Protein AF-0000000071866802 (afdb_homodimer)

InterPro domains:
  IPR001594 Palmitoyltransferase, DHHC domain [PF01529] (360-486)
  IPR002110 Ankyrin repeat [PF12796] (48-131)
  IPR002110 Ankyrin repeat [PF12796] (144-204)
  IPR002110 Ankyrin repeat [PS50088] (43-75)
  IPR002110 Ankyrin repeat [PS50088] (76-108)
  IPR002110 Ankyrin repeat [PS50088] (143-165)
  IPR002110 Ankyrin repeat [SM00248] (9-38)
  IPR002110 Ankyrin repeat [SM00248] (43-72)
  IPR002110 Ankyrin repeat [SM00248] (76-105)
  IPR002110 Ankyrin repeat [SM00248] (109-139)
  IPR002110 Ankyrin repeat [SM00248] (143-173)
  IPR002110 Ankyrin repeat [SM00248] (177-208)
  IPR036770 Ankyrin repeat-containing domain superfamily [G3DSA:1.25.40.20] (8-137)
  IPR036770 Ankyrin repeat-containing domain superfamily [G3DSA:1.25.40.20] (138-238)
  IPR036770 Ankyrin repeat-containing domain superfamily [SSF48403] (15-224)

Sequence (1062 aa):
MHPMPVVSDNRGDIFDCIQKGDIEMCVQFVQSDRSILKQKGWGGFTPLHYAALHGTRSLVNFFLSNGADPNLTCDAGQTAFHFACRQGNIFIIHQMMQYGADLRLIDLQQKTSLHHAVTGGSIVAVHYLWETGMFRFSDTDMYHVTPLHLAASTGNTEVVRYLLRDQRCAVDAVDQQGATALHIAAERGGVEVCWTLMQRTGCRMLHQKNHSGLTPLDLSKQGKTFRHQQLTKLLNRYINEPLHHNPRESNVLYYWTLLFPTLTGAAILLIAAMLGGYGGLTCGLLFPWLARSIFTQYHRMTTYQRLPNPIYLGTLIAGLFHSLLCFYGKVMTQDPGALCRAEADPRFSCIADLVENNESPHRFCPYCEMFPPDYTKHCKLCEMCIKDYDHHCLFLNRCVGRGNHRLFLFFIFSMGIAHLLFVATATSYLYGKMPVGNRSFSLWLTLFGEEFWVVVMVVMNALTLLWEVWLLIEQFDAVATGTTTYFRQCESSARQRSLGQRWVIVLSYLLEGRRRVGRGQLRADKAAIDIMHPMPVVSDNRGDIFDCIQKGDIEMCVQFVQSDRSILKQKGWGGFTPLHYAALHGTRSLVNFFLSNGADPNLTCDAGQTAFHFACRQGNIFIIHQMMQYGADLRLIDLQQKTSLHHAVTGGSIVAVHYLWETGMFRFSDTDMYHVTPLHLAASTGNTEVVRYLLRDQRCAVDAVDQQGATALHIAAERGGVEVCWTLMQRTGCRMLHQKNHSGLTPLDLSKQGKTFRHQQLTKLLNRYINEPLHHNPRESNVLYYWTLLFPTLTGAAILLIAAMLGGYGGLTCGLLFPWLARSIFTQYHRMTTYQRLPNPIYLGTLIAGLFHSLLCFYGKVMTQDPGALCRAEADPRFSCIADLVENNESPHRFCPYCEMFPPDYTKHCKLCEMCIKDYDHHCLFLNRCVGRGNHRLFLFFIFSMGIAHLLFVATATSYLYGKMPVGNRSFSLWLTLFGEEFWVVVMVVMNALTLLWEVWLLIEQFDAVATGTTTYFRQCESSARQRSLGQRWVIVLSYLLEGRRRVGRGQLRADKAAIDI

pLDDT: mean 89.52, std 14.1, range [22.98, 98.62]

Nearest PDB structures (foldseek):
  5et0-assembly1_A  TM=6.813E-01  e=3.562E-10  Mus musculus
  4g8l-assembly4_D  TM=7.379E-01  e=1.337E-09  Homo sapiens
  7z71-assembly2_D  TM=8.971E-01  e=5.663E-08  synthetic construct
  4g8l-assembly2_B  TM=7.357E-01  e=8.601E-10  Homo sapiens
  6fes-assembly1_A  TM=4.448E-01  e=6.464E-08  synthetic construct

Secondary structure (DSSP, 8-state):
-------------HHHHHHHT-HHHHHHHHHH-GGGGG---GGG--HHHHHHHHT-HHHHHHHHHTT--TT-B-TTS-BHHHHHHHHT-HHHHHHHHHTT--TT---TT---HHHHHHHHT-HHHHHHHHHTTS--TT---TT---HHHHHHHHT-HHHHHHHHGGG-S-TT---TTS--HHHHHHHHT-HHHHHHHHHHH-SGGGG---TTS--HHHHHHH--SHHHHHHHHHHHHHHTS-TTPPP---SHHHHHHHHHHHHHHHHHHHHHHHTGGGHHHHHHHHHHHHHHHHHTS-SB-SSTT-PBPTHHHHHHHHHHHHHHHHIIIIIITS---BPPGGGS-TT-SSHHHHHHTT--GGGSBTTTTB---TTEEEETTTTEEEET--EEETTTTEEE-TTTHHHHHHHHHHHHHHHHHHHHHHHHHHHHHSPSS---HHHHHHHHHHTHHHHHHHHHHHHHHHHHHHHHHHHHHHHHTT--HHHHTT--------HHHHHHHHHHHHHH-----STTTTTT-------/-------------HHHHHHHT-HHHHHHHHHH-GGGGG---GGG--HHHHHHHHT-HHHHHHHHHTT--TT-B-TTS-BHHHHHHHHT-HHHHHHHHHTT--TT---TT---HHHHHHHHT-HHHHHHHHHTTS--TT---TT---HHHHHHHHT-HHHHHHHHGGG-S-TT---TTS--HHHHHHHHT-HHHHHHHHHHH-SGGGG---TTS--HHHHHHH--SHHHHHHHHHHHHHHTS-TT------SHHHHHHHHHHHHHHHHHHHHHHHTGGGHHHHHHHHHHHHHHHHHTS-SB-SSTT-PBPTHHHHHHHHHHHHHHHHIIIIIITS---BPPGGGS-TT-SSHHHHHHTT--GGGSBTTTTB---TTEEEETTTTEEEET--EEETTTTEEE-TTTHHHHHHHHHHHHHHHHHHHHHHHHHHHHHSPSS---HHHHHHHHHHTHHHHHHHHHHHHHHHHHHHHHHHHHHHHHTT--HHHHTT--------HHHHHHHHHHHHHH-----S-SS-SS-------

Structure (mmCIF, N/CA/C/O backbone):
data_AF-0000000071866802-model_v1
#
loop_
_entity.id
_entity.type
_entity.pdbx_description
1 polymer Palmitoyltransferase
#
loop_
_atom_site.group_PDB
_atom_site.id
_atom_site.type_symbol
_atom_site.label_atom_id
_atom_site.label_alt_id
_atom_site.label_comp_id
_atom_site.label_asym_id
_atom_site.label_entity_id
_atom_site.label_seq_id
_atom_site.pdbx_PDB_ins_code
_atom_site.Cartn_x
_atom_site.Cartn_y
_atom_site.Cartn_z
_atom_site.occupancy
_atom_site.B_iso_or_equiv
_atom_site.auth_seq_id
_atom_site.auth_comp_id
_atom_site.auth_asym_id
_atom_site.auth_atom_id
_atom_site.pdbx_PDB_model_num
ATOM 1 N N . MET A 1 1 ? 33.594 82.375 53.5 1 25.06 1 MET A N 1
ATOM 2 C CA . MET A 1 1 ? 32.281 81.812 53.219 1 25.06 1 MET A CA 1
ATOM 3 C C . MET A 1 1 ? 32.312 81 51.938 1 25.06 1 MET A C 1
ATOM 5 O O . MET A 1 1 ? 32.5 81.562 50.844 1 25.06 1 MET A O 1
ATOM 9 N N . HIS A 1 2 ? 32.938 79.938 51.875 1 31.66 2 HIS A N 1
ATOM 10 C CA . HIS A 1 2 ? 33.25 79.062 50.75 1 31.66 2 HIS A CA 1
ATOM 11 C C . HIS A 1 2 ? 31.984 78.625 50.031 1 31.66 2 HIS A C 1
ATOM 13 O O . HIS A 1 2 ? 31 78.25 50.688 1 31.66 2 HIS A O 1
ATOM 19 N N . PRO A 1 3 ? 31.703 79.25 48.844 1 32.53 3 PRO A N 1
ATOM 20 C CA . PRO A 1 3 ? 30.469 78.875 48.156 1 32.53 3 PRO A CA 1
ATOM 21 C C . PRO A 1 3 ? 30.25 77.375 48.094 1 32.53 3 PRO A C 1
ATOM 23 O O . PRO A 1 3 ? 31.219 76.625 48.031 1 32.53 3 PRO A O 1
ATOM 26 N N . MET A 1 4 ? 29.344 76.812 48.844 1 32.34 4 MET A N 1
ATOM 27 C CA . MET A 1 4 ? 29 75.375 48.812 1 32.34 4 MET A CA 1
ATOM 28 C C . MET A 1 4 ? 28.875 74.875 47.375 1 32.34 4 MET A C 1
ATOM 30 O O . MET A 1 4 ? 28.297 75.625 46.531 1 32.34 4 MET A O 1
ATOM 34 N N . PRO A 1 5 ? 29.875 74.125 46.875 1 34.09 5 PRO A N 1
ATOM 35 C CA . PRO A 1 5 ? 29.766 73.625 45.531 1 34.09 5 PRO A CA 1
ATOM 36 C C . PRO A 1 5 ? 28.328 73.25 45.156 1 34.09 5 PRO A C 1
ATOM 38 O O . PRO A 1 5 ? 27.594 72.75 46 1 34.09 5 PRO A O 1
ATOM 41 N N . VAL A 1 6 ? 27.641 74.062 44.469 1 36.72 6 VAL A N 1
ATOM 42 C CA . VAL A 1 6 ? 26.406 73.625 43.812 1 36.72 6 VAL A CA 1
ATOM 43 C C . VAL A 1 6 ? 26.578 72.188 43.312 1 36.72 6 VAL A C 1
ATOM 45 O O . VAL A 1 6 ? 27.5 71.875 42.562 1 36.72 6 VAL A O 1
ATOM 48 N N . VAL A 1 7 ? 26.438 71.125 44.219 1 35.06 7 VAL A N 1
ATOM 49 C CA . VAL A 1 7 ? 26.234 69.812 43.688 1 35.06 7 VAL A CA 1
ATOM 50 C C . VAL A 1 7 ? 25.516 69.875 42.344 1 35.06 7 VAL A C 1
ATOM 52 O O . VAL A 1 7 ? 24.391 70.375 42.25 1 35.06 7 VAL A O 1
ATOM 55 N N . SER A 1 8 ? 26.234 70.25 41.344 1 36.22 8 SER A N 1
ATOM 56 C CA . SER A 1 8 ? 25.688 69.938 40.031 1 36.22 8 SER A CA 1
ATOM 57 C C . SER A 1 8 ? 24.906 68.625 40.062 1 36.22 8 SER A C 1
ATOM 59 O O . SER A 1 8 ? 25.484 67.562 40.281 1 36.22 8 SER A O 1
ATOM 61 N N . ASP A 1 9 ? 23.938 68.375 41 1 38.53 9 ASP A N 1
ATOM 62 C CA . ASP A 1 9 ? 23.047 67.25 41.094 1 38.53 9 ASP A CA 1
ATOM 63 C C . ASP A 1 9 ? 22.859 66.562 39.719 1 38.53 9 ASP A C 1
ATOM 65 O O . ASP A 1 9 ? 22.219 67.125 38.812 1 38.53 9 ASP A O 1
ATOM 69 N N . ASN A 1 10 ? 23.797 66.062 39.094 1 41.84 10 ASN A N 1
ATOM 70 C CA . ASN A 1 10 ? 23.75 65.188 37.938 1 41.84 10 ASN A CA 1
ATOM 71 C C . ASN A 1 10 ? 22.5 64.312 37.969 1 41.84 10 ASN A C 1
ATOM 73 O O . ASN A 1 10 ? 22.594 63.094 38.188 1 41.84 10 ASN A O 1
ATOM 77 N N . ARG A 1 11 ? 21.5 64.5 38.75 1 49.38 11 ARG A N 1
ATOM 78 C CA . ARG A 1 11 ? 20.203 63.844 38.688 1 49.38 11 ARG A CA 1
ATOM 79 C C . ARG A 1 11 ? 19.734 63.688 37.25 1 49.38 11 ARG A C 1
ATOM 81 O O . ARG A 1 11 ? 19.625 64.688 36.531 1 49.38 11 ARG A O 1
ATOM 88 N N . GLY A 1 12 ? 20.203 62.688 36.594 1 60.44 12 GLY A N 1
ATOM 89 C CA . GLY A 1 12 ? 19.75 62.344 35.281 1 60.44 12 GLY A CA 1
ATOM 90 C C . GLY A 1 12 ? 18.312 62.719 35 1 60.44 12 GLY A C 1
ATOM 91 O O . GLY A 1 12 ? 17.578 63.094 35.938 1 60.44 12 GLY A O 1
ATOM 92 N N . ASP A 1 13 ? 17.938 63.094 33.719 1 82.62 13 ASP A N 1
ATOM 93 C CA . ASP A 1 13 ? 16.625 63.5 33.25 1 82.62 13 ASP A CA 1
ATOM 94 C C . ASP A 1 13 ? 15.609 62.375 33.375 1 82.62 13 ASP A C 1
ATOM 96 O O . ASP A 1 13 ? 15.984 61.188 33.344 1 82.62 13 ASP A O 1
ATOM 100 N N . ILE A 1 14 ? 14.43 62.625 34.062 1 90.31 14 ILE A N 1
ATOM 101 C CA . ILE A 1 14 ? 13.359 61.656 34.312 1 90.31 14 ILE A CA 1
ATOM 102 C C . ILE A 1 14 ? 13.195 60.781 33.094 1 90.31 14 ILE A C 1
ATOM 104 O O . ILE A 1 14 ? 12.914 59.594 33.219 1 90.31 14 ILE A O 1
ATOM 108 N N . PHE A 1 15 ? 13.492 61.281 32 1 91.06 15 PHE A N 1
ATOM 109 C CA . PHE A 1 15 ? 13.328 60.531 30.781 1 91.06 15 PHE A CA 1
ATOM 110 C C . PHE A 1 15 ? 14.398 59.438 30.641 1 91.06 15 PHE A C 1
ATOM 112 O O . PHE A 1 15 ? 14.117 58.344 30.188 1 91.06 15 PHE A O 1
ATOM 119 N N . ASP A 1 16 ? 15.602 59.75 31.062 1 89.81 16 ASP A N 1
ATOM 120 C CA . ASP A 1 16 ? 16.672 58.75 31.078 1 89.81 16 ASP A CA 1
ATOM 121 C C . ASP A 1 16 ? 16.375 57.625 32.094 1 89.81 16 ASP A C 1
ATOM 123 O O . ASP A 1 16 ? 16.672 56.469 31.828 1 89.81 16 ASP A O 1
ATOM 127 N N . CYS A 1 17 ? 15.828 58.031 33.125 1 91.12 17 CYS A N 1
ATOM 128 C CA . CYS A 1 17 ? 15.492 57.062 34.188 1 91.12 17 CYS A CA 1
ATOM 129 C C . CYS A 1 17 ? 14.406 56.094 33.719 1 91.12 17 CYS A C 1
ATOM 131 O O . CYS A 1 17 ? 14.453 54.906 34 1 91.12 17 CYS A O 1
ATOM 133 N N . ILE A 1 18 ? 13.445 56.594 32.938 1 91.19 18 ILE A N 1
ATOM 134 C CA . ILE A 1 18 ? 12.359 55.781 32.406 1 91.19 18 ILE A CA 1
ATOM 135 C C . ILE A 1 18 ? 12.914 54.75 31.406 1 91.19 18 ILE A C 1
ATOM 137 O O . ILE A 1 18 ? 12.539 53.594 31.422 1 91.19 18 ILE A O 1
ATOM 141 N N . GLN A 1 19 ? 13.828 55.219 30.594 1 87.5 19 GLN A N 1
ATOM 142 C CA . GLN A 1 19 ? 14.422 54.344 29.578 1 87.5 19 GLN A CA 1
ATOM 143 C C . GLN A 1 19 ? 15.219 53.219 30.219 1 87.5 19 GLN A C 1
ATOM 145 O O . GLN A 1 19 ? 15.219 52.094 29.703 1 87.5 19 GLN A O 1
ATOM 150 N N . LYS A 1 20 ? 15.766 53.562 31.391 1 87.94 20 LYS A N 1
ATOM 151 C CA . LYS A 1 20 ? 16.578 52.562 32.094 1 87.94 20 LYS A CA 1
ATOM 152 C C . LYS A 1 20 ? 15.711 51.688 33 1 87.94 20 LYS A C 1
ATOM 154 O O . LYS A 1 20 ? 16.172 50.688 33.531 1 87.94 20 LYS A O 1
ATOM 159 N N . GLY A 1 21 ? 14.492 52.062 33.094 1 85.12 21 GLY A N 1
ATOM 160 C CA . GLY A 1 21 ? 13.578 51.312 33.938 1 85.12 21 GLY A CA 1
ATOM 161 C C . GLY A 1 21 ? 13.836 51.5 35.438 1 85.12 21 GLY A C 1
ATOM 162 O O . GLY A 1 21 ? 13.555 50.625 36.25 1 85.12 21 GLY A O 1
ATOM 163 N N . ASP A 1 22 ? 14.445 52.594 35.75 1 89.38 22 ASP A N 1
ATOM 164 C CA . ASP A 1 22 ? 14.758 52.906 37.156 1 89.38 22 ASP A CA 1
ATOM 165 C C . ASP A 1 22 ? 13.547 53.5 37.875 1 89.38 22 ASP A C 1
ATOM 167 O O . ASP A 1 22 ? 13.398 54.75 37.906 1 89.38 22 ASP A O 1
ATOM 171 N N . ILE A 1 23 ? 12.789 52.688 38.469 1 90.69 23 ILE A N 1
ATOM 172 C CA . ILE A 1 23 ? 11.523 53.094 39.094 1 90.69 23 ILE A CA 1
ATOM 173 C C . ILE A 1 23 ? 11.805 53.938 40.312 1 90.69 23 ILE A C 1
ATOM 175 O O . ILE A 1 23 ? 11.125 54.969 40.531 1 90.69 23 ILE A O 1
ATOM 179 N N . GLU A 1 24 ? 12.82 53.688 41.094 1 92.31 24 GLU A N 1
ATOM 180 C CA . GLU A 1 24 ? 13.141 54.375 42.312 1 92.31 24 GLU A CA 1
ATOM 181 C C . GLU A 1 24 ? 13.484 55.844 42.031 1 92.31 24 GLU A C 1
ATOM 183 O O . GLU A 1 24 ? 13 56.75 42.719 1 92.31 24 GLU A O 1
ATOM 188 N N . MET A 1 25 ? 14.266 55.969 41.062 1 92.81 25 MET A N 1
ATOM 189 C CA . MET A 1 25 ? 14.656 57.344 40.719 1 92.81 25 MET A CA 1
ATOM 190 C C . MET A 1 25 ? 13.453 58.125 40.188 1 92.81 25 MET A C 1
ATOM 192 O O . MET A 1 25 ? 13.336 59.312 40.469 1 92.81 25 MET A O 1
ATOM 196 N N . CYS A 1 26 ? 12.594 57.5 39.438 1 93.75 26 CYS A N 1
ATOM 197 C CA . CYS A 1 26 ? 11.391 58.156 38.938 1 93.75 26 CYS A CA 1
ATOM 198 C C . CYS A 1 26 ? 10.492 58.594 40.094 1 93.75 26 CYS A C 1
ATOM 200 O O . CYS A 1 26 ? 9.922 59.688 40.062 1 93.75 26 CYS A O 1
ATOM 202 N N . VAL A 1 27 ? 10.414 57.75 41.125 1 93.62 27 VAL A N 1
ATOM 203 C CA . VAL A 1 27 ? 9.609 58.062 42.312 1 93.62 27 VAL A CA 1
ATOM 204 C C . VAL A 1 27 ? 10.172 59.281 43.031 1 93.62 27 VAL A C 1
ATOM 206 O O . VAL A 1 27 ? 9.422 60.156 43.438 1 93.62 27 VAL A O 1
ATOM 209 N N . GLN A 1 28 ? 11.492 59.375 43.062 1 93.25 28 GLN A N 1
ATOM 210 C CA . GLN A 1 28 ? 12.148 60.5 43.688 1 93.25 28 GLN A CA 1
ATOM 211 C C . GLN A 1 28 ? 11.875 61.781 42.938 1 93.25 28 GLN A C 1
ATOM 213 O O . GLN A 1 28 ? 11.633 62.844 43.562 1 93.25 28 GLN A O 1
ATOM 218 N N . PHE A 1 29 ? 11.93 61.656 41.719 1 93.44 29 PHE A N 1
ATOM 219 C CA . PHE A 1 29 ? 11.664 62.844 40.906 1 93.44 29 PHE A CA 1
ATOM 220 C C . PHE A 1 29 ? 10.258 63.375 41.125 1 93.44 29 PHE A C 1
ATOM 222 O O . PHE A 1 29 ? 10.055 64.562 41.312 1 93.44 29 PHE A O 1
ATOM 229 N N . VAL A 1 30 ? 9.25 62.531 41.188 1 94.44 30 VAL A N 1
ATOM 230 C CA . VAL A 1 30 ? 7.844 62.906 41.312 1 94.44 30 VAL A CA 1
ATOM 231 C C . VAL A 1 30 ? 7.555 63.406 42.719 1 94.44 30 VAL A C 1
ATOM 233 O O . VAL A 1 30 ? 6.801 64.375 42.906 1 94.44 30 VAL A O 1
ATOM 236 N N . GLN A 1 31 ? 8.203 62.781 43.688 1 92.62 31 GLN A N 1
ATOM 237 C CA . GLN A 1 31 ? 8 63.188 45.094 1 92.62 31 GLN A CA 1
ATOM 238 C C . GLN A 1 31 ? 8.609 64.562 45.344 1 92.62 31 GLN A C 1
ATOM 240 O O . GLN A 1 31 ? 8.094 65.312 46.156 1 92.62 31 GLN A O 1
ATOM 245 N N . SER A 1 32 ? 9.727 64.75 44.625 1 93 32 SER A N 1
ATOM 246 C CA . SER A 1 32 ? 10.391 66.062 44.781 1 93 32 SER A CA 1
ATOM 247 C C . SER A 1 32 ? 9.586 67.188 44.156 1 93 32 SER A C 1
ATOM 249 O O . SER A 1 32 ? 9.484 68.25 44.688 1 93 32 SER A O 1
ATOM 251 N N . ASP A 1 33 ? 9.109 67 42.906 1 92.94 33 ASP A N 1
ATOM 252 C CA . ASP A 1 33 ? 8.32 68 42.188 1 92.94 33 ASP A CA 1
ATOM 253 C C . ASP A 1 33 ? 7.297 67.312 41.281 1 92.94 33 ASP A C 1
ATOM 255 O O . ASP A 1 33 ? 7.641 66.75 40.219 1 92.94 33 ASP A O 1
ATOM 259 N N . ARG A 1 34 ? 6.035 67.375 41.594 1 91.81 34 ARG A N 1
ATOM 260 C CA . ARG A 1 34 ? 4.957 66.688 40.875 1 91.81 34 ARG A CA 1
ATOM 261 C C . ARG A 1 34 ? 4.727 67.312 39.5 1 91.81 34 ARG A C 1
ATOM 263 O O . ARG A 1 34 ? 4.137 66.688 38.625 1 91.81 34 ARG A O 1
ATOM 270 N N . SER A 1 35 ? 5.164 68.562 39.312 1 92.25 35 SER A N 1
ATOM 271 C CA . SER A 1 35 ? 4.98 69.25 38.031 1 92.25 35 SER A CA 1
ATOM 272 C C . SER A 1 35 ? 5.781 68.562 36.938 1 92.25 35 SER A C 1
ATOM 274 O O . SER A 1 35 ? 5.527 68.75 35.75 1 92.25 35 SER A O 1
ATOM 276 N N . ILE A 1 36 ? 6.637 67.625 37.375 1 93.5 36 ILE A N 1
ATOM 277 C CA . ILE A 1 36 ? 7.496 66.938 36.438 1 93.5 36 ILE A CA 1
ATOM 278 C C . ILE A 1 36 ? 6.652 66 35.562 1 93.5 36 ILE A C 1
ATOM 280 O O . ILE A 1 36 ? 7.047 65.688 34.438 1 93.5 36 ILE A O 1
ATOM 284 N N . LEU A 1 37 ? 5.48 65.625 36 1 94.88 37 LEU A N 1
ATOM 285 C CA . LEU A 1 37 ? 4.586 64.75 35.25 1 94.88 37 LEU A CA 1
ATOM 286 C C . LEU A 1 37 ? 4.039 65.438 34 1 94.88 37 LEU A C 1
ATOM 288 O O . LEU A 1 37 ? 3.604 64.75 33.062 1 94.88 37 LEU A O 1
ATOM 292 N N . LYS A 1 38 ? 4.109 66.75 33.969 1 93.25 38 LYS A N 1
ATOM 293 C CA . LYS A 1 38 ? 3.619 67.5 32.812 1 93.25 38 LYS A CA 1
ATOM 294 C C . LYS A 1 38 ? 4.773 68 31.953 1 93.25 38 LYS A C 1
ATOM 296 O O . LYS A 1 38 ? 4.555 68.562 30.891 1 93.25 38 LYS A O 1
ATOM 301 N N . GLN A 1 39 ? 5.992 67.688 32.5 1 92.38 39 GLN A N 1
ATOM 302 C CA . GLN A 1 39 ? 7.172 68.125 31.766 1 92.38 39 GLN A CA 1
ATOM 303 C C . GLN A 1 39 ? 7.273 67.375 30.422 1 92.38 39 GLN A C 1
ATOM 305 O O . GLN A 1 39 ? 7.039 66.188 30.344 1 92.38 39 GLN A O 1
ATOM 310 N N . LYS A 1 40 ? 7.574 68.125 29.344 1 93 40 LYS A N 1
ATOM 311 C CA . LYS A 1 40 ? 7.695 67.562 28.016 1 93 40 LYS A CA 1
ATOM 312 C C . LYS A 1 40 ? 9.156 67.438 27.594 1 93 40 LYS A C 1
ATOM 314 O O . LYS A 1 40 ? 9.93 68.375 27.781 1 93 40 LYS A O 1
ATOM 319 N N . GLY A 1 41 ? 9.5 66.375 27.188 1 89.88 41 GLY A N 1
ATOM 320 C CA . GLY A 1 41 ? 10.828 66.125 26.641 1 89.88 41 GLY A CA 1
ATOM 321 C C . GLY A 1 41 ? 10.867 66.188 25.125 1 89.88 41 GLY A C 1
ATOM 322 O O . GLY A 1 41 ? 10.172 67 24.5 1 89.88 41 GLY A O 1
ATOM 323 N N . TRP A 1 42 ? 11.75 65.375 24.594 1 87.75 42 TRP A N 1
ATOM 324 C CA . TRP A 1 42 ? 11.891 65.312 23.141 1 87.75 42 TRP A CA 1
ATOM 325 C C . TRP A 1 42 ? 10.578 64.875 22.484 1 87.75 42 TRP A C 1
ATOM 327 O O . TRP A 1 42 ? 9.914 63.969 22.969 1 87.75 42 TRP A O 1
ATOM 337 N N . GLY A 1 43 ? 10.102 65.812 21.422 1 91.5 43 GLY A N 1
ATOM 338 C CA . GLY A 1 43 ? 8.898 65.438 20.688 1 91.5 43 GLY A CA 1
ATOM 339 C C . GLY A 1 43 ? 7.621 65.812 21.438 1 91.5 43 GLY A C 1
ATOM 340 O O . GLY A 1 43 ? 6.523 65.438 20.984 1 91.5 43 GLY A O 1
ATOM 341 N N . GLY A 1 44 ? 7.797 66.375 22.672 1 94.38 44 GLY A N 1
ATOM 342 C CA . GLY A 1 44 ? 6.637 66.688 23.484 1 94.38 44 GLY A CA 1
ATOM 343 C C . GLY A 1 44 ? 6.152 65.562 24.344 1 94.38 44 GLY A C 1
ATOM 344 O O . GLY A 1 44 ? 4.996 65.562 24.781 1 94.38 44 GLY A O 1
ATOM 345 N N . PHE A 1 45 ? 7.062 64.625 24.578 1 95.69 45 PHE A N 1
ATOM 346 C CA . PHE A 1 45 ? 6.676 63.438 25.359 1 95.69 45 PHE A CA 1
ATOM 347 C C . PHE A 1 45 ? 6.703 63.75 26.844 1 95.69 45 PHE A C 1
ATOM 349 O O . PHE A 1 45 ? 7.664 64.312 27.359 1 95.69 45 PHE A O 1
ATOM 356 N N . THR A 1 46 ? 5.66 63.375 27.484 1 96.44 46 THR A N 1
ATOM 357 C CA . THR A 1 46 ? 5.645 63.375 28.953 1 96.44 46 THR A CA 1
ATOM 358 C C . THR A 1 46 ? 6.234 62.094 29.516 1 96.44 46 THR A C 1
ATOM 360 O O . THR A 1 46 ? 6.469 61.125 28.781 1 96.44 46 THR A O 1
ATOM 363 N N . PRO A 1 47 ? 6.547 62.094 30.781 1 95.38 47 PRO A N 1
ATOM 364 C CA . PRO A 1 47 ? 7.016 60.844 31.406 1 95.38 47 PRO A CA 1
ATOM 365 C C . PRO A 1 47 ? 6.066 59.688 31.156 1 95.38 47 PRO A C 1
ATOM 367 O O . PRO A 1 47 ? 6.512 58.562 30.906 1 95.38 47 PRO A O 1
ATOM 370 N N . LEU A 1 48 ? 4.773 59.875 31.094 1 97.19 48 LEU A N 1
ATOM 371 C CA . LEU A 1 48 ? 3.783 58.844 30.844 1 97.19 48 LEU A CA 1
ATOM 372 C C . LEU A 1 48 ? 3.885 58.312 29.422 1 97.19 48 LEU A C 1
ATOM 374 O O . LEU A 1 48 ? 3.766 57.125 29.172 1 97.19 48 LEU A O 1
ATOM 378 N N . HIS A 1 49 ? 4.109 59.25 28.469 1 97.06 49 HIS A N 1
ATOM 379 C CA . HIS A 1 49 ? 4.344 58.844 27.094 1 97.06 49 HIS A CA 1
ATOM 380 C C . HIS A 1 49 ? 5.492 57.844 27.016 1 97.06 49 HIS A C 1
ATOM 382 O O . HIS A 1 49 ? 5.367 56.781 26.375 1 97.06 49 HIS A O 1
ATOM 388 N N . TYR A 1 50 ? 6.57 58.156 27.688 1 95.19 50 TYR A N 1
ATOM 389 C CA . TYR A 1 50 ? 7.77 57.312 27.656 1 95.19 50 TYR A CA 1
ATOM 390 C C . TYR A 1 50 ? 7.52 55.969 28.312 1 95.19 50 TYR A C 1
ATOM 392 O O . TYR A 1 50 ? 7.957 54.938 27.812 1 95.19 50 TYR A O 1
ATOM 400 N N . ALA A 1 51 ? 6.898 56 29.391 1 95.5 51 ALA A N 1
ATOM 401 C CA . ALA A 1 51 ? 6.598 54.75 30.094 1 95.5 51 ALA A CA 1
ATOM 402 C C . ALA A 1 51 ? 5.707 53.844 29.25 1 95.5 51 ALA A C 1
ATOM 404 O O . ALA A 1 51 ? 5.914 52.625 29.203 1 95.5 51 ALA A O 1
ATOM 405 N N . ALA A 1 52 ? 4.715 54.406 28.547 1 96.62 52 ALA A N 1
ATOM 406 C CA . ALA A 1 52 ? 3.801 53.656 27.688 1 96.62 52 ALA A CA 1
ATOM 407 C C . ALA A 1 52 ? 4.535 53.094 26.484 1 96.62 52 ALA A C 1
ATOM 409 O O . ALA A 1 52 ? 4.293 51.938 26.109 1 96.62 52 ALA A O 1
ATOM 410 N N . LEU A 1 53 ? 5.391 53.875 25.938 1 94.25 53 LEU A N 1
ATOM 411 C CA . LEU A 1 53 ? 6.176 53.438 24.781 1 94.25 53 LEU A CA 1
ATOM 412 C C . LEU A 1 53 ? 7.031 52.219 25.125 1 94.25 53 LEU A C 1
ATOM 414 O O . LEU A 1 53 ? 7.172 51.312 24.297 1 94.25 53 LEU A O 1
ATOM 418 N N . HIS A 1 54 ? 7.551 52.188 26.312 1 93.06 54 HIS A N 1
ATOM 419 C CA . HIS A 1 54 ? 8.438 51.094 26.719 1 93.06 54 HIS A CA 1
ATOM 420 C C . HIS A 1 54 ? 7.656 49.938 27.328 1 93.06 54 HIS A C 1
ATOM 422 O O . HIS A 1 54 ? 8.203 48.844 27.547 1 93.06 54 HIS A O 1
ATOM 428 N N . GLY A 1 55 ? 6.469 50.156 27.609 1 92.88 55 GLY A N 1
ATOM 429 C CA . GLY A 1 55 ? 5.594 49.094 28.078 1 92.88 55 GLY A CA 1
ATOM 430 C C . GLY A 1 55 ? 5.84 48.719 29.516 1 92.88 55 GLY A C 1
ATOM 431 O O . GLY A 1 55 ? 5.574 47.594 29.922 1 92.88 55 GLY A O 1
ATOM 432 N N . THR A 1 56 ? 6.434 49.594 30.344 1 93.5 56 THR A N 1
ATOM 433 C CA . THR A 1 56 ? 6.688 49.312 31.75 1 93.5 56 THR A CA 1
ATOM 434 C C . THR A 1 56 ? 5.43 49.562 32.594 1 93.5 56 THR A C 1
ATOM 436 O O . THR A 1 56 ? 5.141 50.688 32.969 1 93.5 56 THR A O 1
ATOM 439 N N . ARG A 1 57 ? 4.816 48.531 32.938 1 94.25 57 ARG A N 1
ATOM 440 C CA . ARG A 1 57 ? 3.521 48.594 33.625 1 94.25 57 ARG A CA 1
ATOM 441 C C . ARG A 1 57 ? 3.639 49.312 34.969 1 94.25 57 ARG A C 1
ATOM 443 O O . ARG A 1 57 ? 2.797 50.125 35.312 1 94.25 57 ARG A O 1
ATOM 450 N N . SER A 1 58 ? 4.703 49 35.719 1 94.81 58 SER A N 1
ATOM 451 C CA . SER A 1 58 ? 4.891 49.562 37.062 1 94.81 58 SER A CA 1
ATOM 452 C C . SER A 1 58 ? 5.051 51.094 37 1 94.81 58 SER A C 1
ATOM 454 O O . SER A 1 58 ? 4.484 51.812 37.812 1 94.81 58 SER A O 1
ATOM 456 N N . LEU A 1 59 ? 5.746 51.531 36.031 1 95.5 59 LE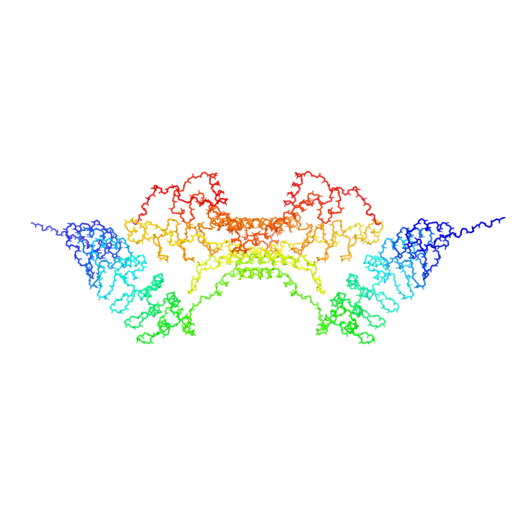U A N 1
ATOM 457 C CA . LEU A 1 59 ? 5.965 52.969 35.875 1 95.5 59 LEU A CA 1
ATOM 458 C C . LEU A 1 59 ? 4.684 53.656 35.438 1 95.5 59 LEU A C 1
ATOM 460 O O . LEU A 1 59 ? 4.371 54.75 35.938 1 95.5 59 LEU A O 1
ATOM 464 N N . VAL A 1 60 ? 4.008 53.031 34.5 1 96.62 60 VAL A N 1
ATOM 465 C CA . VAL A 1 60 ? 2.748 53.625 34.031 1 96.62 60 VAL A CA 1
ATOM 466 C C . VAL A 1 60 ? 1.779 53.75 35.219 1 96.62 60 VAL A C 1
ATOM 468 O O . VAL A 1 60 ? 1.174 54.812 35.406 1 96.62 60 VAL A O 1
ATOM 471 N N . ASN A 1 61 ? 1.671 52.688 36 1 95.31 61 ASN A N 1
ATOM 472 C CA . ASN A 1 61 ? 0.801 52.719 37.188 1 95.31 61 ASN A CA 1
ATOM 473 C C . ASN A 1 61 ? 1.214 53.812 38.156 1 95.31 61 ASN A C 1
ATOM 475 O O . ASN A 1 61 ? 0.363 54.5 38.719 1 95.31 61 ASN A O 1
ATOM 479 N N . PHE A 1 62 ? 2.486 54 38.375 1 95.25 62 PHE A N 1
ATOM 480 C CA . PHE A 1 62 ? 3.014 54.969 39.312 1 95.25 62 PHE A CA 1
ATOM 481 C C . PHE A 1 62 ? 2.67 56.406 38.844 1 95.25 62 PHE A C 1
ATOM 483 O O . PHE A 1 62 ? 2.168 57.188 39.625 1 95.25 62 PHE A O 1
ATOM 490 N N . PHE A 1 63 ? 2.852 56.656 37.594 1 97.19 63 PHE A N 1
ATOM 491 C CA . PHE A 1 63 ? 2.6 58 37.062 1 97.19 63 PHE A CA 1
ATOM 492 C C . PHE A 1 63 ? 1.111 58.312 37.094 1 97.19 63 PHE A C 1
ATOM 494 O O . PHE A 1 63 ? 0.715 59.406 37.5 1 97.19 63 PHE A O 1
ATOM 501 N N . LEU A 1 64 ? 0.312 57.406 36.719 1 97.31 64 LEU A N 1
ATOM 502 C CA . LEU A 1 64 ? -1.131 57.594 36.719 1 97.31 64 LEU A CA 1
ATOM 503 C C . LEU A 1 64 ? -1.656 57.812 38.125 1 97.31 64 LEU A C 1
ATOM 505 O O . LEU A 1 64 ? -2.463 58.719 38.375 1 97.31 64 LEU A O 1
ATOM 509 N N . SER A 1 65 ? -1.149 57.062 39.094 1 95.69 65 SER A N 1
ATOM 510 C CA . SER A 1 65 ? -1.6 57.156 40.469 1 95.69 65 SER A CA 1
ATOM 511 C C . SER A 1 65 ? -1.179 58.469 41.125 1 95.69 65 SER A C 1
ATOM 513 O O . SER A 1 65 ? -1.766 58.906 42.094 1 95.69 65 SER A O 1
ATOM 515 N N . ASN A 1 66 ? -0.188 59.094 40.5 1 95.75 66 ASN A N 1
ATOM 516 C CA . ASN A 1 66 ? 0.307 60.344 41.031 1 95.75 66 ASN A CA 1
ATOM 517 C C . ASN A 1 66 ? -0.196 61.531 40.25 1 95.75 66 ASN A C 1
ATOM 519 O O . ASN A 1 66 ? 0.322 62.656 40.375 1 95.75 66 ASN A O 1
ATOM 523 N N . GLY A 1 67 ? -1.109 61.281 39.312 1 94.75 67 GLY A N 1
ATOM 524 C CA . GLY A 1 67 ? -1.848 62.375 38.719 1 94.75 67 GLY A CA 1
ATOM 525 C C . GLY A 1 67 ? -1.451 62.656 37.281 1 94.75 67 GLY A C 1
ATOM 526 O O . GLY A 1 67 ? -1.86 63.656 36.719 1 94.75 67 GLY A O 1
ATOM 527 N N . ALA A 1 68 ? -0.633 61.812 36.75 1 96.69 68 ALA A N 1
ATOM 528 C CA . ALA A 1 68 ? -0.318 62 35.344 1 96.69 68 ALA A CA 1
ATOM 529 C C . ALA A 1 68 ? -1.577 61.938 34.469 1 96.69 68 ALA A C 1
ATOM 531 O O . ALA A 1 68 ? -2.451 61.094 34.719 1 96.69 68 ALA A O 1
ATOM 532 N N . ASP A 1 69 ? -1.679 62.844 33.469 1 96.5 69 ASP A N 1
ATOM 533 C CA . ASP A 1 69 ? -2.836 62.906 32.562 1 96.5 69 ASP A CA 1
ATOM 534 C C . ASP A 1 69 ? -2.605 62.062 31.312 1 96.5 69 ASP A C 1
ATOM 536 O O . ASP A 1 69 ? -1.764 62.406 30.484 1 96.5 69 ASP A O 1
ATOM 540 N N . PRO A 1 70 ? -3.385 60.969 31.156 1 97.69 70 PRO A N 1
ATOM 541 C CA . PRO A 1 70 ? -3.199 60.125 29.969 1 97.69 70 PRO A CA 1
ATOM 542 C C . PRO A 1 70 ? -3.676 60.812 28.688 1 97.69 70 PRO A C 1
ATOM 544 O O . PRO A 1 70 ? -3.467 60.281 27.594 1 97.69 70 PRO A O 1
ATOM 547 N N . ASN A 1 71 ? -4.262 62 28.766 1 97.81 71 ASN A N 1
ATOM 548 C CA . ASN A 1 71 ? -4.852 62.656 27.609 1 97.81 71 ASN A CA 1
ATOM 549 C C . ASN A 1 71 ? -3.963 63.781 27.109 1 97.81 71 ASN A C 1
ATOM 551 O O . ASN A 1 71 ? -4.297 64.438 26.125 1 97.81 71 ASN A O 1
ATOM 555 N N . LEU A 1 72 ? -2.775 64 27.781 1 97.31 72 LEU A N 1
ATOM 556 C CA . LEU A 1 72 ? -1.837 65 27.281 1 97.31 72 LEU A CA 1
ATOM 557 C C . LEU A 1 72 ? -1.242 64.562 25.938 1 97.31 72 LEU A C 1
ATOM 559 O O . LEU A 1 72 ? -0.918 63.406 25.766 1 97.31 72 LEU A O 1
ATOM 563 N N . THR A 1 73 ? -1.128 65.5 25 1 97.38 73 THR A N 1
ATOM 564 C CA . THR A 1 73 ? -0.648 65.188 23.672 1 97.38 73 THR A CA 1
ATOM 565 C C . THR A 1 73 ? 0.813 65.562 23.5 1 97.38 73 THR A C 1
ATOM 567 O O . THR A 1 73 ? 1.269 66.562 24.109 1 97.38 73 THR A O 1
ATOM 570 N N . CYS A 1 74 ? 1.5 64.875 22.766 1 97 74 CYS A N 1
ATOM 571 C CA . CYS A 1 74 ? 2.84 65.25 22.359 1 97 74 CYS A CA 1
ATOM 572 C C . CYS A 1 74 ? 2.783 66.188 21.141 1 97 74 CYS A C 1
ATOM 574 O O . CYS A 1 74 ? 1.713 66.625 20.781 1 97 74 CYS A O 1
ATOM 576 N N . ASP A 1 75 ? 3.928 66.375 20.562 1 96.62 75 ASP A N 1
ATOM 577 C CA . ASP A 1 75 ? 4.016 67.312 19.453 1 96.62 75 ASP A CA 1
ATOM 578 C C . ASP A 1 75 ? 3.246 66.812 18.234 1 96.62 75 ASP A C 1
ATOM 580 O O . ASP A 1 75 ? 2.729 67.625 17.438 1 96.62 75 ASP A O 1
ATOM 584 N N . ALA A 1 76 ? 3.057 65.562 18.141 1 96.56 76 ALA A N 1
ATOM 585 C CA . ALA A 1 76 ? 2.371 64.938 17 1 96.56 76 ALA A CA 1
ATOM 586 C C . ALA A 1 76 ? 0.892 64.688 17.312 1 96.56 76 ALA A C 1
ATOM 588 O O . ALA A 1 76 ? 0.175 64.062 16.516 1 96.56 76 ALA A O 1
ATOM 589 N N . GLY A 1 77 ? 0.446 65.188 18.438 1 97.38 77 GLY A N 1
ATOM 590 C CA . GLY A 1 77 ? -0.949 65.062 18.828 1 97.38 77 GLY A CA 1
ATOM 591 C C . GLY A 1 77 ? -1.286 63.688 19.422 1 97.38 77 GLY A C 1
ATOM 592 O O . GLY A 1 77 ? -2.461 63.344 19.562 1 97.38 77 GLY A O 1
ATOM 593 N N . GLN A 1 78 ? -0.255 62.906 19.734 1 98.06 78 GLN A N 1
ATOM 594 C CA . GLN A 1 78 ? -0.479 61.594 20.281 1 98.06 78 GLN A CA 1
ATOM 595 C C . GLN A 1 78 ? -0.511 61.625 21.812 1 98.06 78 GLN A C 1
ATOM 597 O O . GLN A 1 78 ? 0.262 62.344 22.438 1 98.06 78 GLN A O 1
ATOM 602 N N . THR A 1 79 ? -1.376 60.875 22.344 1 98.25 79 THR A N 1
ATOM 603 C CA . THR A 1 79 ? -1.438 60.719 23.797 1 98.25 79 THR A CA 1
ATOM 604 C C . THR A 1 79 ? -0.644 59.5 24.25 1 98.25 79 THR A C 1
ATOM 606 O O . THR A 1 79 ? -0.215 58.688 23.422 1 98.25 79 THR A O 1
ATOM 609 N N . ALA A 1 80 ? -0.398 59.375 25.547 1 98.12 80 ALA A N 1
ATOM 610 C CA . ALA A 1 80 ? 0.245 58.156 26.094 1 98.12 80 ALA A CA 1
ATOM 611 C C . ALA A 1 80 ? -0.572 56.906 25.781 1 98.12 80 ALA A C 1
ATOM 613 O O . ALA A 1 80 ? -0.013 55.844 25.578 1 98.12 80 ALA A O 1
ATOM 614 N N . PHE A 1 81 ? -1.873 57.031 25.656 1 98.44 81 PHE A N 1
ATOM 615 C CA . PHE A 1 81 ? -2.76 55.938 25.328 1 98.44 81 PHE A CA 1
ATOM 616 C C . PHE A 1 81 ? -2.479 55.406 23.922 1 98.44 81 PHE A C 1
ATOM 618 O O . PHE A 1 81 ? -2.457 54.188 23.703 1 98.44 81 PHE A O 1
ATOM 625 N N . HIS A 1 82 ? -2.256 56.281 23 1 98.5 82 HIS A N 1
ATOM 626 C CA . HIS A 1 82 ? -1.885 55.875 21.641 1 98.5 82 HIS A CA 1
ATOM 627 C C . HIS A 1 82 ? -0.634 55 21.656 1 98.5 82 HIS A C 1
ATOM 629 O O . HIS A 1 82 ? -0.57 54 20.953 1 98.5 82 HIS A O 1
ATOM 635 N N . PHE A 1 83 ? 0.344 55.375 22.469 1 98.06 83 PHE A N 1
ATOM 636 C CA . PHE A 1 83 ? 1.593 54.656 22.578 1 98.06 83 PHE A CA 1
ATOM 637 C C . PHE A 1 83 ? 1.359 53.281 23.219 1 98.06 83 PHE A C 1
ATOM 639 O O . PHE A 1 83 ? 1.965 52.281 22.812 1 98.06 83 PHE A O 1
ATOM 646 N N . ALA A 1 84 ? 0.546 53.281 24.234 1 98.12 84 ALA A N 1
ATOM 647 C CA . ALA A 1 84 ? 0.2 52 24.859 1 98.12 84 ALA A CA 1
ATOM 648 C C . ALA A 1 84 ? -0.447 51.031 23.859 1 98.12 84 ALA A C 1
ATOM 650 O O . ALA A 1 84 ? -0.159 49.844 23.844 1 98.12 84 ALA A O 1
ATOM 651 N N . CYS A 1 85 ? -1.313 51.562 23 1 98.31 85 CYS A N 1
ATOM 652 C CA . CYS A 1 85 ? -1.99 50.781 21.984 1 98.31 85 CYS A CA 1
ATOM 653 C C . CYS A 1 85 ? -0.999 50.25 20.953 1 98.31 85 CYS A C 1
ATOM 655 O O . CYS A 1 85 ? -1.093 49.094 20.516 1 98.31 85 CYS A O 1
ATOM 657 N N . ARG A 1 86 ? -0.075 51.094 20.547 1 98.19 86 ARG A N 1
ATOM 658 C CA . ARG A 1 86 ? 0.949 50.656 19.594 1 98.19 86 ARG A CA 1
ATOM 659 C C . ARG A 1 86 ? 1.849 49.594 20.203 1 98.19 86 ARG A C 1
ATOM 661 O O . ARG A 1 86 ? 2.221 48.625 19.531 1 98.19 86 ARG A O 1
ATOM 668 N N . GLN A 1 87 ? 2.188 49.812 21.5 1 96.94 87 GLN A N 1
ATOM 669 C CA . GLN A 1 87 ? 2.99 48.844 22.203 1 96.94 87 GLN A CA 1
ATOM 670 C C . GLN A 1 87 ? 2.246 47.5 22.328 1 96.94 87 GLN A C 1
ATOM 672 O O . GLN A 1 87 ? 2.859 46.438 22.281 1 96.94 87 GLN A O 1
ATOM 677 N N . GLY A 1 88 ? 0.987 47.531 22.578 1 96.69 88 GLY A N 1
ATOM 678 C CA . GLY A 1 88 ? 0.155 46.344 22.531 1 96.69 88 GLY A CA 1
ATOM 679 C C . GLY A 1 88 ? -0.037 45.688 23.891 1 96.69 88 GLY A C 1
ATOM 680 O O . GLY A 1 88 ? -0.583 44.594 24 1 96.69 88 GLY A O 1
ATOM 681 N N . ASN A 1 89 ? 0.435 46.312 24.984 1 95.69 89 ASN A N 1
ATOM 682 C CA . ASN A 1 89 ? 0.235 45.781 26.328 1 95.69 89 ASN A CA 1
ATOM 683 C C . ASN A 1 89 ? -1.172 46.094 26.844 1 95.69 89 ASN A C 1
ATOM 685 O O . ASN A 1 89 ? -1.485 47.219 27.188 1 95.69 89 ASN A O 1
ATOM 689 N N . ILE A 1 90 ? -2 45.062 26.969 1 96.75 90 ILE A N 1
ATOM 690 C CA . ILE A 1 90 ? -3.42 45.25 27.25 1 96.75 90 ILE A CA 1
ATOM 691 C C . ILE A 1 90 ? -3.605 45.656 28.703 1 96.75 90 ILE A C 1
ATOM 693 O O . ILE A 1 90 ? -4.609 46.281 29.047 1 96.75 90 ILE A O 1
ATOM 697 N N . PHE A 1 91 ? -2.691 45.375 29.625 1 97.06 91 PHE A N 1
ATOM 698 C CA . PHE A 1 91 ? -2.783 45.812 31 1 97.06 91 PHE A CA 1
ATOM 699 C C . PHE A 1 91 ? -2.631 47.312 31.109 1 97.06 91 PHE A C 1
ATOM 701 O O . PHE A 1 91 ? -3.379 47.969 31.844 1 97.06 91 PHE A O 1
ATOM 708 N N . ILE A 1 92 ? -1.704 47.812 30.344 1 97.75 92 ILE A N 1
ATOM 709 C CA . ILE A 1 92 ? -1.472 49.25 30.328 1 97.75 92 ILE A CA 1
ATOM 710 C C . ILE A 1 92 ? -2.664 49.969 29.688 1 97.75 92 ILE A C 1
ATOM 712 O O . ILE A 1 92 ? -3.125 51 30.188 1 97.75 92 ILE A O 1
ATOM 716 N N . ILE A 1 93 ? -3.162 49.406 28.609 1 98.19 93 ILE A N 1
ATOM 717 C CA . ILE A 1 93 ? -4.324 49.969 27.922 1 98.19 93 ILE A CA 1
ATOM 718 C C . ILE A 1 93 ? -5.504 50.031 28.891 1 98.19 93 ILE A C 1
ATOM 720 O O . ILE A 1 93 ? -6.129 51.094 29.031 1 98.19 93 ILE A O 1
ATOM 724 N N . HIS A 1 94 ? -5.762 48.938 29.531 1 97.38 94 HIS A N 1
ATOM 725 C CA . HIS A 1 94 ? -6.879 48.844 30.469 1 97.38 94 HIS A CA 1
ATOM 726 C C . HIS A 1 94 ? -6.707 49.844 31.625 1 97.38 94 HIS A C 1
ATOM 728 O O . HIS A 1 94 ? -7.656 50.531 32 1 97.38 94 HIS A O 1
ATOM 734 N N . GLN A 1 95 ? -5.539 49.938 32.219 1 97.12 95 GLN A N 1
ATOM 735 C CA . GLN A 1 95 ? -5.25 50.844 33.312 1 97.12 95 GLN A CA 1
ATOM 736 C C . GLN A 1 95 ? -5.477 52.281 32.938 1 97.12 95 GLN A C 1
ATOM 738 O O . GLN A 1 95 ? -6.078 53.062 33.688 1 97.12 95 GLN A O 1
ATOM 743 N N . MET A 1 96 ? -5.023 52.688 31.781 1 98.31 96 MET A N 1
ATOM 744 C CA . MET A 1 96 ? -5.199 54.062 31.328 1 98.31 96 MET A CA 1
ATOM 745 C C . MET A 1 96 ? -6.676 54.375 31.156 1 98.31 96 MET A C 1
ATOM 747 O O . MET A 1 96 ? -7.109 55.5 31.438 1 98.31 96 MET A O 1
ATOM 751 N N . MET A 1 97 ? -7.383 53.438 30.672 1 97.44 97 MET A N 1
ATOM 752 C CA . MET A 1 97 ? -8.82 53.656 30.531 1 97.44 97 MET A CA 1
ATOM 753 C C . MET A 1 97 ? -9.477 53.875 31.891 1 97.44 97 MET A C 1
ATOM 755 O O . MET A 1 97 ? -10.344 54.75 32.031 1 97.44 97 MET A O 1
ATOM 759 N N . GLN A 1 98 ? -9.039 53.188 32.906 1 96 98 GLN A N 1
ATOM 760 C CA . GLN A 1 98 ? -9.57 53.344 34.281 1 96 98 GLN A CA 1
ATOM 761 C C . GLN A 1 98 ? -9.242 54.719 34.812 1 96 98 GLN A C 1
ATOM 763 O O . GLN A 1 98 ? -9.992 55.281 35.625 1 96 98 GLN A O 1
ATOM 768 N N . TYR A 1 99 ? -8.148 55.312 34.312 1 97.44 99 TYR A N 1
ATOM 769 C CA . TYR A 1 99 ? -7.715 56.625 34.812 1 97.44 99 TYR A CA 1
ATOM 770 C C . TYR A 1 99 ? -8.211 57.719 33.906 1 97.44 99 TYR A C 1
ATOM 772 O O . TYR A 1 99 ? -7.68 58.844 33.938 1 97.44 99 TYR A O 1
ATOM 780 N N . GLY A 1 100 ? -9.117 57.375 32.969 1 96.5 100 GLY A N 1
ATOM 781 C CA . GLY A 1 100 ? -9.852 58.406 32.25 1 96.5 100 GLY A CA 1
ATOM 782 C C . GLY A 1 100 ? -9.266 58.719 30.875 1 96.5 100 GLY A C 1
ATOM 783 O O . GLY A 1 100 ? -9.461 59.812 30.344 1 96.5 100 GLY A O 1
ATOM 784 N N . ALA A 1 101 ? -8.547 57.781 30.344 1 98.06 101 ALA A N 1
ATOM 785 C CA . ALA A 1 101 ? -8.094 57.969 28.969 1 98.06 101 ALA A CA 1
ATOM 786 C C . ALA A 1 101 ? -9.281 58.188 28.031 1 98.06 101 ALA A C 1
ATOM 788 O O . ALA A 1 101 ? -10.258 57.438 28.078 1 98.06 101 ALA A O 1
ATOM 789 N N . ASP A 1 102 ? -9.203 59.25 27.219 1 97.81 102 ASP A N 1
ATOM 790 C CA . ASP A 1 102 ? -10.242 59.531 26.234 1 97.81 102 ASP A CA 1
ATOM 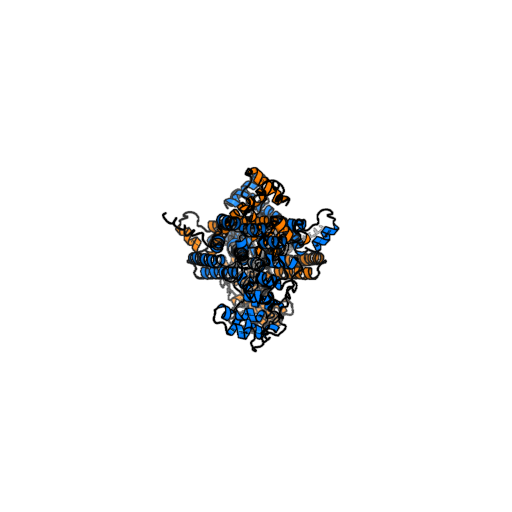791 C C . ASP A 1 102 ? -9.961 58.812 24.906 1 97.81 102 ASP A C 1
ATOM 793 O O . ASP A 1 102 ? -9.078 59.219 24.156 1 97.81 102 ASP A O 1
ATOM 797 N N . LEU A 1 103 ? -10.688 57.812 24.609 1 97.94 103 LEU A N 1
ATOM 798 C CA . LEU A 1 103 ? -10.469 56.938 23.469 1 97.94 103 LEU A CA 1
ATOM 799 C C . LEU A 1 103 ? -10.789 57.656 22.156 1 97.94 103 LEU A C 1
ATOM 801 O O . LEU A 1 103 ? -10.43 57.188 21.078 1 97.94 103 LEU A O 1
ATOM 805 N N . ARG A 1 104 ? -11.477 58.781 22.172 1 96.31 104 ARG A N 1
ATOM 806 C CA . ARG A 1 104 ? -11.914 59.531 21 1 96.31 104 ARG A CA 1
ATOM 807 C C . ARG A 1 104 ? -10.797 60.406 20.453 1 96.31 104 ARG A C 1
ATOM 809 O O . ARG A 1 104 ? -10.883 60.938 19.344 1 96.31 104 ARG A O 1
ATOM 816 N N . LEU A 1 105 ? -9.773 60.594 21.297 1 97.5 105 LEU A N 1
ATOM 817 C CA . LEU A 1 105 ? -8.688 61.469 20.859 1 97.5 105 LEU A CA 1
ATOM 818 C C . LEU A 1 105 ? -7.941 60.875 19.672 1 97.5 105 LEU A C 1
ATOM 820 O O . LEU A 1 105 ? -7.699 59.656 19.625 1 97.5 105 LEU A O 1
ATOM 824 N N . ILE A 1 106 ? -7.656 61.719 18.688 1 97.75 106 ILE A N 1
ATOM 825 C CA . ILE A 1 106 ? -6.914 61.312 17.5 1 97.75 106 ILE A CA 1
ATOM 826 C C . ILE A 1 106 ? -5.645 62.156 17.375 1 97.75 106 ILE A C 1
ATOM 828 O O . ILE A 1 106 ? -5.559 63.25 17.969 1 97.75 106 ILE A O 1
ATOM 832 N N . ASP A 1 107 ? -4.707 61.719 16.75 1 97.69 107 ASP A N 1
ATOM 833 C CA . ASP A 1 107 ? -3.475 62.5 16.609 1 97.69 107 ASP A CA 1
ATOM 834 C C . ASP A 1 107 ? -3.58 63.469 15.461 1 97.69 107 ASP A C 1
ATOM 836 O O . ASP A 1 107 ? -4.664 63.688 14.914 1 97.69 107 ASP A O 1
ATOM 840 N N . LEU A 1 108 ? -2.496 64.125 15.148 1 97.44 108 LEU A N 1
ATOM 841 C CA . LEU A 1 108 ? -2.518 65.188 14.172 1 97.44 108 LEU A CA 1
ATOM 842 C C . LEU A 1 108 ? -2.812 64.688 12.773 1 97.44 108 LEU A C 1
ATOM 844 O O . LEU A 1 108 ? -3.312 65.375 11.922 1 97.44 108 LEU A O 1
ATOM 848 N N . GLN A 1 109 ? -2.535 63.406 12.547 1 97.5 109 GLN A N 1
ATOM 849 C CA . GLN A 1 109 ? -2.85 62.781 11.266 1 97.5 109 GLN A CA 1
ATOM 850 C C . GLN A 1 109 ? -4.242 62.156 11.281 1 97.5 109 GLN A C 1
ATOM 852 O O . GLN A 1 109 ? -4.613 61.438 10.359 1 97.5 109 GLN A O 1
ATOM 857 N N . GLN A 1 110 ? -4.938 62.281 12.398 1 98.19 110 GLN A N 1
ATOM 858 C CA . GLN A 1 110 ? -6.297 61.812 12.625 1 98.19 110 GLN A CA 1
ATOM 859 C C . GLN A 1 110 ? -6.32 60.281 12.758 1 98.19 110 GLN A C 1
ATOM 861 O O . GLN A 1 110 ? -7.285 59.625 12.344 1 98.19 110 GLN A O 1
ATOM 866 N N . LYS A 1 111 ? -5.203 59.75 13.195 1 98.25 111 LYS A N 1
ATOM 867 C CA . LYS A 1 111 ? -5.168 58.312 13.508 1 98.25 111 LYS A CA 1
ATOM 868 C C . LYS A 1 111 ? -5.809 58.031 14.867 1 98.25 111 LYS A C 1
ATOM 870 O O . LYS A 1 111 ? -5.586 58.781 15.828 1 98.25 111 LYS A O 1
ATOM 875 N N . THR A 1 112 ? -6.625 57.031 14.852 1 98.12 112 THR A N 1
ATOM 876 C CA . THR A 1 112 ? -7.246 56.594 16.094 1 98.12 112 THR A CA 1
ATOM 877 C C . THR A 1 112 ? -6.328 55.625 16.844 1 98.12 112 THR A C 1
ATOM 879 O O . THR A 1 112 ? -5.289 55.219 16.328 1 98.12 112 THR A O 1
ATOM 882 N N . SER A 1 113 ? -6.711 55.281 18.094 1 98.5 113 SER A N 1
ATOM 883 C CA . SER A 1 113 ? -5.965 54.312 18.891 1 98.5 113 SER A CA 1
ATOM 884 C C . SER A 1 113 ? -5.961 52.938 18.203 1 98.5 113 SER A C 1
ATOM 886 O O . SER A 1 113 ? -4.992 52.188 18.328 1 98.5 113 SER A O 1
ATOM 888 N N . LEU A 1 114 ? -6.977 52.656 17.453 1 98.5 114 LEU A N 1
ATOM 889 C CA . LEU A 1 114 ? -7.043 51.375 16.719 1 98.5 114 LEU A CA 1
ATOM 890 C C . LEU A 1 114 ? -5.98 51.344 15.633 1 98.5 114 LEU A C 1
ATOM 892 O O . LEU A 1 114 ? -5.328 50.312 15.445 1 98.5 114 LEU A O 1
ATOM 896 N N . HIS A 1 115 ? -5.781 52.438 14.938 1 98.62 115 HIS A N 1
ATOM 897 C CA . HIS A 1 115 ? -4.715 52.5 13.945 1 98.62 115 HIS A CA 1
ATOM 898 C C . HIS A 1 115 ? -3.355 52.188 14.57 1 98.62 115 HIS A C 1
ATOM 900 O O . HIS A 1 115 ? -2.557 51.469 14 1 98.62 115 HIS A O 1
ATOM 906 N N . HIS A 1 116 ? -3.119 52.781 15.719 1 98.5 116 HIS A N 1
ATOM 907 C CA . HIS A 1 116 ? -1.852 52.594 16.406 1 98.5 116 HIS A CA 1
ATOM 908 C C . HIS A 1 116 ? -1.69 51.125 16.859 1 98.5 116 HIS A C 1
ATOM 910 O O . HIS A 1 116 ? -0.593 50.562 16.781 1 98.5 116 HIS A O 1
ATOM 916 N N . ALA A 1 117 ? -2.74 50.562 17.328 1 98.44 117 ALA A N 1
ATOM 917 C CA . ALA A 1 117 ? -2.686 49.156 17.719 1 98.44 117 ALA A CA 1
ATOM 918 C C . ALA A 1 117 ? -2.361 48.25 16.531 1 98.44 117 ALA A C 1
ATOM 920 O O . ALA A 1 117 ? -1.566 47.312 16.656 1 98.44 117 ALA A O 1
ATOM 921 N N . VAL A 1 118 ? -2.934 48.469 15.406 1 98.5 118 VAL A N 1
ATOM 922 C CA . VAL A 1 118 ? -2.695 47.719 14.195 1 98.5 118 VAL A CA 1
ATOM 923 C C . VAL A 1 118 ? -1.235 47.844 13.766 1 98.5 118 VAL A C 1
ATOM 925 O O . VAL A 1 118 ? -0.593 46.844 13.398 1 98.5 118 VAL A O 1
ATOM 928 N N . THR A 1 119 ? -0.749 49.062 13.852 1 97.56 119 THR A N 1
ATOM 929 C CA . THR A 1 119 ? 0.65 49.281 13.516 1 97.56 119 THR A CA 1
ATOM 930 C C . THR A 1 119 ? 1.574 48.531 14.461 1 97.56 119 THR A C 1
ATOM 932 O O . THR A 1 119 ? 2.643 48.062 14.055 1 97.56 119 THR A O 1
ATOM 935 N N . GLY A 1 120 ? 1.174 48.438 15.711 1 97.12 120 GLY A N 1
ATOM 936 C CA . GLY A 1 120 ? 1.94 47.688 16.703 1 97.12 120 GLY A CA 1
ATOM 937 C C . GLY A 1 120 ? 1.919 46.188 16.453 1 97.12 120 GLY A C 1
ATOM 938 O O . GLY A 1 120 ? 2.803 45.469 16.922 1 97.12 120 GLY A O 1
ATOM 939 N N . GLY A 1 121 ? 0.848 45.688 15.891 1 97 121 GLY A N 1
ATOM 940 C CA . GLY A 1 121 ? 0.827 44.281 15.438 1 97 121 GLY A CA 1
ATOM 941 C C . GLY A 1 121 ? 0.166 43.344 16.422 1 97 121 GLY A C 1
ATOM 942 O O . GLY A 1 121 ? 0.011 42.156 16.156 1 97 121 GLY A O 1
ATOM 943 N N . SER A 1 122 ? -0.219 43.812 17.625 1 96.5 122 SER A N 1
ATOM 944 C CA . SER A 1 122 ? -0.841 42.938 18.625 1 96.5 122 SER A CA 1
ATOM 945 C C . SER A 1 122 ? -2.33 42.75 18.344 1 96.5 122 SER A C 1
ATOM 947 O O . SER A 1 122 ? -3.119 43.688 18.547 1 96.5 122 SER A O 1
ATOM 949 N N . ILE A 1 123 ? -2.676 41.562 17.953 1 97.31 123 ILE A N 1
ATOM 950 C CA . ILE A 1 123 ? -4.07 41.281 17.625 1 97.31 123 ILE A CA 1
ATOM 951 C C . ILE A 1 123 ? -4.926 41.375 18.891 1 97.31 123 ILE A C 1
ATOM 953 O O . ILE A 1 123 ? -6.059 41.844 18.844 1 97.31 123 ILE A O 1
ATOM 957 N N . VAL A 1 124 ? -4.375 41 20.047 1 97.25 124 VAL A N 1
ATOM 958 C CA . VAL A 1 124 ? -5.117 41.031 21.297 1 97.25 124 VAL A CA 1
ATOM 959 C C . VAL A 1 124 ? -5.469 42.5 21.641 1 97.25 124 VAL A C 1
ATOM 961 O O . VAL A 1 124 ? -6.59 42.781 22.062 1 97.25 124 VAL A O 1
ATOM 964 N N . ALA A 1 125 ? -4.586 43.375 21.406 1 97.88 125 ALA A N 1
ATOM 965 C CA . ALA A 1 125 ? -4.832 44.781 21.656 1 97.88 125 ALA A CA 1
ATOM 966 C C . ALA A 1 125 ? -5.887 45.344 20.688 1 97.88 125 ALA A C 1
ATOM 968 O O . ALA A 1 125 ? -6.773 46.094 21.109 1 97.88 125 ALA A O 1
ATOM 969 N N . VAL A 1 126 ? -5.77 44.969 19.438 1 98.25 126 VAL A N 1
ATOM 970 C CA . VAL A 1 126 ? -6.734 45.406 18.438 1 98.25 126 VAL A CA 1
ATOM 971 C C . VAL A 1 126 ? -8.133 44.906 18.812 1 98.25 126 VAL A C 1
ATOM 973 O O . VAL A 1 126 ? -9.094 45.688 18.797 1 98.25 126 VAL A O 1
ATOM 976 N N . HIS A 1 127 ? -8.148 43.656 19.156 1 97.81 127 HIS A N 1
ATOM 977 C CA . HIS A 1 127 ? -9.422 43.031 19.531 1 97.81 127 HIS A CA 1
ATOM 978 C C . HIS A 1 127 ? -10 43.688 20.781 1 97.81 127 HIS A C 1
ATOM 980 O O . HIS A 1 127 ? -11.211 43.906 20.859 1 97.81 127 HIS A O 1
ATOM 986 N N . TYR A 1 128 ? -9.203 44 21.766 1 97.56 128 TYR A N 1
ATOM 987 C CA . TYR A 1 128 ? -9.617 44.656 23 1 97.56 128 TYR A CA 1
ATOM 988 C C . TYR A 1 128 ? -10.266 46.031 22.688 1 97.56 128 TYR A C 1
ATOM 990 O O . TYR A 1 128 ? -11.344 46.312 23.188 1 97.56 128 TYR A O 1
ATOM 998 N N . LEU A 1 129 ? -9.602 46.812 21.859 1 98 129 LEU A N 1
ATOM 999 C CA . LEU A 1 129 ? -10.109 48.125 21.484 1 98 129 LEU A CA 1
ATOM 1000 C C . LEU A 1 129 ? -11.438 48 20.75 1 98 129 LEU A C 1
ATOM 1002 O O . LEU A 1 129 ? -12.352 48.812 20.969 1 98 129 LEU A O 1
ATOM 1006 N N . TRP A 1 130 ? -11.5 47.062 19.844 1 97.31 130 TRP A N 1
ATOM 1007 C CA . TRP A 1 130 ? -12.742 46.812 19.125 1 97.31 130 TRP A CA 1
ATOM 1008 C C . TRP A 1 130 ? -13.875 46.5 20.094 1 97.31 130 TRP A C 1
ATOM 1010 O O . TRP A 1 130 ? -15 46.969 19.922 1 97.31 130 TRP A O 1
ATOM 1020 N N . GLU A 1 131 ? -13.609 45.75 21.172 1 96.38 131 GLU A N 1
ATOM 1021 C CA . GLU A 1 131 ? -14.625 45.312 22.125 1 96.38 131 GLU A CA 1
ATOM 1022 C C . GLU A 1 131 ? -15.18 46.5 22.922 1 96.38 131 GLU A C 1
ATOM 1024 O O . GLU A 1 131 ? -16.266 46.406 23.5 1 96.38 131 GLU A O 1
ATOM 1029 N N . THR A 1 132 ? -14.469 47.625 23 1 96.19 132 THR A N 1
ATOM 1030 C CA . THR A 1 132 ? -14.945 48.781 23.719 1 96.19 132 THR A CA 1
ATOM 1031 C C . THR A 1 132 ? -16.141 49.406 23 1 96.19 132 THR A C 1
ATOM 1033 O O . THR A 1 132 ? -16.891 50.188 23.578 1 96.19 132 THR A O 1
ATOM 1036 N N . GLY A 1 133 ? -16.25 49.188 21.703 1 95.94 133 GLY A N 1
ATOM 1037 C CA . GLY A 1 133 ? -17.344 49.719 20.906 1 95.94 133 GLY A CA 1
ATOM 1038 C C . GLY A 1 133 ? -17.062 51.125 20.406 1 95.94 133 GLY A C 1
ATOM 1039 O O . GLY A 1 133 ? -17.906 51.719 19.734 1 95.94 133 GLY A O 1
ATOM 1040 N N . MET A 1 134 ? -15.859 51.625 20.625 1 96.56 134 MET A N 1
ATOM 1041 C CA . MET A 1 134 ? -15.547 53 20.328 1 96.56 134 MET A CA 1
ATOM 1042 C C . MET A 1 134 ? -14.898 53.125 18.953 1 96.56 134 MET A C 1
ATOM 1044 O O . MET A 1 134 ? -14.789 54.25 18.406 1 96.56 134 MET A O 1
ATOM 1048 N N . PHE A 1 135 ? -14.531 52.031 18.422 1 97.69 135 PHE A N 1
ATOM 1049 C CA . PHE A 1 135 ? -13.766 52.062 17.188 1 97.69 135 PHE A CA 1
ATOM 1050 C C . PHE A 1 135 ? -14.438 51.219 16.109 1 97.69 135 PHE A C 1
ATOM 1052 O O . PHE A 1 135 ? -15.109 50.219 16.422 1 97.69 135 PHE A O 1
ATOM 1059 N N . ARG A 1 136 ? -14.234 51.594 14.859 1 96.94 136 ARG A N 1
ATOM 1060 C CA . ARG A 1 136 ? -14.664 50.812 13.688 1 96.94 136 ARG A CA 1
ATOM 1061 C C . ARG A 1 136 ? -13.477 50.469 12.805 1 96.94 136 ARG A C 1
ATOM 1063 O O . ARG A 1 136 ? -12.555 51.281 12.625 1 96.94 136 ARG A O 1
ATOM 1070 N N . PHE A 1 137 ? -13.555 49.281 12.227 1 97.56 137 PHE A N 1
ATOM 1071 C CA . PHE A 1 137 ? -12.477 48.812 11.359 1 97.56 137 PHE A CA 1
ATOM 1072 C C . PHE A 1 137 ? -12.445 49.625 10.055 1 97.56 137 PHE A C 1
ATOM 1074 O O . PHE A 1 137 ? -11.453 49.594 9.328 1 97.56 137 PHE A O 1
ATOM 1081 N N . SER A 1 138 ? -13.461 50.375 9.781 1 96.25 138 SER A N 1
ATOM 1082 C CA . SER A 1 138 ? -13.547 51.188 8.57 1 96.25 138 SER A CA 1
ATOM 1083 C C . SER A 1 138 ? -13.016 52.594 8.812 1 96.25 138 SER A C 1
ATOM 1085 O O . SER A 1 138 ? -12.906 53.406 7.883 1 96.25 138 SER A O 1
ATOM 1087 N N . ASP A 1 139 ? -12.648 52.875 10.094 1 97 139 ASP A N 1
ATOM 1088 C CA . ASP A 1 139 ? -12.117 54.219 10.398 1 97 139 ASP A CA 1
ATOM 1089 C C . ASP A 1 139 ? -10.859 54.5 9.578 1 97 139 ASP A C 1
ATOM 1091 O O . ASP A 1 139 ? -10.055 53.594 9.328 1 97 139 ASP A O 1
ATOM 1095 N N . THR A 1 140 ? -10.766 55.781 9.141 1 97.62 140 THR A N 1
ATOM 1096 C CA . THR A 1 140 ? -9.594 56.188 8.367 1 97.62 140 THR A CA 1
ATOM 1097 C C . THR A 1 140 ? -8.906 57.375 9.016 1 97.62 140 THR A C 1
ATOM 1099 O O . THR A 1 140 ? -9.5 58.062 9.844 1 97.62 140 THR A O 1
ATOM 1102 N N . ASP A 1 141 ? -7.715 57.562 8.719 1 97.62 141 ASP A N 1
ATOM 1103 C CA . ASP A 1 141 ? -7.031 58.812 9.102 1 97.62 141 ASP A CA 1
ATOM 1104 C C . ASP A 1 141 ? -7.254 59.906 8.062 1 97.62 141 ASP A C 1
ATOM 1106 O O . ASP A 1 141 ? -8.164 59.812 7.234 1 97.62 141 ASP A O 1
ATOM 1110 N N . MET A 1 142 ? -6.473 60.938 8.148 1 97.56 142 MET A N 1
ATOM 1111 C CA . MET A 1 142 ? -6.684 62.094 7.289 1 97.56 142 MET A CA 1
ATOM 1112 C C . MET A 1 142 ? -6.352 61.781 5.836 1 97.56 142 MET A C 1
ATOM 1114 O O . MET A 1 142 ? -6.785 62.469 4.922 1 97.56 142 MET A O 1
ATOM 1118 N N . TYR A 1 143 ? -5.633 60.719 5.602 1 97.69 143 TYR A N 1
ATOM 1119 C CA . TYR A 1 143 ? -5.254 60.344 4.25 1 97.69 143 TYR A CA 1
ATOM 1120 C C . TYR A 1 143 ? -6.102 59.156 3.77 1 97.69 143 TYR A C 1
ATOM 1122 O O . TYR A 1 143 ? -5.73 58.469 2.82 1 97.69 143 TYR A O 1
ATOM 1130 N N . HIS A 1 144 ? -7.137 58.75 4.531 1 98 144 HIS A N 1
ATOM 1131 C CA . HIS A 1 144 ? -8.086 57.688 4.215 1 98 144 HIS A CA 1
ATOM 1132 C C . HIS A 1 144 ? -7.445 56.312 4.34 1 98 144 HIS A C 1
ATOM 1134 O O . HIS A 1 144 ? -7.809 55.406 3.619 1 98 144 HIS A O 1
ATOM 1140 N N . VAL A 1 145 ? -6.434 56.25 5.172 1 98.19 145 VAL A N 1
ATOM 1141 C CA . VAL A 1 145 ? -5.746 55 5.441 1 98.19 145 VAL A CA 1
ATOM 1142 C C . VAL A 1 145 ? -6.547 54.188 6.445 1 98.19 145 VAL A C 1
ATOM 1144 O O . VAL A 1 145 ? -6.84 54.656 7.547 1 98.19 145 VAL A O 1
ATOM 1147 N N . THR A 1 146 ? -6.941 53 6.027 1 98.25 146 THR A N 1
ATOM 1148 C CA . THR A 1 146 ? -7.676 52.094 6.906 1 98.25 146 THR A CA 1
ATOM 1149 C C . THR A 1 146 ? -6.719 51.219 7.695 1 98.25 146 THR A C 1
ATOM 1151 O O . THR A 1 146 ? -5.523 51.156 7.395 1 98.25 146 THR A O 1
ATOM 1154 N N . PRO A 1 147 ? -7.246 50.469 8.742 1 98.56 147 PRO A N 1
ATOM 1155 C CA . PRO A 1 147 ? -6.414 49.5 9.461 1 98.56 147 PRO A CA 1
ATOM 1156 C C . PRO A 1 147 ? -5.816 48.438 8.531 1 98.56 147 PRO A C 1
ATOM 1158 O O . PRO A 1 147 ? -4.66 48.062 8.711 1 98.56 147 PRO A O 1
ATOM 1161 N N . LEU A 1 148 ? -6.477 48.062 7.527 1 98.38 148 LEU A N 1
ATOM 1162 C CA . LEU A 1 148 ? -5.98 47.062 6.598 1 98.38 148 LEU A CA 1
ATOM 1163 C C . LEU A 1 148 ? -4.801 47.594 5.793 1 98.38 148 LEU A C 1
ATOM 1165 O O . LEU A 1 148 ? -3.832 46.875 5.543 1 98.38 148 LEU A O 1
ATOM 1169 N N . HIS A 1 149 ? -4.922 48.875 5.371 1 98.44 149 HIS A N 1
ATOM 1170 C CA . HIS A 1 149 ? -3.785 49.531 4.715 1 98.44 149 HIS A CA 1
ATOM 1171 C C . HIS A 1 149 ? -2.535 49.469 5.582 1 98.44 149 HIS A C 1
ATOM 1173 O O . HIS A 1 149 ? -1.451 49.125 5.094 1 98.44 149 HIS A O 1
ATOM 1179 N N . LEU A 1 150 ? -2.717 49.75 6.852 1 98.38 150 LEU A N 1
ATOM 1180 C CA . LEU A 1 150 ? -1.6 49.781 7.789 1 98.38 150 LEU A CA 1
ATOM 1181 C C . LEU A 1 150 ? -1.019 48.375 7.977 1 98.38 150 LEU A C 1
ATOM 1183 O O . LEU A 1 150 ? 0.202 48.219 7.984 1 98.38 150 LEU A O 1
ATOM 1187 N N . ALA A 1 151 ? -1.853 47.406 8.164 1 98.31 151 ALA A N 1
ATOM 1188 C CA . ALA A 1 151 ? -1.402 46.031 8.328 1 98.31 151 ALA A CA 1
ATOM 1189 C C . ALA A 1 151 ? -0.632 45.562 7.098 1 98.31 151 ALA A C 1
ATOM 1191 O O . ALA A 1 151 ? 0.39 44.875 7.223 1 98.31 151 ALA A O 1
ATOM 1192 N N . ALA A 1 152 ? -1.09 45.875 5.938 1 98.06 152 ALA A N 1
ATOM 1193 C CA . ALA A 1 152 ? -0.41 45.531 4.691 1 98.06 152 ALA A CA 1
ATOM 1194 C C . ALA A 1 152 ? 0.965 46.188 4.613 1 98.06 152 ALA A C 1
ATOM 1196 O O . ALA A 1 152 ? 1.926 45.562 4.145 1 98.06 152 ALA A O 1
ATOM 1197 N N . SER A 1 153 ? 1.005 47.375 5.07 1 97.12 153 SER A N 1
ATOM 1198 C CA . SER A 1 153 ? 2.252 48.125 5.027 1 97.12 153 SER A CA 1
ATOM 1199 C C . SER A 1 153 ? 3.293 47.531 5.969 1 97.12 153 SER A C 1
ATOM 1201 O O . SER A 1 153 ? 4.484 47.5 5.652 1 97.12 153 SER A O 1
ATOM 1203 N N . THR A 1 154 ? 2.865 47 7.129 1 96 154 THR A N 1
ATOM 1204 C CA . THR A 1 154 ? 3.783 46.406 8.102 1 96 154 THR A CA 1
ATOM 1205 C C . THR A 1 154 ? 4.141 44.969 7.711 1 96 154 THR A C 1
ATOM 1207 O O . THR A 1 154 ? 5.105 44.406 8.227 1 96 154 THR A O 1
ATOM 1210 N N . GLY A 1 155 ? 3.373 44.438 6.867 1 95.19 155 GLY A N 1
ATOM 1211 C CA . GLY A 1 155 ? 3.645 43.094 6.398 1 95.19 155 GLY A CA 1
ATOM 1212 C C . GLY A 1 155 ? 3.232 42 7.387 1 95.19 155 GLY A C 1
ATOM 1213 O O . GLY A 1 155 ? 3.705 40.875 7.312 1 95.19 155 GLY A O 1
ATOM 1214 N N . ASN A 1 156 ? 2.48 42.312 8.391 1 95.12 156 ASN A N 1
ATOM 1215 C CA . ASN A 1 156 ? 2.02 41.375 9.391 1 95.12 156 ASN A CA 1
ATOM 1216 C C . ASN A 1 156 ? 0.845 40.531 8.875 1 95.12 156 ASN A C 1
ATOM 1218 O O . ASN A 1 156 ? -0.307 40.969 8.961 1 95.12 156 ASN A O 1
ATOM 1222 N N . THR A 1 157 ? 1.161 39.375 8.422 1 93.19 157 THR A N 1
ATOM 1223 C CA . THR A 1 157 ? 0.166 38.531 7.77 1 93.19 157 THR A CA 1
ATOM 1224 C C . THR A 1 157 ? -0.93 38.125 8.75 1 93.19 157 THR A C 1
ATOM 1226 O O . THR A 1 157 ? -2.1 38 8.375 1 93.19 157 THR A O 1
ATOM 1229 N N . GLU A 1 158 ? -0.571 37.969 10 1 94.31 158 GLU A N 1
ATOM 1230 C CA . GLU A 1 158 ? -1.555 37.531 10.992 1 94.31 158 GLU A CA 1
ATOM 1231 C C . GLU A 1 158 ? -2.582 38.625 11.25 1 94.31 158 GLU A C 1
ATOM 1233 O O . GLU A 1 158 ? -3.775 38.344 11.375 1 94.31 158 GLU A O 1
ATOM 1238 N N . VAL A 1 159 ? -2.141 39.812 11.281 1 97.62 159 VAL A N 1
ATOM 1239 C CA . VAL A 1 159 ? -3.047 40.938 11.492 1 97.62 159 VAL A CA 1
ATOM 1240 C C . VAL A 1 159 ? -3.926 41.125 10.258 1 97.62 159 VAL A C 1
ATOM 1242 O O . VAL A 1 159 ? -5.121 41.406 10.383 1 97.62 159 VAL A O 1
ATOM 1245 N N . VAL A 1 160 ? -3.328 40.969 9.086 1 97.5 160 VAL A N 1
ATOM 1246 C CA . VAL A 1 160 ? -4.09 41.062 7.844 1 97.5 160 VAL A CA 1
ATOM 1247 C C . VAL A 1 160 ? -5.215 40.031 7.84 1 97.5 160 VAL A C 1
ATOM 1249 O O . VAL A 1 160 ? -6.367 40.375 7.555 1 97.5 160 VAL A O 1
ATOM 1252 N N . ARG A 1 161 ? -4.895 38.844 8.234 1 95.31 161 ARG A N 1
ATOM 1253 C CA . ARG A 1 161 ? -5.902 37.781 8.281 1 95.31 161 ARG A CA 1
ATOM 1254 C C . ARG A 1 161 ? -6.996 38.094 9.289 1 95.31 161 ARG A C 1
ATOM 1256 O O . ARG A 1 161 ? -8.18 37.906 9.016 1 95.31 161 ARG A O 1
ATOM 1263 N N . TYR A 1 162 ? -6.586 38.594 10.438 1 96.94 162 TYR A N 1
ATOM 1264 C CA . TYR A 1 162 ? -7.543 39 11.469 1 96.94 162 TYR A CA 1
ATOM 1265 C C . TYR A 1 162 ? -8.5 40.062 10.938 1 96.94 162 TYR A C 1
ATOM 1267 O O . TYR A 1 162 ? -9.711 39.969 11.172 1 96.94 162 TYR A O 1
ATOM 1275 N N . LEU A 1 163 ? -8 41 10.156 1 97.88 163 LEU A N 1
ATOM 1276 C CA . LEU A 1 163 ? -8.789 42.125 9.672 1 97.88 163 LEU A CA 1
ATOM 1277 C C . LEU A 1 163 ? -9.688 41.719 8.516 1 97.88 163 LEU A C 1
ATOM 1279 O O . LEU A 1 163 ? -10.711 42.344 8.242 1 97.88 163 LEU A O 1
ATOM 1283 N N . LEU A 1 164 ? -9.297 40.656 7.844 1 96.19 164 LEU A N 1
ATOM 1284 C CA . LEU A 1 164 ? -10.086 40.156 6.719 1 96.19 164 LEU A CA 1
ATOM 1285 C C . LEU A 1 164 ? -11.195 39.25 7.195 1 96.19 164 LEU A C 1
ATOM 1287 O O . LEU A 1 164 ? -12.18 39.031 6.48 1 96.19 164 LEU A O 1
ATOM 1291 N N . ARG A 1 165 ? -11.008 38.688 8.375 1 94.94 165 ARG A N 1
ATOM 1292 C CA . ARG A 1 165 ? -12.023 37.781 8.914 1 94.94 165 ARG A CA 1
ATOM 1293 C C . ARG A 1 165 ? -13.344 38.5 9.141 1 94.94 165 ARG A C 1
ATOM 1295 O O . ARG A 1 165 ? -13.359 39.625 9.594 1 94.94 165 ARG A O 1
ATOM 1302 N N . ASP A 1 166 ? -14.453 37.875 8.789 1 93.31 166 ASP A N 1
ATOM 1303 C CA . ASP A 1 166 ? -15.812 38.375 8.969 1 93.31 166 ASP A CA 1
ATOM 1304 C C . ASP A 1 166 ? -16 39.719 8.258 1 93.31 166 ASP A C 1
ATOM 1306 O O . ASP A 1 166 ? -16.766 40.562 8.719 1 93.31 166 ASP A O 1
ATOM 1310 N N . GLN A 1 167 ? -15.141 40 7.285 1 92.88 167 GLN A N 1
ATOM 1311 C CA . GLN A 1 167 ? -15.234 41.188 6.473 1 92.88 167 GLN A CA 1
ATOM 1312 C C . GLN A 1 167 ? -15.148 42.438 7.34 1 92.88 167 GLN A C 1
ATOM 1314 O O . GLN A 1 167 ? -15.922 43.406 7.148 1 92.88 167 GLN A O 1
ATOM 1319 N N . ARG A 1 168 ? -14.18 42.375 8.305 1 96.25 168 ARG A N 1
ATOM 1320 C CA . ARG A 1 168 ? -13.984 43.531 9.188 1 96.25 168 ARG A CA 1
ATOM 1321 C C . ARG A 1 168 ? -13.523 44.75 8.398 1 96.25 168 ARG A C 1
ATOM 1323 O O . ARG A 1 168 ? -14.016 45.875 8.633 1 96.25 168 ARG A O 1
ATOM 1330 N N . CYS A 1 169 ? -12.617 44.5 7.484 1 96.62 169 CYS A N 1
ATOM 1331 C CA . CYS A 1 169 ? -12.141 45.594 6.617 1 96.62 169 CYS A CA 1
ATOM 1332 C C . CYS A 1 169 ? -12.484 45.312 5.16 1 96.62 169 CYS A C 1
ATOM 1334 O O . CYS A 1 169 ? -12.406 44.156 4.711 1 96.62 169 CYS A O 1
ATOM 1336 N N . ALA A 1 170 ? -12.836 46.344 4.465 1 95.62 170 ALA A N 1
ATOM 1337 C CA . ALA A 1 170 ? -13.078 46.219 3.027 1 95.62 170 ALA A CA 1
ATOM 1338 C C . ALA A 1 170 ? -11.766 46.125 2.256 1 95.62 170 ALA A C 1
ATOM 1340 O O . ALA A 1 170 ? -10.891 47 2.406 1 95.62 170 ALA A O 1
ATOM 1341 N N . VAL A 1 171 ? -11.664 45.156 1.436 1 94.56 171 VAL A N 1
ATOM 1342 C CA . VAL A 1 171 ? -10.422 44.875 0.711 1 94.56 171 VAL A CA 1
ATOM 1343 C C . VAL A 1 171 ? -10.273 45.875 -0.433 1 94.56 171 VAL A C 1
ATOM 1345 O O . VAL A 1 171 ? -9.156 46.125 -0.906 1 94.56 171 VAL A O 1
ATOM 1348 N N . ASP A 1 172 ? -11.367 46.5 -0.857 1 94.25 172 ASP A N 1
ATOM 1349 C CA . ASP A 1 172 ? -11.328 47.406 -1.995 1 94.25 172 ASP A CA 1
ATOM 1350 C C . ASP A 1 172 ? -11.273 48.875 -1.531 1 94.25 172 ASP A C 1
ATOM 1352 O O . ASP A 1 172 ? -11.352 49.781 -2.348 1 94.25 172 ASP A O 1
ATOM 1356 N N . ALA A 1 173 ? -11.164 49.125 -0.173 1 96.69 173 ALA A N 1
ATOM 1357 C CA . ALA A 1 173 ? -11.016 50.5 0.326 1 96.69 173 ALA A CA 1
ATOM 1358 C C . ALA A 1 173 ? -9.742 51.156 -0.219 1 96.69 173 ALA A C 1
ATOM 1360 O O . ALA A 1 173 ? -8.695 50.5 -0.31 1 96.69 173 ALA A O 1
ATOM 1361 N N . VAL A 1 174 ? -9.859 52.438 -0.63 1 97.56 174 VAL A N 1
ATOM 1362 C CA . VAL A 1 174 ? -8.719 53.125 -1.216 1 97.56 174 VAL A CA 1
ATOM 1363 C C . VAL A 1 174 ? -8.312 54.312 -0.324 1 97.56 174 VAL A C 1
ATOM 1365 O O . VAL A 1 174 ? -9.156 54.906 0.349 1 97.56 174 VAL A O 1
ATOM 1368 N N . ASP A 1 175 ? -7.086 54.562 -0.257 1 97.81 175 ASP A N 1
ATOM 1369 C CA . ASP A 1 175 ? -6.609 55.75 0.477 1 97.81 175 ASP A CA 1
ATOM 1370 C C . ASP A 1 175 ? -6.609 56.969 -0.41 1 97.81 175 ASP A C 1
ATOM 1372 O O . ASP A 1 175 ? -7.238 57 -1.471 1 97.81 175 ASP A O 1
ATOM 1376 N N . GLN A 1 176 ? -5.984 58 0.043 1 97.69 176 GLN A N 1
ATOM 1377 C CA . GLN A 1 176 ? -5.992 59.281 -0.642 1 97.69 176 GLN A CA 1
ATOM 1378 C C . GLN A 1 176 ? -5.316 59.188 -2.006 1 97.69 176 GLN A C 1
ATOM 1380 O O . GLN A 1 176 ? -5.668 59.906 -2.934 1 97.69 176 GLN A O 1
ATOM 1385 N N . GLN A 1 177 ? -4.496 58.25 -2.166 1 97.38 177 GLN A N 1
ATOM 1386 C CA . GLN A 1 177 ? -3.77 58.062 -3.42 1 97.38 177 GLN A CA 1
ATOM 1387 C C . GLN A 1 177 ? -4.453 57.031 -4.316 1 97.38 177 GLN A C 1
ATOM 1389 O O . GLN A 1 177 ? -3.92 56.688 -5.367 1 97.38 177 GLN A O 1
ATOM 1394 N N . GLY A 1 178 ? -5.535 56.562 -3.857 1 97.62 178 GLY A N 1
ATOM 1395 C CA . GLY A 1 178 ? -6.254 55.562 -4.629 1 97.62 178 GLY A CA 1
ATOM 1396 C C . GLY A 1 178 ? -5.672 54.156 -4.48 1 97.62 178 GLY A C 1
ATOM 1397 O O . GLY A 1 178 ? -5.949 53.281 -5.297 1 97.62 178 GLY A O 1
ATOM 1398 N N . ALA A 1 179 ? -4.871 53.969 -3.492 1 98.12 179 ALA A N 1
ATOM 1399 C CA . ALA A 1 179 ? -4.188 52.688 -3.301 1 98.12 179 ALA A CA 1
ATOM 1400 C C . ALA A 1 179 ? -4.984 51.781 -2.375 1 98.12 179 ALA A C 1
ATOM 1402 O O . ALA A 1 179 ? -5.465 52.219 -1.326 1 98.12 179 ALA A O 1
ATOM 1403 N N . THR A 1 180 ? -5.172 50.562 -2.824 1 97.88 180 THR A N 1
ATOM 1404 C CA . THR A 1 180 ? -5.758 49.562 -1.958 1 97.88 180 THR A CA 1
ATOM 1405 C C . THR A 1 180 ? -4.68 48.875 -1.112 1 97.88 180 THR A C 1
ATOM 1407 O O . THR A 1 180 ? -3.488 49.125 -1.299 1 97.88 180 THR A O 1
ATOM 1410 N N . ALA A 1 181 ? -5.121 48.031 -0.161 1 98 181 ALA A N 1
ATOM 1411 C CA . ALA A 1 181 ? -4.168 47.281 0.646 1 98 181 ALA A CA 1
ATOM 1412 C C . ALA A 1 181 ? -3.266 46.438 -0.233 1 98 181 ALA A C 1
ATOM 1414 O O . ALA A 1 181 ? -2.084 46.25 0.072 1 98 181 ALA A O 1
ATOM 1415 N N . LEU A 1 182 ? -3.766 45.969 -1.356 1 97.69 182 LEU A N 1
ATOM 1416 C CA . LEU A 1 182 ? -2.984 45.156 -2.275 1 97.69 182 LEU A CA 1
ATOM 1417 C C . LEU A 1 182 ? -1.88 45.969 -2.932 1 97.69 182 LEU A C 1
ATOM 1419 O O . LEU A 1 182 ? -0.75 45.5 -3.076 1 97.69 182 LEU A O 1
ATOM 1423 N N . HIS A 1 183 ? -2.211 47.188 -3.291 1 98.19 183 HIS A N 1
ATOM 1424 C CA . HIS A 1 183 ? -1.201 48.094 -3.83 1 98.19 183 HIS A CA 1
ATOM 1425 C C . HIS A 1 183 ? -0.047 48.25 -2.852 1 98.19 183 HIS A C 1
ATOM 1427 O O . HIS A 1 183 ? 1.121 48.156 -3.236 1 98.19 183 HIS A O 1
ATOM 1433 N N . ILE A 1 184 ? -0.419 48.5 -1.609 1 98.06 184 ILE A N 1
ATOM 1434 C CA . ILE A 1 184 ? 0.567 48.781 -0.572 1 98.06 184 ILE A CA 1
ATOM 1435 C C . ILE A 1 184 ? 1.433 47.562 -0.333 1 98.06 184 ILE A C 1
ATOM 1437 O O . ILE A 1 184 ? 2.66 47.656 -0.275 1 98.06 184 ILE A O 1
ATOM 1441 N N . ALA A 1 185 ? 0.825 46.438 -0.199 1 97.88 185 ALA A N 1
ATOM 1442 C CA . ALA A 1 185 ? 1.552 45.188 0.004 1 97.88 185 ALA A CA 1
ATOM 1443 C C . ALA A 1 185 ? 2.5 44.906 -1.158 1 97.88 185 ALA A C 1
ATOM 1445 O O . ALA A 1 185 ? 3.629 44.438 -0.952 1 97.88 185 ALA A O 1
ATOM 1446 N N . ALA A 1 186 ? 2.023 45.125 -2.33 1 97.81 186 ALA A N 1
ATOM 1447 C CA . ALA A 1 186 ? 2.838 44.906 -3.523 1 97.81 186 ALA A CA 1
ATOM 1448 C C . ALA A 1 186 ? 4.059 45.812 -3.529 1 97.81 186 ALA A C 1
ATOM 1450 O O . ALA A 1 186 ? 5.164 45.375 -3.869 1 97.81 186 ALA A O 1
ATOM 1451 N N . GLU A 1 187 ? 3.799 47 -3.164 1 97.56 187 GLU A N 1
ATOM 1452 C CA . GLU A 1 187 ? 4.891 47.969 -3.113 1 97.56 187 GLU A CA 1
ATOM 1453 C C . GLU A 1 187 ? 5.949 47.531 -2.094 1 97.56 187 GLU A C 1
ATOM 1455 O O . GLU A 1 187 ? 7.145 47.75 -2.312 1 97.56 187 GLU A O 1
ATOM 1460 N N . ARG A 1 188 ? 5.547 46.938 -0.994 1 96.88 188 ARG A N 1
ATOM 1461 C CA . ARG A 1 188 ? 6.449 46.531 0.081 1 96.88 188 ARG A CA 1
ATOM 1462 C C . ARG A 1 188 ? 7.031 45.156 -0.184 1 96.88 188 ARG A C 1
ATOM 1464 O O . ARG A 1 188 ? 7.875 44.656 0.574 1 96.88 188 ARG A O 1
ATOM 1471 N N . GLY A 1 189 ? 6.547 44.5 -1.187 1 96 189 GLY A N 1
ATOM 1472 C CA . GLY A 1 189 ? 7.039 43.156 -1.532 1 96 189 GLY A CA 1
ATOM 1473 C C . GLY A 1 189 ? 6.496 42.062 -0.631 1 96 189 GLY A C 1
ATOM 1474 O O . GLY A 1 189 ? 7.168 41.062 -0.392 1 96 189 GLY A O 1
ATOM 1475 N N . GLY A 1 190 ? 5.414 42.312 -0.024 1 95.06 190 GLY A N 1
ATOM 1476 C CA . GLY A 1 190 ? 4.84 41.312 0.874 1 95.06 190 GLY A CA 1
ATOM 1477 C C . GLY A 1 190 ? 4.133 40.188 0.146 1 95.06 190 GLY A C 1
ATOM 1478 O O . GLY A 1 190 ? 2.916 40.25 -0.054 1 95.06 190 GLY A O 1
ATOM 1479 N N . VAL A 1 191 ? 4.82 39.094 -0.16 1 93.44 191 VAL A N 1
ATOM 1480 C CA . VAL A 1 191 ? 4.301 38.031 -0.977 1 93.44 191 VAL A CA 1
ATOM 1481 C C . VAL A 1 191 ? 3.129 37.344 -0.26 1 93.44 191 VAL A C 1
ATOM 1483 O O . VAL A 1 191 ? 2.055 37.188 -0.84 1 93.44 191 VAL A O 1
ATOM 1486 N N . GLU A 1 192 ? 3.301 37.031 1.031 1 92 192 GLU A N 1
ATOM 1487 C CA . GLU A 1 192 ? 2.262 36.344 1.783 1 92 192 GLU A CA 1
ATOM 1488 C C . GLU A 1 192 ? 1.025 37.219 1.96 1 92 192 GLU A C 1
ATOM 1490 O O . GLU A 1 192 ? -0.105 36.719 1.853 1 92 192 GLU A O 1
ATOM 1495 N N . VAL A 1 193 ? 1.261 38.469 2.188 1 95.69 193 VAL A N 1
ATOM 1496 C CA . VAL A 1 193 ? 0.156 39.406 2.363 1 95.69 193 VAL A CA 1
ATOM 1497 C C . VAL A 1 193 ? -0.619 39.531 1.056 1 95.69 193 VAL A C 1
ATOM 1499 O O . VAL A 1 193 ? -1.852 39.469 1.048 1 95.69 193 VAL A O 1
ATOM 1502 N N . CYS A 1 194 ? 0.087 39.656 -0.074 1 95.44 194 CYS A N 1
ATOM 1503 C CA . CYS A 1 194 ? -0.566 39.75 -1.373 1 95.44 194 CYS A CA 1
ATOM 1504 C C . CYS A 1 194 ? -1.385 38.5 -1.678 1 95.44 194 CYS A C 1
ATOM 1506 O O . CYS A 1 194 ? -2.52 38.594 -2.148 1 95.44 194 CYS A O 1
ATOM 1508 N N . TRP A 1 195 ? -0.757 37.438 -1.354 1 91.88 195 TRP A N 1
ATOM 1509 C CA . TRP A 1 195 ? -1.449 36.156 -1.582 1 91.88 195 TRP A CA 1
ATOM 1510 C C . TRP A 1 195 ? -2.734 36.094 -0.765 1 91.88 195 TRP A C 1
ATOM 1512 O O . TRP A 1 195 ? -3.795 35.75 -1.293 1 91.88 195 TRP A O 1
ATOM 1522 N N . THR A 1 196 ? -2.643 36.438 0.521 1 92.62 196 THR A N 1
ATOM 1523 C CA . THR A 1 196 ? -3.793 36.375 1.416 1 92.62 196 THR A CA 1
ATOM 1524 C C . THR A 1 196 ? -4.891 37.344 0.928 1 92.62 196 THR A C 1
ATOM 1526 O O . THR A 1 196 ? -6.07 36.969 0.935 1 92.62 196 THR A O 1
ATOM 1529 N N . LEU A 1 197 ? -4.512 38.438 0.416 1 94.81 197 LEU A N 1
ATOM 1530 C CA . LEU A 1 197 ? -5.473 39.438 -0.093 1 94.81 197 LEU A CA 1
ATOM 1531 C C . LEU A 1 197 ? -6.121 38.938 -1.383 1 94.81 197 LEU A C 1
ATOM 1533 O O . LEU A 1 197 ? -7.336 39.031 -1.555 1 94.81 197 LEU A O 1
ATOM 1537 N N . MET A 1 198 ? -5.352 38.344 -2.199 1 92.31 198 MET A N 1
ATOM 1538 C CA . MET A 1 198 ? -5.844 37.844 -3.484 1 92.31 198 MET A CA 1
ATOM 1539 C C . MET A 1 198 ? -6.812 36.688 -3.291 1 92.31 198 MET A C 1
ATOM 1541 O O . MET A 1 198 ? -7.73 36.5 -4.09 1 92.31 198 MET A O 1
ATOM 1545 N N . GLN A 1 199 ? -6.582 35.938 -2.232 1 88.94 199 GLN A N 1
ATOM 1546 C CA . GLN A 1 199 ? -7.488 34.812 -1.946 1 88.94 199 GLN A CA 1
ATOM 1547 C C . GLN A 1 199 ? -8.891 35.344 -1.634 1 88.94 199 GLN A C 1
ATOM 1549 O O . GLN A 1 199 ? -9.883 34.656 -1.903 1 88.94 199 GLN A O 1
ATOM 1554 N N . ARG A 1 200 ? -8.938 36.531 -1.143 1 88.44 200 ARG A N 1
ATOM 1555 C CA . ARG A 1 200 ? -10.227 37.094 -0.779 1 88.44 200 ARG A CA 1
ATOM 1556 C C . ARG A 1 200 ? -10.805 37.938 -1.928 1 88.44 200 ARG A C 1
ATOM 1558 O O . ARG A 1 200 ? -12.023 37.906 -2.152 1 88.44 200 ARG A O 1
ATOM 1565 N N . THR A 1 201 ? -10.008 38.562 -2.73 1 87 201 THR A N 1
ATOM 1566 C CA . THR A 1 201 ? -10.477 39.531 -3.732 1 87 201 THR A CA 1
ATOM 1567 C C . THR A 1 201 ? -10.539 38.875 -5.109 1 87 201 THR A C 1
ATOM 1569 O O . THR A 1 201 ? -11.234 39.375 -6.004 1 87 201 THR A O 1
ATOM 1572 N N . GLY A 1 202 ? -9.805 37.906 -5.254 1 87.12 202 GLY A N 1
ATOM 1573 C CA . GLY A 1 202 ? -9.625 37.375 -6.598 1 87.12 202 GLY A CA 1
ATOM 1574 C C . GLY A 1 202 ? -8.633 38.188 -7.422 1 87.12 202 GLY A C 1
ATOM 1575 O O . GLY A 1 202 ? -7.871 39 -6.879 1 87.12 202 GLY A O 1
ATOM 1576 N N . CYS A 1 203 ? -8.641 37.938 -8.758 1 90.88 203 CYS A N 1
ATOM 1577 C CA . CYS A 1 203 ? -7.648 38.531 -9.641 1 90.88 203 CYS A CA 1
ATOM 1578 C C . CYS A 1 203 ? -8.117 39.906 -10.141 1 90.88 203 CYS A C 1
ATOM 1580 O O . CYS A 1 203 ? -7.355 40.625 -10.781 1 90.88 203 CYS A O 1
ATOM 1582 N N . ARG A 1 204 ? -9.258 40.281 -9.773 1 90.31 204 ARG A N 1
ATOM 1583 C CA . ARG A 1 204 ? -9.812 41.531 -10.234 1 90.31 204 ARG A CA 1
ATOM 1584 C C . ARG A 1 204 ? -8.992 42.719 -9.719 1 90.31 204 ARG A C 1
ATOM 1586 O O . ARG A 1 204 ? -8.758 43.688 -10.453 1 90.31 204 ARG A O 1
ATOM 1593 N N . MET A 1 205 ? -8.547 42.688 -8.469 1 92.56 205 MET A N 1
ATOM 1594 C CA . MET A 1 205 ? -7.867 43.812 -7.82 1 92.56 205 MET A CA 1
ATOM 1595 C C . MET A 1 205 ? -6.465 44 -8.391 1 92.56 205 MET A C 1
ATOM 1597 O O . MET A 1 205 ? -5.848 45.031 -8.211 1 92.56 205 MET A O 1
ATOM 1601 N N . LEU A 1 206 ? -6.031 43 -9.133 1 94.12 206 LEU A N 1
ATOM 1602 C CA . LEU A 1 206 ? -4.719 43.094 -9.766 1 94.12 206 LEU A CA 1
ATOM 1603 C C . LEU A 1 206 ? -4.73 44.125 -10.883 1 94.12 206 LEU A C 1
ATOM 1605 O O . LEU A 1 206 ? -3.682 44.688 -11.25 1 94.12 206 LEU A O 1
ATOM 1609 N N . HIS A 1 207 ? -5.895 44.375 -11.398 1 94.5 207 HIS A N 1
ATOM 1610 C CA . HIS A 1 207 ? -6.031 45.281 -12.547 1 94.5 207 HIS A CA 1
ATOM 1611 C C . HIS A 1 207 ? -6.387 46.688 -12.109 1 94.5 207 HIS A C 1
ATOM 1613 O O . HIS A 1 207 ? -6.422 47.594 -12.93 1 94.5 207 HIS A O 1
ATOM 1619 N N . GLN A 1 208 ? -6.605 46.844 -10.852 1 95 208 GLN A N 1
ATOM 1620 C CA . GLN A 1 208 ? -6.98 48.188 -10.352 1 95 208 GLN A CA 1
ATOM 1621 C C . GLN A 1 208 ? -5.781 49.125 -10.312 1 95 208 GLN A C 1
ATOM 1623 O O . GLN A 1 208 ? -4.715 48.75 -9.812 1 95 208 GLN A O 1
ATOM 1628 N N . LYS A 1 209 ? -5.973 50.344 -10.805 1 97 209 LYS A N 1
ATOM 1629 C CA . LYS A 1 209 ? -4.906 51.344 -10.805 1 97 209 LYS A CA 1
ATOM 1630 C C . LYS A 1 209 ? -5.121 52.375 -9.711 1 97 209 LYS A C 1
ATOM 1632 O O . LYS A 1 209 ? -6.258 52.75 -9.406 1 97 209 LYS A O 1
ATOM 1637 N N . ASN A 1 210 ? -4.09 52.75 -9.062 1 97 210 ASN A N 1
ATOM 1638 C CA . ASN A 1 210 ? -4.188 53.906 -8.148 1 97 210 ASN A CA 1
ATOM 1639 C C . ASN A 1 210 ? -4.23 55.219 -8.898 1 97 210 ASN A C 1
ATOM 1641 O O . ASN A 1 210 ? -4.379 55.25 -10.125 1 97 210 ASN A O 1
ATOM 1645 N N . HIS A 1 211 ? -4.172 56.312 -8.219 1 97.56 211 HIS A N 1
ATOM 1646 C CA . HIS A 1 211 ? -4.316 57.625 -8.852 1 97.56 211 HIS A CA 1
ATOM 1647 C C . HIS A 1 211 ? -3.111 57.938 -9.727 1 97.56 211 HIS A C 1
ATOM 1649 O O . HIS A 1 211 ? -3.193 58.812 -10.602 1 97.56 211 HIS A O 1
ATOM 1655 N N . SER A 1 212 ? -2.014 57.25 -9.516 1 97.12 212 SER A N 1
ATOM 1656 C CA . SER A 1 212 ? -0.833 57.438 -10.352 1 97.12 212 SER A CA 1
ATOM 1657 C C . SER A 1 212 ? -0.882 56.531 -11.57 1 97.12 212 SER A C 1
ATOM 1659 O O . SER A 1 212 ? 0.07 56.469 -12.352 1 97.12 212 SER A O 1
ATOM 1661 N N . GLY A 1 213 ? -1.867 55.656 -11.68 1 97.12 213 GLY A N 1
ATOM 1662 C CA . GLY A 1 213 ? -2.041 54.781 -12.828 1 97.12 213 GLY A CA 1
ATOM 1663 C C . GLY A 1 213 ? -1.296 53.469 -12.695 1 97.12 213 GLY A C 1
ATOM 1664 O O . GLY A 1 213 ? -1.074 52.75 -13.688 1 97.12 213 GLY A O 1
ATOM 1665 N N . LEU A 1 214 ? -0.866 53.156 -11.5 1 97.81 214 LEU A N 1
ATOM 1666 C CA . LEU A 1 214 ? -0.048 51.969 -11.297 1 97.81 214 LEU A CA 1
ATOM 1667 C C . LEU A 1 214 ? -0.875 50.812 -10.695 1 97.81 214 LEU A C 1
ATOM 1669 O O . LEU A 1 214 ? -1.652 51.031 -9.758 1 97.81 214 LEU A O 1
ATOM 1673 N N . THR A 1 215 ? -0.704 49.625 -11.273 1 97.25 215 THR A N 1
ATOM 1674 C CA . THR A 1 215 ? -1.331 48.438 -10.719 1 97.25 215 THR A CA 1
ATOM 1675 C C . THR A 1 215 ? -0.445 47.812 -9.648 1 97.25 215 THR A C 1
ATOM 1677 O O . THR A 1 215 ? 0.724 48.156 -9.508 1 97.25 215 THR A O 1
ATOM 1680 N N . PRO A 1 216 ? -0.979 46.875 -8.844 1 97.62 216 PRO A N 1
ATOM 1681 C CA . PRO A 1 216 ? -0.124 46.188 -7.891 1 97.62 216 PRO A CA 1
ATOM 1682 C C . PRO A 1 216 ? 1.08 45.5 -8.555 1 97.62 216 PRO A C 1
ATOM 1684 O O . PRO A 1 216 ? 2.182 45.531 -8 1 97.62 216 PRO A O 1
ATOM 1687 N N . LEU A 1 217 ? 0.872 45.031 -9.75 1 97.12 217 LEU A N 1
ATOM 1688 C CA . LEU A 1 217 ? 1.969 44.406 -10.5 1 97.12 217 LEU A CA 1
ATOM 1689 C C . LEU A 1 217 ? 3.037 45.438 -10.836 1 97.12 217 LEU A C 1
ATOM 1691 O O . LEU A 1 217 ? 4.234 45.188 -10.68 1 97.12 217 LEU A O 1
ATOM 1695 N N . ASP A 1 218 ? 2.58 46.562 -11.25 1 97.31 218 ASP A N 1
ATOM 1696 C CA . ASP A 1 218 ? 3.516 47.656 -11.578 1 97.31 218 ASP A CA 1
ATOM 1697 C C . ASP A 1 218 ? 4.336 48.062 -10.352 1 97.31 218 ASP A C 1
ATOM 1699 O O . ASP A 1 218 ? 5.539 48.281 -10.453 1 97.31 218 ASP A O 1
ATOM 1703 N N . LEU A 1 219 ? 3.68 48.125 -9.227 1 97.75 219 LEU A N 1
ATOM 1704 C CA . LEU A 1 219 ? 4.336 48.531 -7.992 1 97.75 219 LEU A CA 1
ATOM 1705 C C . LEU A 1 219 ? 5.348 47.5 -7.543 1 97.75 219 LEU A C 1
ATOM 1707 O O . LEU A 1 219 ? 6.426 47.812 -7.051 1 97.75 219 LEU A O 1
ATOM 1711 N N . SER A 1 220 ? 5 46.25 -7.664 1 97.38 220 SER A N 1
ATOM 1712 C CA . SER A 1 220 ? 5.926 45.188 -7.316 1 97.38 220 SER A CA 1
ATOM 1713 C C . SER A 1 220 ? 7.176 45.219 -8.188 1 97.38 220 SER A C 1
ATOM 1715 O O . SER A 1 220 ? 8.281 44.938 -7.715 1 97.38 220 SER A O 1
ATOM 1717 N N . LYS A 1 221 ? 7.059 45.594 -9.461 1 96.81 221 LYS A N 1
ATOM 1718 C CA . LYS A 1 221 ? 8.164 45.656 -10.406 1 96.81 221 LYS A CA 1
ATOM 1719 C C . LYS A 1 221 ? 9.133 46.781 -10.047 1 96.81 221 LYS A C 1
ATOM 1721 O O . LYS A 1 221 ? 10.312 46.719 -10.383 1 96.81 221 LYS A O 1
ATOM 1726 N N . GLN A 1 222 ? 8.609 47.719 -9.328 1 95.94 222 GLN A N 1
ATOM 1727 C CA . GLN A 1 222 ? 9.445 48.844 -8.945 1 95.94 222 GLN A CA 1
ATOM 1728 C C . GLN A 1 222 ? 10.422 48.469 -7.836 1 95.94 222 GLN A C 1
ATOM 1730 O O . GLN A 1 222 ? 11.5 49.062 -7.723 1 95.94 222 GLN A O 1
ATOM 1735 N N . GLY A 1 223 ? 10.016 47.469 -7.023 1 94.44 223 GLY A N 1
ATOM 1736 C CA . GLY A 1 223 ? 10.922 46.969 -5.988 1 94.44 223 GLY A CA 1
ATOM 1737 C C . GLY A 1 223 ? 12.055 46.125 -6.535 1 94.44 223 GLY A C 1
ATOM 1738 O O . GLY A 1 223 ? 11.875 45.406 -7.5 1 94.44 223 GLY A O 1
ATOM 1739 N N . LYS A 1 224 ? 13.266 46.156 -5.961 1 91.31 224 LYS A N 1
ATOM 1740 C CA . LYS A 1 224 ? 14.43 45.469 -6.504 1 91.31 224 LYS A CA 1
ATOM 1741 C C . LYS A 1 224 ? 14.852 44.312 -5.613 1 91.31 224 LYS A C 1
ATOM 1743 O O . LYS A 1 224 ? 15.773 43.562 -5.949 1 91.31 224 LYS A O 1
ATOM 1748 N N . THR A 1 225 ? 14.211 44.125 -4.586 1 93.5 225 THR A N 1
ATOM 1749 C CA . THR A 1 225 ? 14.602 43.062 -3.658 1 93.5 225 THR A CA 1
ATOM 1750 C C . THR A 1 225 ? 14.141 41.688 -4.16 1 93.5 225 THR A C 1
ATOM 1752 O O . THR A 1 225 ? 13.352 41.625 -5.105 1 93.5 225 THR A O 1
ATOM 1755 N N . PHE A 1 226 ? 14.688 40.719 -3.59 1 92.94 226 PHE A N 1
ATOM 1756 C CA . PHE A 1 226 ? 14.344 39.344 -3.957 1 92.94 226 PHE A CA 1
ATOM 1757 C C . PHE A 1 226 ? 12.859 39.062 -3.744 1 92.94 226 PHE A C 1
ATOM 1759 O O . PHE A 1 226 ? 12.219 38.406 -4.555 1 92.94 226 PHE A O 1
ATOM 1766 N N . ARG A 1 227 ? 12.305 39.594 -2.643 1 92.19 227 ARG A N 1
ATOM 1767 C CA . ARG A 1 227 ? 10.883 39.406 -2.359 1 92.19 227 ARG A CA 1
ATOM 1768 C C . ARG A 1 227 ? 10.023 40.062 -3.445 1 92.19 227 ARG A C 1
ATOM 1770 O O . ARG A 1 227 ? 8.977 39.531 -3.812 1 92.19 227 ARG A O 1
ATOM 1777 N N . HIS A 1 228 ? 10.453 41.094 -3.979 1 95.62 228 HIS A N 1
ATOM 1778 C CA . HIS A 1 228 ? 9.719 41.781 -5.051 1 95.62 228 HIS A CA 1
ATOM 1779 C C . HIS A 1 228 ? 9.75 40.938 -6.332 1 95.62 228 HIS A C 1
ATOM 1781 O O . HIS A 1 228 ? 8.75 40.875 -7.051 1 95.62 228 HIS A O 1
ATOM 1787 N N . GLN A 1 229 ? 10.883 40.375 -6.547 1 95.12 229 GLN A N 1
ATOM 1788 C CA . GLN A 1 229 ? 11 39.531 -7.73 1 95.12 229 GLN A CA 1
ATOM 1789 C C . GLN A 1 229 ? 10.062 38.312 -7.645 1 95.12 229 GLN A C 1
ATOM 1791 O O . GLN A 1 229 ? 9.375 38 -8.617 1 95.12 229 GLN A O 1
ATOM 1796 N N . GLN A 1 230 ? 10.086 37.75 -6.5 1 92.69 230 GLN A N 1
ATOM 1797 C CA . GLN A 1 230 ? 9.203 36.594 -6.281 1 92.69 230 GLN A CA 1
ATOM 1798 C C . GLN A 1 230 ? 7.738 37 -6.449 1 92.69 230 GLN A C 1
ATOM 1800 O O . GLN A 1 230 ? 6.957 36.281 -7.07 1 92.69 230 GLN A O 1
ATOM 1805 N N . LEU A 1 231 ? 7.457 38.094 -5.879 1 95.25 231 LEU A N 1
ATOM 1806 C CA . LEU A 1 231 ? 6.082 38.562 -5.949 1 95.25 231 LEU A CA 1
ATOM 1807 C C . LEU A 1 231 ? 5.699 38.938 -7.383 1 95.25 231 LEU A C 1
ATOM 1809 O O . LEU A 1 231 ? 4.594 38.625 -7.828 1 95.25 231 LEU A O 1
ATOM 1813 N N . THR A 1 232 ? 6.578 39.531 -8.086 1 96.19 232 THR A N 1
ATOM 1814 C CA . THR A 1 232 ? 6.324 39.906 -9.469 1 96.19 232 THR A CA 1
ATOM 1815 C C . THR A 1 232 ? 6.039 38.688 -10.32 1 96.19 232 THR A C 1
ATOM 1817 O O . THR A 1 232 ? 5.137 38.688 -11.156 1 96.19 232 THR A O 1
ATOM 1820 N N . LYS A 1 233 ? 6.832 37.688 -10.117 1 93.19 233 LYS A N 1
ATOM 1821 C CA . LYS A 1 233 ? 6.598 36.438 -10.828 1 93.19 233 LYS A CA 1
ATOM 1822 C C . LYS A 1 233 ? 5.215 35.875 -10.516 1 93.19 233 LYS A C 1
ATOM 1824 O O . LYS A 1 233 ? 4.504 35.438 -11.422 1 93.19 233 LYS A O 1
ATOM 1829 N N . LEU A 1 234 ? 4.832 35.938 -9.273 1 90.44 234 LEU A N 1
ATOM 1830 C CA . LEU A 1 234 ? 3.533 35.438 -8.836 1 90.44 234 LEU A CA 1
ATOM 1831 C C . LEU A 1 234 ? 2.398 36.25 -9.445 1 90.44 234 LEU A C 1
ATOM 1833 O O . LEU A 1 234 ? 1.447 35.688 -9.992 1 90.44 234 LEU A O 1
ATOM 1837 N N . LEU A 1 235 ? 2.488 37.562 -9.398 1 94.44 235 LEU A N 1
ATOM 1838 C CA . LEU A 1 235 ? 1.431 38.438 -9.898 1 94.44 235 LEU A CA 1
ATOM 1839 C C . LEU A 1 235 ? 1.325 38.344 -11.414 1 94.44 235 LEU A C 1
ATOM 1841 O O . LEU A 1 235 ? 0.229 38.438 -11.969 1 94.44 235 LEU A O 1
ATOM 1845 N N . ASN A 1 236 ? 2.465 38.125 -12.07 1 93.69 236 ASN A N 1
ATOM 1846 C CA . ASN A 1 236 ? 2.475 37.969 -13.516 1 93.69 236 ASN A CA 1
ATOM 1847 C C . ASN A 1 236 ? 1.698 36.719 -13.945 1 93.69 236 ASN A C 1
ATOM 1849 O O . ASN A 1 236 ? 1.06 36.719 -15 1 93.69 236 ASN A O 1
ATOM 1853 N N . ARG A 1 237 ? 1.829 35.75 -13.188 1 89.31 237 ARG A N 1
ATOM 1854 C CA . ARG A 1 237 ? 1.111 34.5 -13.477 1 89.31 237 ARG A CA 1
ATOM 1855 C C . ARG A 1 237 ? -0.396 34.719 -13.375 1 89.31 237 ARG A C 1
ATOM 1857 O O . ARG A 1 237 ? -1.154 34.188 -14.195 1 89.31 237 ARG A O 1
ATOM 1864 N N . TYR A 1 238 ? -0.85 35.531 -12.383 1 90.62 238 TYR A N 1
ATOM 1865 C CA . TYR A 1 238 ? -2.277 35.594 -12.086 1 90.62 238 TYR A CA 1
ATOM 1866 C C . TYR A 1 238 ? -2.928 36.75 -12.812 1 90.62 238 TYR A C 1
ATOM 1868 O O . TYR A 1 238 ? -4.152 36.812 -12.938 1 90.62 238 TYR A O 1
ATOM 1876 N N . ILE A 1 239 ? -2.16 37.688 -13.312 1 89.88 239 ILE A N 1
ATOM 1877 C CA . ILE A 1 239 ? -2.719 38.812 -14.031 1 89.88 239 ILE A CA 1
ATOM 1878 C C . ILE A 1 239 ? -3.365 38.344 -15.328 1 89.88 239 ILE A C 1
ATOM 1880 O O . ILE A 1 239 ? -4.258 39 -15.867 1 89.88 239 ILE A O 1
ATOM 1884 N N . ASN A 1 240 ? -2.932 37.156 -15.789 1 88.56 240 ASN A N 1
ATOM 1885 C CA . ASN A 1 240 ? -3.439 36.625 -17.047 1 88.56 240 ASN A CA 1
ATOM 1886 C C . ASN A 1 240 ? -4.637 35.719 -16.812 1 88.56 240 ASN A C 1
ATOM 1888 O O . ASN A 1 240 ? -5.234 35.219 -17.766 1 88.56 240 ASN A O 1
ATOM 1892 N N . GLU A 1 241 ? -4.965 35.562 -15.586 1 88.88 241 GLU A N 1
ATOM 1893 C CA . GLU A 1 241 ? -6.141 34.75 -15.266 1 88.88 241 GLU A CA 1
ATOM 1894 C C . GLU A 1 241 ? -7.418 35.594 -15.359 1 88.88 241 GLU A C 1
ATOM 1896 O O . GLU A 1 241 ? -7.375 36.812 -15.297 1 88.88 241 GLU A O 1
ATOM 1901 N N . PRO A 1 242 ? -8.547 34.875 -15.602 1 87.38 242 PRO A N 1
ATOM 1902 C CA . PRO A 1 242 ? -9.805 35.625 -15.641 1 87.38 242 PRO A CA 1
ATOM 1903 C C . PRO A 1 242 ? -10.047 36.438 -14.367 1 87.38 242 PRO A C 1
ATOM 1905 O O . PRO A 1 242 ? -9.641 36 -13.281 1 87.38 242 PRO A O 1
ATOM 1908 N N . LEU A 1 243 ? -10.766 37.5 -14.453 1 84.06 243 LEU A N 1
ATOM 1909 C CA . LEU A 1 243 ? -10.977 38.469 -13.383 1 84.06 243 LEU A CA 1
ATOM 1910 C C . LEU A 1 243 ? -11.656 37.812 -12.188 1 84.06 243 LEU A C 1
ATOM 1912 O O . LEU A 1 243 ? -11.336 38.125 -11.031 1 84.06 243 LEU A O 1
ATOM 1916 N N . HIS A 1 244 ? -12.422 36.844 -12.383 1 83.81 244 HIS A N 1
ATOM 1917 C CA . HIS A 1 244 ? -13.195 36.25 -11.297 1 83.81 244 HIS A CA 1
ATOM 1918 C C . HIS A 1 244 ? -12.539 34.969 -10.773 1 83.81 244 HIS A C 1
ATOM 1920 O O . HIS A 1 244 ? -13.062 34.312 -9.867 1 83.81 244 HIS A O 1
ATOM 1926 N N . HIS A 1 245 ? -11.391 34.844 -11.297 1 84.88 245 HIS A N 1
ATOM 1927 C CA . HIS A 1 245 ? -10.672 33.656 -10.852 1 84.88 245 HIS A CA 1
ATOM 1928 C C . HIS A 1 245 ? -10.086 33.844 -9.461 1 84.88 245 HIS A C 1
ATOM 1930 O O . HIS A 1 245 ? -9.484 34.875 -9.18 1 84.88 245 HIS A O 1
ATOM 1936 N N . ASN A 1 246 ? -10.352 32.844 -8.547 1 83.69 246 ASN A N 1
ATOM 1937 C CA . ASN A 1 246 ? -9.703 32.844 -7.242 1 83.69 246 ASN A CA 1
ATOM 1938 C C . ASN A 1 246 ? -8.469 31.922 -7.238 1 83.69 246 ASN A C 1
ATOM 1940 O O . ASN A 1 246 ? -8.562 30.75 -7.59 1 83.69 246 ASN A O 1
ATOM 1944 N N . PRO A 1 247 ? -7.387 32.594 -7.016 1 82.56 247 PRO A N 1
ATOM 1945 C CA . PRO A 1 247 ? -6.188 31.75 -6.973 1 82.56 247 PRO A CA 1
ATOM 1946 C C . PRO A 1 247 ? -6.344 30.531 -6.055 1 82.56 247 PRO A C 1
ATOM 1948 O O . PRO A 1 247 ? -6.84 30.672 -4.934 1 82.56 247 PRO A O 1
ATOM 1951 N N . ARG A 1 248 ? -6.172 29.359 -6.656 1 75 248 ARG A N 1
ATOM 1952 C CA . ARG A 1 248 ? -6.281 28.141 -5.867 1 75 248 ARG A CA 1
ATOM 1953 C C . ARG A 1 248 ? -4.91 27.531 -5.617 1 75 248 ARG A C 1
ATOM 1955 O O . ARG A 1 248 ? -3.99 27.688 -6.422 1 75 248 ARG A O 1
ATOM 1962 N N . GLU A 1 249 ? -4.848 26.969 -4.453 1 70.56 249 GLU A N 1
ATOM 1963 C CA . GLU A 1 249 ? -3.611 26.297 -4.059 1 70.56 249 GLU A CA 1
ATOM 1964 C C . GLU A 1 249 ? -3.326 25.094 -4.957 1 70.56 249 GLU A C 1
ATOM 1966 O O . GLU A 1 249 ? -4.238 24.344 -5.301 1 70.56 249 GLU A O 1
ATOM 1971 N N . SER A 1 250 ? -2.236 25.172 -5.742 1 75.44 250 SER A N 1
ATOM 1972 C CA . SER A 1 250 ? -1.854 24 -6.52 1 75.44 250 SER A CA 1
ATOM 1973 C C . SER A 1 250 ? -1.395 22.859 -5.613 1 75.44 250 SER A C 1
ATOM 1975 O O . SER A 1 250 ? -0.517 23.047 -4.766 1 75.44 250 SER A O 1
ATOM 1977 N N . ASN A 1 251 ? -2.09 21.688 -5.793 1 84 251 ASN A N 1
ATOM 1978 C CA . ASN A 1 251 ? -1.768 20.531 -4.957 1 84 251 ASN A CA 1
ATOM 1979 C C . ASN A 1 251 ? -0.677 19.672 -5.586 1 84 251 ASN A C 1
ATOM 1981 O O . ASN A 1 251 ? -0.31 18.625 -5.035 1 84 251 ASN A O 1
ATOM 1985 N N . VAL A 1 252 ? -0.106 20.141 -6.672 1 86.75 252 VAL A N 1
ATOM 1986 C CA . VAL A 1 252 ? 0.886 19.328 -7.371 1 86.75 252 VAL A CA 1
ATOM 1987 C C . VAL A 1 252 ? 2.141 19.188 -6.508 1 86.75 252 VAL A C 1
ATOM 1989 O O . VAL A 1 252 ? 2.648 18.094 -6.312 1 86.75 252 VAL A O 1
ATOM 1992 N N . LEU A 1 253 ? 2.551 20.359 -5.984 1 88.12 253 LEU A N 1
ATOM 1993 C CA . LEU A 1 253 ? 3.752 20.344 -5.156 1 88.12 253 LEU A CA 1
ATOM 1994 C C . LEU A 1 253 ? 3.506 19.562 -3.863 1 88.12 253 LEU A C 1
ATOM 1996 O O . LEU A 1 253 ? 4.406 18.891 -3.355 1 88.12 253 LEU A O 1
ATOM 2000 N N . TYR A 1 254 ? 2.291 19.719 -3.395 1 91.62 254 TYR A N 1
ATOM 2001 C CA . TYR A 1 254 ? 1.926 18.984 -2.188 1 91.62 254 TYR A CA 1
ATOM 2002 C C . TYR A 1 254 ? 2.07 17.484 -2.398 1 91.62 254 TYR A C 1
ATOM 2004 O O . TYR A 1 254 ? 2.734 16.797 -1.616 1 91.62 254 TYR A O 1
ATOM 2012 N N . TYR A 1 255 ? 1.58 16.984 -3.484 1 93.44 255 TYR A N 1
ATOM 2013 C CA . TYR A 1 255 ? 1.598 15.547 -3.744 1 93.44 255 TYR A CA 1
ATOM 2014 C C . TYR A 1 255 ? 2.99 15.086 -4.156 1 93.44 255 TYR A C 1
ATOM 2016 O O . TYR A 1 255 ? 3.396 13.961 -3.846 1 93.44 255 TYR A O 1
ATOM 2024 N N . TRP A 1 256 ? 3.662 15.922 -4.82 1 93 256 TRP A N 1
ATOM 2025 C CA . TRP A 1 256 ? 5.047 15.594 -5.133 1 93 256 TRP A CA 1
ATOM 2026 C C . TRP A 1 256 ? 5.863 15.398 -3.861 1 93 256 TRP A C 1
ATOM 2028 O O . TRP A 1 256 ? 6.629 14.438 -3.752 1 93 256 TRP A O 1
ATOM 2038 N N . THR A 1 257 ? 5.633 16.312 -2.941 1 93.44 257 THR A N 1
ATOM 2039 C CA . THR A 1 257 ? 6.352 16.25 -1.674 1 93.44 257 THR A CA 1
ATOM 2040 C C . THR A 1 257 ? 5.926 15.008 -0.883 1 93.44 257 THR A C 1
ATOM 2042 O O . THR A 1 257 ? 6.758 14.359 -0.238 1 93.44 257 THR A O 1
ATOM 2045 N N . LEU A 1 258 ? 4.691 14.68 -1.011 1 95.69 258 LEU A N 1
ATOM 2046 C CA . LEU A 1 258 ? 4.156 13.5 -0.342 1 95.69 258 LEU A CA 1
ATOM 2047 C C . LEU A 1 258 ? 4.785 12.227 -0.899 1 95.69 258 LEU A C 1
ATOM 2049 O O . LEU A 1 258 ? 5.121 11.312 -0.142 1 95.69 258 LEU A O 1
ATOM 2053 N N . LEU A 1 259 ? 5.039 12.211 -2.205 1 97.12 259 LEU A N 1
ATOM 2054 C CA . LEU A 1 259 ? 5.5 11 -2.883 1 97.12 259 LEU A CA 1
ATOM 2055 C C . LEU A 1 259 ? 7.023 10.953 -2.932 1 97.12 259 LEU A C 1
ATOM 2057 O O . LEU A 1 259 ? 7.605 9.906 -3.215 1 97.12 259 LEU A O 1
ATOM 2061 N N . PHE A 1 260 ? 7.637 12.062 -2.613 1 96.69 260 PHE A N 1
ATOM 2062 C CA . PHE A 1 260 ? 9.078 12.227 -2.768 1 96.69 260 PHE A CA 1
ATOM 2063 C C . PHE A 1 260 ? 9.836 11.141 -2.018 1 96.69 260 PHE A C 1
ATOM 2065 O O . PHE A 1 260 ? 10.711 10.484 -2.582 1 96.69 260 PHE A O 1
ATOM 2072 N N . PRO A 1 261 ? 9.5 10.828 -0.776 1 97.19 261 PRO A N 1
ATOM 2073 C CA . PRO A 1 261 ? 10.25 9.781 -0.068 1 97.19 261 PRO A CA 1
ATOM 2074 C C . PRO A 1 261 ? 10.102 8.406 -0.713 1 97.19 261 PRO A C 1
ATOM 2076 O O . PRO A 1 261 ? 11.078 7.66 -0.809 1 97.19 261 PRO A O 1
ATOM 2079 N N . THR A 1 262 ? 8.938 8.062 -1.183 1 97.25 262 THR A N 1
ATOM 2080 C CA . THR A 1 262 ? 8.68 6.758 -1.785 1 97.25 262 THR A CA 1
ATOM 2081 C C . THR A 1 262 ? 9.445 6.609 -3.1 1 97.25 262 THR A C 1
ATOM 2083 O O . THR A 1 262 ? 10.117 5.605 -3.32 1 97.25 262 THR A O 1
ATOM 2086 N N . LEU A 1 263 ? 9.375 7.672 -3.945 1 97.56 263 LEU A N 1
ATOM 2087 C CA . LEU A 1 263 ? 9.984 7.625 -5.27 1 97.56 263 LEU A CA 1
ATOM 2088 C C . LEU A 1 263 ? 11.508 7.664 -5.172 1 97.56 263 LEU A C 1
ATOM 2090 O O . LEU A 1 263 ? 12.203 6.93 -5.879 1 97.56 263 LEU A O 1
ATOM 2094 N N . THR A 1 264 ? 11.969 8.523 -4.281 1 97.19 264 THR A N 1
ATOM 2095 C CA . THR A 1 264 ? 13.414 8.602 -4.117 1 97.19 264 THR A CA 1
ATOM 2096 C C . THR A 1 264 ? 13.953 7.328 -3.469 1 97.19 264 THR A C 1
ATOM 2098 O O . THR A 1 264 ? 15.031 6.852 -3.822 1 97.19 264 THR A O 1
ATOM 2101 N N . GLY A 1 265 ? 13.227 6.816 -2.465 1 96.88 265 GLY A N 1
ATOM 2102 C CA . GLY A 1 265 ? 13.609 5.527 -1.909 1 96.88 265 GLY A CA 1
ATOM 2103 C C . GLY A 1 265 ? 13.68 4.426 -2.947 1 96.88 265 GLY A C 1
ATOM 2104 O O . GLY A 1 265 ? 14.625 3.633 -2.957 1 96.88 265 GLY A O 1
ATOM 2105 N N . ALA A 1 266 ? 12.742 4.383 -3.852 1 97 266 ALA A N 1
ATOM 2106 C CA . ALA A 1 266 ? 12.727 3.402 -4.938 1 97 266 ALA A CA 1
ATOM 2107 C C . ALA A 1 266 ? 13.922 3.59 -5.863 1 97 266 ALA A C 1
ATOM 2109 O O . ALA A 1 266 ? 14.555 2.615 -6.277 1 97 266 ALA A O 1
ATOM 2110 N N . ALA A 1 267 ? 14.188 4.836 -6.152 1 97 267 ALA A N 1
ATOM 2111 C CA . ALA A 1 267 ? 15.32 5.133 -7.027 1 97 267 ALA A CA 1
ATOM 2112 C C . ALA A 1 267 ? 16.625 4.656 -6.406 1 97 267 ALA A C 1
ATOM 2114 O O . ALA A 1 267 ? 17.484 4.09 -7.094 1 97 267 ALA A O 1
ATOM 2115 N N . ILE A 1 268 ? 16.75 4.871 -5.145 1 96.44 268 ILE A N 1
ATOM 2116 C CA . ILE A 1 268 ? 17.953 4.449 -4.441 1 96.44 268 ILE A CA 1
ATOM 2117 C C . ILE A 1 268 ? 18.094 2.93 -4.516 1 96.44 268 ILE A C 1
ATOM 2119 O O . ILE A 1 268 ? 19.172 2.412 -4.828 1 96.44 268 ILE A O 1
ATOM 2123 N N . LEU A 1 269 ? 17.047 2.221 -4.254 1 94.81 269 LEU A N 1
ATOM 2124 C CA . LEU A 1 269 ? 17.062 0.762 -4.27 1 94.81 269 LEU A CA 1
ATOM 2125 C C . LEU A 1 269 ? 17.344 0.239 -5.676 1 94.81 269 LEU A C 1
ATOM 2127 O O . LEU A 1 269 ? 18.078 -0.743 -5.844 1 94.81 269 LEU A O 1
ATOM 2131 N N . LEU A 1 270 ? 16.828 0.911 -6.703 1 94.69 270 LEU A N 1
ATOM 2132 C CA . LEU A 1 270 ? 17.062 0.512 -8.086 1 94.69 270 LEU A CA 1
ATOM 2133 C C . LEU A 1 270 ? 18.516 0.735 -8.484 1 94.69 270 LEU A C 1
ATOM 2135 O O . LEU A 1 270 ? 19.109 -0.11 -9.148 1 94.69 270 LEU A O 1
ATOM 2139 N N . ILE A 1 271 ? 19.016 1.865 -8.078 1 94.69 271 ILE A N 1
ATOM 2140 C CA . ILE A 1 271 ? 20.422 2.158 -8.336 1 94.69 271 ILE A CA 1
ATOM 2141 C C . ILE A 1 271 ? 21.297 1.122 -7.637 1 94.69 271 ILE A C 1
ATOM 2143 O O . ILE A 1 271 ? 22.25 0.618 -8.227 1 94.69 271 ILE A O 1
ATOM 2147 N N . ALA A 1 272 ? 20.953 0.829 -6.43 1 93.69 272 ALA A N 1
ATOM 2148 C CA . ALA A 1 272 ? 21.703 -0.177 -5.68 1 93.69 272 ALA A CA 1
ATOM 2149 C C . ALA A 1 272 ? 21.656 -1.532 -6.379 1 93.69 272 ALA A C 1
ATOM 2151 O O . ALA A 1 272 ? 22.656 -2.244 -6.438 1 93.69 272 ALA A O 1
ATOM 2152 N N . ALA A 1 273 ? 20.516 -1.907 -6.867 1 91.69 273 ALA A N 1
ATOM 2153 C CA . ALA A 1 273 ? 20.344 -3.178 -7.566 1 91.69 273 ALA A CA 1
ATOM 2154 C C . ALA A 1 273 ? 21.203 -3.227 -8.828 1 91.69 273 ALA A C 1
ATOM 2156 O O . ALA A 1 273 ? 21.781 -4.266 -9.156 1 91.69 273 ALA A O 1
ATOM 2157 N N . MET A 1 274 ? 21.328 -2.148 -9.516 1 92.69 274 MET A N 1
ATOM 2158 C CA . MET A 1 274 ? 22.094 -2.066 -10.758 1 92.69 274 MET A CA 1
ATOM 2159 C C . MET A 1 274 ? 23.594 -2.176 -10.484 1 92.69 274 MET A C 1
ATOM 2161 O O . MET A 1 274 ? 24.359 -2.646 -11.328 1 92.69 274 MET A O 1
ATOM 2165 N N . LEU A 1 275 ? 23.938 -1.812 -9.312 1 88.5 275 LEU A N 1
ATOM 2166 C CA . LEU A 1 275 ? 25.359 -1.797 -8.984 1 88.5 275 LEU A CA 1
ATOM 2167 C C . LEU A 1 275 ? 25.781 -3.113 -8.344 1 88.5 275 LEU A C 1
ATOM 2169 O O . LEU A 1 275 ? 26.953 -3.303 -8.016 1 88.5 275 LEU A O 1
ATOM 2173 N N . GLY A 1 276 ? 24.906 -4.031 -8.133 1 80.31 276 GLY A N 1
ATOM 2174 C CA . GLY A 1 276 ? 25.219 -5.391 -7.707 1 80.31 276 GLY A CA 1
ATOM 2175 C C . GLY A 1 276 ? 25.859 -5.453 -6.332 1 80.31 276 GLY A C 1
ATOM 2176 O O . GLY A 1 276 ? 25.297 -4.953 -5.355 1 80.31 276 GLY A O 1
ATOM 2177 N N . GLY A 1 277 ? 27.172 -5.816 -6.25 1 77.06 277 GLY A N 1
ATOM 2178 C CA . GLY A 1 277 ? 27.906 -6.023 -5.016 1 77.06 277 GLY A CA 1
ATOM 2179 C C . GLY A 1 277 ? 28.125 -4.75 -4.223 1 77.06 277 GLY A C 1
ATOM 2180 O O . GLY A 1 277 ? 28.375 -4.793 -3.016 1 77.06 277 GLY A O 1
ATOM 2181 N N . TYR A 1 278 ? 27.938 -3.67 -4.828 1 83.62 278 TYR A N 1
ATOM 2182 C CA . TYR A 1 278 ? 28.141 -2.393 -4.152 1 83.62 278 TYR A CA 1
ATOM 2183 C C . TYR A 1 278 ? 26.828 -1.802 -3.686 1 83.62 278 TYR A C 1
ATOM 2185 O O . TYR A 1 278 ? 26.766 -0.632 -3.301 1 83.62 278 TYR A O 1
ATOM 2193 N N . GLY A 1 279 ? 25.812 -2.527 -3.844 1 86.69 279 GLY A N 1
ATOM 2194 C CA . GLY A 1 279 ? 24.5 -2.059 -3.455 1 86.69 279 GLY A CA 1
ATOM 2195 C C . GLY A 1 279 ? 24.422 -1.627 -2.002 1 86.69 279 GLY A C 1
ATOM 2196 O O . GLY A 1 279 ? 23.797 -0.618 -1.682 1 86.69 279 GLY A O 1
ATOM 2197 N N . GLY A 1 280 ? 25.109 -2.291 -1.154 1 86.38 280 GLY A N 1
ATOM 2198 C CA . GLY A 1 280 ? 25.109 -1.947 0.259 1 86.38 280 GLY A CA 1
ATOM 2199 C C . GLY A 1 280 ? 25.75 -0.595 0.542 1 86.38 280 GLY A C 1
ATOM 2200 O O . GLY A 1 280 ? 25.219 0.18 1.347 1 86.38 280 GLY A O 1
ATOM 2201 N N . LEU A 1 281 ? 26.844 -0.354 -0.116 1 88 281 LEU A N 1
ATOM 2202 C CA . LEU A 1 281 ? 27.531 0.921 0.047 1 88 281 LEU A CA 1
ATOM 2203 C C . LEU A 1 281 ? 26.672 2.07 -0.477 1 88 281 LEU A C 1
ATOM 2205 O O . LEU A 1 281 ? 26.609 3.137 0.141 1 88 281 LEU A O 1
ATOM 2209 N N . THR A 1 282 ? 26.062 1.771 -1.604 1 90.69 282 THR A N 1
ATOM 2210 C CA . THR A 1 282 ? 25.172 2.773 -2.189 1 90.69 282 THR A CA 1
ATOM 2211 C C . THR A 1 282 ? 24.031 3.111 -1.235 1 90.69 282 THR A C 1
ATOM 2213 O O . THR A 1 282 ? 23.75 4.285 -0.999 1 90.69 282 THR A O 1
ATOM 2216 N N . CYS A 1 283 ? 23.391 2.162 -0.65 1 92.94 283 CYS A N 1
ATOM 2217 C CA . CYS A 1 283 ? 22.312 2.379 0.301 1 92.94 283 CYS A CA 1
ATOM 2218 C C . CYS A 1 283 ? 22.812 3.092 1.55 1 92.94 283 CYS A C 1
ATOM 2220 O O . CYS A 1 283 ? 22.141 3.979 2.078 1 92.94 283 CYS A O 1
ATOM 2222 N N . GLY A 1 284 ? 24.031 2.773 2.006 1 92.31 284 GLY A N 1
ATOM 2223 C CA . GLY A 1 284 ? 24.609 3.375 3.193 1 92.31 284 GLY A CA 1
ATOM 2224 C C . GLY A 1 284 ? 24.891 4.855 3.033 1 92.31 284 GLY A C 1
ATOM 2225 O O . GLY A 1 284 ? 24.953 5.594 4.02 1 92.31 284 GLY A O 1
ATOM 2226 N N . LEU A 1 285 ? 25.016 5.277 1.811 1 93.94 285 LEU A N 1
ATOM 2227 C CA . LEU A 1 285 ? 25.312 6.684 1.553 1 93.94 285 LEU A CA 1
ATOM 2228 C C . LEU A 1 285 ? 24.031 7.449 1.193 1 93.94 285 LEU A C 1
ATOM 2230 O O . LEU A 1 285 ? 23.797 8.539 1.707 1 93.94 285 LEU A O 1
ATOM 2234 N N . LEU A 1 286 ? 23.219 6.84 0.369 1 95.81 286 LEU A N 1
ATOM 2235 C CA . LEU A 1 286 ? 22.125 7.594 -0.229 1 95.81 286 LEU A CA 1
ATOM 2236 C C . LEU A 1 286 ? 20.938 7.672 0.723 1 95.81 286 LEU A C 1
ATOM 2238 O O . LEU A 1 286 ? 20.203 8.664 0.729 1 95.81 286 LEU A O 1
ATOM 2242 N N . PHE A 1 287 ? 20.703 6.703 1.515 1 95.88 287 PHE A N 1
ATOM 2243 C CA . PHE A 1 287 ? 19.562 6.758 2.42 1 95.88 287 PHE A CA 1
ATOM 2244 C C . PHE A 1 287 ? 19.797 7.777 3.529 1 95.88 287 PHE A C 1
ATOM 2246 O O . PHE A 1 287 ? 18.891 8.523 3.902 1 95.88 287 PHE A O 1
ATOM 2253 N N . PRO A 1 288 ? 21.031 7.855 4.105 1 95.75 288 PRO A N 1
ATOM 2254 C CA . PRO A 1 288 ? 21.281 8.953 5.047 1 95.75 288 PRO A CA 1
ATOM 2255 C C . PRO A 1 288 ? 21.125 10.328 4.398 1 95.75 288 PRO A C 1
ATOM 2257 O O . PRO A 1 288 ? 20.641 11.266 5.035 1 95.75 288 PRO A O 1
ATOM 2260 N N . TRP A 1 289 ? 21.531 10.375 3.174 1 96.25 289 TRP A N 1
ATOM 2261 C CA . TRP A 1 289 ? 21.312 11.617 2.436 1 96.25 289 TRP A CA 1
ATOM 2262 C C . TRP A 1 289 ? 19.828 11.93 2.324 1 96.25 289 TRP A C 1
ATOM 2264 O O . TRP A 1 289 ? 19.406 13.07 2.525 1 96.25 289 TRP A O 1
ATOM 2274 N N . LEU A 1 290 ? 19.031 10.961 1.965 1 96.69 290 LEU A N 1
ATOM 2275 C CA . LEU A 1 290 ? 17.578 11.133 1.881 1 96.69 290 LEU A CA 1
ATOM 2276 C C . LEU A 1 290 ? 17 11.539 3.23 1 96.69 290 LEU A C 1
ATOM 2278 O O . LEU A 1 290 ? 16.156 12.438 3.307 1 96.69 290 LEU A O 1
ATOM 2282 N N . ALA A 1 291 ? 17.469 10.922 4.301 1 95.75 291 ALA A N 1
ATOM 2283 C CA . ALA A 1 291 ? 17.016 11.258 5.648 1 95.75 291 ALA A CA 1
ATOM 2284 C C . ALA A 1 291 ? 17.344 12.711 5.988 1 95.75 291 ALA A C 1
ATOM 2286 O O . ALA A 1 291 ? 16.484 13.43 6.516 1 95.75 291 ALA A O 1
ATOM 2287 N N . ARG A 1 292 ? 18.531 13.141 5.648 1 95.62 292 ARG A N 1
ATOM 2288 C CA . ARG A 1 292 ? 18.922 14.523 5.887 1 95.62 292 ARG A CA 1
ATOM 2289 C C . ARG A 1 292 ? 18.031 15.492 5.098 1 95.62 292 ARG A C 1
ATOM 2291 O O . ARG A 1 292 ? 17.594 16.516 5.625 1 95.62 292 ARG A O 1
ATOM 2298 N N . SER A 1 293 ? 17.766 15.109 3.906 1 95.12 293 SER A N 1
ATOM 2299 C CA . SER A 1 293 ? 16.938 15.938 3.045 1 95.12 293 SER A CA 1
ATOM 2300 C C . SER A 1 293 ? 15.523 16.078 3.602 1 95.12 293 SER A C 1
ATOM 2302 O O . SER A 1 293 ? 14.891 17.125 3.477 1 95.12 293 SER A O 1
ATOM 2304 N N . ILE A 1 294 ? 15.016 15.062 4.227 1 95 294 ILE A N 1
ATOM 2305 C CA . ILE A 1 294 ? 13.656 15.047 4.75 1 95 294 ILE A CA 1
ATOM 2306 C C . ILE A 1 294 ? 13.609 15.789 6.086 1 95 294 ILE A C 1
ATOM 2308 O O . ILE A 1 294 ? 12.781 16.688 6.277 1 95 294 ILE A O 1
ATOM 2312 N N . PHE A 1 295 ? 14.594 15.523 6.969 1 92.94 295 PHE A N 1
ATOM 2313 C CA . PHE A 1 295 ? 14.492 15.977 8.352 1 92.94 295 PHE A CA 1
ATOM 2314 C C . PHE A 1 295 ? 15.016 17.406 8.492 1 92.94 295 PHE A C 1
ATOM 2316 O O . PHE A 1 295 ? 14.93 17.984 9.57 1 92.94 295 PHE A O 1
ATOM 2323 N N . THR A 1 296 ? 15.438 18.016 7.367 1 92.5 296 THR A N 1
ATOM 2324 C CA . THR A 1 296 ? 15.82 19.422 7.383 1 92.5 296 THR A CA 1
ATOM 2325 C C . THR A 1 296 ? 14.688 20.297 6.848 1 92.5 296 THR A C 1
ATOM 2327 O O . THR A 1 296 ? 14.797 21.516 6.848 1 92.5 296 THR A O 1
ATOM 2330 N N . GLN A 1 297 ? 13.648 19.688 6.523 1 90.56 297 GLN A N 1
ATOM 2331 C CA . GLN A 1 297 ? 12.547 20.453 5.957 1 90.56 297 GLN A CA 1
ATOM 2332 C C . GLN A 1 297 ? 11.719 21.125 7.055 1 90.56 297 GLN A C 1
ATOM 2334 O O . GLN A 1 297 ? 11.633 20.609 8.172 1 90.56 297 GLN A O 1
ATOM 2339 N N . TYR A 1 298 ? 11.156 22.203 6.699 1 88.81 298 TYR A N 1
ATOM 2340 C CA . TYR A 1 298 ? 10.273 22.938 7.598 1 88.81 298 TYR A CA 1
ATOM 2341 C C . TYR A 1 298 ? 8.906 22.266 7.68 1 88.81 298 TYR A C 1
ATOM 2343 O O . TYR A 1 298 ? 8.555 21.469 6.82 1 88.81 298 TYR A O 1
ATOM 2351 N N . HIS A 1 299 ? 8.164 22.656 8.664 1 90.81 299 HIS A N 1
ATOM 2352 C CA . HIS A 1 299 ? 6.855 22.047 8.891 1 90.81 299 HIS A CA 1
ATOM 2353 C C . HIS A 1 299 ? 5.824 22.594 7.906 1 90.81 299 HIS A C 1
ATOM 2355 O O . HIS A 1 299 ? 4.758 22 7.734 1 90.81 299 HIS A O 1
ATOM 2361 N N . ARG A 1 300 ? 6.207 23.672 7.312 1 87.88 300 ARG A N 1
ATOM 2362 C CA . ARG A 1 300 ? 5.41 24.219 6.219 1 87.88 300 ARG A CA 1
ATOM 2363 C C . ARG A 1 300 ? 6.207 24.25 4.918 1 87.88 300 ARG A C 1
ATOM 2365 O O . ARG A 1 300 ? 7.43 24.406 4.941 1 87.88 300 ARG A O 1
ATOM 2372 N N . MET A 1 301 ? 5.449 24.156 3.865 1 84.94 301 MET A N 1
ATOM 2373 C CA . MET A 1 301 ? 6.102 24.234 2.562 1 84.94 301 MET A CA 1
ATOM 2374 C C . MET A 1 301 ? 6.578 25.656 2.291 1 84.94 301 MET A C 1
ATOM 2376 O O . MET A 1 301 ? 5.965 26.625 2.748 1 84.94 301 MET A O 1
ATOM 2380 N N . THR A 1 302 ? 7.602 25.875 1.568 1 77.12 302 THR A N 1
ATOM 2381 C CA . THR A 1 302 ? 8.227 27.172 1.329 1 77.12 302 THR A CA 1
ATOM 2382 C C . THR A 1 302 ? 7.539 27.891 0.173 1 77.12 302 THR A C 1
ATOM 2384 O O . THR A 1 302 ? 7.922 29.016 -0.178 1 77.12 302 THR A O 1
ATOM 2387 N N . THR A 1 303 ? 6.465 27.422 -0.21 1 76.38 303 THR A N 1
ATOM 2388 C CA . THR A 1 303 ? 5.715 28.094 -1.256 1 76.38 303 THR A CA 1
ATOM 2389 C C . THR A 1 303 ? 4.836 29.203 -0.66 1 76.38 303 THR A C 1
ATOM 2391 O O . THR A 1 303 ? 4.758 29.344 0.562 1 76.38 303 THR A O 1
ATOM 2394 N N . TYR A 1 304 ? 4.324 30.062 -1.518 1 74.94 304 TYR A N 1
ATOM 2395 C CA . TYR A 1 304 ? 3.484 31.172 -1.093 1 74.94 304 TYR A CA 1
ATOM 2396 C C . TYR A 1 304 ? 2.219 30.688 -0.405 1 74.94 304 TYR A C 1
ATOM 2398 O O . TYR A 1 304 ? 1.588 31.422 0.357 1 74.94 304 TYR A O 1
ATOM 2406 N N . GLN A 1 305 ? 1.951 29.391 -0.558 1 74.94 305 GLN A N 1
ATOM 2407 C CA . GLN A 1 305 ? 0.744 28.812 0.033 1 74.94 305 GLN A CA 1
ATOM 2408 C C . GLN A 1 305 ? 0.987 28.391 1.477 1 74.94 305 GLN A C 1
ATOM 2410 O O . GLN A 1 305 ? 0.059 28.359 2.287 1 74.94 305 GLN A O 1
ATOM 2415 N N . ARG A 1 306 ? 2.191 28.062 1.794 1 80.44 306 ARG A N 1
ATOM 2416 C CA . ARG A 1 306 ? 2.627 27.672 3.131 1 80.44 306 ARG A CA 1
ATOM 2417 C C . ARG A 1 306 ? 1.758 26.547 3.688 1 80.44 306 ARG A C 1
ATOM 2419 O O . ARG A 1 306 ? 1.332 26.609 4.844 1 80.44 306 ARG A O 1
ATOM 2426 N N . LEU A 1 307 ? 1.441 25.562 2.846 1 83.5 307 LEU A N 1
ATOM 2427 C CA . LEU A 1 307 ? 0.702 24.375 3.277 1 83.5 307 LEU A CA 1
ATOM 2428 C C . LEU A 1 307 ? 1.534 23.531 4.238 1 83.5 307 LEU A C 1
ATOM 2430 O O . LEU A 1 307 ? 2.766 23.609 4.234 1 83.5 307 LEU A O 1
ATOM 2434 N N . PRO A 1 308 ? 0.796 22.828 5.148 1 89 308 PRO A N 1
ATOM 2435 C CA . PRO A 1 308 ? 1.566 21.875 5.949 1 89 308 PRO A CA 1
ATOM 2436 C C . PRO A 1 308 ? 2.387 20.906 5.094 1 89 308 PRO A C 1
ATOM 2438 O O . PRO A 1 308 ? 1.891 20.391 4.086 1 89 308 PRO A O 1
ATOM 2441 N N . ASN A 1 309 ? 3.594 20.781 5.418 1 92.56 309 ASN A N 1
ATOM 2442 C CA . ASN A 1 309 ? 4.523 19.953 4.664 1 92.56 309 ASN A CA 1
ATOM 2443 C C . ASN A 1 309 ? 4.215 18.469 4.832 1 92.56 309 ASN A C 1
ATOM 2445 O O . ASN A 1 309 ? 4.34 17.922 5.934 1 92.56 309 ASN A O 1
ATOM 2449 N N . PRO A 1 310 ? 3.844 17.766 3.748 1 94.31 310 PRO A N 1
ATOM 2450 C CA . PRO A 1 310 ? 3.445 16.359 3.885 1 94.31 310 PRO A CA 1
ATOM 2451 C C . PRO A 1 310 ? 4.629 15.406 3.787 1 94.31 310 PRO A C 1
ATOM 2453 O O . PRO A 1 310 ? 4.434 14.188 3.721 1 94.31 310 PRO A O 1
ATOM 2456 N N . ILE A 1 311 ? 5.836 15.883 3.826 1 95.56 311 ILE A N 1
ATOM 2457 C CA . ILE A 1 311 ? 7.012 15.062 3.557 1 95.56 311 ILE A CA 1
ATOM 2458 C C . ILE A 1 311 ? 7.145 13.984 4.633 1 95.56 311 ILE A C 1
ATOM 2460 O O . ILE A 1 311 ? 7.598 12.867 4.352 1 95.56 311 ILE A O 1
ATOM 2464 N N . TYR A 1 312 ? 6.754 14.273 5.844 1 96 312 TYR A N 1
ATOM 2465 C CA . TYR A 1 312 ? 6.879 13.312 6.934 1 96 312 TYR A CA 1
ATOM 2466 C C . TYR A 1 312 ? 5.82 12.219 6.816 1 96 312 TYR A C 1
ATOM 2468 O O . TYR A 1 312 ? 6.109 11.039 7.051 1 96 312 TYR A O 1
ATOM 2476 N N . LEU A 1 313 ? 4.617 12.641 6.492 1 95.38 313 LEU A N 1
ATOM 2477 C CA . LEU A 1 313 ? 3.6 11.648 6.18 1 95.38 313 LEU A CA 1
ATOM 2478 C C . LEU A 1 313 ? 4.043 10.766 5.02 1 95.38 313 LEU A C 1
ATOM 2480 O O . LEU A 1 313 ? 3.865 9.547 5.059 1 95.38 313 LEU A O 1
ATOM 2484 N N . GLY A 1 314 ? 4.609 11.461 4.039 1 96.62 314 GLY A N 1
ATOM 2485 C CA . GLY A 1 314 ? 5.16 10.711 2.918 1 96.62 314 GLY A CA 1
ATOM 2486 C C . GLY A 1 314 ? 6.219 9.711 3.332 1 96.62 314 GLY A C 1
ATOM 2487 O O . GLY A 1 314 ? 6.32 8.633 2.746 1 96.62 314 GLY A O 1
ATOM 2488 N N . THR A 1 315 ? 6.988 10.047 4.293 1 96.94 315 THR A N 1
ATOM 2489 C CA . THR A 1 315 ? 8.039 9.164 4.789 1 96.94 315 THR A CA 1
ATOM 2490 C C . THR A 1 315 ? 7.434 7.934 5.465 1 96.94 315 THR A C 1
ATOM 2492 O O . THR A 1 315 ? 7.93 6.82 5.293 1 96.94 315 THR A O 1
ATOM 2495 N N . LEU A 1 316 ? 6.395 8.133 6.25 1 95.38 316 LEU A N 1
ATOM 2496 C CA . LEU A 1 316 ? 5.688 7.008 6.852 1 95.38 316 LEU A CA 1
ATOM 2497 C C . LEU A 1 316 ? 5.141 6.07 5.781 1 95.38 316 LEU A C 1
ATOM 2499 O O . LEU A 1 316 ? 5.324 4.852 5.863 1 95.38 316 LEU A O 1
ATOM 2503 N N . ILE A 1 317 ? 4.551 6.648 4.754 1 94.62 317 ILE A N 1
ATOM 2504 C CA . ILE A 1 317 ? 3.979 5.879 3.652 1 94.62 317 ILE A CA 1
ATOM 2505 C C . ILE A 1 317 ? 5.086 5.129 2.916 1 94.62 317 ILE A C 1
ATOM 2507 O O . ILE A 1 317 ? 4.93 3.955 2.572 1 94.62 317 ILE A O 1
ATOM 2511 N N . ALA A 1 318 ? 6.168 5.801 2.715 1 96.94 318 ALA A N 1
ATOM 2512 C CA . ALA A 1 318 ? 7.312 5.184 2.051 1 96.94 318 ALA A CA 1
ATOM 2513 C C . ALA A 1 318 ? 7.824 3.98 2.838 1 96.94 318 ALA A C 1
ATOM 2515 O O . ALA A 1 318 ? 8.109 2.928 2.262 1 96.94 318 ALA A O 1
ATOM 2516 N N . GLY A 1 319 ? 7.977 4.172 4.125 1 94.94 319 GLY A N 1
ATOM 2517 C CA . GLY A 1 319 ? 8.414 3.072 4.969 1 94.94 319 GLY A CA 1
ATOM 2518 C C . GLY A 1 319 ? 7.508 1.86 4.891 1 94.94 319 GLY A C 1
ATOM 2519 O O . GLY A 1 319 ? 7.984 0.729 4.77 1 94.94 319 GLY A O 1
ATOM 2520 N N . LEU A 1 320 ? 6.211 2.08 4.949 1 92.88 320 LEU A N 1
ATOM 2521 C CA . LEU A 1 320 ? 5.238 0.995 4.859 1 92.88 320 LEU A CA 1
ATOM 2522 C C . LEU A 1 320 ? 5.312 0.311 3.498 1 92.88 320 LEU A C 1
ATOM 2524 O O . LEU A 1 320 ? 5.352 -0.918 3.418 1 92.88 320 LEU A O 1
ATOM 2528 N N . PHE A 1 321 ? 5.391 1.096 2.418 1 95 321 PHE A N 1
ATOM 2529 C CA . PHE A 1 321 ? 5.375 0.596 1.049 1 95 321 PHE A CA 1
ATOM 2530 C C . PHE A 1 321 ? 6.598 -0.271 0.775 1 95 321 PHE A C 1
ATOM 2532 O O . PHE A 1 321 ? 6.469 -1.415 0.334 1 95 321 PHE A O 1
ATOM 2539 N N . HIS A 1 322 ? 7.73 0.218 1.068 1 95 322 HIS A N 1
ATOM 2540 C CA . HIS A 1 322 ? 8.961 -0.494 0.739 1 95 322 HIS A CA 1
ATOM 2541 C C . HIS A 1 322 ? 9.156 -1.707 1.643 1 95 322 HIS A C 1
ATOM 2543 O O . HIS A 1 322 ? 9.695 -2.727 1.211 1 95 322 HIS A O 1
ATOM 2549 N N . SER A 1 323 ? 8.742 -1.601 2.912 1 94.38 323 SER A N 1
ATOM 2550 C CA . SER A 1 323 ? 8.844 -2.75 3.807 1 94.38 323 SER A CA 1
ATOM 2551 C C . SER A 1 323 ? 7.926 -3.883 3.357 1 94.38 323 SER A C 1
ATOM 2553 O O . SER A 1 323 ? 8.336 -5.047 3.338 1 94.38 323 SER A O 1
ATOM 2555 N N . LEU A 1 324 ? 6.711 -3.568 2.961 1 91.5 324 LEU A N 1
ATOM 2556 C CA . LEU A 1 324 ? 5.77 -4.582 2.502 1 91.5 324 LEU A CA 1
ATOM 2557 C C . LEU A 1 324 ? 6.227 -5.195 1.184 1 91.5 324 LEU A C 1
ATOM 2559 O O . LEU A 1 324 ? 6.105 -6.406 0.981 1 91.5 324 LEU A O 1
ATOM 2563 N N . LEU A 1 325 ? 6.75 -4.332 0.335 1 92.31 325 LEU A N 1
ATOM 2564 C CA . LEU A 1 325 ? 7.262 -4.82 -0.94 1 92.31 325 LEU A CA 1
ATOM 2565 C C . LEU A 1 325 ? 8.445 -5.758 -0.729 1 92.31 325 LEU A C 1
ATOM 2567 O O . LEU A 1 325 ? 8.539 -6.805 -1.373 1 92.31 325 LEU A O 1
ATOM 2571 N N . CYS A 1 326 ? 9.305 -5.395 0.138 1 92.94 326 CYS A N 1
ATOM 2572 C CA . CYS A 1 326 ? 10.461 -6.223 0.454 1 92.94 326 CYS A CA 1
ATOM 2573 C C . CYS A 1 326 ? 10.039 -7.531 1.11 1 92.94 326 CYS A C 1
ATOM 2575 O O . CYS A 1 326 ? 10.57 -8.594 0.785 1 92.94 326 CYS A O 1
ATOM 2577 N N . PHE A 1 327 ? 9.141 -7.418 1.991 1 90.88 327 PHE A N 1
ATOM 2578 C CA . PHE A 1 327 ? 8.664 -8.594 2.715 1 90.88 327 PHE A CA 1
ATOM 2579 C C . PHE A 1 327 ? 8.078 -9.617 1.754 1 90.88 327 PHE A C 1
ATOM 2581 O O . PHE A 1 327 ? 8.438 -10.797 1.803 1 90.88 327 PHE A O 1
ATOM 2588 N N . TYR A 1 328 ? 7.246 -9.227 0.873 1 88.62 328 TYR A N 1
ATOM 2589 C CA . TYR A 1 328 ? 6.656 -10.156 -0.089 1 88.62 328 TYR A CA 1
ATOM 2590 C C . TYR A 1 328 ? 7.664 -10.531 -1.169 1 88.62 328 TYR A C 1
ATOM 2592 O O . TYR A 1 328 ? 7.828 -11.711 -1.488 1 88.62 328 TYR A O 1
ATOM 2600 N N . GLY A 1 329 ? 8.281 -9.523 -1.72 1 87.12 329 GLY A N 1
ATOM 2601 C CA . GLY A 1 329 ? 9.102 -9.695 -2.91 1 87.12 329 GLY A CA 1
ATOM 2602 C C . GLY A 1 329 ? 10.359 -10.508 -2.656 1 87.12 329 GLY A C 1
ATOM 2603 O O . GLY A 1 329 ? 10.859 -11.18 -3.559 1 87.12 329 GLY A O 1
ATOM 2604 N N . LYS A 1 330 ? 10.828 -10.43 -1.474 1 87.5 330 LYS A N 1
ATOM 2605 C CA . LYS A 1 330 ? 12.094 -11.109 -1.206 1 87.5 330 LYS A CA 1
ATOM 2606 C C . LYS A 1 330 ? 11.914 -12.211 -0.163 1 87.5 330 LYS A C 1
ATOM 2608 O O . LYS A 1 330 ? 12.297 -13.359 -0.394 1 87.5 330 LYS A O 1
ATOM 2613 N N . VAL A 1 331 ? 11.234 -11.844 0.796 1 86.44 331 VAL A N 1
ATOM 2614 C CA . VAL A 1 331 ? 11.18 -12.766 1.926 1 86.44 331 VAL A CA 1
ATOM 2615 C C . VAL A 1 331 ? 10.195 -13.898 1.631 1 86.44 331 VAL A C 1
ATOM 2617 O O . VAL A 1 331 ? 10.555 -15.07 1.668 1 86.44 331 VAL A O 1
ATOM 2620 N N . MET A 1 332 ? 9.031 -13.562 1.195 1 87 332 MET A N 1
ATOM 2621 C CA . MET A 1 332 ? 7.98 -14.555 1.017 1 87 332 MET A CA 1
ATOM 2622 C C . MET A 1 332 ? 8.164 -15.312 -0.294 1 87 332 MET A C 1
ATOM 2624 O O . MET A 1 332 ? 7.594 -16.391 -0.482 1 87 332 MET A O 1
ATOM 2628 N N . THR A 1 333 ? 8.938 -14.836 -1.198 1 85.5 333 THR A N 1
ATOM 2629 C CA . THR A 1 333 ? 9.141 -15.516 -2.473 1 85.5 333 THR A CA 1
ATOM 2630 C C . THR A 1 333 ? 10.422 -16.344 -2.443 1 85.5 333 THR A C 1
ATOM 2632 O O . THR A 1 333 ? 10.898 -16.797 -3.488 1 85.5 333 THR A O 1
ATOM 2635 N N . GLN A 1 334 ? 10.891 -16.578 -1.315 1 88 334 GLN A N 1
ATOM 2636 C CA . GLN A 1 334 ? 12.039 -17.469 -1.163 1 88 334 GLN A CA 1
ATOM 2637 C C . GLN A 1 334 ? 11.742 -18.859 -1.706 1 88 334 GLN A C 1
ATOM 2639 O O . GLN A 1 334 ? 10.586 -19.281 -1.762 1 88 334 GLN A O 1
ATOM 2644 N N . ASP A 1 335 ? 12.805 -19.562 -2.121 1 91.56 335 ASP A N 1
ATOM 2645 C CA . ASP A 1 335 ? 12.672 -20.938 -2.625 1 91.56 335 ASP A CA 1
ATOM 2646 C C . ASP A 1 335 ? 11.969 -21.828 -1.611 1 91.56 335 ASP A C 1
ATOM 2648 O O . ASP A 1 335 ? 12.43 -21.984 -0.478 1 91.56 335 ASP A O 1
ATOM 2652 N N . PRO A 1 336 ? 10.859 -22.359 -1.945 1 94.19 336 PRO A N 1
ATOM 2653 C CA . PRO A 1 336 ? 10.086 -23.188 -1.013 1 94.19 336 PRO A CA 1
ATOM 2654 C C . PRO A 1 336 ? 10.734 -24.547 -0.749 1 94.19 336 PRO A C 1
ATOM 2656 O O . PRO A 1 336 ? 10.297 -25.281 0.141 1 94.19 336 PRO A O 1
ATOM 2659 N N . GLY A 1 337 ? 11.836 -24.844 -1.426 1 94.94 337 GLY A N 1
ATOM 2660 C CA . GLY A 1 337 ? 12.477 -26.141 -1.349 1 94.94 337 GLY A CA 1
ATOM 2661 C C . GLY A 1 337 ? 12.375 -26.938 -2.639 1 94.94 337 GLY A C 1
ATOM 2662 O O . GLY A 1 337 ? 11.969 -28.094 -2.629 1 94.94 337 GLY A O 1
ATOM 2663 N N . ALA A 1 338 ? 12.68 -26.266 -3.715 1 95.81 338 ALA A N 1
ATOM 2664 C CA . ALA A 1 338 ? 12.648 -26.906 -5.023 1 95.81 338 ALA A CA 1
ATOM 2665 C C . ALA A 1 338 ? 13.641 -28.062 -5.082 1 95.81 338 ALA A C 1
ATOM 2667 O O . ALA A 1 338 ? 14.766 -27.953 -4.59 1 95.81 338 ALA A O 1
ATOM 2668 N N . LEU A 1 339 ? 13.203 -29.094 -5.594 1 96.31 339 LEU A N 1
ATOM 2669 C CA . LEU A 1 339 ? 14.055 -30.281 -5.715 1 96.31 339 LEU A CA 1
ATOM 2670 C C . LEU A 1 339 ? 15.031 -30.125 -6.875 1 96.31 339 LEU A C 1
ATOM 2672 O O . LEU A 1 339 ? 14.641 -29.75 -7.98 1 96.31 339 LEU A O 1
ATOM 2676 N N . CYS A 1 340 ? 16.281 -30.375 -6.539 1 93 340 CYS A N 1
ATOM 2677 C CA . CYS A 1 340 ? 17.297 -30.391 -7.586 1 93 340 CYS A CA 1
ATOM 2678 C C . CYS A 1 340 ? 17.609 -31.828 -8.016 1 93 340 CYS A C 1
ATOM 2680 O O . CYS A 1 340 ? 17.359 -32.781 -7.266 1 93 340 CYS A O 1
ATOM 2682 N N . ARG A 1 341 ? 18.125 -31.969 -9.164 1 92.38 341 ARG A N 1
ATOM 2683 C CA . ARG A 1 341 ? 18.375 -33.281 -9.75 1 92.38 341 ARG A CA 1
ATOM 2684 C C . ARG A 1 341 ? 19.312 -34.094 -8.867 1 92.38 341 ARG A C 1
ATOM 2686 O O . ARG A 1 341 ? 19.172 -35.312 -8.75 1 92.38 341 ARG A O 1
ATOM 2693 N N . ALA A 1 342 ? 20.203 -33.375 -8.188 1 92.31 342 ALA A N 1
ATOM 2694 C CA . ALA A 1 342 ? 21.188 -34.062 -7.336 1 92.31 342 ALA A CA 1
ATOM 2695 C C . ALA A 1 342 ? 20.531 -34.625 -6.094 1 92.31 342 ALA A C 1
ATOM 2697 O O . ALA A 1 342 ? 21.062 -35.531 -5.465 1 92.31 342 ALA A O 1
ATOM 2698 N N . GLU A 1 343 ? 19.375 -34.188 -5.82 1 93.38 343 GLU A N 1
ATOM 2699 C CA . GLU A 1 343 ? 18.688 -34.594 -4.598 1 93.38 343 GLU A CA 1
ATOM 2700 C C . GLU A 1 343 ? 17.625 -35.625 -4.891 1 93.38 343 GLU A C 1
ATOM 2702 O O . GLU A 1 343 ? 16.859 -36 -4.008 1 93.38 343 GLU A O 1
ATOM 2707 N N . ALA A 1 344 ? 17.562 -36.094 -6.102 1 94.56 344 ALA A N 1
ATOM 2708 C CA . ALA A 1 344 ? 16.578 -37.094 -6.477 1 94.56 344 ALA A CA 1
ATOM 2709 C C . ALA A 1 344 ? 16.797 -38.406 -5.68 1 94.56 344 ALA A C 1
ATOM 2711 O O . ALA A 1 344 ? 17.859 -38.594 -5.094 1 94.56 344 ALA A O 1
ATOM 2712 N N . ASP A 1 345 ? 15.812 -39.219 -5.551 1 94.12 345 ASP A N 1
ATOM 2713 C CA . ASP A 1 345 ? 15.867 -40.469 -4.805 1 94.12 345 ASP A CA 1
ATOM 2714 C C . ASP A 1 345 ? 16.938 -41.406 -5.375 1 94.12 345 ASP A C 1
ATOM 2716 O O . ASP A 1 345 ? 16.828 -41.875 -6.512 1 94.12 345 ASP A O 1
ATOM 2720 N N . PRO A 1 346 ? 18.031 -41.656 -4.609 1 91.75 346 PRO A N 1
ATOM 2721 C CA . PRO A 1 346 ? 19.125 -42.438 -5.145 1 91.75 346 PRO A CA 1
ATOM 2722 C C . PRO A 1 346 ? 18.75 -43.906 -5.332 1 91.75 346 PRO A C 1
ATOM 2724 O O . PRO A 1 346 ? 19.453 -44.656 -6.004 1 91.75 346 PRO A O 1
ATOM 2727 N N . ARG A 1 347 ? 17.688 -44.375 -4.73 1 90.38 347 ARG A N 1
ATOM 2728 C CA . ARG A 1 347 ? 17.266 -45.781 -4.809 1 90.38 347 ARG A CA 1
ATOM 2729 C C . ARG A 1 347 ? 16.875 -46.156 -6.234 1 90.38 347 ARG A C 1
ATOM 2731 O O . ARG A 1 347 ? 16.891 -47.344 -6.598 1 90.38 347 ARG A O 1
ATOM 2738 N N . PHE A 1 348 ? 16.516 -45.031 -7.113 1 94.06 348 PHE A N 1
ATOM 2739 C CA . PHE A 1 348 ? 16.016 -45.312 -8.453 1 94.06 348 PHE A CA 1
ATOM 2740 C C . PHE A 1 348 ? 16.797 -44.531 -9.5 1 94.06 348 PHE A C 1
ATOM 2742 O O . PHE A 1 348 ? 17.062 -43.312 -9.336 1 94.06 348 PHE A O 1
ATOM 2749 N N . SER A 1 349 ? 17.203 -45.156 -10.508 1 91.81 349 SER A N 1
ATOM 2750 C CA . SER A 1 349 ? 17.922 -44.5 -11.602 1 91.81 349 SER A CA 1
ATOM 2751 C C . SER A 1 349 ? 17.109 -44.531 -12.891 1 91.81 349 SER A C 1
ATOM 2753 O O . SER A 1 349 ? 17.312 -43.688 -13.773 1 91.81 349 SER A O 1
ATOM 2755 N N . CYS A 1 350 ? 16.297 -45.469 -12.984 1 94.62 350 CYS A N 1
ATOM 2756 C CA . CYS A 1 350 ? 15.414 -45.594 -14.141 1 94.62 350 CYS A CA 1
ATOM 2757 C C . CYS A 1 350 ? 14.07 -46.156 -13.742 1 94.62 350 CYS A C 1
ATOM 2759 O O . CYS A 1 350 ? 13.875 -46.562 -12.586 1 94.62 350 CYS A O 1
ATOM 2761 N N . ILE A 1 351 ? 13.125 -46.188 -14.625 1 95.75 351 ILE A N 1
ATOM 2762 C CA . ILE A 1 351 ? 11.766 -46.656 -14.336 1 95.75 351 ILE A CA 1
ATOM 2763 C C . ILE A 1 351 ? 11.766 -48.156 -14.07 1 95.75 351 ILE A C 1
ATOM 2765 O O . ILE A 1 351 ? 10.984 -48.625 -13.242 1 95.75 351 ILE A O 1
ATOM 2769 N N . ALA A 1 352 ? 12.656 -48.875 -14.664 1 94.81 352 ALA A N 1
ATOM 2770 C CA . ALA A 1 352 ? 12.781 -50.312 -14.438 1 94.81 352 ALA A CA 1
ATOM 2771 C C . ALA A 1 352 ? 13.023 -50.594 -12.961 1 94.81 352 ALA A C 1
ATOM 2773 O O . ALA A 1 352 ? 12.492 -51.562 -12.422 1 94.81 352 ALA A O 1
ATOM 2774 N N . ASP A 1 353 ? 13.781 -49.719 -12.352 1 95.12 353 ASP A N 1
ATOM 2775 C CA . ASP A 1 353 ? 14.062 -49.875 -10.93 1 95.12 353 ASP A CA 1
ATOM 2776 C C . ASP A 1 353 ? 12.781 -49.781 -10.109 1 95.12 353 ASP A C 1
ATOM 2778 O O . ASP A 1 353 ? 12.617 -50.531 -9.125 1 95.12 353 ASP A O 1
ATOM 2782 N N . LEU A 1 354 ? 11.891 -48.906 -10.547 1 94.38 354 LEU A N 1
ATOM 2783 C CA . LEU A 1 354 ? 10.625 -48.75 -9.844 1 94.38 354 LEU A CA 1
ATOM 2784 C C . LEU A 1 354 ? 9.789 -50.031 -9.906 1 94.38 354 LEU A C 1
ATOM 2786 O O . LEU A 1 354 ? 9.234 -50.469 -8.898 1 94.38 354 LEU A O 1
ATOM 2790 N N . VAL A 1 355 ? 9.766 -50.594 -11.016 1 94.62 355 VAL A N 1
ATOM 2791 C CA . VAL A 1 355 ? 8.961 -51.781 -11.25 1 94.62 355 VAL A CA 1
ATOM 2792 C C . VAL A 1 355 ? 9.562 -52.969 -10.492 1 94.62 355 VAL A C 1
ATOM 2794 O O . VAL A 1 355 ? 8.836 -53.75 -9.852 1 94.62 355 VAL A O 1
ATOM 2797 N N . GLU A 1 356 ? 10.859 -53.094 -10.5 1 94.56 356 GLU A N 1
ATOM 2798 C CA . GLU A 1 356 ? 11.547 -54.219 -9.844 1 94.56 356 GLU A CA 1
ATOM 2799 C C . GLU A 1 356 ? 11.383 -54.125 -8.328 1 94.56 356 GLU A C 1
ATOM 2801 O O . GLU A 1 356 ? 11.359 -55.156 -7.652 1 94.56 356 GLU A O 1
ATOM 2806 N N . ASN A 1 357 ? 11.219 -52.938 -7.863 1 93.88 357 ASN A N 1
ATOM 2807 C CA . ASN A 1 357 ? 11.039 -52.75 -6.43 1 93.88 357 ASN A CA 1
ATOM 2808 C C . ASN A 1 357 ? 9.562 -52.625 -6.059 1 93.88 357 ASN A C 1
ATOM 2810 O O . ASN A 1 357 ? 9.227 -52.281 -4.926 1 93.88 357 ASN A O 1
ATOM 2814 N N . ASN A 1 358 ? 8.695 -52.844 -7.02 1 92.94 358 ASN A N 1
ATOM 2815 C CA . ASN A 1 358 ? 7.25 -52.812 -6.84 1 92.94 358 ASN A CA 1
ATOM 2816 C C . ASN A 1 358 ? 6.766 -51.5 -6.262 1 92.94 358 ASN A C 1
ATOM 2818 O O . ASN A 1 358 ? 5.965 -51.469 -5.324 1 92.94 358 ASN A O 1
ATOM 2822 N N . GLU A 1 359 ? 7.414 -50.406 -6.77 1 93.19 359 GLU A N 1
ATOM 2823 C CA . GLU A 1 359 ? 7.023 -49.062 -6.352 1 93.19 359 GLU A CA 1
ATOM 2824 C C . GLU A 1 359 ? 6.02 -48.469 -7.324 1 93.19 359 GLU A C 1
ATOM 2826 O O . GLU A 1 359 ? 5.961 -48.844 -8.492 1 93.19 359 GLU A O 1
ATOM 2831 N N . SER A 1 360 ? 5.27 -47.562 -6.844 1 91.62 360 SER A N 1
ATOM 2832 C CA . SER A 1 360 ? 4.254 -46.906 -7.652 1 91.62 360 SER A CA 1
ATOM 2833 C C . SER A 1 360 ? 4.887 -46.062 -8.773 1 91.62 360 SER A C 1
ATOM 2835 O O . SER A 1 360 ? 5.926 -45.438 -8.578 1 91.62 360 SER A O 1
ATOM 2837 N N . PRO A 1 361 ? 4.219 -46.062 -9.914 1 91.44 361 PRO A N 1
ATOM 2838 C CA . PRO A 1 361 ? 4.715 -45.25 -11.023 1 91.44 361 PRO A CA 1
ATOM 2839 C C . PRO A 1 361 ? 4.676 -43.75 -10.719 1 91.44 361 PRO A C 1
ATOM 2841 O O . PRO A 1 361 ? 5.363 -42.969 -11.383 1 91.44 361 PRO A O 1
ATOM 2844 N N . HIS A 1 362 ? 3.896 -43.406 -9.734 1 89.56 362 HIS A N 1
ATOM 2845 C CA . HIS A 1 362 ? 3.756 -42 -9.367 1 89.56 362 HIS A CA 1
ATOM 2846 C C . HIS A 1 362 ? 5.02 -41.469 -8.695 1 89.56 362 HIS A C 1
ATOM 2848 O O . HIS A 1 362 ? 5.168 -40.25 -8.508 1 89.56 362 HIS A O 1
ATOM 2854 N N . ARG A 1 363 ? 5.934 -42.375 -8.422 1 93.44 363 ARG A N 1
ATOM 2855 C CA . ARG A 1 363 ? 7.203 -41.969 -7.832 1 93.44 363 ARG A CA 1
ATOM 2856 C C . ARG A 1 363 ? 8.125 -41.344 -8.875 1 93.44 363 ARG A C 1
ATOM 2858 O O . ARG A 1 363 ? 9.18 -40.812 -8.539 1 93.44 363 ARG A O 1
ATOM 2865 N N . PHE A 1 364 ? 7.734 -41.438 -10.109 1 95.69 364 PHE A N 1
ATOM 2866 C CA . PHE A 1 364 ? 8.422 -40.719 -11.18 1 95.69 364 PHE A CA 1
ATOM 2867 C C . PHE A 1 364 ? 7.668 -39.469 -11.562 1 95.69 364 PHE A C 1
ATOM 2869 O O . PHE A 1 364 ? 6.473 -39.5 -11.852 1 95.69 364 PHE A O 1
ATOM 2876 N N . CYS A 1 365 ? 8.312 -38.312 -11.469 1 95.12 365 CYS A N 1
ATOM 2877 C CA . CYS A 1 365 ? 7.695 -37.062 -11.906 1 95.12 365 CYS A CA 1
ATOM 2878 C C . CYS A 1 365 ? 7.891 -36.875 -13.398 1 95.12 365 CYS A C 1
ATOM 2880 O O . CYS A 1 365 ? 9.008 -36.625 -13.859 1 95.12 365 CYS A O 1
ATOM 2882 N N . PRO A 1 366 ? 6.82 -36.969 -14.094 1 93.56 366 PRO A N 1
ATOM 2883 C CA . PRO A 1 366 ? 6.957 -36.875 -15.555 1 93.56 366 PRO A CA 1
ATOM 2884 C C . PRO A 1 366 ? 7.316 -35.438 -16 1 93.56 366 PRO A C 1
ATOM 2886 O O . PRO A 1 366 ? 7.801 -35.25 -17.125 1 93.56 366 PRO A O 1
ATOM 2889 N N . TYR A 1 367 ? 7.156 -34.438 -15.195 1 92.75 367 TYR A N 1
ATOM 2890 C CA . TYR A 1 367 ? 7.406 -33.062 -15.555 1 92.75 367 TYR A CA 1
ATOM 2891 C C . TYR A 1 367 ? 8.875 -32.719 -15.367 1 92.75 367 TYR A C 1
ATOM 2893 O O . TYR A 1 367 ? 9.484 -32.062 -16.219 1 92.75 367 TYR A O 1
ATOM 2901 N N . CYS A 1 368 ? 9.375 -33.188 -14.289 1 93.88 368 CYS A N 1
ATOM 2902 C CA . CYS A 1 368 ? 10.773 -32.906 -13.977 1 93.88 368 CYS A CA 1
ATOM 2903 C C . CYS A 1 368 ? 11.68 -34.062 -14.367 1 93.88 368 CYS A C 1
ATOM 2905 O O . CYS A 1 368 ? 12.906 -33.906 -14.359 1 93.88 368 CYS A O 1
ATOM 2907 N N . GLU A 1 369 ? 11.125 -35.188 -14.68 1 94.25 369 GLU A N 1
ATOM 2908 C CA . GLU A 1 369 ? 11.812 -36.406 -15.133 1 94.25 369 GLU A CA 1
ATOM 2909 C C . GLU A 1 369 ? 12.859 -36.844 -14.117 1 94.25 369 GLU A C 1
ATOM 2911 O O . GLU A 1 369 ? 14.016 -37.094 -14.469 1 94.25 369 GLU A O 1
ATOM 2916 N N . MET A 1 370 ? 12.445 -36.906 -12.945 1 95 370 MET A N 1
ATOM 2917 C CA . MET A 1 370 ? 13.281 -37.406 -11.859 1 95 370 MET A CA 1
ATOM 2918 C C . MET A 1 370 ? 12.445 -38.125 -10.812 1 95 370 MET A C 1
ATOM 2920 O O . MET A 1 370 ? 11.219 -38.125 -10.883 1 95 370 MET A O 1
ATOM 2924 N N . PHE A 1 371 ? 13.109 -38.938 -10.008 1 96.44 371 PHE A N 1
ATOM 2925 C CA . PHE A 1 371 ? 12.461 -39.656 -8.914 1 96.44 371 PHE A CA 1
ATOM 2926 C C . PHE A 1 371 ? 12.531 -38.844 -7.621 1 96.44 371 PHE A C 1
ATOM 2928 O O . PHE A 1 371 ? 13.562 -38.844 -6.949 1 96.44 371 PHE A O 1
ATOM 2935 N N . PRO A 1 372 ? 11.406 -38.156 -7.336 1 95.5 372 PRO A N 1
ATOM 2936 C CA . PRO A 1 372 ? 11.438 -37.375 -6.109 1 95.5 372 PRO A CA 1
ATOM 2937 C C . PRO A 1 372 ? 11.531 -38.219 -4.848 1 95.5 372 PRO A C 1
ATOM 2939 O O . PRO A 1 372 ? 10.977 -39.312 -4.801 1 95.5 372 PRO A O 1
ATOM 2942 N N . PRO A 1 373 ? 12.266 -37.75 -3.822 1 94.31 373 PRO A N 1
ATOM 2943 C CA . PRO A 1 373 ? 12.258 -38.438 -2.531 1 94.31 373 PRO A CA 1
ATOM 2944 C C . PRO A 1 373 ? 10.898 -38.375 -1.837 1 94.31 373 PRO A C 1
ATOM 2946 O O . PRO A 1 373 ? 9.961 -37.781 -2.369 1 94.31 373 PRO A O 1
ATOM 2949 N N . ASP A 1 374 ? 10.82 -39 -0.75 1 90.69 374 ASP A N 1
ATOM 2950 C CA . ASP A 1 374 ? 9.57 -39.031 0.01 1 90.69 374 ASP A CA 1
ATOM 2951 C C . ASP A 1 374 ? 9.164 -37.625 0.427 1 90.69 374 ASP A C 1
ATOM 2953 O O . ASP A 1 374 ? 10.016 -36.75 0.66 1 90.69 374 ASP A O 1
ATOM 2957 N N . TYR A 1 375 ? 7.863 -37.375 0.459 1 92.25 375 TYR A N 1
ATOM 2958 C CA . TYR A 1 375 ? 7.246 -36.156 0.906 1 92.25 375 TYR A CA 1
ATOM 2959 C C . TYR A 1 375 ? 7.527 -35 -0.073 1 92.25 375 TYR A C 1
ATOM 2961 O O . TYR A 1 375 ? 7.715 -33.875 0.334 1 92.25 375 TYR A O 1
ATOM 2969 N N . THR A 1 376 ? 7.785 -35.312 -1.272 1 95.25 376 THR A N 1
ATOM 2970 C CA . THR A 1 376 ? 7.965 -34.375 -2.354 1 95.25 376 THR A CA 1
ATOM 2971 C C . THR A 1 376 ? 6.809 -34.438 -3.346 1 95.25 376 THR A C 1
ATOM 2973 O O . THR A 1 376 ? 6.32 -35.531 -3.652 1 95.25 376 THR A O 1
ATOM 2976 N N . LYS A 1 377 ? 6.348 -33.344 -3.727 1 95.56 377 LYS A N 1
ATOM 2977 C CA . LYS A 1 377 ? 5.246 -33.312 -4.684 1 95.56 377 LYS A CA 1
ATOM 2978 C C . LYS A 1 377 ? 5.488 -32.25 -5.75 1 95.56 377 LYS A C 1
ATOM 2980 O O . LYS A 1 377 ? 6.051 -31.188 -5.465 1 95.56 377 LYS A O 1
ATOM 2985 N N . HIS A 1 378 ? 5.082 -32.531 -6.969 1 96.19 378 HIS A N 1
ATOM 2986 C CA . HIS A 1 378 ? 5.172 -31.562 -8.055 1 96.19 378 HIS A CA 1
ATOM 2987 C C . HIS A 1 378 ? 3.967 -30.625 -8.062 1 96.19 378 HIS A C 1
ATOM 2989 O O . HIS A 1 378 ? 2.822 -31.094 -8.039 1 96.19 378 HIS A O 1
ATOM 2995 N N . CYS A 1 379 ? 4.242 -29.406 -8.008 1 95.44 379 CYS A N 1
ATOM 2996 C CA . CYS A 1 379 ? 3.188 -28.406 -8.141 1 95.44 379 CYS A CA 1
ATOM 2997 C C . CYS A 1 379 ? 3.049 -27.953 -9.594 1 95.44 379 CYS A C 1
ATOM 2999 O O . CYS A 1 379 ? 3.984 -27.391 -10.164 1 95.44 379 CYS A O 1
ATOM 3001 N N . LYS A 1 380 ? 1.891 -28.141 -10.125 1 92.69 380 LYS A N 1
ATOM 3002 C CA . LYS A 1 380 ? 1.663 -27.812 -11.531 1 92.69 380 LYS A CA 1
ATOM 3003 C C . LYS A 1 380 ? 1.629 -26.297 -11.75 1 92.69 380 LYS A C 1
ATOM 3005 O O . LYS A 1 380 ? 1.956 -25.812 -12.836 1 92.69 380 LYS A O 1
ATOM 3010 N N . LEU A 1 381 ? 1.303 -25.578 -10.727 1 93 381 LEU A N 1
ATOM 3011 C CA . LEU A 1 381 ? 1.23 -24.125 -10.852 1 93 381 LEU A CA 1
ATOM 3012 C C . LEU A 1 381 ? 2.623 -23.5 -10.828 1 93 381 LEU A C 1
ATOM 3014 O O . LEU A 1 381 ? 2.908 -22.578 -11.586 1 93 381 LEU A O 1
ATOM 3018 N N . CYS A 1 382 ? 3.473 -24.016 -10.031 1 93.19 382 CYS A N 1
ATOM 3019 C CA . CYS A 1 382 ? 4.836 -23.5 -9.922 1 93.19 382 CYS A CA 1
ATOM 3020 C C . CYS A 1 382 ? 5.773 -24.266 -10.852 1 93.19 382 CYS A C 1
ATOM 3022 O O . CYS A 1 382 ? 6.906 -23.844 -11.086 1 93.19 382 CYS A O 1
ATOM 3024 N N . GLU A 1 383 ? 5.348 -25.391 -11.375 1 92.81 383 GLU A N 1
ATOM 3025 C CA . GLU A 1 383 ? 6.082 -26.25 -12.305 1 92.81 383 GLU A CA 1
ATOM 3026 C C . GLU A 1 383 ? 7.422 -26.688 -11.719 1 92.81 383 GLU A C 1
ATOM 3028 O O . GLU A 1 383 ? 8.461 -26.578 -12.375 1 92.81 383 GLU A O 1
ATOM 3033 N N . MET A 1 384 ? 7.371 -27.125 -10.43 1 95 384 MET A N 1
ATOM 3034 C CA . MET A 1 384 ? 8.555 -27.656 -9.766 1 95 384 MET A CA 1
ATOM 3035 C C . MET A 1 384 ? 8.172 -28.625 -8.656 1 95 384 MET A C 1
ATOM 3037 O O . MET A 1 384 ? 7.07 -28.547 -8.109 1 95 384 MET A O 1
ATOM 3041 N N . CYS A 1 385 ? 9.078 -29.609 -8.461 1 97 385 CYS A N 1
ATOM 3042 C CA . CYS A 1 385 ? 8.922 -30.5 -7.312 1 97 385 CYS A CA 1
ATOM 3043 C C . CYS A 1 385 ? 9.383 -29.812 -6.027 1 97 385 CYS A C 1
ATOM 3045 O O . CYS A 1 385 ? 10.453 -29.203 -5.996 1 97 385 CYS A O 1
ATOM 3047 N N . ILE A 1 386 ? 8.555 -29.875 -5.059 1 97.12 386 ILE A N 1
ATOM 3048 C CA . ILE A 1 386 ? 8.844 -29.188 -3.811 1 97.12 386 ILE A CA 1
ATOM 3049 C C . ILE A 1 386 ? 9.039 -30.188 -2.686 1 97.12 386 ILE A C 1
ATOM 3051 O O . ILE A 1 386 ? 8.18 -31.047 -2.449 1 97.12 386 ILE A O 1
ATOM 3055 N N . LYS A 1 387 ? 10.195 -30.141 -1.984 1 96.19 387 LYS A N 1
ATOM 3056 C CA . LYS A 1 387 ? 10.477 -31 -0.835 1 96.19 387 LYS A CA 1
ATOM 3057 C C . LYS A 1 387 ? 9.609 -30.609 0.36 1 96.19 387 LYS A C 1
ATOM 3059 O O . LYS A 1 387 ? 9.445 -29.422 0.662 1 96.19 387 LYS A O 1
ATOM 3064 N N . ASP A 1 388 ? 9.07 -31.641 1.013 1 95.12 388 ASP A N 1
ATOM 3065 C CA . ASP A 1 388 ? 8.141 -31.438 2.117 1 95.12 388 ASP A CA 1
ATOM 3066 C C . ASP A 1 388 ? 7.004 -30.5 1.706 1 95.12 388 ASP A C 1
ATOM 3068 O O . ASP A 1 388 ? 6.734 -29.5 2.385 1 95.12 388 ASP A O 1
ATOM 3072 N N . TYR A 1 389 ? 6.426 -30.828 0.589 1 96.44 389 TYR A N 1
ATOM 3073 C CA . TYR A 1 389 ? 5.34 -30.031 0.033 1 96.44 389 TYR A CA 1
ATOM 3074 C C . TYR A 1 389 ? 4.188 -29.922 1.023 1 96.44 389 TYR A C 1
ATOM 3076 O O . TYR A 1 389 ? 3.656 -30.938 1.489 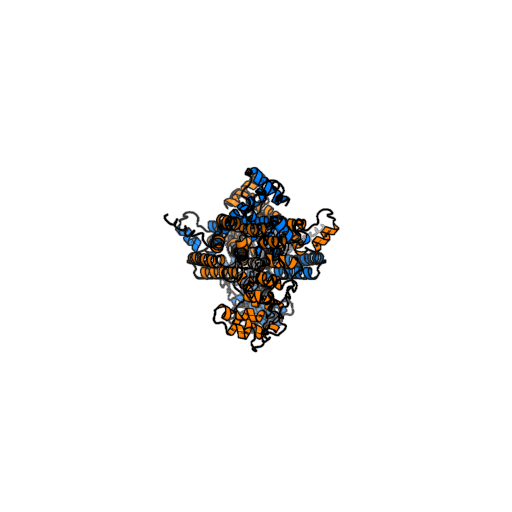1 96.44 389 TYR A O 1
ATOM 3084 N N . ASP A 1 390 ? 3.875 -28.75 1.367 1 96.06 390 ASP A N 1
ATOM 3085 C CA . ASP A 1 390 ? 2.717 -28.531 2.23 1 96.06 390 ASP A CA 1
ATOM 3086 C C . ASP A 1 390 ? 1.472 -28.203 1.407 1 96.06 390 ASP A C 1
ATOM 3088 O O . ASP A 1 390 ? 0.468 -28.922 1.488 1 96.06 390 ASP A O 1
ATOM 3092 N N . HIS A 1 391 ? 1.456 -27.172 0.717 1 96.12 391 HIS A N 1
ATOM 3093 C CA . HIS A 1 391 ? 0.388 -26.766 -0.194 1 96.12 391 HIS A CA 1
ATOM 3094 C C . HIS A 1 391 ? 0.825 -25.609 -1.087 1 96.12 391 HIS A C 1
ATOM 3096 O O . HIS A 1 391 ? 1.884 -25.016 -0.869 1 96.12 391 HIS A O 1
ATOM 3102 N N . HIS A 1 392 ? 0.152 -25.391 -2.131 1 96.25 392 HIS A N 1
ATOM 3103 C CA . HIS A 1 392 ? 0.277 -24.141 -2.893 1 96.25 392 HIS A CA 1
ATOM 3104 C C . HIS A 1 392 ? -0.645 -23.062 -2.338 1 96.25 392 HIS A C 1
ATOM 3106 O O . HIS A 1 392 ? -1.867 -23.219 -2.338 1 96.25 392 HIS A O 1
ATOM 3112 N N . CYS A 1 393 ? -0.046 -22.094 -1.895 1 95.5 393 CYS A N 1
ATOM 3113 C CA . CYS A 1 393 ? -0.859 -21.016 -1.357 1 95.5 393 CYS A CA 1
ATOM 3114 C C . CYS A 1 393 ? -1.306 -20.062 -2.465 1 95.5 393 CYS A C 1
ATOM 3116 O O . CYS A 1 393 ? -0.501 -19.297 -2.99 1 95.5 393 CYS A O 1
ATOM 3118 N N . LEU A 1 394 ? -2.549 -20.047 -2.709 1 94.81 394 LEU A N 1
ATOM 3119 C CA . LEU A 1 394 ? -3.105 -19.219 -3.777 1 94.81 394 LEU A CA 1
ATOM 3120 C C . LEU A 1 394 ? -2.957 -17.734 -3.457 1 94.81 394 LEU A C 1
ATOM 3122 O O . LEU A 1 394 ? -2.76 -16.922 -4.359 1 94.81 394 LEU A O 1
ATOM 3126 N N . PHE A 1 395 ? -2.973 -17.375 -2.195 1 94.62 395 PHE A N 1
ATOM 3127 C CA . PHE A 1 395 ? -2.936 -15.984 -1.792 1 94.62 395 PHE A CA 1
ATOM 3128 C C . PHE A 1 395 ? -1.52 -15.43 -1.889 1 94.62 395 PHE A C 1
ATOM 3130 O O . PHE A 1 395 ? -1.328 -14.211 -1.983 1 94.62 395 PHE A O 1
ATOM 3137 N N . LEU A 1 396 ? -0.54 -16.234 -1.808 1 93.62 396 LEU A N 1
ATOM 3138 C CA . LEU A 1 396 ? 0.841 -15.828 -2.035 1 93.62 396 LEU A CA 1
ATOM 3139 C C . LEU A 1 396 ? 1.289 -16.188 -3.449 1 93.62 396 LEU A C 1
ATOM 3141 O O . LEU A 1 396 ? 2.338 -15.727 -3.906 1 93.62 396 LEU A O 1
ATOM 3145 N N . ASN A 1 397 ? 0.434 -16.969 -4.156 1 94.38 397 ASN A N 1
ATOM 3146 C CA . ASN A 1 397 ? 0.76 -17.516 -5.469 1 94.38 397 ASN A CA 1
ATOM 3147 C C . ASN A 1 397 ? 2.135 -18.172 -5.477 1 94.38 397 ASN A C 1
ATOM 3149 O O . ASN A 1 397 ? 2.936 -17.938 -6.383 1 94.38 397 ASN A O 1
ATOM 3153 N N . ARG A 1 398 ? 2.34 -18.953 -4.387 1 94.06 398 ARG A N 1
ATOM 3154 C CA . ARG A 1 398 ? 3.592 -19.672 -4.184 1 94.06 398 ARG A CA 1
ATOM 3155 C C . ARG A 1 398 ? 3.373 -20.922 -3.33 1 94.06 398 ARG A C 1
ATOM 3157 O O . ARG A 1 398 ? 2.469 -20.953 -2.494 1 94.06 398 ARG A O 1
ATOM 3164 N N . CYS A 1 399 ? 4.184 -21.906 -3.605 1 95.88 399 CYS A N 1
ATOM 3165 C CA . CYS A 1 399 ? 4.109 -23.125 -2.797 1 95.88 399 CYS A CA 1
ATOM 3166 C C . CYS A 1 399 ? 4.758 -22.906 -1.433 1 95.88 399 CYS A C 1
ATOM 3168 O O . CYS A 1 399 ? 5.656 -22.078 -1.29 1 95.88 399 CYS A O 1
ATOM 3170 N N . VAL A 1 400 ? 4.281 -23.578 -0.487 1 96.25 400 VAL A N 1
ATOM 3171 C CA . VAL A 1 400 ? 4.859 -23.688 0.849 1 96.25 400 VAL A CA 1
ATOM 3172 C C . VAL A 1 400 ? 5.445 -25.078 1.055 1 96.25 400 VAL A C 1
ATOM 3174 O O . VAL A 1 400 ? 4.758 -26.078 0.858 1 96.25 400 VAL A O 1
ATOM 3177 N N . GLY A 1 401 ? 6.688 -25.172 1.312 1 95.81 401 GLY A N 1
ATOM 3178 C CA . GLY A 1 401 ? 7.387 -26.438 1.528 1 95.81 401 GLY A CA 1
ATOM 3179 C C . GLY A 1 401 ? 8.523 -26.312 2.521 1 95.81 401 GLY A C 1
ATOM 3180 O O . GLY A 1 401 ? 8.484 -25.484 3.432 1 95.81 401 GLY A O 1
ATOM 3181 N N . ARG A 1 402 ? 9.5 -27.078 2.385 1 92.69 402 ARG A N 1
ATOM 3182 C CA . ARG A 1 402 ? 10.594 -27.203 3.34 1 92.69 402 ARG A CA 1
ATOM 3183 C C . ARG A 1 402 ? 11.328 -25.875 3.512 1 92.69 402 ARG A C 1
ATOM 3185 O O . ARG A 1 402 ? 11.711 -25.516 4.625 1 92.69 402 ARG A O 1
ATOM 3192 N N . GLY A 1 403 ? 11.445 -25.156 2.525 1 91.19 403 GLY A N 1
ATOM 3193 C CA . GLY A 1 403 ? 12.328 -24 2.523 1 91.19 403 GLY A CA 1
ATOM 3194 C C . GLY A 1 403 ? 11.688 -22.75 3.088 1 91.19 403 GLY A C 1
ATOM 3195 O O . GLY A 1 403 ? 12.383 -21.812 3.486 1 91.19 403 GLY A O 1
ATOM 3196 N N . ASN A 1 404 ? 10.344 -22.688 3.131 1 91.56 404 ASN A N 1
ATOM 3197 C CA . ASN A 1 404 ? 9.734 -21.422 3.516 1 91.56 404 ASN A CA 1
ATOM 3198 C C . ASN A 1 404 ? 8.555 -21.625 4.469 1 91.56 404 ASN A C 1
ATOM 3200 O O . ASN A 1 404 ? 7.809 -20.688 4.754 1 91.56 404 ASN A O 1
ATOM 3204 N N . HIS A 1 405 ? 8.367 -22.844 4.934 1 93.44 405 HIS A N 1
ATOM 3205 C CA . HIS A 1 405 ? 7.223 -23.141 5.789 1 93.44 405 HIS A CA 1
ATOM 3206 C C . HIS A 1 405 ? 7.262 -22.312 7.066 1 93.44 405 HIS A C 1
ATOM 3208 O O . HIS A 1 405 ? 6.238 -21.766 7.488 1 93.44 405 HIS A O 1
ATOM 3214 N N . ARG A 1 406 ? 8.422 -22.219 7.684 1 90.94 406 ARG A N 1
ATOM 3215 C CA . ARG A 1 406 ? 8.57 -21.438 8.906 1 90.94 406 ARG A CA 1
ATOM 3216 C C . ARG A 1 406 ? 8.211 -19.969 8.664 1 90.94 406 ARG A C 1
ATOM 3218 O O . ARG A 1 406 ? 7.496 -19.359 9.461 1 90.94 406 ARG A O 1
ATOM 3225 N N . LEU A 1 407 ? 8.742 -19.469 7.609 1 89.75 407 LEU A N 1
ATOM 3226 C CA . LEU A 1 407 ? 8.445 -18.094 7.242 1 89.75 407 LEU A CA 1
ATOM 3227 C C . LEU A 1 407 ? 6.953 -17.906 6.988 1 89.75 407 LEU A C 1
ATOM 3229 O O . LEU A 1 407 ? 6.395 -16.859 7.32 1 89.75 407 LEU A O 1
ATOM 3233 N N . PHE A 1 408 ? 6.355 -18.859 6.395 1 93.12 408 PHE A N 1
ATOM 3234 C CA . PHE A 1 408 ? 4.918 -18.828 6.156 1 93.12 408 PHE A CA 1
ATOM 3235 C C . PHE A 1 408 ? 4.152 -18.719 7.469 1 93.12 408 PHE A C 1
ATOM 3237 O O . PHE A 1 408 ? 3.201 -17.938 7.57 1 93.12 408 PHE A O 1
ATOM 3244 N N . LEU A 1 409 ? 4.551 -19.422 8.469 1 92.75 409 LEU A N 1
ATOM 3245 C CA . LEU A 1 409 ? 3.906 -19.359 9.773 1 92.75 409 LEU A CA 1
ATOM 3246 C C . LEU A 1 409 ? 4.055 -17.969 10.383 1 92.75 409 LEU A C 1
ATOM 3248 O O . LEU A 1 409 ? 3.096 -17.422 10.938 1 92.75 409 LEU A O 1
ATOM 3252 N N . PHE A 1 410 ? 5.207 -17.406 10.242 1 88.81 410 PHE A N 1
ATOM 3253 C CA . PHE A 1 410 ? 5.418 -16.047 10.727 1 88.81 410 PHE A CA 1
ATOM 3254 C C . PHE A 1 410 ? 4.527 -15.062 9.984 1 88.81 410 PHE A C 1
ATOM 3256 O O . PHE A 1 410 ? 4.012 -14.117 10.578 1 88.81 410 PHE A O 1
ATOM 3263 N N . PHE A 1 411 ? 4.418 -15.297 8.773 1 90.94 411 PHE A N 1
ATOM 3264 C CA . PHE A 1 411 ? 3.576 -14.438 7.945 1 90.94 411 PHE A CA 1
ATOM 3265 C C . PHE A 1 411 ? 2.135 -14.461 8.445 1 90.94 411 PHE A C 1
ATOM 3267 O O . PHE A 1 411 ? 1.523 -13.406 8.633 1 90.94 411 PHE A O 1
ATOM 3274 N N . ILE A 1 412 ? 1.611 -15.633 8.648 1 93.69 412 ILE A N 1
ATOM 3275 C CA . ILE A 1 412 ? 0.229 -15.766 9.102 1 93.69 412 ILE A CA 1
ATOM 3276 C C . ILE A 1 412 ? 0.076 -15.141 10.484 1 93.69 412 ILE A C 1
ATOM 3278 O O . ILE A 1 412 ? -0.923 -14.477 10.766 1 93.69 412 ILE A O 1
ATOM 3282 N N . PHE A 1 413 ? 1.015 -15.344 11.344 1 90.94 413 PHE A N 1
ATOM 3283 C CA . PHE A 1 413 ? 0.989 -14.758 12.68 1 90.94 413 PHE A CA 1
ATOM 3284 C C . PHE A 1 413 ? 0.94 -13.242 12.602 1 90.94 413 PHE A C 1
ATOM 3286 O O . PHE A 1 413 ? 0.134 -12.602 13.281 1 90.94 413 PHE A O 1
ATOM 3293 N N . SER A 1 414 ? 1.811 -12.75 11.773 1 88.44 414 SER A N 1
ATOM 3294 C CA . SER A 1 414 ? 1.879 -11.305 11.602 1 88.44 414 SER A CA 1
ATOM 3295 C C . SER A 1 414 ? 0.568 -10.75 11.055 1 88.44 414 SER A C 1
ATOM 3297 O O . SER A 1 414 ? 0.082 -9.719 11.516 1 88.44 414 SER A O 1
ATOM 3299 N N . MET A 1 415 ? 0.007 -11.406 10.117 1 91.44 415 MET A N 1
ATOM 3300 C CA . MET A 1 415 ? -1.275 -11 9.555 1 91.44 415 MET A CA 1
ATOM 3301 C C . MET A 1 415 ? -2.379 -11.062 10.609 1 91.44 415 MET A C 1
ATOM 3303 O O . MET A 1 415 ? -3.213 -10.156 10.695 1 91.44 415 MET A O 1
ATOM 3307 N N . GLY A 1 416 ? -2.387 -12.141 11.414 1 93.25 416 GLY A N 1
ATOM 3308 C CA . GLY A 1 416 ? -3.369 -12.273 12.477 1 93.25 416 GLY A CA 1
ATOM 3309 C C . GLY A 1 416 ? -3.324 -11.125 13.469 1 93.25 416 GLY A C 1
ATOM 3310 O O . GLY A 1 416 ? -4.363 -10.586 13.852 1 93.25 416 GLY A O 1
ATOM 3311 N N . ILE A 1 417 ? -2.162 -10.727 13.805 1 91.25 417 ILE A N 1
ATOM 3312 C CA . ILE A 1 417 ? -1.987 -9.633 14.75 1 91.25 417 ILE A CA 1
ATOM 3313 C C . ILE A 1 417 ? -2.467 -8.328 14.117 1 91.25 417 ILE A C 1
ATOM 3315 O O . ILE A 1 417 ? -3.137 -7.523 14.773 1 91.25 417 ILE A O 1
ATOM 3319 N N . ALA A 1 418 ? -2.105 -8.133 12.906 1 90.5 418 ALA A N 1
ATOM 3320 C CA . ALA A 1 418 ? -2.535 -6.926 12.203 1 90.5 418 ALA A CA 1
ATOM 3321 C C . ALA A 1 418 ? -4.059 -6.84 12.148 1 90.5 418 ALA A C 1
ATOM 3323 O O . ALA A 1 418 ? -4.637 -5.777 12.398 1 90.5 418 ALA A O 1
ATOM 3324 N N . HIS A 1 419 ? -4.711 -7.938 11.797 1 94.75 419 HIS A N 1
ATOM 3325 C CA . HIS A 1 419 ? -6.168 -7.973 11.734 1 94.75 419 HIS A CA 1
ATOM 3326 C C . HIS A 1 419 ? -6.777 -7.715 13.109 1 94.75 419 HIS A C 1
ATOM 3328 O O . HIS A 1 419 ? -7.77 -6.996 13.227 1 94.75 419 HIS A O 1
ATOM 3334 N N . LEU A 1 420 ? -6.242 -8.297 14.133 1 93.31 420 LEU A N 1
ATOM 3335 C CA . LEU A 1 420 ? -6.738 -8.109 15.492 1 93.31 420 LEU A CA 1
ATOM 3336 C C . LEU A 1 420 ? -6.652 -6.645 15.906 1 93.31 420 LEU A C 1
ATOM 3338 O O . LEU A 1 420 ? -7.605 -6.094 16.453 1 93.31 420 LEU A O 1
ATOM 3342 N N . LEU A 1 421 ? -5.547 -6.035 15.625 1 89.06 421 LEU A N 1
ATOM 3343 C CA . LEU A 1 421 ? -5.336 -4.637 15.992 1 89.06 421 LEU A CA 1
ATOM 3344 C C . LEU A 1 421 ? -6.285 -3.725 15.227 1 89.06 421 LEU A C 1
ATOM 3346 O O . LEU A 1 421 ? -6.824 -2.77 15.781 1 89.06 421 LEU A O 1
ATOM 3350 N N . PHE A 1 422 ? -6.438 -3.947 13.977 1 93.81 422 PHE A N 1
ATOM 3351 C CA . PHE A 1 422 ? -7.379 -3.156 13.188 1 93.81 422 PHE A CA 1
ATOM 3352 C C . PHE A 1 422 ? -8.781 -3.252 13.766 1 93.81 422 PHE A C 1
ATOM 3354 O O . PHE A 1 422 ? -9.445 -2.234 13.977 1 93.81 422 PHE A O 1
ATOM 3361 N N . VAL A 1 423 ? -9.227 -4.5 14.023 1 94.69 423 VAL A N 1
ATOM 3362 C CA . VAL A 1 423 ? -10.578 -4.723 14.531 1 94.69 423 VAL A CA 1
ATOM 3363 C C . VAL A 1 423 ? -10.734 -4.039 15.891 1 94.69 423 VAL A C 1
ATOM 3365 O O . VAL A 1 423 ? -11.734 -3.363 16.141 1 94.69 423 VAL A O 1
ATOM 3368 N N . ALA A 1 424 ? -9.766 -4.137 16.719 1 89.38 424 ALA A N 1
ATOM 3369 C CA . ALA A 1 424 ? -9.828 -3.531 18.047 1 89.38 424 ALA A CA 1
ATOM 3370 C C . ALA A 1 424 ? -9.883 -2.01 17.953 1 89.38 424 ALA A C 1
ATOM 3372 O O . ALA A 1 424 ? -10.734 -1.374 18.578 1 89.38 424 ALA A O 1
ATOM 3373 N N . THR A 1 425 ? -9.016 -1.451 17.125 1 88.19 425 THR A N 1
ATOM 3374 C CA . THR A 1 425 ? -8.938 0.001 17.016 1 88.19 425 THR A CA 1
ATOM 3375 C C . THR A 1 425 ? -10.18 0.562 16.328 1 88.19 425 THR A C 1
ATOM 3377 O O . THR A 1 425 ? -10.727 1.575 16.766 1 88.19 425 THR A O 1
ATOM 3380 N N . ALA A 1 426 ? -10.594 -0.087 15.266 1 92 426 ALA A N 1
ATOM 3381 C CA . ALA A 1 426 ? -11.781 0.366 14.531 1 92 426 ALA A CA 1
ATOM 3382 C C . ALA A 1 426 ? -13.031 0.247 15.391 1 92 426 ALA A C 1
ATOM 3384 O O . ALA A 1 426 ? -13.93 1.093 15.32 1 92 426 ALA A O 1
ATOM 3385 N N . THR A 1 427 ? -13.102 -0.782 16.188 1 89.62 427 THR A N 1
ATOM 3386 C CA . THR A 1 427 ? -14.227 -0.939 17.094 1 89.62 427 THR A CA 1
ATOM 3387 C C . THR A 1 427 ? -14.211 0.146 18.172 1 89.62 427 THR A C 1
ATOM 3389 O O . THR A 1 427 ? -15.258 0.697 18.516 1 89.62 427 THR A O 1
ATOM 3392 N N . SER A 1 428 ? -13.055 0.462 18.672 1 85.19 428 SER A N 1
ATOM 3393 C CA . SER A 1 428 ? -12.922 1.558 19.625 1 85.19 428 SER A CA 1
ATOM 3394 C C . SER A 1 428 ? -13.359 2.883 19 1 85.19 428 SER A C 1
ATOM 3396 O O . SER A 1 428 ? -14.023 3.688 19.656 1 85.19 428 SER A O 1
ATOM 3398 N N . TYR A 1 429 ? -13 3.145 17.766 1 89.19 429 TYR A N 1
ATOM 3399 C CA . TYR A 1 429 ? -13.406 4.32 17 1 89.19 429 TYR A CA 1
ATOM 3400 C C . TYR A 1 429 ? -14.93 4.406 16.906 1 89.19 429 TYR A C 1
ATOM 3402 O O . TYR A 1 429 ? -15.516 5.457 17.172 1 89.19 429 TYR A O 1
ATOM 3410 N N . LEU A 1 430 ? -15.578 3.281 16.594 1 88.88 430 LEU A N 1
ATOM 3411 C CA . LEU A 1 430 ? -17.031 3.25 16.453 1 88.88 430 LEU A CA 1
ATOM 3412 C C . LEU A 1 430 ? -17.719 3.453 17.797 1 88.88 430 LEU A C 1
ATOM 3414 O O . LEU A 1 430 ? -18.719 4.16 17.891 1 88.88 430 LEU A O 1
ATOM 3418 N N . TYR A 1 431 ? -17.156 2.889 18.797 1 85.38 431 TYR A N 1
ATOM 3419 C CA . TYR A 1 431 ? -17.719 3.023 20.125 1 85.38 431 TYR A CA 1
ATOM 3420 C C . TYR A 1 431 ? -17.641 4.465 20.609 1 85.38 431 TYR A C 1
ATOM 3422 O O . TYR A 1 431 ? -18.547 4.953 21.297 1 85.38 431 TYR A O 1
ATOM 3430 N N . GLY A 1 432 ? -16.562 5.098 20.281 1 81.81 432 GLY A N 1
ATOM 3431 C CA . GLY A 1 432 ? -16.391 6.484 20.672 1 81.81 432 GLY A CA 1
ATOM 3432 C C . GLY A 1 432 ? -17.375 7.426 20 1 81.81 432 GLY A C 1
ATOM 3433 O O . GLY A 1 432 ? -17.656 8.508 20.516 1 81.81 432 GLY A O 1
ATOM 3434 N N . LYS A 1 433 ? -17.938 7.027 18.922 1 85.19 433 LYS A N 1
ATOM 3435 C CA . LYS A 1 433 ? -18.859 7.871 18.172 1 85.19 433 LYS A CA 1
ATOM 3436 C C . LYS A 1 433 ? -20.297 7.707 18.688 1 85.19 433 LYS A C 1
ATOM 3438 O O . LYS A 1 433 ? -21.172 8.508 18.359 1 85.19 433 LYS A O 1
ATOM 3443 N N . MET A 1 434 ? -20.516 6.711 19.516 1 84.69 434 MET A N 1
ATOM 3444 C CA . MET A 1 434 ? -21.844 6.484 20.062 1 84.69 434 MET A CA 1
ATOM 3445 C C . MET A 1 434 ? -22.125 7.438 21.219 1 84.69 434 MET A C 1
ATOM 3447 O O . MET A 1 434 ? -21.266 7.645 22.078 1 84.69 434 MET A O 1
ATOM 3451 N N . PRO A 1 435 ? -23.344 8.219 21.141 1 77.19 435 PRO A N 1
ATOM 3452 C CA . PRO A 1 435 ? -23.688 9.125 22.234 1 77.19 435 PRO A CA 1
ATOM 3453 C C . PRO A 1 435 ? -23.75 8.422 23.594 1 77.19 435 PRO A C 1
ATOM 3455 O O . PRO A 1 435 ? -24.016 7.223 23.656 1 77.19 435 PRO A O 1
ATOM 3458 N N . VAL A 1 436 ? -23.422 9.266 24.625 1 71.94 436 VAL A N 1
ATOM 3459 C CA . VAL A 1 436 ? -23.406 8.789 26 1 71.94 436 VAL A CA 1
ATOM 3460 C C . VAL A 1 436 ? -24.844 8.562 26.484 1 71.94 436 VAL A C 1
ATOM 3462 O O . VAL A 1 436 ? -25.703 9.43 26.312 1 71.94 436 VAL A O 1
ATOM 3465 N N . GLY A 1 437 ? -25.25 7.387 26.891 1 71.06 437 GLY A N 1
ATOM 3466 C CA . GLY A 1 437 ? -26.531 7.105 27.516 1 71.06 437 GLY A CA 1
ATOM 3467 C C . GLY A 1 437 ? -27.266 5.945 26.875 1 71.06 437 GLY A C 1
ATOM 3468 O O . GLY A 1 437 ? -26.812 4.801 26.922 1 71.06 437 GLY A O 1
ATOM 3469 N N . ASN A 1 438 ? -28.328 6.438 25.875 1 65.94 438 ASN A N 1
ATOM 3470 C CA . ASN A 1 438 ? -29.234 5.434 25.344 1 65.94 438 ASN A CA 1
ATOM 3471 C C . ASN A 1 438 ? -28.656 4.762 24.094 1 65.94 438 ASN A C 1
ATOM 3473 O O . ASN A 1 438 ? -28.641 5.355 23.016 1 65.94 438 ASN A O 1
ATOM 3477 N N . ARG A 1 439 ? -28.047 3.695 24.281 1 76.94 439 ARG A N 1
ATOM 3478 C CA . ARG A 1 439 ? -27.484 2.916 23.188 1 76.94 439 ARG A CA 1
ATOM 3479 C C . ARG A 1 439 ? -28.516 1.93 22.625 1 76.94 439 ARG A C 1
ATOM 3481 O O . ARG A 1 439 ? -28.375 0.717 22.797 1 76.94 439 ARG A O 1
ATOM 3488 N N . SER A 1 440 ? -29.562 2.531 22 1 83.12 440 SER A N 1
ATOM 3489 C CA . SER A 1 440 ? -30.609 1.725 21.375 1 83.12 440 SER A CA 1
ATOM 3490 C C . SER A 1 440 ? -30.125 1.073 20.094 1 83.12 440 SER A C 1
ATOM 3492 O O . SER A 1 440 ? -29.125 1.495 19.516 1 83.12 440 SER A O 1
ATOM 3494 N N . PHE A 1 441 ? -30.656 0.033 19.797 1 86.44 441 PHE A N 1
ATOM 3495 C CA . PHE A 1 441 ? -30.344 -0.707 18.578 1 86.44 441 PHE A CA 1
ATOM 3496 C C . PHE A 1 441 ? -30.5 0.181 17.359 1 86.44 441 PHE A C 1
ATOM 3498 O O . PHE A 1 441 ? -29.734 0.081 16.406 1 86.44 441 PHE A O 1
ATOM 3505 N N . SER A 1 442 ? -31.453 1.059 17.438 1 85.25 442 SER A N 1
ATOM 3506 C CA . SER A 1 442 ? -31.703 1.96 16.328 1 85.25 442 SER A CA 1
ATOM 3507 C C . SER A 1 442 ? -30.547 2.916 16.109 1 85.25 442 SER A C 1
ATOM 3509 O O . SER A 1 442 ? -30.203 3.242 14.969 1 85.25 442 SER A O 1
ATOM 3511 N N . LEU A 1 443 ? -29.875 3.316 17.125 1 85.56 443 LEU A N 1
ATOM 3512 C CA . LEU A 1 443 ? -28.734 4.23 17.016 1 85.56 443 LEU A CA 1
ATOM 3513 C C . LEU A 1 443 ? -27.516 3.518 16.438 1 85.56 443 LEU A C 1
ATOM 3515 O O . LEU A 1 443 ? -26.766 4.105 15.656 1 85.56 443 LEU A O 1
ATOM 3519 N N . TRP A 1 444 ? -27.438 2.301 16.781 1 85.69 444 TRP A N 1
ATOM 3520 C CA . TRP A 1 444 ? -26.344 1.516 16.234 1 85.69 444 TRP A CA 1
ATOM 3521 C C . TRP A 1 444 ? -26.516 1.341 14.719 1 85.69 444 TRP A C 1
ATOM 3523 O O . TRP A 1 444 ? -25.547 1.464 13.969 1 85.69 444 TRP A O 1
ATOM 3533 N N . LEU A 1 445 ? -27.688 1.078 14.344 1 84.75 445 LEU A N 1
ATOM 3534 C CA . LEU A 1 445 ? -27.953 0.881 12.922 1 84.75 445 LEU A CA 1
ATOM 3535 C C . LEU A 1 445 ? -27.672 2.154 12.133 1 84.75 445 LEU A C 1
ATOM 3537 O O . LEU A 1 445 ? -27.125 2.094 11.023 1 84.75 445 LEU A O 1
ATOM 3541 N N . THR A 1 446 ? -28.031 3.229 12.688 1 85.75 446 THR A N 1
ATOM 3542 C CA . THR A 1 446 ? -27.75 4.504 12.039 1 85.75 446 THR A CA 1
ATOM 3543 C C . THR A 1 446 ? -26.25 4.746 11.938 1 85.75 446 THR A C 1
ATOM 3545 O O . THR A 1 446 ? -25.75 5.188 10.898 1 85.75 446 THR A O 1
ATOM 3548 N N . LEU A 1 447 ? -25.562 4.402 13.008 1 87.38 447 LEU A N 1
ATOM 3549 C CA . LEU A 1 447 ? -24.109 4.566 13.016 1 87.38 447 LEU A CA 1
ATOM 3550 C C . LEU A 1 447 ? -23.453 3.664 11.977 1 87.38 447 LEU A C 1
ATOM 3552 O O . LEU A 1 447 ? -22.531 4.09 11.266 1 87.38 447 LEU A O 1
ATOM 3556 N N . PHE A 1 448 ? -23.969 2.504 11.883 1 87.12 448 PHE A N 1
ATOM 3557 C CA . PHE A 1 448 ? -23.422 1.551 10.922 1 87.12 448 PHE A CA 1
ATOM 3558 C C . PHE A 1 448 ? -23.641 2.037 9.492 1 87.12 448 PHE A C 1
ATOM 3560 O O . PHE A 1 448 ? -22.797 1.811 8.625 1 87.12 448 PHE A O 1
ATOM 3567 N N . GLY A 1 449 ? -24.75 2.645 9.297 1 85.44 449 GLY A N 1
ATOM 3568 C CA . GLY A 1 449 ? -25.016 3.211 7.988 1 85.44 449 GLY A CA 1
ATOM 3569 C C . GLY A 1 449 ? -24.125 4.391 7.656 1 85.44 449 GLY A C 1
ATOM 3570 O O . GLY A 1 449 ? -23.625 4.5 6.535 1 85.44 449 GLY A O 1
ATOM 3571 N N . GLU A 1 450 ? -23.844 5.223 8.633 1 86.69 450 GLU A N 1
ATOM 3572 C CA . GLU A 1 450 ? -23.031 6.418 8.43 1 86.69 450 GLU A CA 1
ATOM 3573 C C . GLU A 1 450 ? -21.547 6.059 8.289 1 86.69 450 GLU A C 1
ATOM 3575 O O . GLU A 1 450 ? -20.828 6.668 7.492 1 86.69 450 GLU A O 1
ATOM 3580 N N . GLU A 1 451 ? -21.203 5.062 9.078 1 91.88 451 GLU A N 1
ATOM 3581 C CA . GLU A 1 451 ? -19.812 4.633 9.07 1 91.88 451 GLU A CA 1
ATOM 3582 C C . GLU A 1 451 ? -19.641 3.293 8.359 1 91.88 451 GLU A C 1
ATOM 3584 O O . GLU A 1 451 ? -18.891 2.428 8.82 1 91.88 451 GLU A O 1
ATOM 3589 N N . PHE A 1 452 ? -20.328 3.119 7.254 1 91.94 452 PHE A N 1
ATOM 3590 C CA . PHE A 1 452 ? -20.391 1.836 6.566 1 91.94 452 PHE A CA 1
ATOM 3591 C C . PHE A 1 452 ? -19 1.353 6.199 1 91.94 452 PHE A C 1
ATOM 3593 O O . PHE A 1 452 ? -18.719 0.152 6.238 1 91.94 452 PHE A O 1
ATOM 3600 N N . TRP A 1 453 ? -18.109 2.273 5.789 1 92.56 453 TRP A N 1
ATOM 3601 C CA . TRP A 1 453 ? -16.766 1.916 5.359 1 92.56 453 TRP A CA 1
ATOM 3602 C C . TRP A 1 453 ? -16 1.212 6.48 1 92.56 453 TRP A C 1
ATOM 3604 O O . TRP A 1 453 ? -15.453 0.129 6.277 1 92.56 453 TRP A O 1
ATOM 3614 N N . VAL A 1 454 ? -16 1.807 7.652 1 93.94 454 VAL A N 1
ATOM 3615 C CA . VAL A 1 454 ? -15.312 1.244 8.805 1 93.94 454 VAL A CA 1
ATOM 3616 C C . VAL A 1 454 ? -15.961 -0.078 9.203 1 93.94 454 VAL A C 1
ATOM 3618 O O . VAL A 1 454 ? -15.266 -1.055 9.5 1 93.94 454 VAL A O 1
ATOM 3621 N N . VAL A 1 455 ? -17.219 -0.12 9.18 1 93.75 455 VAL A N 1
ATOM 3622 C CA . VAL A 1 455 ? -17.969 -1.304 9.602 1 93.75 455 VAL A CA 1
ATOM 3623 C C . VAL A 1 455 ? -17.641 -2.475 8.68 1 93.75 455 VAL A C 1
ATOM 3625 O O . VAL A 1 455 ? -17.344 -3.576 9.141 1 93.75 455 VAL A O 1
ATOM 3628 N N . VAL A 1 456 ? -17.719 -2.24 7.418 1 94.38 456 VAL A N 1
ATOM 3629 C CA . VAL A 1 456 ? -17.453 -3.314 6.465 1 94.38 456 VAL A CA 1
ATOM 3630 C C . VAL A 1 456 ? -16.016 -3.805 6.617 1 94.38 456 VAL A C 1
ATOM 3632 O O . VAL A 1 456 ? -15.75 -5.004 6.516 1 94.38 456 VAL A O 1
ATOM 3635 N N . MET A 1 457 ? -15.078 -2.926 6.82 1 95.69 457 MET A N 1
ATOM 3636 C CA . MET A 1 457 ? -13.688 -3.326 7.008 1 95.69 457 MET A CA 1
ATOM 3637 C C . MET A 1 457 ? -13.523 -4.133 8.289 1 95.69 457 MET A C 1
ATOM 3639 O O . MET A 1 457 ? -12.734 -5.078 8.336 1 95.69 457 MET A O 1
ATOM 3643 N N . VAL A 1 458 ? -14.227 -3.721 9.328 1 96.19 458 VAL A N 1
ATOM 3644 C CA . VAL A 1 458 ? -14.164 -4.469 10.578 1 96.19 458 VAL A CA 1
ATOM 3645 C C . VAL A 1 458 ? -14.672 -5.891 10.352 1 96.19 458 VAL A C 1
ATOM 3647 O O . VAL A 1 458 ? -14.039 -6.859 10.789 1 96.19 458 VAL A O 1
ATOM 3650 N N . VAL A 1 459 ? -15.742 -6.027 9.688 1 95.75 459 VAL A N 1
ATOM 3651 C CA . VAL A 1 459 ? -16.344 -7.332 9.43 1 95.75 459 VAL A CA 1
ATOM 3652 C C . VAL A 1 459 ? -15.383 -8.188 8.594 1 95.75 459 VAL A C 1
ATOM 3654 O O . VAL A 1 459 ? -15.125 -9.344 8.938 1 95.75 459 VAL A O 1
ATOM 3657 N N . MET A 1 460 ? -14.859 -7.664 7.559 1 96 460 MET A N 1
ATOM 3658 C CA . MET A 1 460 ? -13.969 -8.398 6.672 1 96 460 MET A CA 1
ATOM 3659 C C . MET A 1 460 ? -12.688 -8.805 7.402 1 96 460 MET A C 1
ATOM 3661 O O . MET A 1 460 ? -12.195 -9.922 7.219 1 96 460 MET A O 1
ATOM 3665 N N . ASN A 1 461 ? -12.133 -7.879 8.156 1 97.12 461 ASN A N 1
ATOM 3666 C CA . ASN A 1 461 ? -10.938 -8.211 8.93 1 97.12 461 ASN A CA 1
ATOM 3667 C C . ASN A 1 461 ? -11.227 -9.273 9.984 1 97.12 461 ASN A C 1
ATOM 3669 O O . ASN A 1 461 ? -10.398 -10.156 10.219 1 97.12 461 ASN A O 1
ATOM 3673 N N . ALA A 1 462 ? -12.398 -9.211 10.617 1 97.38 462 ALA A N 1
ATOM 3674 C CA . ALA A 1 462 ? -12.766 -10.219 11.617 1 97.38 462 ALA A CA 1
ATOM 3675 C C . ALA A 1 462 ? -12.93 -11.594 10.984 1 97.38 462 ALA A C 1
ATOM 3677 O O . ALA A 1 462 ? -12.453 -12.594 11.516 1 97.38 462 ALA A O 1
ATOM 3678 N N . LEU A 1 463 ? -13.562 -11.641 9.852 1 96.56 463 LEU A N 1
ATOM 3679 C CA . LEU A 1 463 ? -13.75 -12.898 9.141 1 96.56 463 LEU A CA 1
ATOM 3680 C C . LEU A 1 463 ? -12.406 -13.477 8.703 1 96.56 463 LEU A C 1
ATOM 3682 O O . LEU A 1 463 ? -12.18 -14.68 8.82 1 96.56 463 LEU A O 1
ATOM 3686 N N . THR A 1 464 ? -11.578 -12.648 8.156 1 96.5 464 THR A N 1
ATOM 3687 C CA . THR A 1 464 ? -10.25 -13.102 7.738 1 96.5 464 THR A CA 1
ATOM 3688 C C . THR A 1 464 ? -9.445 -13.602 8.93 1 96.5 464 THR A C 1
ATOM 3690 O O . THR A 1 464 ? -8.703 -14.578 8.82 1 96.5 464 THR A O 1
ATOM 3693 N N . LEU A 1 465 ? -9.594 -12.898 10.055 1 96.81 465 LEU A N 1
ATOM 3694 C CA . LEU A 1 465 ? -8.914 -13.32 11.273 1 96.81 465 LEU A CA 1
ATOM 3695 C C . LEU A 1 465 ? -9.344 -14.719 11.68 1 96.81 465 LEU A C 1
ATOM 3697 O O . LEU A 1 465 ? -8.508 -15.555 12.031 1 96.81 465 LEU A O 1
ATOM 3701 N N . LEU A 1 466 ? -10.602 -14.992 11.625 1 97.38 466 LEU A N 1
ATOM 3702 C CA . LEU A 1 466 ? -11.109 -16.328 11.953 1 97.38 466 LEU A CA 1
ATOM 3703 C C . LEU A 1 466 ? -10.516 -17.375 11.023 1 97.38 466 LEU A C 1
ATOM 3705 O O . LEU A 1 466 ? -10.125 -18.453 11.477 1 97.38 466 LEU A O 1
ATOM 3709 N N . TRP A 1 467 ? -10.469 -17.062 9.773 1 96.62 467 TRP A N 1
ATOM 3710 C CA . TRP A 1 467 ? -9.875 -17.953 8.789 1 96.62 467 TRP A CA 1
ATOM 3711 C C . TRP A 1 467 ? -8.398 -18.188 9.094 1 96.62 467 TRP A C 1
ATOM 3713 O O . TRP A 1 467 ? -7.91 -19.328 8.984 1 96.62 467 TRP A O 1
ATOM 3723 N N . GLU A 1 468 ? -7.711 -17.188 9.469 1 96.5 468 GLU A N 1
ATOM 3724 C CA . GLU A 1 468 ? -6.289 -17.297 9.781 1 96.5 468 GLU A CA 1
ATOM 3725 C C . GLU A 1 468 ? -6.062 -18.156 11.031 1 96.5 468 GLU A C 1
ATOM 3727 O O . GLU A 1 468 ? -5.09 -18.906 11.109 1 96.5 468 GLU A O 1
ATOM 3732 N N . VAL A 1 469 ? -6.918 -18 12 1 96.38 469 VAL A N 1
ATOM 3733 C CA . VAL A 1 469 ? -6.805 -18.797 13.211 1 96.38 469 VAL A CA 1
ATOM 3734 C C . VAL A 1 469 ? -6.98 -20.281 12.867 1 96.38 469 VAL A C 1
ATOM 3736 O O . VAL A 1 469 ? -6.219 -21.125 13.328 1 96.38 469 VAL A O 1
ATOM 3739 N N . TRP A 1 470 ? -7.934 -20.547 12.055 1 96.81 470 TRP A N 1
ATOM 3740 C CA . TRP A 1 470 ? -8.141 -21.906 11.586 1 96.81 470 TRP A CA 1
ATOM 3741 C C . TRP A 1 470 ? -6.906 -22.422 10.852 1 96.81 470 TRP A C 1
ATOM 3743 O O . TRP A 1 470 ? -6.461 -23.547 11.094 1 96.81 470 TRP A O 1
ATOM 3753 N N . LEU A 1 471 ? -6.391 -21.656 9.914 1 96.38 471 LEU A N 1
ATOM 3754 C CA . LEU A 1 471 ? -5.207 -22.031 9.148 1 96.38 471 LEU A CA 1
ATOM 3755 C C . LEU A 1 471 ? -4.02 -22.297 10.07 1 96.38 471 LEU A C 1
ATOM 3757 O O . LEU A 1 471 ? -3.273 -23.266 9.875 1 96.38 471 LEU A O 1
ATOM 3761 N N . LEU A 1 472 ? -3.857 -21.469 11.086 1 95.44 472 LEU A N 1
ATOM 3762 C CA . LEU A 1 472 ? -2.76 -21.641 12.039 1 95.44 472 LEU A CA 1
ATOM 3763 C C . LEU A 1 472 ? -2.912 -22.938 12.82 1 95.44 472 LEU A C 1
ATOM 3765 O O . LEU A 1 472 ? -1.93 -23.641 13.055 1 95.44 472 LEU A O 1
ATOM 3769 N N . ILE A 1 473 ? -4.102 -23.234 13.211 1 94.94 473 ILE A N 1
ATOM 3770 C CA . ILE A 1 473 ? -4.363 -24.484 13.93 1 94.94 473 ILE A CA 1
ATOM 3771 C C . ILE A 1 473 ? -3.982 -25.672 13.062 1 94.94 473 ILE A C 1
ATOM 3773 O O . ILE A 1 473 ? -3.316 -26.609 13.531 1 94.94 473 ILE A O 1
ATOM 3777 N N . GLU A 1 474 ? -4.348 -25.656 11.805 1 94.69 474 GLU A N 1
ATOM 3778 C CA . GLU A 1 474 ? -4.02 -26.719 10.867 1 94.69 474 GLU A CA 1
ATOM 3779 C C . GLU A 1 474 ? -2.508 -26.844 10.68 1 94.69 474 GLU A C 1
ATOM 3781 O O . GLU A 1 474 ? -1.967 -27.953 10.664 1 94.69 474 GLU A O 1
ATOM 3786 N N . GLN A 1 475 ? -1.857 -25.719 10.516 1 95.06 475 GLN A N 1
ATOM 3787 C CA . GLN A 1 475 ? -0.412 -25.719 10.328 1 95.06 475 GLN A CA 1
ATOM 3788 C C . GLN A 1 475 ? 0.311 -26.203 11.586 1 95.06 475 GLN A C 1
ATOM 3790 O O . GLN A 1 475 ? 1.313 -26.906 11.5 1 95.06 475 GLN A O 1
ATOM 3795 N N . PHE A 1 476 ? -0.177 -25.797 12.711 1 93.94 476 PHE A N 1
ATOM 3796 C CA . PHE A 1 476 ? 0.404 -26.234 13.969 1 93.94 476 PHE A CA 1
ATOM 3797 C C . PHE A 1 476 ? 0.255 -27.75 14.133 1 93.94 476 PHE A C 1
ATOM 3799 O O . PHE A 1 476 ? 1.17 -28.422 14.609 1 93.94 476 PHE A O 1
ATOM 3806 N N . ASP A 1 477 ? -0.86 -28.266 13.727 1 92.12 477 ASP A N 1
ATOM 3807 C CA . ASP A 1 477 ? -1.082 -29.703 13.781 1 92.12 477 ASP A CA 1
ATOM 3808 C C . ASP A 1 477 ? -0.109 -30.438 12.859 1 92.12 477 ASP A C 1
ATOM 3810 O O . ASP A 1 477 ? 0.435 -31.484 13.234 1 92.12 477 ASP A O 1
ATOM 3814 N N . ALA A 1 478 ? 0.082 -29.938 11.672 1 92.06 478 ALA A N 1
ATOM 3815 C CA . ALA A 1 478 ? 1.019 -30.547 10.727 1 92.06 478 ALA A CA 1
ATOM 3816 C C . ALA A 1 478 ? 2.436 -30.562 11.289 1 92.06 478 ALA A C 1
ATOM 3818 O O . ALA A 1 478 ? 3.135 -31.562 11.211 1 92.06 478 ALA A O 1
ATOM 3819 N N . VAL A 1 479 ? 2.84 -29.469 11.922 1 92 479 VAL A N 1
ATOM 3820 C CA . VAL A 1 479 ? 4.176 -29.375 12.5 1 92 479 VAL A CA 1
ATOM 3821 C C . VAL A 1 479 ? 4.301 -30.328 13.688 1 92 479 VAL A C 1
ATOM 3823 O O . VAL A 1 479 ? 5.293 -31.047 13.812 1 92 479 VAL A O 1
ATOM 3826 N N . ALA A 1 480 ? 3.301 -30.359 14.523 1 90.62 480 ALA A N 1
ATOM 3827 C CA . ALA A 1 480 ? 3.326 -31.172 15.742 1 90.62 480 ALA A CA 1
ATOM 3828 C C . ALA A 1 480 ? 3.383 -32.656 15.414 1 90.62 480 ALA A C 1
ATOM 3830 O O . ALA A 1 480 ? 3.967 -33.438 16.156 1 90.62 480 ALA A O 1
ATOM 3831 N N . THR A 1 481 ? 2.797 -33.094 14.344 1 88.69 481 THR A N 1
ATOM 3832 C CA . THR A 1 481 ? 2.746 -34.5 13.977 1 88.69 481 THR A CA 1
ATOM 3833 C C . THR A 1 481 ? 3.885 -34.844 13.023 1 88.69 481 THR A C 1
ATOM 3835 O O . THR A 1 481 ? 4.023 -36 12.609 1 88.69 481 THR A O 1
ATOM 3838 N N . GLY A 1 482 ? 4.699 -33.906 12.68 1 87.88 482 GLY A N 1
ATOM 3839 C CA . GLY A 1 482 ? 5.863 -34.156 11.844 1 87.88 482 GLY A CA 1
ATOM 3840 C C . GLY A 1 482 ? 5.512 -34.469 10.406 1 87.88 482 GLY A C 1
ATOM 3841 O O . GLY A 1 482 ? 6.141 -35.344 9.781 1 87.88 482 GLY A O 1
ATOM 3842 N N . THR A 1 483 ? 4.41 -33.906 9.875 1 89.62 483 THR A N 1
ATOM 3843 C CA . THR A 1 483 ? 3.959 -34.094 8.5 1 89.62 483 THR A CA 1
ATOM 3844 C C . THR A 1 483 ? 3.602 -32.75 7.867 1 89.62 483 THR A C 1
ATOM 3846 O O . THR A 1 483 ? 3.982 -31.703 8.383 1 89.62 483 THR A O 1
ATOM 3849 N N . THR A 1 484 ? 3.115 -32.75 6.703 1 93 484 THR A N 1
ATOM 3850 C CA . THR A 1 484 ? 2.609 -31.562 6.016 1 93 484 THR A CA 1
ATOM 3851 C C . THR A 1 484 ? 1.102 -31.672 5.805 1 93 484 THR A C 1
ATOM 3853 O O . THR A 1 484 ? 0.497 -32.719 6.082 1 93 484 THR A O 1
ATOM 3856 N N . THR A 1 485 ? 0.525 -30.609 5.43 1 92.69 485 THR A N 1
ATOM 3857 C CA . THR A 1 485 ? -0.918 -30.609 5.219 1 92.69 485 THR A CA 1
ATOM 3858 C C . THR A 1 485 ? -1.305 -31.594 4.117 1 92.69 485 THR A C 1
ATOM 3860 O O . THR A 1 485 ? -2.293 -32.312 4.246 1 92.69 485 THR A O 1
ATOM 3863 N N . TYR A 1 486 ? -0.545 -31.688 3.102 1 92.94 486 TYR A N 1
ATOM 3864 C CA . TYR A 1 486 ? -0.838 -32.562 1.979 1 92.94 486 TYR A CA 1
ATOM 3865 C C . TYR A 1 486 ? -0.654 -34.031 2.375 1 92.94 486 TYR A C 1
ATOM 3867 O O . TYR A 1 486 ? -1.505 -34.875 2.076 1 92.94 486 TYR A O 1
ATOM 3875 N N . PHE A 1 487 ? 0.411 -34.438 3.074 1 90.56 487 PHE A N 1
ATOM 3876 C CA . PHE A 1 487 ? 0.783 -35.844 3.324 1 90.56 487 PHE A CA 1
ATOM 3877 C C . PHE A 1 487 ? 0.13 -36.344 4.602 1 90.56 487 PHE A C 1
ATOM 3879 O O . PHE A 1 487 ? 0.135 -37.562 4.863 1 90.56 487 PHE A O 1
ATOM 3886 N N . ARG A 1 488 ? -0.359 -35.469 5.414 1 82.88 488 ARG A N 1
ATOM 3887 C CA . ARG A 1 488 ? -1.108 -35.875 6.594 1 82.88 488 ARG A CA 1
ATOM 3888 C C . ARG A 1 488 ? -2.336 -36.688 6.203 1 82.88 488 ARG A C 1
ATOM 3890 O O . ARG A 1 488 ? -2.727 -37.625 6.918 1 82.88 488 ARG A O 1
ATOM 3897 N N . GLN A 1 489 ? -2.891 -36.312 5.172 1 69.06 489 GLN A N 1
ATOM 3898 C CA . GLN A 1 489 ? -4.098 -37 4.707 1 69.06 489 GLN A CA 1
ATOM 3899 C C . GLN A 1 489 ? -3.801 -38.438 4.32 1 69.06 489 GLN A C 1
ATOM 3901 O O . GLN A 1 489 ? -4.684 -39.281 4.379 1 69.06 489 GLN A O 1
ATOM 3906 N N . CYS A 1 490 ? -2.518 -38.656 4.113 1 62.41 490 CYS A N 1
ATOM 3907 C CA . CYS A 1 490 ? -2.115 -39.969 3.652 1 62.41 490 CYS A CA 1
ATOM 3908 C C . CYS A 1 490 ? -1.707 -40.875 4.824 1 62.41 490 CYS A C 1
ATOM 3910 O O . CYS A 1 490 ? -1.697 -42.094 4.711 1 62.41 490 CYS A O 1
ATOM 3912 N N . GLU A 1 491 ? -1.314 -40.125 6.043 1 63.34 491 GLU A N 1
ATOM 3913 C CA . GLU A 1 491 ? -0.77 -40.875 7.156 1 63.34 491 GLU A CA 1
ATOM 3914 C C . GLU A 1 491 ? -1.781 -41 8.289 1 63.34 491 GLU A C 1
ATOM 3916 O O . GLU A 1 491 ? -2.363 -40 8.719 1 63.34 491 GLU A O 1
ATOM 3921 N N . SER A 1 492 ? -2.637 -41.969 8.297 1 54.22 492 SER A N 1
ATOM 3922 C CA . SER A 1 492 ? -3.633 -42.25 9.32 1 54.22 492 SER A CA 1
ATOM 3923 C C . SER A 1 492 ? -3.002 -42.25 10.711 1 54.22 492 SER A C 1
ATOM 3925 O O . SER A 1 492 ? -3.707 -42.188 11.719 1 54.22 492 SER A O 1
ATOM 3927 N N . SER A 1 493 ? -1.685 -42.531 10.914 1 53.5 493 SER A N 1
ATOM 3928 C CA . SER A 1 493 ? -1.228 -42.906 12.242 1 53.5 493 SER A CA 1
ATOM 3929 C C . SER A 1 493 ? -0.757 -41.719 13.047 1 53.5 493 SER A C 1
ATOM 3931 O O . SER A 1 493 ? 0.429 -41.375 13.039 1 53.5 493 SER A O 1
ATOM 3933 N N . ALA A 1 494 ? -1.557 -40.781 13.141 1 55.72 494 ALA A N 1
ATOM 3934 C CA . ALA A 1 494 ? -1.073 -39.625 13.898 1 55.72 494 ALA A CA 1
ATOM 3935 C C . ALA A 1 494 ? -0.876 -39.969 15.367 1 55.72 494 ALA A C 1
ATOM 3937 O O . ALA A 1 494 ? -1.779 -40.531 16.016 1 55.72 494 ALA A O 1
ATOM 3938 N N . ARG A 1 495 ? 0.345 -39.969 15.828 1 58.22 495 ARG A N 1
ATOM 3939 C CA . ARG A 1 495 ? 0.691 -40.156 17.234 1 58.22 495 ARG A CA 1
ATOM 3940 C C . ARG A 1 495 ? -0.102 -39.219 18.141 1 58.22 495 ARG A C 1
ATOM 3942 O O . ARG A 1 495 ? -0.222 -38.031 17.844 1 58.22 495 ARG A O 1
ATOM 3949 N N . GLN A 1 496 ? -0.883 -39.75 18.984 1 65.69 496 GLN A N 1
ATOM 3950 C CA . GLN A 1 496 ? -1.639 -39 19.984 1 65.69 496 GLN A CA 1
ATOM 3951 C C . GLN A 1 496 ? -0.707 -38.312 20.984 1 65.69 496 GLN A C 1
ATOM 3953 O O . GLN A 1 496 ? -0.097 -38.969 21.828 1 65.69 496 GLN A O 1
ATOM 3958 N N . ARG A 1 497 ? -0.125 -37.188 20.594 1 78.44 497 ARG A N 1
ATOM 3959 C CA . ARG A 1 497 ? 0.677 -36.406 21.516 1 78.44 497 ARG A CA 1
ATOM 3960 C C . ARG A 1 497 ? -0.204 -35.5 22.375 1 78.44 497 ARG A C 1
ATOM 3962 O O . ARG A 1 497 ? -1.291 -35.094 21.953 1 78.44 497 ARG A O 1
ATOM 3969 N N . SER A 1 498 ? 0.224 -35.375 23.656 1 83.62 498 SER A N 1
ATOM 3970 C CA . SER A 1 498 ? -0.475 -34.438 24.531 1 83.62 498 SER A CA 1
ATOM 3971 C C . SER A 1 498 ? -0.381 -33 24 1 83.62 498 SER A C 1
ATOM 3973 O O . SER A 1 498 ? 0.499 -32.688 23.203 1 83.62 498 SER A O 1
ATOM 3975 N N . LEU A 1 499 ? -1.306 -32.188 24.391 1 87.06 499 LEU A N 1
ATOM 3976 C CA . LEU A 1 499 ? -1.351 -30.797 23.953 1 87.06 499 LEU A CA 1
ATOM 3977 C C . LEU A 1 499 ? -0.071 -30.062 24.359 1 87.06 499 LEU A C 1
ATOM 3979 O O . LEU A 1 499 ? 0.435 -29.234 23.594 1 87.06 499 LEU A O 1
ATOM 3983 N N . GLY A 1 500 ? 0.412 -30.344 25.516 1 87.69 500 GLY A N 1
ATOM 3984 C CA . GLY A 1 500 ? 1.646 -29.719 25.969 1 87.69 500 GLY A CA 1
ATOM 3985 C C . GLY A 1 500 ? 2.846 -30.094 25.109 1 87.69 500 GLY A C 1
ATOM 3986 O O . GLY A 1 500 ? 3.652 -29.219 24.766 1 87.69 500 GLY A O 1
ATOM 3987 N N . GLN A 1 501 ? 2.965 -31.25 24.828 1 88.75 501 GLN A N 1
ATOM 3988 C CA . GLN A 1 501 ? 4.062 -31.703 23.984 1 88.75 501 GLN A CA 1
ATOM 3989 C C . GLN A 1 501 ? 3.979 -31.109 22.578 1 88.75 501 GLN A C 1
ATOM 3991 O O . GLN A 1 501 ? 4.996 -30.703 22.016 1 88.75 501 GLN A O 1
ATOM 3996 N N . ARG A 1 502 ? 2.814 -31.062 22.078 1 89.06 502 ARG A N 1
ATOM 3997 C CA . ARG A 1 502 ? 2.59 -30.484 20.766 1 89.06 502 ARG A CA 1
ATOM 3998 C C . ARG A 1 502 ? 3.049 -29.031 20.719 1 89.06 502 ARG A C 1
ATOM 4000 O O . ARG A 1 502 ? 3.695 -28.594 19.766 1 89.06 502 ARG A O 1
ATOM 4007 N N . TRP A 1 503 ? 2.789 -28.328 21.781 1 89.88 503 TRP A N 1
ATOM 4008 C CA . TRP A 1 503 ? 3.156 -26.906 21.844 1 89.88 503 TRP A CA 1
ATOM 4009 C C . TRP A 1 503 ? 4.672 -26.75 21.875 1 89.88 503 TRP A C 1
ATOM 4011 O O . TRP A 1 503 ? 5.215 -25.812 21.266 1 89.88 503 TRP A O 1
ATOM 4021 N N . VAL A 1 504 ? 5.285 -27.578 22.562 1 89.44 504 VAL A N 1
ATOM 4022 C CA . VAL A 1 504 ? 6.738 -27.5 22.656 1 89.44 504 VAL A CA 1
ATOM 4023 C C . VAL A 1 504 ? 7.363 -27.734 21.281 1 89.44 504 VAL A C 1
ATOM 4025 O O . VAL A 1 504 ? 8.32 -27.062 20.906 1 89.44 504 VAL A O 1
ATOM 4028 N N . ILE A 1 505 ? 6.805 -28.609 20.531 1 89.56 505 ILE A N 1
ATOM 4029 C CA . ILE A 1 505 ? 7.324 -28.938 19.203 1 89.56 505 ILE A CA 1
ATOM 4030 C C . ILE A 1 505 ? 7.145 -27.734 18.281 1 89.56 505 ILE A C 1
ATOM 4032 O O . ILE A 1 505 ? 8.07 -27.359 17.547 1 89.56 505 ILE A O 1
ATOM 4036 N N . VAL A 1 506 ? 6.008 -27.172 18.344 1 91.56 506 VAL A N 1
ATOM 4037 C CA . VAL A 1 506 ? 5.691 -26.047 17.484 1 91.56 506 VAL A CA 1
ATOM 4038 C C . VAL A 1 506 ? 6.598 -24.859 17.828 1 91.56 506 VAL A C 1
ATOM 4040 O O . VAL A 1 506 ? 7.164 -24.219 16.938 1 91.56 506 VAL A O 1
ATOM 4043 N N . LEU A 1 507 ? 6.77 -24.641 19.094 1 89.62 507 LEU A N 1
ATOM 4044 C CA . LEU A 1 507 ? 7.605 -23.531 19.516 1 89.62 507 LEU A CA 1
ATOM 4045 C C . LEU A 1 507 ? 9.062 -23.766 19.141 1 89.62 507 LEU A C 1
ATOM 4047 O O . LEU A 1 507 ? 9.766 -22.828 18.734 1 89.62 507 LEU A O 1
ATOM 4051 N N . SER A 1 508 ? 9.492 -24.938 19.297 1 88.5 508 SER A N 1
ATOM 4052 C CA . SER A 1 508 ? 10.852 -25.266 18.891 1 88.5 508 SER A CA 1
ATOM 4053 C C . SER A 1 508 ? 11.047 -25.094 17.391 1 88.5 508 SER A C 1
ATOM 4055 O O . SER A 1 508 ? 12.094 -24.609 16.953 1 88.5 508 SER A O 1
ATOM 4057 N N . TYR A 1 509 ? 10.07 -25.438 16.641 1 89.88 509 TYR A N 1
ATOM 4058 C CA . TYR A 1 509 ? 10.133 -25.25 15.195 1 89.88 509 TYR A CA 1
ATOM 4059 C C . TYR A 1 509 ? 10.195 -23.781 14.828 1 89.88 509 TYR A C 1
ATOM 4061 O O . TYR A 1 509 ? 10.977 -23.375 13.953 1 89.88 509 TYR A O 1
ATOM 4069 N N . LEU A 1 510 ? 9.445 -23 15.445 1 87.25 510 LEU A N 1
ATOM 4070 C CA . LEU A 1 510 ? 9.398 -21.578 15.156 1 87.25 510 LEU A CA 1
ATOM 4071 C C . LEU A 1 510 ? 10.695 -20.891 15.555 1 87.25 510 LEU A C 1
ATOM 4073 O O . LEU A 1 510 ? 11.18 -20 14.844 1 87.25 510 LEU A O 1
ATOM 4077 N N . LEU A 1 511 ? 11.32 -21.328 16.594 1 82.94 511 LEU A N 1
ATOM 4078 C CA . LEU A 1 511 ? 12.492 -20.656 17.125 1 82.94 511 LEU A CA 1
ATOM 4079 C C . LEU A 1 511 ? 13.773 -21.188 16.484 1 82.94 511 LEU A C 1
ATOM 4081 O O . LEU A 1 511 ? 14.68 -20.422 16.172 1 82.94 511 LEU A O 1
ATOM 4085 N N . GLU A 1 512 ? 13.828 -22.547 16.219 1 79.75 512 GLU A N 1
ATOM 4086 C CA . GLU A 1 512 ? 15.086 -23.141 15.781 1 79.75 512 GLU A CA 1
ATOM 4087 C C . GLU A 1 512 ? 15 -23.594 14.32 1 79.75 512 GLU A C 1
ATOM 4089 O O . GLU A 1 512 ? 16.031 -23.797 13.672 1 79.75 512 GLU A O 1
ATOM 4094 N N . GLY A 1 513 ? 13.844 -23.719 13.711 1 74.69 513 GLY A N 1
ATOM 4095 C CA . GLY A 1 513 ? 13.688 -24.141 12.328 1 74.69 513 GLY A CA 1
ATOM 4096 C C . GLY A 1 513 ? 13.906 -25.625 12.125 1 74.69 513 GLY A C 1
ATOM 4097 O O . GLY A 1 513 ? 13.93 -26.109 10.992 1 74.69 513 GLY A O 1
ATOM 4098 N N . ARG A 1 514 ? 14.453 -26.469 13.047 1 61.19 514 ARG A N 1
ATOM 4099 C CA . ARG A 1 514 ? 14.719 -27.891 12.891 1 61.19 514 ARG A CA 1
ATOM 4100 C C . ARG A 1 514 ? 13.414 -28.688 12.758 1 61.19 514 ARG A C 1
ATOM 4102 O O . ARG A 1 514 ? 12.531 -28.562 13.602 1 61.19 514 ARG A O 1
ATOM 4109 N N . ARG A 1 515 ? 13.047 -28.906 11.367 1 61.56 515 ARG A N 1
ATOM 4110 C CA . ARG A 1 515 ? 11.883 -29.766 11.195 1 61.56 515 ARG A CA 1
ATOM 4111 C C . ARG A 1 515 ? 12.273 -31.234 11.266 1 61.56 515 ARG A C 1
ATOM 4113 O O . ARG A 1 515 ? 13.242 -31.656 10.633 1 61.56 515 ARG A O 1
ATOM 4120 N N . ARG A 1 516 ? 12.156 -32.094 12.211 1 49.84 516 ARG A N 1
ATOM 4121 C CA . ARG A 1 516 ? 12.305 -33.531 12.195 1 49.84 516 ARG A CA 1
ATOM 4122 C C . ARG A 1 516 ? 11.18 -34.188 11.406 1 49.84 516 ARG A C 1
ATOM 4124 O O . ARG A 1 516 ? 10.125 -34.5 11.969 1 49.84 516 ARG A O 1
ATOM 4131 N N . VAL A 1 517 ? 11.008 -33.875 10.062 1 50.09 517 VAL A N 1
ATOM 4132 C CA . VAL A 1 517 ? 10.047 -34.656 9.281 1 50.09 517 VAL A CA 1
ATOM 4133 C C . VAL A 1 517 ? 10.547 -36.094 9.125 1 50.09 517 VAL A C 1
ATOM 4135 O O . VAL A 1 517 ? 11.75 -36.312 8.969 1 50.09 517 VAL A O 1
ATOM 4138 N N . GLY A 1 518 ? 9.914 -37.281 9.258 1 49.78 518 GLY A N 1
ATOM 4139 C CA . GLY A 1 518 ? 10.125 -38.688 8.93 1 49.78 518 GLY A CA 1
ATOM 4140 C C . GLY A 1 518 ? 10.977 -39.406 9.945 1 49.78 518 GLY A C 1
ATOM 4141 O O . GLY A 1 518 ? 11.164 -40.625 9.852 1 49.78 518 GLY A O 1
ATOM 4142 N N . ARG A 1 519 ? 11.93 -38.781 10.578 1 43.5 519 ARG A N 1
ATOM 4143 C CA . ARG A 1 519 ? 12.945 -39.656 11.164 1 43.5 519 ARG A CA 1
ATOM 4144 C C . ARG A 1 519 ? 12.312 -40.688 12.062 1 43.5 519 ARG A C 1
ATOM 4146 O O . ARG A 1 519 ? 12.992 -41.625 12.531 1 43.5 519 ARG A O 1
ATOM 4153 N N . GLY A 1 520 ? 11.32 -40.344 12.711 1 38.88 520 GLY A N 1
ATOM 4154 C CA . GLY A 1 520 ? 11.102 -41.469 13.609 1 38.88 520 GLY A CA 1
ATOM 4155 C C . GLY A 1 520 ? 10.758 -42.75 12.883 1 38.88 520 GLY A C 1
ATOM 4156 O O . GLY A 1 520 ? 11.359 -43.781 13.133 1 38.88 520 GLY A O 1
ATOM 4157 N N . GLN A 1 521 ? 9.438 -42.906 12.422 1 36.22 521 GLN A N 1
ATOM 4158 C CA . GLN A 1 521 ? 8.766 -44.188 12.312 1 36.22 521 GLN A CA 1
ATOM 4159 C C . GLN A 1 521 ? 9.016 -44.844 10.953 1 36.22 521 GLN A C 1
ATOM 4161 O O . GLN A 1 521 ? 8.312 -45.75 10.555 1 36.22 521 GLN A O 1
ATOM 4166 N N . LEU A 1 522 ? 9.766 -44.281 10.016 1 36.97 522 LEU A N 1
ATOM 4167 C CA . LEU A 1 522 ? 9.688 -45 8.75 1 36.97 522 LEU A CA 1
ATOM 4168 C C . LEU A 1 522 ? 10.148 -46.438 8.906 1 36.97 522 LEU A C 1
ATOM 4170 O O . LEU A 1 522 ? 10.273 -47.188 7.922 1 36.97 522 LEU A O 1
ATOM 4174 N N . ARG A 1 523 ? 10.68 -46.875 10.008 1 36.59 523 ARG A N 1
ATOM 4175 C CA . ARG A 1 523 ? 10.992 -48.312 9.797 1 36.59 523 ARG A CA 1
ATOM 4176 C C . ARG A 1 523 ? 9.742 -49.094 9.453 1 36.59 523 ARG A C 1
ATOM 4178 O O . ARG A 1 523 ? 9.789 -50.031 8.633 1 36.59 523 ARG A O 1
ATOM 4185 N N . ALA A 1 524 ? 8.641 -49.062 10.305 1 34.94 524 ALA A N 1
ATOM 4186 C CA . ALA A 1 524 ? 7.812 -50.281 10.344 1 34.94 524 ALA A CA 1
ATOM 4187 C C . ALA A 1 524 ? 6.832 -50.281 9.172 1 34.94 524 ALA A C 1
ATOM 4189 O O . ALA A 1 524 ? 6.562 -51.344 8.602 1 34.94 524 ALA A O 1
ATOM 4190 N N . ASP A 1 525 ? 5.797 -49.281 9.055 1 32.44 525 ASP A N 1
ATOM 4191 C CA . ASP A 1 525 ? 4.562 -49.719 8.422 1 32.44 525 ASP A CA 1
ATOM 4192 C C . ASP A 1 525 ? 4.645 -49.625 6.902 1 32.44 525 ASP A C 1
ATOM 4194 O O . ASP A 1 525 ? 4.496 -48.531 6.352 1 32.44 525 ASP A O 1
ATOM 4198 N N . LYS A 1 526 ? 5.488 -50.25 6.16 1 36.53 526 LYS A N 1
ATOM 4199 C CA . LYS A 1 526 ? 5.445 -50.719 4.777 1 36.53 526 LYS A CA 1
ATOM 4200 C C . LYS A 1 526 ? 4.031 -51.156 4.379 1 36.53 526 LYS A C 1
ATOM 4202 O O . LYS A 1 526 ? 3.686 -52.312 4.445 1 36.53 526 LYS A O 1
ATOM 4207 N N . ALA A 1 527 ? 2.955 -50.438 4.742 1 35.97 527 ALA A N 1
ATOM 4208 C CA . ALA A 1 527 ? 1.694 -50.906 4.156 1 35.97 527 ALA A CA 1
ATOM 4209 C C . ALA A 1 527 ? 1.724 -50.781 2.635 1 35.97 527 ALA A C 1
ATOM 4211 O O . ALA A 1 527 ? 2.201 -49.781 2.092 1 35.97 527 ALA A O 1
ATOM 4212 N N . ALA A 1 528 ? 1.435 -51.875 1.942 1 34.06 528 ALA A N 1
ATOM 4213 C CA . ALA A 1 528 ? 1.119 -52.25 0.572 1 34.06 528 ALA A CA 1
ATOM 4214 C C . ALA A 1 528 ? 0.13 -51.281 -0.067 1 34.06 528 ALA A C 1
ATOM 4216 O O . ALA A 1 528 ? -1.024 -51.188 0.357 1 34.06 528 ALA A O 1
ATOM 4217 N N . ILE A 1 529 ? 0.356 -50.094 -0.29 1 29.28 529 ILE A N 1
ATOM 4218 C CA . ILE A 1 529 ? -0.601 -49.5 -1.203 1 29.28 529 ILE A CA 1
ATOM 4219 C C . ILE A 1 529 ? -1.008 -50.5 -2.277 1 29.28 529 ILE A C 1
ATOM 4221 O O . ILE A 1 529 ? -0.159 -51 -3.01 1 29.28 529 ILE A O 1
ATOM 4225 N N . ASP A 1 530 ? -1.977 -51.312 -1.962 1 26.23 530 ASP A N 1
ATOM 4226 C CA . ASP A 1 530 ? -2.641 -52.156 -2.951 1 26.23 530 ASP A CA 1
ATOM 4227 C C . ASP A 1 530 ? -2.686 -51.469 -4.316 1 26.23 530 ASP A C 1
ATOM 4229 O O . ASP A 1 530 ? -3.207 -50.344 -4.441 1 26.23 530 ASP A O 1
ATOM 4233 N N . ILE A 1 531 ? -1.682 -51.5 -5.117 1 24.06 531 ILE A N 1
ATOM 4234 C CA . ILE A 1 531 ? -1.752 -51.375 -6.57 1 24.06 531 ILE A CA 1
ATOM 4235 C C . ILE A 1 531 ? -2.896 -52.219 -7.105 1 24.06 531 ILE A C 1
ATOM 4237 O O . ILE A 1 531 ? -3.031 -53.406 -6.73 1 24.06 531 ILE A O 1
ATOM 4241 N N . MET B 1 1 ? -30.359 -96.562 -24.094 1 24.88 1 MET B N 1
ATOM 4242 C CA . MET B 1 1 ? -29.094 -95.875 -23.875 1 24.88 1 MET B CA 1
ATOM 4243 C C . MET B 1 1 ? -29.234 -94.375 -24.109 1 24.88 1 MET B C 1
ATOM 4245 O O . MET B 1 1 ? -29.516 -93.938 -25.219 1 24.88 1 MET B O 1
ATOM 4249 N N . HIS B 1 2 ? -29.859 -93.625 -23.25 1 30.97 2 HIS B N 1
ATOM 4250 C CA . HIS B 1 2 ? -30.266 -92.25 -23.359 1 30.97 2 HIS B CA 1
ATOM 4251 C C . HIS B 1 2 ? -29.047 -91.312 -23.547 1 30.97 2 HIS B C 1
ATOM 4253 O O . HIS B 1 2 ? -28.016 -91.5 -22.906 1 30.97 2 HIS B O 1
ATOM 4259 N N . PRO B 1 3 ? -28.844 -90.875 -24.812 1 32.81 3 PRO B N 1
ATOM 4260 C CA . PRO B 1 3 ? -27.672 -90.062 -25.047 1 32.81 3 PRO B CA 1
ATOM 4261 C C . PRO B 1 3 ? -27.516 -88.938 -24 1 32.81 3 PRO B C 1
ATOM 4263 O O . PRO B 1 3 ? -28.5 -88.438 -23.453 1 32.81 3 PRO B O 1
ATOM 4266 N N . MET B 1 4 ? -26.578 -89.062 -23.047 1 32.91 4 MET B N 1
ATOM 4267 C CA . MET B 1 4 ? -26.281 -88 -22.062 1 32.91 4 MET B CA 1
ATOM 4268 C C . MET B 1 4 ? -26.266 -86.625 -22.688 1 32.91 4 MET B C 1
ATOM 4270 O O . MET B 1 4 ? -25.766 -86.438 -23.812 1 32.91 4 MET B O 1
ATOM 4274 N N . PRO B 1 5 ? -27.328 -85.812 -22.406 1 33.41 5 PRO B N 1
ATOM 4275 C CA . PRO B 1 5 ? -27.297 -84.5 -22.953 1 33.41 5 PRO B CA 1
ATOM 4276 C C . PRO B 1 5 ? -25.891 -83.875 -22.969 1 33.41 5 PRO B C 1
ATOM 4278 O O . PRO B 1 5 ? -25.094 -84.125 -22.062 1 33.41 5 PRO B O 1
ATOM 4281 N N . VAL B 1 6 ? -25.25 -83.875 -24.062 1 36.5 6 VAL B N 1
ATOM 4282 C CA . VAL B 1 6 ? -24.078 -83 -24.219 1 36.5 6 VAL B CA 1
ATOM 4283 C C . VAL B 1 6 ? -24.281 -81.688 -23.438 1 36.5 6 VAL B C 1
ATOM 4285 O O . VAL B 1 6 ? -25.266 -81 -23.641 1 36.5 6 VAL B O 1
ATOM 4288 N N . VAL B 1 7 ? -24.062 -81.688 -22.078 1 34.72 7 VAL B N 1
ATOM 4289 C CA . VAL B 1 7 ? -23.891 -80.375 -21.422 1 34.72 7 VAL B CA 1
ATOM 4290 C C . VAL B 1 7 ? -23.344 -79.375 -22.406 1 34.72 7 VAL B C 1
ATOM 4292 O O . VAL B 1 7 ? -22.234 -79.562 -22.953 1 34.72 7 VAL B O 1
ATOM 4295 N N . SER B 1 8 ? -24.188 -78.938 -23.266 1 36.22 8 SER B N 1
ATOM 4296 C CA . SER B 1 8 ? -23.781 -77.625 -23.891 1 36.22 8 SER B CA 1
ATOM 4297 C C . SER B 1 8 ? -22.984 -76.812 -22.938 1 36.22 8 SER B C 1
ATOM 4299 O O . SER B 1 8 ? -23.5 -76.312 -21.953 1 36.22 8 SER B O 1
ATOM 4301 N N . ASP B 1 9 ? -21.922 -77.312 -22.234 1 38.56 9 ASP B N 1
ATOM 4302 C CA . ASP B 1 9 ? -21.016 -76.5 -21.375 1 38.56 9 ASP B CA 1
ATOM 4303 C C . ASP B 1 9 ? -20.953 -75.062 -21.797 1 38.56 9 ASP B C 1
ATOM 4305 O O . ASP B 1 9 ? -20.422 -74.75 -22.859 1 38.56 9 ASP B O 1
ATOM 4309 N N . ASN B 1 10 ? -21.953 -74.312 -21.734 1 41.78 10 ASN B N 1
ATOM 4310 C CA . ASN B 1 10 ? -22 -72.875 -21.812 1 41.78 10 ASN B CA 1
ATOM 4311 C C . ASN B 1 10 ? -20.734 -72.25 -21.25 1 41.78 10 ASN B C 1
ATOM 4313 O O . ASN B 1 10 ? -20.75 -71.625 -20.172 1 41.78 10 ASN B O 1
ATOM 4317 N N . ARG B 1 11 ? -19.656 -72.938 -20.953 1 49.41 11 ARG B N 1
ATOM 4318 C CA . ARG B 1 11 ? -18.344 -72.375 -20.625 1 49.41 11 ARG B CA 1
ATOM 4319 C C . ARG B 1 11 ? -18.047 -71.125 -21.516 1 49.41 11 ARG B C 1
ATOM 4321 O O . ARG B 1 11 ? -18.047 -71.25 -22.734 1 49.41 11 ARG B O 1
ATOM 4328 N N . GLY B 1 12 ? -18.578 -70.062 -21.094 1 60.34 12 GLY B N 1
ATOM 4329 C CA . GLY B 1 12 ? -18.281 -68.75 -21.75 1 60.34 12 GLY B CA 1
ATOM 4330 C C . GLY B 1 12 ? -16.891 -68.75 -22.375 1 60.34 12 GLY B C 1
ATOM 4331 O O . GLY B 1 12 ? -16.078 -69.625 -22.141 1 60.34 12 GLY B O 1
ATOM 4332 N N . ASP B 1 13 ? -16.703 -68 -23.531 1 82.38 13 ASP B N 1
ATOM 4333 C CA . ASP B 1 13 ? -15.469 -67.812 -24.297 1 82.38 13 ASP B CA 1
ATOM 4334 C C . ASP B 1 13 ? -14.391 -67.125 -23.469 1 82.38 13 ASP B C 1
ATOM 4336 O O . ASP B 1 13 ? -14.711 -66.375 -22.562 1 82.38 13 ASP B O 1
ATOM 4340 N N . ILE B 1 14 ? -13.148 -67.75 -23.344 1 90.19 14 ILE B N 1
ATOM 4341 C CA . ILE B 1 14 ? -12.016 -67.25 -22.578 1 90.19 14 ILE B CA 1
ATOM 4342 C C . ILE B 1 14 ? -11.945 -65.75 -22.734 1 90.19 14 ILE B C 1
ATOM 4344 O O . ILE B 1 14 ? -11.594 -65 -21.781 1 90.19 14 ILE B O 1
ATOM 4348 N N . PHE B 1 15 ? -12.391 -65.312 -23.766 1 90.94 15 PHE B N 1
ATOM 4349 C CA . PHE B 1 15 ? -12.328 -63.844 -24.031 1 90.94 15 PHE B CA 1
ATOM 4350 C C . PHE B 1 15 ? -13.352 -63.094 -23.188 1 90.94 15 PHE B C 1
ATOM 4352 O O . PHE B 1 15 ? -13.07 -62 -22.672 1 90.94 15 PHE B O 1
ATOM 4359 N N . ASP B 1 16 ? -14.508 -63.688 -22.984 1 89.69 16 ASP B N 1
ATOM 4360 C CA . ASP B 1 16 ? -15.523 -63.094 -22.109 1 89.69 16 ASP B CA 1
ATOM 4361 C C . ASP B 1 16 ? -15.047 -63.094 -20.656 1 89.69 16 ASP B C 1
ATOM 4363 O O . ASP B 1 16 ? -15.312 -62.125 -19.922 1 89.69 16 ASP B O 1
ATOM 4367 N N . CYS B 1 17 ? -14.406 -64.125 -20.312 1 91.06 17 CYS B N 1
ATOM 4368 C CA . CYS B 1 17 ? -13.906 -64.25 -18.953 1 91.06 17 CYS B CA 1
ATOM 4369 C C . CYS B 1 17 ? -12.828 -63.188 -18.656 1 91.06 17 CYS B C 1
ATOM 4371 O O . CYS B 1 17 ? -12.781 -62.625 -17.562 1 91.06 17 CYS B O 1
ATOM 4373 N N . ILE B 1 18 ? -12 -62.875 -19.641 1 91.06 18 ILE B N 1
ATOM 4374 C CA . ILE B 1 18 ? -10.938 -61.875 -19.484 1 91.06 18 ILE B CA 1
ATOM 4375 C C . ILE B 1 18 ? -11.555 -60.5 -19.312 1 91.06 18 ILE B C 1
ATOM 4377 O O . ILE B 1 18 ? -11.125 -59.719 -18.453 1 91.06 18 ILE B O 1
ATOM 4381 N N . GLN B 1 19 ? -12.586 -60.25 -20.078 1 87.44 19 GLN B N 1
ATOM 4382 C CA . GLN B 1 19 ? -13.242 -58.938 -20.031 1 87.44 19 GLN B CA 1
ATOM 4383 C C . GLN B 1 19 ? -13.898 -58.719 -18.672 1 87.44 19 GLN B C 1
ATOM 4385 O O . GLN B 1 19 ? -13.898 -57.594 -18.156 1 87.44 19 GLN B O 1
ATOM 4390 N N . LYS B 1 20 ? -14.32 -59.844 -18.109 1 87.88 20 LYS B N 1
ATOM 4391 C CA . LYS B 1 20 ? -14.984 -59.781 -16.812 1 87.88 20 LYS B CA 1
ATOM 4392 C C . LYS B 1 20 ? -13.977 -59.844 -15.664 1 87.88 20 LYS B C 1
ATOM 4394 O O . LYS B 1 20 ? -14.336 -59.625 -14.508 1 87.88 20 LYS B O 1
ATOM 4399 N N . GLY B 1 21 ? -12.773 -60.062 -16.016 1 85.12 21 GLY B N 1
ATOM 4400 C CA . GLY B 1 21 ? -11.734 -60.156 -15 1 85.12 21 GLY B CA 1
ATOM 4401 C C . GLY B 1 21 ? -11.828 -61.438 -14.156 1 85.12 21 GLY B C 1
ATOM 4402 O O . GLY B 1 21 ? -11.414 -61.438 -12.992 1 85.12 21 GLY B O 1
ATOM 4403 N N . ASP B 1 22 ? -12.445 -62.406 -14.695 1 89.31 22 ASP B N 1
ATOM 4404 C CA . ASP B 1 22 ? -12.609 -63.688 -13.984 1 89.31 22 ASP B CA 1
ATOM 4405 C C . ASP B 1 22 ? -11.359 -64.562 -14.102 1 89.31 22 ASP B C 1
ATOM 4407 O O . ASP B 1 22 ? -11.266 -65.375 -15 1 89.31 22 ASP B O 1
ATOM 4411 N N . ILE B 1 23 ? -10.492 -64.438 -13.18 1 90.62 23 ILE B N 1
ATOM 4412 C CA . ILE B 1 23 ? -9.195 -65.062 -13.219 1 90.62 23 ILE B CA 1
ATOM 4413 C C . ILE B 1 23 ? -9.375 -66.625 -13.039 1 90.62 23 ILE B C 1
ATOM 4415 O O . ILE B 1 23 ? -8.734 -67.375 -13.734 1 90.62 23 ILE B O 1
ATOM 4419 N N . GLU B 1 24 ? -10.289 -67.062 -12.211 1 92.31 24 GLU B N 1
ATOM 4420 C CA . GLU B 1 24 ? -10.492 -68.438 -11.906 1 92.31 24 GLU B CA 1
ATOM 4421 C C . GLU B 1 24 ? -10.945 -69.25 -13.148 1 92.31 24 GLU B C 1
ATOM 4423 O O . GLU B 1 24 ? -10.43 -70.312 -13.43 1 92.31 24 GLU B O 1
ATOM 4428 N N . MET B 1 25 ? -11.844 -68.625 -13.781 1 92.75 25 MET B N 1
ATOM 4429 C CA . MET B 1 25 ? -12.336 -69.25 -14.992 1 92.75 25 MET B CA 1
ATOM 4430 C C . MET B 1 25 ? -11.25 -69.312 -16.062 1 92.75 25 MET B C 1
ATOM 4432 O O . MET B 1 25 ? -11.156 -70.312 -16.797 1 92.75 25 MET B O 1
ATOM 4436 N N . CYS B 1 26 ? -10.453 -68.312 -16.172 1 93.69 26 CYS B N 1
ATOM 4437 C CA . CYS B 1 26 ? -9.352 -68.312 -17.125 1 93.69 26 CYS B CA 1
ATOM 4438 C C . CYS B 1 26 ? -8.352 -69.375 -16.812 1 93.69 26 CYS B C 1
ATOM 4440 O O . CYS B 1 26 ? -7.852 -70.062 -17.719 1 93.69 26 CYS B O 1
ATOM 4442 N N . VAL B 1 27 ? -8.094 -69.625 -15.516 1 93.5 27 VAL B N 1
ATOM 4443 C CA . VAL B 1 27 ? -7.172 -70.688 -15.078 1 93.5 27 VAL B CA 1
ATOM 4444 C C . VAL B 1 27 ? -7.715 -72.062 -15.484 1 93.5 27 VAL B C 1
ATOM 4446 O O . VAL B 1 27 ? -6.969 -72.875 -15.969 1 93.5 27 VAL B O 1
ATOM 4449 N N . GLN B 1 28 ? -9.031 -72.188 -15.367 1 93.19 28 GLN B N 1
ATOM 4450 C CA . GLN B 1 28 ? -9.664 -73.438 -15.719 1 93.19 28 GLN B CA 1
ATOM 4451 C C . GLN B 1 28 ? -9.547 -73.75 -17.219 1 93.19 28 GLN B C 1
ATOM 4453 O O . GLN B 1 28 ? -9.281 -74.875 -17.625 1 93.19 28 GLN B O 1
ATOM 4458 N N . PHE B 1 29 ? -9.742 -72.688 -17.938 1 93.38 29 PHE B N 1
ATOM 4459 C CA . PHE B 1 29 ? -9.633 -72.875 -19.375 1 93.38 29 PHE B CA 1
ATOM 4460 C C . PHE B 1 29 ? -8.234 -73.312 -19.781 1 93.38 29 PHE B C 1
ATOM 4462 O O . PHE B 1 29 ? -8.078 -74.25 -20.578 1 93.38 29 PHE B O 1
ATOM 4469 N N . VAL B 1 30 ? -7.176 -72.75 -19.219 1 94.38 30 VAL B N 1
ATOM 4470 C CA . VAL B 1 30 ? -5.789 -73 -19.594 1 94.38 30 VAL B CA 1
ATOM 4471 C C . VAL B 1 30 ? -5.363 -74.375 -19.094 1 94.38 30 VAL B C 1
ATOM 4473 O O . VAL B 1 30 ? -4.648 -75.125 -19.781 1 94.38 30 VAL B O 1
ATOM 4476 N N . GLN B 1 31 ? -5.863 -74.75 -17.891 1 92.44 31 GLN B N 1
ATOM 4477 C CA . GLN B 1 31 ? -5.52 -76.062 -17.328 1 92.44 31 GLN B CA 1
ATOM 4478 C C . GLN B 1 31 ? -6.16 -77.188 -18.109 1 92.44 31 GLN B C 1
ATOM 4480 O O . GLN B 1 31 ? -5.594 -78.25 -18.219 1 92.44 31 GLN B O 1
ATOM 4485 N N . SER B 1 32 ? -7.363 -76.875 -18.609 1 93 32 SER B N 1
ATOM 4486 C CA . SER B 1 32 ? -8.062 -77.875 -19.391 1 93 32 SER B CA 1
ATOM 4487 C C . SER B 1 32 ? -7.398 -78.062 -20.75 1 93 32 SER B C 1
ATOM 4489 O O . SER B 1 32 ? -7.289 -79.188 -21.234 1 93 32 SER B O 1
ATOM 4491 N N . ASP B 1 33 ? -7.062 -77 -21.484 1 92.94 33 ASP B N 1
ATOM 4492 C CA . ASP B 1 33 ? -6.418 -77.062 -22.797 1 92.94 33 ASP B CA 1
ATOM 4493 C C . ASP B 1 33 ? -5.473 -75.875 -22.984 1 92.94 33 ASP B C 1
ATOM 4495 O O . ASP B 1 33 ? -5.914 -74.75 -23.234 1 92.94 33 ASP B O 1
ATOM 4499 N N . ARG B 1 34 ? -4.188 -76.062 -22.984 1 91.81 34 ARG B N 1
ATOM 4500 C CA . ARG B 1 34 ? -3.168 -75.062 -23.062 1 91.81 34 ARG B CA 1
ATOM 4501 C C . ARG B 1 34 ? -3.131 -74.438 -24.453 1 91.81 34 ARG B C 1
ATOM 4503 O O . ARG B 1 34 ? -2.615 -73.312 -24.625 1 91.81 34 ARG B O 1
ATOM 4510 N N . SER B 1 35 ? -3.639 -75.125 -25.438 1 92.19 35 SER B N 1
ATOM 4511 C CA . SER B 1 35 ? -3.643 -74.625 -26.812 1 92.19 35 SER B CA 1
ATOM 4512 C C . SER B 1 35 ? -4.531 -73.375 -26.922 1 92.19 35 SER B C 1
ATOM 4514 O O . SER B 1 35 ? -4.438 -72.625 -27.891 1 92.19 35 SER B O 1
ATOM 4516 N N . ILE B 1 36 ? -5.281 -73.125 -25.844 1 93.44 36 ILE B N 1
ATOM 4517 C CA . ILE B 1 36 ? -6.203 -72 -25.812 1 93.44 36 ILE B CA 1
ATOM 4518 C C . ILE B 1 36 ? -5.418 -70.688 -25.797 1 93.44 36 ILE B C 1
ATOM 4520 O O . ILE B 1 36 ? -5.926 -69.625 -26.219 1 93.44 36 ILE B O 1
ATOM 4524 N N . LEU B 1 37 ? -4.199 -70.688 -25.344 1 94.81 37 LEU B N 1
ATOM 4525 C CA . LEU B 1 37 ? -3.35 -69.5 -25.266 1 94.81 37 LEU B CA 1
ATOM 4526 C C . LEU B 1 37 ? -2.988 -69 -26.656 1 94.81 37 LEU B C 1
ATOM 4528 O O . LEU B 1 37 ? -2.633 -67.812 -26.812 1 94.81 37 LEU B O 1
ATOM 4532 N N . LYS B 1 38 ? -3.119 -69.875 -27.672 1 93.12 38 LYS B N 1
ATOM 4533 C CA . LYS B 1 38 ? -2.803 -69.5 -29.047 1 93.12 38 LYS B CA 1
ATOM 4534 C C . LYS B 1 38 ? -4.074 -69.188 -29.844 1 93.12 38 LYS B C 1
ATOM 4536 O O . LYS B 1 38 ? -4.004 -68.812 -31 1 93.12 38 LYS B O 1
ATOM 4541 N N . GLN B 1 39 ? -5.207 -69.438 -29.109 1 92.19 39 GLN B N 1
ATOM 4542 C CA . GLN B 1 39 ? -6.48 -69.25 -29.781 1 92.19 39 GLN B CA 1
ATOM 4543 C C . GLN B 1 39 ? -6.703 -67.75 -30.109 1 92.19 39 GLN B C 1
ATOM 4545 O O . GLN B 1 39 ? -6.41 -66.875 -29.281 1 92.19 39 GLN B O 1
ATOM 4550 N N . LYS B 1 40 ? -7.152 -67.5 -31.328 1 92.94 40 LYS B N 1
ATOM 4551 C CA . LYS B 1 40 ? -7.398 -66.125 -31.734 1 92.94 40 LYS B CA 1
ATOM 4552 C C . LYS B 1 40 ? -8.898 -65.812 -31.766 1 92.94 40 LYS B C 1
ATOM 4554 O O . LYS B 1 40 ? -9.688 -66.625 -32.281 1 92.94 40 LYS B O 1
ATOM 4559 N N . GLY B 1 41 ? -9.227 -64.812 -31.188 1 89.88 41 GLY B N 1
ATOM 4560 C CA . GLY B 1 41 ? -10.594 -64.312 -31.219 1 89.88 41 GLY B CA 1
ATOM 4561 C C . GLY B 1 41 ? -10.812 -63.219 -32.25 1 89.88 41 GLY B C 1
ATOM 4562 O O . GLY B 1 41 ? -10.242 -63.25 -33.344 1 89.88 41 GLY B O 1
ATOM 4563 N N . TRP B 1 42 ? -11.719 -62.312 -31.875 1 87.75 42 TRP B N 1
ATOM 4564 C CA . TRP B 1 42 ? -12.023 -61.188 -32.75 1 87.75 42 TRP B CA 1
ATOM 4565 C C . TRP B 1 42 ? -10.773 -60.344 -33 1 87.75 42 TRP B C 1
ATOM 4567 O O . TRP B 1 42 ? -10.008 -60.062 -32.062 1 87.75 42 TRP B O 1
ATOM 4577 N N . GLY B 1 43 ? -10.477 -60.125 -34.406 1 91.56 43 GLY B N 1
ATOM 4578 C CA . GLY B 1 43 ? -9.352 -59.281 -34.812 1 91.56 43 GLY B CA 1
ATOM 4579 C C . GLY B 1 43 ? -8.016 -60 -34.719 1 91.56 43 GLY B C 1
ATOM 4580 O O . GLY B 1 43 ? -6.965 -59.375 -34.875 1 91.56 43 GLY B O 1
ATOM 4581 N N . GLY B 1 44 ? -8.078 -61.312 -34.312 1 94.31 44 GLY B N 1
ATOM 4582 C CA . GLY B 1 44 ? -6.852 -62.094 -34.188 1 94.31 44 GLY B CA 1
ATOM 4583 C C . GLY B 1 44 ? -6.215 -61.969 -32.812 1 94.31 44 GLY B C 1
ATOM 4584 O O . GLY B 1 44 ? -5.016 -62.219 -32.656 1 94.31 44 GLY B O 1
ATOM 4585 N N . PHE B 1 45 ? -7.039 -61.562 -31.828 1 95.56 45 PHE B N 1
ATOM 4586 C CA . PHE B 1 45 ? -6.512 -61.344 -30.484 1 95.56 45 PHE B CA 1
ATOM 4587 C C . PHE B 1 45 ? -6.375 -62.688 -29.75 1 95.56 45 PHE B C 1
ATOM 4589 O O . PHE B 1 45 ? -7.301 -63.5 -29.75 1 95.56 45 PHE B O 1
ATOM 4596 N N . THR B 1 46 ? -5.246 -62.844 -29.172 1 96.31 46 THR B N 1
ATOM 4597 C CA . THR B 1 46 ? -5.062 -63.938 -28.234 1 96.31 46 THR B CA 1
ATOM 4598 C C . THR B 1 46 ? -5.516 -63.562 -26.828 1 96.31 46 THR B C 1
ATOM 4600 O O . THR B 1 46 ? -5.785 -62.375 -26.562 1 96.31 46 THR B O 1
ATOM 4603 N N . PRO B 1 47 ? -5.691 -64.5 -25.969 1 95.31 47 PRO B N 1
ATOM 4604 C CA . PRO B 1 47 ? -6.023 -64.188 -24.578 1 95.31 47 PRO B CA 1
ATOM 4605 C C . PRO B 1 47 ? -5.051 -63.188 -23.969 1 95.31 47 PRO B C 1
ATOM 4607 O O . PRO B 1 47 ? -5.469 -62.281 -23.234 1 95.31 47 PRO B O 1
ATOM 4610 N N . LEU B 1 48 ? -3.787 -63.188 -24.312 1 97.12 48 LEU B N 1
ATOM 4611 C CA . LEU B 1 48 ? -2.779 -62.281 -23.797 1 97.12 48 LEU B CA 1
ATOM 4612 C C . LEU B 1 48 ? -3.02 -60.875 -24.328 1 97.12 48 LEU B C 1
ATOM 4614 O O . LEU B 1 48 ? -2.867 -59.906 -23.594 1 97.12 48 LEU B O 1
ATOM 4618 N N . HIS B 1 49 ? -3.391 -60.781 -25.609 1 97 49 HIS B N 1
ATOM 4619 C CA . HIS B 1 49 ? -3.76 -59.5 -26.172 1 97 49 HIS B CA 1
ATOM 4620 C C . HIS B 1 49 ? -4.859 -58.844 -25.344 1 97 49 HIS B C 1
ATOM 4622 O O . HIS B 1 49 ? -4.754 -57.656 -24.984 1 97 49 HIS B O 1
ATOM 4628 N N . TYR B 1 50 ? -5.867 -59.625 -25 1 95.06 50 TYR B N 1
ATOM 4629 C CA . TYR B 1 50 ? -7.02 -59.094 -24.266 1 95.06 50 TYR B CA 1
ATOM 4630 C C . TYR B 1 50 ? -6.629 -58.688 -22.859 1 95.06 50 TYR B C 1
ATOM 4632 O O . TYR B 1 50 ? -7.062 -57.656 -22.359 1 95.06 50 TYR B O 1
ATOM 4640 N N . ALA B 1 51 ? -5.898 -59.5 -22.25 1 95.44 51 ALA B N 1
ATOM 4641 C CA . ALA B 1 51 ? -5.453 -59.188 -20.891 1 95.44 51 ALA B CA 1
ATOM 4642 C C . ALA B 1 51 ? -4.625 -57.906 -20.859 1 95.44 51 ALA B C 1
ATOM 4644 O O . ALA B 1 51 ? -4.773 -57.094 -19.953 1 95.44 51 ALA B O 1
ATOM 4645 N N . ALA B 1 52 ? -3.74 -57.688 -21.859 1 96.56 52 ALA B N 1
ATOM 4646 C CA . ALA B 1 52 ? -2.893 -56.5 -21.969 1 96.56 52 ALA B CA 1
ATOM 4647 C C . ALA B 1 52 ? -3.729 -55.25 -22.219 1 96.56 52 ALA B C 1
ATOM 4649 O O . ALA B 1 52 ? -3.475 -54.188 -21.641 1 96.56 52 ALA B O 1
ATOM 4650 N N . LEU B 1 53 ? -4.68 -55.406 -23.062 1 94.12 53 LEU B N 1
ATOM 4651 C CA . LEU B 1 53 ? -5.566 -54.281 -23.406 1 94.12 53 LEU B CA 1
ATOM 4652 C C . LEU B 1 53 ? -6.316 -53.812 -22.172 1 94.12 53 LEU B C 1
ATOM 4654 O O . LEU B 1 53 ? -6.504 -52.594 -22 1 94.12 53 LEU B O 1
ATOM 4658 N N . HIS B 1 54 ? -6.699 -54.688 -21.297 1 92.88 54 HIS B N 1
ATOM 4659 C CA . HIS B 1 54 ? -7.477 -54.312 -20.125 1 92.88 54 HIS B CA 1
ATOM 4660 C C . HIS B 1 54 ? -6.566 -53.969 -18.938 1 92.88 54 HIS B C 1
ATOM 4662 O O . HIS B 1 54 ? -7.031 -53.469 -17.922 1 92.88 54 HIS B O 1
ATOM 4668 N N . GLY B 1 55 ? -5.371 -54.281 -19.078 1 92.75 55 GLY B N 1
ATOM 4669 C CA . GLY B 1 55 ? -4.395 -53.906 -18.078 1 92.75 55 GLY B CA 1
ATOM 4670 C C . GLY B 1 55 ? -4.453 -54.75 -16.828 1 92.75 55 GLY B C 1
ATOM 4671 O O . GLY B 1 55 ? -4.086 -54.281 -15.742 1 92.75 55 GLY B O 1
ATOM 4672 N N . THR B 1 56 ? -4.996 -55.969 -16.875 1 93.38 56 THR B N 1
ATOM 4673 C CA . THR B 1 56 ? -5.074 -56.844 -15.719 1 93.38 56 THR B CA 1
ATOM 4674 C C . THR B 1 56 ? -3.74 -57.562 -15.492 1 93.38 56 THR B C 1
ATOM 4676 O O . THR B 1 56 ? -3.459 -58.562 -16.125 1 93.38 56 THR B O 1
ATOM 4679 N N . ARG B 1 57 ? -3.035 -57.094 -14.57 1 94 57 ARG B N 1
ATOM 4680 C CA . ARG B 1 57 ? -1.677 -57.594 -14.328 1 94 57 ARG B CA 1
ATOM 4681 C C . ARG B 1 57 ? -1.669 -59.062 -13.969 1 94 57 ARG B C 1
ATOM 4683 O O . ARG B 1 57 ? -0.84 -59.812 -14.477 1 94 57 ARG B O 1
ATOM 4690 N N . SER B 1 58 ? -2.613 -59.5 -13.133 1 94.62 58 SER B N 1
ATOM 4691 C CA . SER B 1 58 ? -2.668 -60.875 -12.672 1 94.62 58 SER B CA 1
ATOM 4692 C C . SER B 1 58 ? -2.912 -61.844 -13.828 1 94.62 58 SER B C 1
ATOM 4694 O O . SER B 1 58 ? -2.287 -62.906 -13.906 1 94.62 58 SER B O 1
ATOM 4696 N N . LEU B 1 59 ? -3.742 -61.438 -14.695 1 95.44 59 LEU B N 1
ATOM 4697 C CA . LEU B 1 59 ? -4.051 -62.281 -15.844 1 95.44 59 LEU B CA 1
ATOM 4698 C C . LEU B 1 59 ? -2.863 -62.375 -16.797 1 95.44 59 LEU B C 1
ATOM 4700 O O . LEU B 1 59 ? -2.551 -63.438 -17.328 1 95.44 59 LEU B O 1
ATOM 4704 N N . VAL B 1 60 ? -2.275 -61.188 -17.031 1 96.56 60 VAL B N 1
ATOM 4705 C CA . VAL B 1 60 ? -1.108 -61.156 -17.906 1 96.56 60 VAL B CA 1
ATOM 4706 C C . VAL B 1 60 ? -0.018 -62.062 -17.359 1 96.56 60 VAL B C 1
ATOM 4708 O O . VAL B 1 60 ? 0.545 -62.906 -18.094 1 96.56 60 VAL B O 1
ATOM 4711 N N . ASN B 1 61 ? 0.241 -61.969 -16.047 1 95.12 61 ASN B N 1
ATOM 4712 C CA . ASN B 1 61 ? 1.24 -62.812 -15.406 1 95.12 61 ASN B CA 1
ATOM 4713 C C . ASN B 1 61 ? 0.891 -64.312 -15.539 1 95.12 61 ASN B C 1
ATOM 4715 O O . ASN B 1 61 ? 1.764 -65.125 -15.82 1 95.12 61 ASN B O 1
ATOM 4719 N N . PHE B 1 62 ? -0.363 -64.625 -15.406 1 95.12 62 PHE B N 1
ATOM 4720 C CA . PHE B 1 62 ? -0.827 -66 -15.477 1 95.12 62 PHE B CA 1
ATOM 4721 C C . PHE B 1 62 ? -0.612 -66.562 -16.875 1 95.12 62 PHE B C 1
ATOM 4723 O O . PHE B 1 62 ? -0.057 -67.688 -17.031 1 95.12 62 PHE B O 1
ATOM 4730 N N . PHE B 1 63 ? -0.962 -65.812 -17.891 1 97.12 63 PHE B N 1
ATOM 4731 C CA . PHE B 1 63 ? -0.838 -66.312 -19.25 1 97.12 63 PHE B CA 1
ATOM 4732 C C . PHE B 1 63 ? 0.626 -66.5 -19.641 1 97.12 63 PHE B C 1
ATOM 4734 O O . PHE B 1 63 ? 1.013 -67.5 -20.25 1 97.12 63 PHE B O 1
ATOM 4741 N N . LEU B 1 64 ? 1.426 -65.562 -19.281 1 97.25 64 LEU B N 1
ATOM 4742 C CA . LEU B 1 64 ? 2.846 -65.562 -19.609 1 97.25 64 LEU B CA 1
ATOM 4743 C C . LEU B 1 64 ? 3.521 -66.75 -18.922 1 97.25 64 LEU B C 1
ATOM 4745 O O . LEU B 1 64 ? 4.297 -67.5 -19.547 1 97.25 64 LEU B O 1
ATOM 4749 N N . SER B 1 65 ? 3.18 -67 -17.656 1 95.56 65 SER B N 1
ATOM 4750 C CA . SER B 1 65 ? 3.785 -68.062 -16.875 1 95.56 65 SER B CA 1
ATOM 4751 C C . SER B 1 65 ? 3.371 -69.438 -17.406 1 95.56 65 SER B C 1
ATOM 4753 O O . SER B 1 65 ? 4.047 -70.438 -17.156 1 95.56 65 SER B O 1
ATOM 4755 N N . ASN B 1 66 ? 2.287 -69.438 -18.156 1 95.69 66 ASN B N 1
ATOM 4756 C CA . ASN B 1 66 ? 1.793 -70.75 -18.688 1 95.69 66 ASN B CA 1
ATOM 4757 C C . ASN B 1 66 ? 2.139 -70.875 -20.172 1 95.69 66 ASN B C 1
ATOM 4759 O O . ASN B 1 66 ? 1.582 -71.75 -20.844 1 95.69 66 ASN B O 1
ATOM 4763 N N . GLY B 1 67 ? 2.957 -70 -20.672 1 94.75 67 GLY B N 1
ATOM 4764 C CA . GLY B 1 67 ? 3.562 -70.25 -21.969 1 94.75 67 GLY B CA 1
ATOM 4765 C C . GLY B 1 67 ? 2.99 -69.312 -23.062 1 94.75 67 GLY B C 1
ATOM 4766 O O . GLY B 1 67 ? 3.275 -69.562 -24.25 1 94.75 67 GLY B O 1
ATOM 4767 N N . ALA B 1 68 ? 2.15 -68.438 -22.703 1 96.69 68 ALA B N 1
ATOM 4768 C CA . ALA B 1 68 ? 1.665 -67.5 -23.719 1 96.69 68 ALA B CA 1
ATOM 4769 C C . ALA B 1 68 ? 2.818 -66.75 -24.359 1 96.69 68 ALA B C 1
ATOM 4771 O O . ALA B 1 68 ? 3.754 -66.312 -23.672 1 96.69 68 ALA B O 1
ATOM 4772 N N . ASP B 1 69 ? 2.764 -66.562 -25.719 1 96.44 69 ASP B N 1
ATOM 4773 C CA . ASP B 1 69 ? 3.807 -65.875 -26.469 1 96.44 69 ASP B CA 1
ATOM 4774 C C . ASP B 1 69 ? 3.471 -64.438 -26.641 1 96.44 69 ASP B C 1
ATOM 4776 O O . ASP B 1 69 ? 2.525 -64.062 -27.344 1 96.44 69 ASP B O 1
ATOM 4780 N N . PRO B 1 70 ? 4.277 -63.531 -26 1 97.69 70 PRO B N 1
ATOM 4781 C CA . PRO B 1 70 ? 4 -62.094 -26.125 1 97.69 70 PRO B CA 1
ATOM 4782 C C . PRO B 1 70 ? 4.289 -61.531 -27.516 1 97.69 70 PRO B C 1
ATOM 4784 O O . PRO B 1 70 ? 3.982 -60.375 -27.812 1 97.69 70 PRO B O 1
ATOM 4787 N N . ASN B 1 71 ? 4.824 -62.344 -28.438 1 97.81 71 ASN B N 1
ATOM 4788 C CA . ASN B 1 71 ? 5.242 -61.906 -29.75 1 97.81 71 ASN B CA 1
ATOM 4789 C C . ASN B 1 71 ? 4.242 -62.312 -30.828 1 97.81 71 ASN B C 1
ATOM 4791 O O . ASN B 1 71 ? 4.426 -61.969 -32 1 97.81 71 ASN B O 1
ATOM 4795 N N . LEU B 1 72 ? 3.135 -63 -30.422 1 97.31 72 LEU B N 1
ATOM 4796 C CA . LEU B 1 72 ? 2.096 -63.344 -31.391 1 97.31 72 LEU B CA 1
ATOM 4797 C C . LEU B 1 72 ? 1.372 -62.094 -31.859 1 97.31 72 LEU B C 1
ATOM 4799 O O . LEU B 1 72 ? 1.078 -61.188 -31.062 1 97.31 72 LEU B O 1
ATOM 4803 N N . THR B 1 73 ? 1.099 -62 -33.156 1 97.31 73 THR B N 1
ATOM 4804 C CA . THR B 1 73 ? 0.485 -60.812 -33.719 1 97.31 73 THR B CA 1
ATOM 4805 C C . THR B 1 73 ? -1.006 -61.031 -33.969 1 97.31 73 THR B C 1
ATOM 4807 O O . THR B 1 73 ? -1.438 -62.156 -34.25 1 97.31 73 THR B O 1
ATOM 4810 N N . CYS B 1 74 ? -1.745 -60.031 -33.812 1 97 74 CYS B N 1
ATOM 4811 C CA . CYS B 1 74 ? -3.143 -60.062 -34.219 1 97 74 CYS B CA 1
ATOM 4812 C C . CYS B 1 74 ? -3.275 -59.75 -35.719 1 97 74 CYS B C 1
ATOM 4814 O O . CYS B 1 74 ? -2.279 -59.719 -36.438 1 97 74 CYS B O 1
ATOM 4816 N N . ASP B 1 75 ? -4.477 -59.5 -36.125 1 96.56 75 ASP B N 1
ATOM 4817 C CA . ASP B 1 75 ? -4.738 -59.312 -37.562 1 96.56 75 ASP B CA 1
ATOM 4818 C C . ASP B 1 75 ? -4.09 -58 -38.062 1 96.56 75 ASP B C 1
ATOM 4820 O O . ASP B 1 75 ? -3.707 -57.906 -39.219 1 96.56 75 ASP B O 1
ATOM 4824 N N . ALA B 1 76 ? -3.861 -57.094 -37.156 1 96.56 76 ALA B N 1
ATOM 4825 C CA . ALA B 1 76 ? -3.285 -55.812 -37.531 1 96.56 76 ALA B CA 1
ATOM 4826 C C . ALA B 1 76 ? -1.771 -55.812 -37.344 1 96.56 76 ALA B C 1
ATOM 4828 O O . ALA B 1 76 ? -1.12 -54.781 -37.469 1 96.56 76 ALA B O 1
ATOM 4829 N N . GLY B 1 77 ? -1.208 -56.938 -37 1 97.31 77 GLY B N 1
ATOM 4830 C CA . GLY B 1 77 ? 0.228 -57.062 -36.812 1 97.31 77 GLY B CA 1
ATOM 4831 C C . GLY B 1 77 ? 0.7 -56.594 -35.438 1 97.31 77 GLY B C 1
ATOM 4832 O O . GLY B 1 77 ? 1.899 -56.406 -35.219 1 97.31 77 GLY B O 1
ATOM 4833 N N . GLN B 1 78 ? -0.25 -56.406 -34.562 1 98 78 GLN B N 1
ATOM 4834 C CA . GLN B 1 78 ? 0.102 -55.938 -33.219 1 98 78 GLN B CA 1
ATOM 4835 C C . GLN B 1 78 ? 0.307 -57.094 -32.25 1 98 78 GLN B C 1
ATOM 4837 O O . GLN B 1 78 ? -0.429 -58.062 -32.281 1 98 78 GLN B O 1
ATOM 4842 N N . THR B 1 79 ? 1.26 -56.938 -31.438 1 98.25 79 THR B N 1
ATOM 4843 C CA . THR B 1 79 ? 1.496 -57.938 -30.375 1 98.25 79 THR B CA 1
ATOM 4844 C C . THR B 1 79 ? 0.823 -57.5 -29.078 1 98.25 79 THR B C 1
ATOM 4846 O O . THR B 1 79 ? 0.341 -56.375 -28.969 1 98.25 79 THR B O 1
ATOM 4849 N N . ALA B 1 80 ? 0.73 -58.406 -28.109 1 98.12 80 ALA B N 1
ATOM 4850 C CA . ALA B 1 80 ? 0.215 -58.062 -26.781 1 98.12 80 ALA B CA 1
ATOM 4851 C C . ALA B 1 80 ? 1.055 -56.969 -26.125 1 98.12 80 ALA B C 1
ATOM 4853 O O . ALA B 1 80 ? 0.53 -56.156 -25.391 1 98.12 80 ALA B O 1
ATOM 4854 N N . PHE B 1 81 ? 2.326 -56.906 -26.453 1 98.38 81 PHE B N 1
ATOM 4855 C CA . PHE B 1 81 ? 3.223 -55.875 -25.938 1 98.38 81 PHE B CA 1
ATOM 4856 C C . PHE B 1 81 ? 2.809 -54.5 -26.422 1 98.38 81 PHE B C 1
ATOM 4858 O O . PHE B 1 81 ? 2.814 -53.531 -25.656 1 98.38 81 PHE B O 1
ATOM 4865 N N . HIS B 1 82 ? 2.445 -54.375 -27.672 1 98.5 82 HIS B N 1
ATOM 4866 C CA . HIS B 1 82 ? 1.942 -53.125 -28.203 1 98.5 82 HIS B CA 1
ATOM 4867 C C . HIS B 1 82 ? 0.745 -52.625 -27.406 1 98.5 82 HIS B C 1
ATOM 4869 O O . HIS B 1 82 ? 0.655 -51.438 -27.078 1 98.5 82 HIS B O 1
ATOM 4875 N N . PHE B 1 83 ? -0.156 -53.531 -27.031 1 98.06 83 PHE B N 1
ATOM 4876 C CA . PHE B 1 83 ? -1.345 -53.188 -26.266 1 98.06 83 PHE B CA 1
ATOM 4877 C C . PHE B 1 83 ? -0.97 -52.75 -24.859 1 98.06 83 PHE B C 1
ATOM 4879 O O . PHE B 1 83 ? -1.562 -51.844 -24.312 1 98.06 83 PHE B O 1
ATOM 4886 N N . ALA B 1 84 ? -0.046 -53.469 -24.281 1 98.12 84 ALA B N 1
ATOM 4887 C CA . ALA B 1 84 ? 0.436 -53.062 -22.953 1 98.12 84 ALA B CA 1
ATOM 4888 C C . ALA B 1 84 ? 1.012 -51.656 -22.969 1 98.12 84 ALA B C 1
ATOM 4890 O O . ALA B 1 84 ? 0.781 -50.875 -22.047 1 98.12 84 ALA B O 1
ATOM 4891 N N . CYS B 1 85 ? 1.743 -51.312 -24.016 1 98.25 85 CYS B N 1
ATOM 4892 C CA . CYS B 1 85 ? 2.34 -50 -24.172 1 98.25 85 CYS B CA 1
ATOM 4893 C C . CYS B 1 85 ? 1.265 -48.938 -24.328 1 98.25 85 CYS B C 1
ATOM 4895 O O . CYS B 1 85 ? 1.367 -47.844 -23.75 1 98.25 85 CYS B O 1
ATOM 4897 N N . ARG B 1 86 ? 0.265 -49.219 -25.109 1 98.12 86 ARG B N 1
ATOM 4898 C CA . ARG B 1 86 ? -0.839 -48.281 -25.281 1 98.12 86 ARG B CA 1
ATOM 4899 C C . ARG B 1 86 ? -1.604 -48.094 -23.984 1 98.12 86 ARG B C 1
ATOM 4901 O O . ARG B 1 86 ? -1.994 -46.969 -23.641 1 98.12 86 ARG B O 1
ATOM 4908 N N . GLN B 1 87 ? -1.812 -49.219 -23.281 1 96.88 87 GLN B N 1
ATOM 4909 C CA . GLN B 1 87 ? -2.473 -49.156 -21.984 1 96.88 87 GLN B CA 1
ATOM 4910 C C . GLN B 1 87 ? -1.648 -48.344 -20.984 1 96.88 87 GLN B C 1
ATOM 4912 O O . GLN B 1 87 ? -2.205 -47.625 -20.141 1 96.88 87 GLN B O 1
ATOM 4917 N N . GLY B 1 88 ? -0.373 -48.469 -21 1 96.62 88 GLY B N 1
ATOM 4918 C CA . GLY B 1 88 ? 0.511 -47.594 -20.219 1 96.62 88 GLY B CA 1
ATOM 4919 C C . GLY B 1 88 ? 0.893 -48.188 -18.875 1 96.62 88 GLY B C 1
ATOM 4920 O O . GLY B 1 88 ? 1.508 -47.531 -18.047 1 96.62 88 GLY B O 1
ATOM 4921 N N . ASN B 1 89 ? 0.515 -49.438 -18.578 1 95.56 89 ASN B N 1
ATOM 4922 C CA . ASN B 1 89 ? 0.896 -50.094 -17.328 1 95.56 89 ASN B CA 1
ATOM 4923 C C . ASN B 1 89 ? 2.336 -50.594 -17.375 1 95.56 89 ASN B C 1
ATOM 4925 O O . ASN B 1 89 ? 2.629 -51.594 -18.031 1 95.56 89 ASN B O 1
ATOM 4929 N N . ILE B 1 90 ? 3.223 -49.969 -16.641 1 96.69 90 ILE B N 1
ATOM 4930 C CA . ILE B 1 90 ? 4.652 -50.219 -16.75 1 96.69 90 ILE B CA 1
ATOM 4931 C C . ILE B 1 90 ? 4.984 -51.594 -16.141 1 96.69 90 ILE B C 1
ATOM 4933 O O . ILE B 1 90 ? 5.984 -52.219 -16.5 1 96.69 90 ILE B O 1
ATOM 4937 N N . PHE B 1 91 ? 4.207 -52.125 -15.203 1 96.94 91 PHE B N 1
ATOM 4938 C CA . PHE B 1 91 ? 4.438 -53.438 -14.633 1 96.94 91 PHE B CA 1
ATOM 4939 C C . PHE B 1 91 ? 4.223 -54.531 -15.68 1 96.94 91 PHE B C 1
ATOM 4941 O O . PHE B 1 91 ? 5.02 -55.469 -15.789 1 96.94 91 PHE B O 1
ATOM 4948 N N . ILE B 1 92 ? 3.184 -54.344 -16.453 1 97.69 92 ILE B N 1
ATOM 4949 C CA . ILE B 1 92 ? 2.875 -55.281 -17.516 1 97.69 92 ILE B CA 1
ATOM 4950 C C . ILE B 1 92 ? 3.949 -55.219 -18.609 1 97.69 92 ILE B C 1
ATOM 4952 O O . ILE B 1 92 ? 4.414 -56.25 -19.094 1 97.69 92 ILE B O 1
ATOM 4956 N N . ILE B 1 93 ? 4.344 -54 -18.969 1 98.12 93 ILE B N 1
ATOM 4957 C CA . ILE B 1 93 ? 5.387 -53.781 -19.953 1 98.12 93 ILE B CA 1
ATOM 4958 C C . ILE B 1 93 ? 6.668 -54.5 -19.531 1 98.12 93 ILE B C 1
ATOM 4960 O O . ILE B 1 93 ? 7.254 -55.281 -20.297 1 98.12 93 ILE B O 1
ATOM 4964 N N . HIS B 1 94 ? 7.062 -54.25 -18.297 1 97.31 94 HIS B N 1
ATOM 4965 C CA . HIS B 1 94 ? 8.289 -54.844 -17.766 1 97.31 94 HIS B CA 1
ATOM 4966 C C . HIS B 1 94 ? 8.195 -56.344 -17.734 1 97.31 94 HIS B C 1
ATOM 4968 O O . HIS B 1 94 ? 9.141 -57.031 -18.109 1 97.31 94 HIS B O 1
ATOM 4974 N N . GLN B 1 95 ? 7.098 -56.906 -17.281 1 97.06 95 GLN B N 1
ATOM 4975 C CA . GLN B 1 95 ? 6.895 -58.344 -17.188 1 97.06 95 GLN B CA 1
ATOM 4976 C C . GLN B 1 95 ? 6.996 -59 -18.562 1 97.06 95 GLN B C 1
ATOM 4978 O O . GLN B 1 95 ? 7.648 -60.031 -18.719 1 97.06 95 GLN B O 1
ATOM 4983 N N . MET B 1 96 ? 6.395 -58.438 -19.547 1 98.31 96 MET B N 1
ATOM 4984 C CA . MET B 1 96 ? 6.441 -59 -20.891 1 98.31 96 MET B CA 1
ATOM 4985 C C . MET B 1 96 ? 7.867 -59 -21.438 1 98.31 96 MET B C 1
ATOM 4987 O O . MET B 1 96 ? 8.273 -59.938 -22.125 1 98.31 96 MET B O 1
ATOM 4991 N N . MET B 1 97 ? 8.555 -57.969 -21.141 1 97.44 97 MET B N 1
ATOM 4992 C CA . MET B 1 97 ? 9.953 -57.938 -21.547 1 97.44 97 MET B CA 1
ATOM 4993 C C . MET B 1 97 ? 10.75 -59.062 -20.922 1 97.44 97 MET B C 1
ATOM 4995 O O . MET B 1 97 ? 11.578 -59.688 -21.578 1 97.44 97 MET B O 1
ATOM 4999 N N . GLN B 1 98 ? 10.484 -59.406 -19.656 1 96 98 GLN B N 1
ATOM 5000 C CA . GLN B 1 98 ? 11.156 -60.5 -18.969 1 96 98 GLN B CA 1
ATOM 5001 C C . GLN B 1 98 ? 10.82 -61.844 -19.609 1 96 98 GLN B C 1
ATOM 5003 O O . GLN B 1 98 ? 11.633 -62.781 -19.562 1 96 98 GLN B O 1
ATOM 5008 N N . TYR B 1 99 ? 9.656 -61.906 -20.234 1 97.38 99 TYR B N 1
ATOM 5009 C CA . TYR B 1 99 ? 9.219 -63.156 -20.844 1 97.38 99 TYR B CA 1
ATOM 5010 C C . TYR B 1 99 ? 9.539 -63.188 -22.344 1 97.38 99 TYR B C 1
ATOM 5012 O O . TYR B 1 99 ? 8.953 -63.938 -23.094 1 97.38 99 TYR B O 1
ATOM 5020 N N . GLY B 1 100 ? 10.352 -62.188 -22.781 1 96.5 100 GLY B N 1
ATOM 5021 C CA . GLY B 1 100 ? 10.938 -62.312 -24.109 1 96.5 100 GLY B CA 1
ATOM 5022 C C . GLY B 1 100 ? 10.195 -61.5 -25.156 1 96.5 100 GLY B C 1
ATOM 5023 O O . GLY B 1 100 ? 10.25 -61.812 -26.359 1 96.5 100 GLY B O 1
ATOM 5024 N N . ALA B 1 101 ? 9.461 -60.531 -24.719 1 98.06 101 ALA B N 1
ATOM 5025 C CA . ALA B 1 101 ? 8.844 -59.656 -25.719 1 98.06 101 ALA B CA 1
ATOM 5026 C C . ALA B 1 101 ? 9.891 -59 -26.625 1 98.06 101 ALA B C 1
ATOM 5028 O O . ALA B 1 101 ? 10.906 -58.5 -26.141 1 98.06 101 ALA B O 1
ATOM 5029 N N . ASP B 1 102 ? 9.68 -59.094 -27.938 1 97.81 102 ASP B N 1
ATOM 5030 C CA . ASP B 1 102 ? 10.586 -58.5 -28.906 1 97.81 102 ASP B CA 1
ATOM 5031 C C . ASP B 1 102 ? 10.195 -57.062 -29.188 1 97.81 102 ASP B C 1
ATOM 5033 O O . ASP B 1 102 ? 9.195 -56.781 -29.875 1 97.81 102 ASP B O 1
ATOM 5037 N N . LEU B 1 103 ? 10.922 -56.125 -28.734 1 97.88 103 LEU B N 1
ATOM 5038 C CA . LEU B 1 103 ? 10.625 -54.688 -28.797 1 97.88 103 LEU B CA 1
ATOM 5039 C C . LEU B 1 103 ? 10.75 -54.188 -30.234 1 97.88 103 LEU B C 1
ATOM 5041 O O . LEU B 1 103 ? 10.297 -53.094 -30.531 1 97.88 103 LEU B O 1
ATOM 5045 N N . ARG B 1 104 ? 11.375 -54.906 -31.141 1 96.31 104 ARG B N 1
ATOM 5046 C CA . ARG B 1 104 ? 11.633 -54.5 -32.5 1 96.31 104 ARG B CA 1
ATOM 5047 C C . ARG B 1 104 ? 10.414 -54.719 -33.406 1 96.31 104 ARG B C 1
ATOM 5049 O O . ARG B 1 104 ? 10.344 -54.219 -34.531 1 96.31 104 ARG B O 1
ATOM 5056 N N . LEU B 1 105 ? 9.484 -55.5 -32.875 1 97.44 105 LEU B N 1
ATOM 5057 C CA . LEU B 1 105 ? 8.32 -55.812 -33.688 1 97.44 105 LEU B CA 1
ATOM 5058 C C . LEU B 1 105 ? 7.469 -54.594 -33.906 1 97.44 105 LEU B C 1
ATOM 5060 O O . LEU B 1 105 ? 7.281 -53.781 -33 1 97.44 105 LEU B O 1
ATOM 5064 N N . ILE B 1 106 ? 7.039 -54.406 -35.156 1 97.81 106 ILE B N 1
ATOM 5065 C CA . ILE B 1 106 ? 6.18 -53.312 -35.562 1 97.81 106 ILE B CA 1
ATOM 5066 C C . ILE B 1 106 ? 4.867 -53.844 -36.125 1 97.81 106 ILE B C 1
ATOM 5068 O O . ILE B 1 106 ? 4.793 -55 -36.562 1 97.81 106 ILE B O 1
ATOM 5072 N N . ASP B 1 107 ? 3.887 -53.125 -36.094 1 97.69 107 ASP B N 1
ATOM 5073 C CA . ASP B 1 107 ? 2.607 -53.594 -36.625 1 97.69 107 ASP B CA 1
ATOM 5074 C C . ASP B 1 107 ? 2.529 -53.375 -38.125 1 97.69 107 ASP B C 1
ATOM 5076 O O . ASP B 1 107 ? 3.527 -53.031 -38.75 1 97.69 107 ASP B O 1
ATOM 5080 N N . LEU B 1 108 ? 1.392 -53.625 -38.688 1 97.5 108 LEU B N 1
ATOM 5081 C CA . LEU B 1 108 ? 1.246 -53.594 -40.125 1 97.5 108 LEU B CA 1
ATOM 5082 C C . LEU B 1 108 ? 1.4 -52.188 -40.688 1 97.5 108 LEU B C 1
ATOM 5084 O O . LEU B 1 108 ? 1.756 -52 -41.844 1 97.5 108 LEU B O 1
ATOM 5088 N N . GLN B 1 109 ? 1.155 -51.188 -39.844 1 97.5 109 GLN B N 1
ATOM 5089 C CA . GLN B 1 109 ? 1.349 -49.812 -40.25 1 97.5 109 GLN B CA 1
ATOM 5090 C C . GLN B 1 109 ? 2.764 -49.344 -39.906 1 97.5 109 GLN B C 1
ATOM 5092 O O . GLN B 1 109 ? 3.059 -48.156 -40 1 97.5 109 GLN B O 1
ATOM 5097 N N . GLN B 1 110 ? 3.578 -50.219 -39.375 1 98.12 110 GLN B N 1
ATOM 5098 C CA . GLN B 1 110 ? 4.977 -50 -39.031 1 98.12 110 GLN B CA 1
ATOM 5099 C C . GLN B 1 110 ? 5.094 -49.094 -37.781 1 98.12 110 GLN B C 1
ATOM 5101 O O . GLN B 1 110 ? 6.035 -48.312 -37.688 1 98.12 110 GLN B O 1
ATOM 5106 N N . LYS B 1 111 ? 4.07 -49.125 -36.969 1 98.25 111 LYS B N 1
ATOM 5107 C CA . LYS B 1 111 ? 4.141 -48.438 -35.688 1 98.25 111 LYS B CA 1
ATOM 5108 C C . LYS B 1 111 ? 4.949 -49.219 -34.688 1 98.25 111 LYS B C 1
ATOM 5110 O O . LYS B 1 111 ? 4.801 -50.438 -34.562 1 98.25 111 LYS B O 1
ATOM 5115 N N . THR B 1 112 ? 5.809 -48.531 -34.031 1 98.12 112 THR B N 1
ATOM 5116 C CA . THR B 1 112 ? 6.59 -49.125 -32.969 1 98.12 112 THR B CA 1
ATOM 5117 C C . THR B 1 112 ? 5.816 -49.094 -31.641 1 98.12 112 THR B C 1
ATOM 5119 O O . THR B 1 112 ? 4.746 -48.5 -31.562 1 98.12 112 THR B O 1
ATOM 5122 N N . SER B 1 113 ? 6.355 -49.781 -30.609 1 98.5 113 SER B N 1
ATOM 5123 C CA . SER B 1 113 ? 5.754 -49.781 -29.281 1 98.5 113 SER B CA 1
ATOM 5124 C C . SER B 1 113 ? 5.738 -48.375 -28.688 1 98.5 113 SER B C 1
ATOM 5126 O O . SER B 1 113 ? 4.832 -48 -27.938 1 98.5 113 SER B O 1
ATOM 5128 N N . LEU B 1 114 ? 6.676 -47.562 -29.094 1 98.5 114 LEU B N 1
ATOM 5129 C CA . LEU B 1 114 ? 6.723 -46.156 -28.625 1 98.5 114 LEU B CA 1
ATOM 5130 C C . LEU B 1 114 ? 5.547 -45.375 -29.172 1 98.5 114 LEU B C 1
ATOM 5132 O O . LEU B 1 114 ? 4.926 -44.594 -28.453 1 98.5 114 LEU B O 1
ATOM 5136 N N . HIS B 1 115 ? 5.207 -45.594 -30.422 1 98.62 115 HIS B N 1
ATOM 5137 C CA . HIS B 1 115 ? 4.031 -44.938 -31 1 98.62 115 HIS B CA 1
ATOM 5138 C C . HIS B 1 115 ? 2.773 -45.281 -30.203 1 98.62 115 HIS B C 1
ATOM 5140 O O . HIS B 1 115 ? 1.954 -44.406 -29.922 1 98.62 115 HIS B O 1
ATOM 5146 N N . HIS B 1 116 ? 2.637 -46.531 -29.875 1 98.5 116 HIS B N 1
ATOM 5147 C CA . HIS B 1 116 ? 1.47 -47 -29.125 1 98.5 116 HIS B CA 1
ATOM 5148 C C . HIS B 1 116 ? 1.437 -46.406 -27.734 1 98.5 116 HIS B C 1
ATOM 5150 O O . HIS B 1 116 ? 0.368 -46.031 -27.234 1 98.5 116 HIS B O 1
ATOM 5156 N N . ALA B 1 117 ? 2.559 -46.312 -27.094 1 98.44 117 ALA B N 1
ATOM 5157 C CA . ALA B 1 117 ? 2.623 -45.688 -25.781 1 98.44 117 ALA B CA 1
ATOM 5158 C C . ALA B 1 117 ? 2.207 -44.219 -25.844 1 98.44 117 ALA B C 1
ATOM 5160 O O . ALA B 1 117 ? 1.481 -43.719 -24.969 1 98.44 117 ALA B O 1
ATOM 5161 N N . VAL B 1 118 ? 2.637 -43.5 -26.828 1 98.5 118 VAL B N 1
ATOM 5162 C CA . VAL B 1 118 ? 2.299 -42.062 -27.016 1 98.5 118 VAL B CA 1
ATOM 5163 C C . VAL B 1 118 ? 0.793 -41.938 -27.219 1 98.5 118 VAL B C 1
ATOM 5165 O O . VAL B 1 118 ? 0.164 -41.031 -26.641 1 98.5 118 VAL B O 1
ATOM 5168 N N . THR B 1 119 ? 0.255 -42.812 -28 1 97.5 119 THR B N 1
ATOM 5169 C CA . THR B 1 119 ? -1.184 -42.812 -28.25 1 97.5 119 THR B CA 1
ATOM 5170 C C . THR B 1 119 ? -1.952 -43.062 -26.953 1 97.5 119 THR B C 1
ATOM 5172 O O . THR B 1 119 ? -3.037 -42.5 -26.75 1 97.5 119 THR B O 1
ATOM 5175 N N . GLY B 1 120 ? -1.404 -43.906 -26.109 1 97.06 120 GLY B N 1
ATOM 5176 C CA . GLY B 1 120 ? -2.014 -44.219 -24.828 1 97.06 120 GLY B CA 1
ATOM 5177 C C . GLY B 1 120 ? -1.94 -43.031 -23.859 1 97.06 120 GLY B C 1
ATOM 5178 O O . GLY B 1 120 ? -2.723 -42.969 -22.906 1 97.06 120 GLY B O 1
ATOM 5179 N N . GLY B 1 121 ? -0.921 -42.219 -23.969 1 97 121 GLY B N 1
ATOM 5180 C CA . GLY B 1 121 ? -0.883 -40.969 -23.219 1 97 121 GLY B CA 1
ATOM 5181 C C . GLY B 1 121 ? -0.064 -41.062 -21.953 1 97 121 GLY B C 1
ATOM 5182 O O . GLY B 1 121 ? 0.121 -40.062 -21.25 1 97 121 GLY B O 1
ATOM 5183 N N . SER B 1 122 ? 0.43 -42.219 -21.547 1 96.44 122 SER B N 1
ATOM 5184 C CA . SER B 1 122 ? 1.206 -42.375 -20.328 1 96.44 122 SER B CA 1
ATOM 5185 C C . SER B 1 122 ? 2.66 -41.969 -20.531 1 96.44 122 SER B C 1
ATOM 5187 O O . SER B 1 122 ? 3.418 -42.688 -21.188 1 96.44 122 SER B O 1
ATOM 5189 N N . ILE B 1 123 ? 3.018 -40.875 -19.938 1 97.31 123 ILE B N 1
ATOM 5190 C CA . ILE B 1 123 ? 4.379 -40.375 -20.094 1 97.31 123 ILE B CA 1
ATOM 5191 C C . ILE B 1 123 ? 5.363 -41.344 -19.453 1 97.31 123 ILE B C 1
ATOM 5193 O O . ILE B 1 123 ? 6.461 -41.562 -19.969 1 97.31 123 ILE B O 1
ATOM 5197 N N . VAL B 1 124 ? 4.977 -41.969 -18.344 1 97.19 124 VAL B N 1
ATOM 5198 C CA . VAL B 1 124 ? 5.852 -42.906 -17.641 1 97.19 124 VAL B CA 1
ATOM 5199 C C . VAL B 1 124 ? 6.164 -44.094 -18.547 1 97.19 124 VAL B C 1
ATOM 5201 O O . VAL B 1 124 ? 7.312 -44.531 -18.625 1 97.19 124 VAL B O 1
ATOM 5204 N N . ALA B 1 125 ? 5.219 -44.531 -19.281 1 97.81 125 ALA B N 1
ATOM 5205 C CA . ALA B 1 125 ? 5.418 -45.625 -20.203 1 97.81 125 ALA B CA 1
ATOM 5206 C C . ALA B 1 125 ? 6.328 -45.219 -21.359 1 97.81 125 ALA B C 1
ATOM 5208 O O . ALA B 1 125 ? 7.215 -46 -21.766 1 97.81 125 ALA B O 1
ATOM 5209 N N . VAL B 1 126 ? 6.094 -44.062 -21.891 1 98.25 126 VAL B N 1
ATOM 5210 C CA . VAL B 1 126 ? 6.91 -43.531 -22.984 1 98.25 126 VAL B CA 1
ATOM 5211 C C . VAL B 1 126 ? 8.367 -43.438 -22.531 1 98.25 126 VAL B C 1
ATOM 5213 O O . VAL B 1 126 ? 9.273 -43.875 -23.234 1 98.25 126 VAL B O 1
ATOM 5216 N N . HIS B 1 127 ? 8.484 -42.844 -21.344 1 97.81 127 HIS B N 1
ATOM 5217 C CA . HIS B 1 127 ? 9.828 -42.656 -20.797 1 97.81 127 HIS B CA 1
ATOM 5218 C C . HIS B 1 127 ? 10.508 -44 -20.531 1 97.81 127 HIS B C 1
ATOM 5220 O O . HIS B 1 127 ? 11.703 -44.156 -20.797 1 97.81 127 HIS B O 1
ATOM 5226 N N . TYR B 1 128 ? 9.812 -44.969 -20.031 1 97.5 128 TYR B N 1
ATOM 5227 C CA . TYR B 1 128 ? 10.32 -46.312 -19.781 1 97.5 128 TYR B CA 1
ATOM 5228 C C . TYR B 1 128 ? 10.859 -46.938 -21.062 1 97.5 128 TYR B C 1
ATOM 5230 O O . TYR B 1 128 ? 11.977 -47.469 -21.094 1 97.5 128 TYR B O 1
ATOM 5238 N N . LEU B 1 129 ? 10.078 -46.875 -22.141 1 98 129 LEU B N 1
ATOM 5239 C CA . LEU B 1 129 ? 10.477 -47.438 -23.422 1 98 129 LEU B CA 1
ATOM 5240 C C . LEU B 1 129 ? 11.711 -46.75 -23.969 1 98 129 LEU B C 1
ATOM 5242 O O . LEU B 1 129 ? 12.602 -47.375 -24.531 1 98 129 LEU B O 1
ATOM 5246 N N . TRP B 1 130 ? 11.711 -45.406 -23.844 1 97.31 130 TRP B N 1
ATOM 5247 C CA . TRP B 1 130 ? 12.875 -44.656 -24.266 1 97.31 130 TRP B CA 1
ATOM 5248 C C . TRP B 1 130 ? 14.133 -45.094 -23.531 1 97.31 130 TRP B C 1
ATOM 5250 O O . TRP B 1 130 ? 15.203 -45.25 -24.125 1 97.31 130 TRP B O 1
ATOM 5260 N N . GLU B 1 131 ? 14.031 -45.438 -22.234 1 96.38 131 GLU B N 1
ATOM 5261 C CA . GLU B 1 131 ? 15.172 -45.812 -21.391 1 96.38 131 GLU B CA 1
ATOM 5262 C C . GLU B 1 131 ? 15.75 -47.156 -21.828 1 96.38 131 GLU B C 1
ATOM 5264 O O . GLU B 1 131 ? 16.891 -47.469 -21.516 1 96.38 131 GLU B O 1
ATOM 5269 N N . THR B 1 132 ? 15 -48 -22.547 1 96.25 132 THR B N 1
ATOM 5270 C CA . THR B 1 132 ? 15.5 -49.281 -23.016 1 96.25 132 THR B CA 1
ATOM 5271 C C . THR B 1 132 ? 16.578 -49.094 -24.094 1 96.25 132 THR B C 1
ATOM 5273 O O . THR B 1 132 ? 17.344 -50 -24.375 1 96.25 132 THR B O 1
ATOM 5276 N N . GLY B 1 133 ? 16.531 -47.969 -24.766 1 95.94 133 GLY B N 1
ATOM 5277 C CA . GLY B 1 133 ? 17.5 -47.656 -25.812 1 95.94 133 GLY B CA 1
ATOM 5278 C C . GLY B 1 133 ? 17.094 -48.219 -27.172 1 95.94 133 GLY B C 1
ATOM 5279 O O . GLY B 1 133 ? 17.828 -48.062 -28.156 1 95.94 133 GLY B O 1
ATOM 5280 N N . MET B 1 134 ? 15.906 -48.781 -27.25 1 96.62 134 MET B N 1
ATOM 5281 C CA . MET B 1 134 ? 15.492 -49.5 -28.469 1 96.62 134 MET B CA 1
ATOM 5282 C C . MET B 1 134 ? 14.688 -48.562 -29.375 1 96.62 134 MET B C 1
ATOM 5284 O O . MET B 1 134 ? 14.445 -48.906 -30.531 1 96.62 134 MET B O 1
ATOM 5288 N N . PHE B 1 135 ? 14.32 -47.469 -28.844 1 97.75 135 PHE B N 1
ATOM 5289 C CA . PHE B 1 135 ? 13.422 -46.594 -29.594 1 97.75 135 PHE B CA 1
ATOM 5290 C C . PHE B 1 135 ? 14 -45.188 -29.734 1 97.75 135 PHE B C 1
ATOM 5292 O O . PHE B 1 135 ? 14.75 -44.75 -28.859 1 97.75 135 PHE B O 1
ATOM 5299 N N . ARG B 1 136 ? 13.625 -44.5 -30.797 1 97 136 ARG B N 1
ATOM 5300 C CA . ARG B 1 136 ? 13.953 -43.094 -31.031 1 97 136 ARG B CA 1
ATOM 5301 C C . ARG B 1 136 ? 12.695 -42.281 -31.203 1 97 136 ARG B C 1
ATOM 5303 O O . ARG B 1 136 ? 11.719 -42.719 -31.812 1 97 136 ARG B O 1
ATOM 5310 N N . PHE B 1 137 ? 12.758 -41.062 -30.703 1 97.62 137 PHE B N 1
ATOM 5311 C CA . PHE B 1 137 ? 11.609 -40.156 -30.797 1 97.62 137 PHE B CA 1
ATOM 5312 C C . PHE B 1 137 ? 11.398 -39.719 -32.25 1 97.62 137 PHE B C 1
ATOM 5314 O O . PHE B 1 137 ? 10.328 -39.188 -32.562 1 97.62 137 PHE B O 1
ATOM 5321 N N . SER B 1 138 ? 12.336 -39.938 -33.094 1 96.25 138 SER B N 1
ATOM 5322 C CA . SER B 1 138 ? 12.242 -39.562 -34.5 1 96.25 138 SER B CA 1
ATOM 5323 C C . SER B 1 138 ? 11.664 -40.719 -35.344 1 96.25 138 SER B C 1
ATOM 5325 O O . SER B 1 138 ? 11.406 -40.531 -36.531 1 96.25 138 SER B O 1
ATOM 5327 N N . ASP B 1 139 ? 11.438 -41.875 -34.688 1 97 139 ASP B N 1
ATOM 5328 C CA . ASP B 1 139 ? 10.883 -43 -35.406 1 97 139 ASP B CA 1
ATOM 5329 C C . ASP B 1 139 ? 9.523 -42.656 -36.031 1 97 139 ASP B C 1
ATOM 5331 O O . ASP B 1 139 ? 8.742 -41.938 -35.406 1 97 139 ASP B O 1
ATOM 5335 N N . THR B 1 140 ? 9.305 -43.156 -37.25 1 97.62 140 THR B N 1
ATOM 5336 C CA . THR B 1 140 ? 8.031 -42.906 -37.938 1 97.62 140 THR B CA 1
ATOM 5337 C C . THR B 1 140 ? 7.363 -44.219 -38.344 1 97.62 140 THR B C 1
ATOM 5339 O O . THR B 1 140 ? 8.016 -45.281 -38.375 1 97.62 140 THR B O 1
ATOM 5342 N N . ASP B 1 141 ? 6.145 -44.219 -38.531 1 97.69 141 ASP B N 1
ATOM 5343 C CA . ASP B 1 141 ? 5.445 -45.344 -39.125 1 97.69 141 ASP B CA 1
ATOM 5344 C C . ASP B 1 141 ? 5.492 -45.281 -40.656 1 97.69 141 ASP B C 1
ATOM 5346 O O . ASP B 1 141 ? 6.297 -44.531 -41.219 1 97.69 141 ASP B O 1
ATOM 5350 N N . MET B 1 142 ? 4.68 -46.062 -41.281 1 97.56 142 MET B N 1
ATOM 5351 C CA . MET B 1 142 ? 4.73 -46.156 -42.75 1 97.56 142 MET B CA 1
ATOM 5352 C C . MET B 1 142 ? 4.25 -44.875 -43.406 1 97.56 142 MET B C 1
ATOM 5354 O O . MET B 1 142 ? 4.535 -44.625 -44.594 1 97.56 142 MET B O 1
ATOM 5358 N N . TYR B 1 143 ? 3.564 -44.062 -42.688 1 97.69 143 TYR B N 1
ATOM 5359 C CA . TYR B 1 143 ? 3.053 -42.812 -43.25 1 97.69 143 TYR B CA 1
ATOM 5360 C C . TYR B 1 143 ? 3.896 -41.625 -42.781 1 97.69 143 TYR B C 1
ATOM 5362 O O . TYR B 1 143 ? 3.455 -40.469 -42.844 1 97.69 143 TYR B O 1
ATOM 5370 N N . HIS B 1 144 ? 5.027 -41.875 -42.094 1 98 144 HIS B N 1
ATOM 5371 C CA . HIS B 1 144 ? 5.988 -40.875 -41.625 1 98 144 HIS B CA 1
ATOM 5372 C C . HIS B 1 144 ? 5.438 -40.125 -40.438 1 98 144 HIS B C 1
ATOM 5374 O O . HIS B 1 144 ? 5.762 -38.938 -40.25 1 98 144 HIS B O 1
ATOM 5380 N N . VAL B 1 145 ? 4.535 -40.75 -39.719 1 98.19 145 VAL B N 1
ATOM 5381 C CA . VAL B 1 145 ? 3.945 -40.156 -38.5 1 98.19 145 VAL B CA 1
ATOM 5382 C C . VAL B 1 145 ? 4.898 -40.312 -37.344 1 98.19 145 VAL B C 1
ATOM 5384 O O . VAL B 1 145 ? 5.293 -41.438 -37 1 98.19 145 VAL B O 1
ATOM 5387 N N . THR B 1 146 ? 5.305 -39.219 -36.781 1 98.19 146 THR B N 1
ATOM 5388 C CA . THR B 1 146 ? 6.18 -39.25 -35.625 1 98.19 146 THR B CA 1
ATOM 5389 C C . THR B 1 146 ? 5.367 -39.312 -34.312 1 98.19 146 THR B C 1
ATOM 5391 O O . THR B 1 146 ? 4.148 -39.094 -34.344 1 98.19 146 THR B O 1
ATOM 5394 N N . PRO B 1 147 ? 6.051 -39.562 -33.156 1 98.56 147 PRO B N 1
ATOM 5395 C CA . PRO B 1 147 ? 5.355 -39.5 -31.859 1 98.56 147 PRO B CA 1
ATOM 5396 C C . PRO B 1 147 ? 4.703 -38.156 -31.594 1 98.56 147 PRO B C 1
ATOM 5398 O O . PRO B 1 147 ? 3.6 -38.094 -31.047 1 98.56 147 PRO B O 1
ATOM 5401 N N . LEU B 1 148 ? 5.262 -37.094 -32.031 1 98.38 148 LEU B N 1
ATOM 5402 C CA . LEU B 1 148 ? 4.715 -35.781 -31.844 1 98.38 148 LEU B CA 1
ATOM 5403 C C . LEU B 1 148 ? 3.424 -35.594 -32.625 1 98.38 148 LEU B C 1
ATOM 5405 O O . LEU B 1 148 ? 2.471 -34.969 -32.125 1 98.38 148 LEU B O 1
ATOM 5409 N N . HIS B 1 149 ? 3.42 -36.125 -33.875 1 98.44 149 HIS B N 1
ATOM 5410 C CA . HIS B 1 149 ? 2.186 -36.094 -34.656 1 98.44 149 HIS B CA 1
ATOM 5411 C C . HIS B 1 149 ? 1.049 -36.781 -33.906 1 98.44 149 HIS B C 1
ATOM 5413 O O . HIS B 1 149 ? -0.065 -36.25 -33.844 1 98.44 149 HIS B O 1
ATOM 5419 N N . LEU B 1 150 ? 1.358 -37.906 -33.312 1 98.38 150 LEU B N 1
ATOM 5420 C CA . LEU B 1 150 ? 0.357 -38.688 -32.594 1 98.38 150 LEU B CA 1
ATOM 5421 C C . LEU B 1 150 ? -0.125 -37.969 -31.359 1 98.38 150 LEU B C 1
ATOM 5423 O O . LEU B 1 150 ? -1.327 -37.906 -31.078 1 98.38 150 LEU B O 1
ATOM 5427 N N . ALA B 1 151 ? 0.776 -37.406 -30.594 1 98.31 151 ALA B N 1
ATOM 5428 C CA . ALA B 1 151 ? 0.42 -36.656 -29.406 1 98.31 151 ALA B CA 1
ATOM 5429 C C . ALA B 1 151 ? -0.462 -35.438 -29.766 1 98.31 151 ALA B C 1
ATOM 5431 O O . ALA B 1 151 ? -1.427 -35.156 -29.047 1 98.31 151 ALA B O 1
ATOM 5432 N N . ALA B 1 152 ? -0.157 -34.75 -30.812 1 98.06 152 ALA B N 1
ATOM 5433 C CA . ALA B 1 152 ? -0.955 -33.625 -31.281 1 98.06 152 ALA B CA 1
ATOM 5434 C C . ALA B 1 152 ? -2.363 -34.062 -31.656 1 98.06 152 ALA B C 1
ATOM 5436 O O . ALA B 1 152 ? -3.338 -33.375 -31.391 1 98.06 152 ALA B O 1
ATOM 5437 N N . SER B 1 153 ? -2.42 -35.188 -32.25 1 97.12 153 SER B N 1
ATOM 5438 C CA . SER B 1 153 ? -3.701 -35.719 -32.688 1 97.12 153 SER B CA 1
ATOM 5439 C C . SER B 1 153 ? -4.594 -36.094 -31.516 1 97.12 153 SER B C 1
ATOM 5441 O O . SER B 1 153 ? -5.812 -35.906 -31.562 1 97.12 153 SER B O 1
ATOM 5443 N N . THR B 1 154 ? -4.004 -36.594 -30.422 1 95.88 154 THR B N 1
ATOM 5444 C CA . THR B 1 154 ? -4.77 -37 -29.234 1 95.88 154 THR B CA 1
ATOM 5445 C C . THR B 1 154 ? -5.09 -35.781 -28.375 1 95.88 154 THR B C 1
ATOM 5447 O O . THR B 1 154 ? -5.961 -35.844 -27.516 1 95.88 154 THR B O 1
ATOM 5450 N N . GLY B 1 155 ? -4.41 -34.75 -28.609 1 95.12 155 GLY B N 1
ATOM 5451 C CA . GLY B 1 155 ? -4.664 -33.5 -27.859 1 95.12 155 GLY B CA 1
ATOM 5452 C C . GLY B 1 155 ? -4.086 -33.531 -26.469 1 95.12 155 GLY B C 1
ATOM 5453 O O . GLY B 1 155 ? -4.504 -32.75 -25.609 1 95.12 155 GLY B O 1
ATOM 5454 N N . ASN B 1 156 ? -3.244 -34.438 -26.125 1 95.12 156 ASN B N 1
ATOM 5455 C CA . ASN B 1 156 ? -2.623 -34.531 -24.812 1 95.12 156 ASN B CA 1
ATOM 5456 C C . ASN B 1 156 ? -1.474 -33.562 -24.656 1 95.12 156 ASN B C 1
ATOM 5458 O O . ASN B 1 156 ? -0.345 -33.844 -25.062 1 95.12 156 ASN B O 1
ATOM 5462 N N . THR B 1 157 ? -1.774 -32.469 -24.047 1 93.25 157 THR B N 1
ATOM 5463 C CA . THR B 1 157 ? -0.819 -31.359 -23.953 1 93.25 157 THR B CA 1
ATOM 5464 C C . THR B 1 157 ? 0.402 -31.766 -23.125 1 93.25 157 THR B C 1
ATOM 5466 O O . THR B 1 157 ? 1.524 -31.359 -23.438 1 93.25 157 THR B O 1
ATOM 5469 N N . GLU B 1 158 ? 0.192 -32.625 -22.156 1 94.31 158 GLU B N 1
ATOM 5470 C CA . GLU B 1 158 ? 1.303 -33.031 -21.297 1 94.31 158 GLU B CA 1
ATOM 5471 C C . GLU B 1 158 ? 2.295 -33.906 -22.078 1 94.31 158 GLU B C 1
ATOM 5473 O O . GLU B 1 158 ? 3.51 -33.75 -21.922 1 94.31 158 GLU B O 1
ATOM 5478 N N . VAL B 1 159 ? 1.811 -34.719 -22.891 1 97.56 159 VAL B N 1
ATOM 5479 C CA . VAL B 1 159 ? 2.676 -35.562 -23.703 1 97.56 159 VAL B CA 1
ATOM 5480 C C . VAL B 1 159 ? 3.396 -34.719 -24.75 1 97.56 159 VAL B C 1
ATOM 5482 O O . VAL B 1 159 ? 4.582 -34.938 -25.016 1 97.56 159 VAL B O 1
ATOM 5485 N N . VAL B 1 160 ? 2.676 -33.781 -25.328 1 97.44 160 VAL B N 1
ATOM 5486 C CA . VAL B 1 160 ? 3.283 -32.875 -26.297 1 97.44 160 VAL B CA 1
ATOM 5487 C C . VAL B 1 160 ? 4.453 -32.125 -25.656 1 97.44 160 VAL B C 1
ATOM 5489 O O . VAL B 1 160 ? 5.547 -32.062 -26.219 1 97.44 160 VAL B O 1
ATOM 5492 N N . ARG B 1 161 ? 4.242 -31.641 -24.453 1 95.31 161 ARG B N 1
ATOM 5493 C CA . ARG B 1 161 ? 5.297 -30.938 -23.75 1 95.31 161 ARG B CA 1
ATOM 5494 C C . ARG B 1 161 ? 6.484 -31.844 -23.469 1 95.31 161 ARG B C 1
ATOM 5496 O O . ARG B 1 161 ? 7.637 -31.438 -23.625 1 95.31 161 ARG B O 1
ATOM 5503 N N . TYR B 1 162 ? 6.188 -33.062 -23.047 1 96.94 162 TYR B N 1
ATOM 5504 C CA . TYR B 1 162 ? 7.234 -34.031 -22.781 1 96.94 162 TYR B CA 1
ATOM 5505 C C . TYR B 1 162 ? 8.07 -34.281 -24.031 1 96.94 162 TYR B C 1
ATOM 5507 O O . TYR B 1 162 ? 9.305 -34.344 -23.953 1 96.94 162 TYR B O 1
ATOM 5515 N N . LEU B 1 163 ? 7.43 -34.344 -25.203 1 97.88 163 LEU B N 1
ATOM 5516 C CA . LEU B 1 163 ? 8.102 -34.688 -26.453 1 97.88 163 LEU B CA 1
ATOM 5517 C C . LEU B 1 163 ? 8.883 -33.5 -26.984 1 97.88 163 LEU B C 1
ATOM 5519 O O . LEU B 1 163 ? 9.828 -33.656 -27.766 1 97.88 163 LEU B O 1
ATOM 5523 N N . LEU B 1 164 ? 8.469 -32.312 -26.578 1 96.19 164 LEU B N 1
ATOM 5524 C CA . LEU B 1 164 ? 9.148 -31.109 -27.031 1 96.19 164 LEU B CA 1
ATOM 5525 C C . LEU B 1 164 ? 10.359 -30.797 -26.156 1 96.19 164 LEU B C 1
ATOM 5527 O O . LEU B 1 164 ? 11.258 -30.078 -26.578 1 96.19 164 LEU B O 1
ATOM 5531 N N . ARG B 1 165 ? 10.336 -31.328 -24.953 1 94.94 165 ARG B N 1
ATOM 5532 C CA . ARG B 1 165 ? 11.445 -31.078 -24.031 1 94.94 165 ARG B CA 1
ATOM 5533 C C . ARG B 1 165 ? 12.742 -31.656 -24.578 1 94.94 165 ARG B C 1
ATOM 5535 O O . ARG B 1 165 ? 12.758 -32.75 -25.141 1 94.94 165 ARG B O 1
ATOM 5542 N N . ASP B 1 166 ? 13.844 -30.906 -24.469 1 93.19 166 ASP B N 1
ATOM 5543 C CA . ASP B 1 166 ? 15.18 -31.312 -24.875 1 93.19 166 ASP B CA 1
ATOM 5544 C C . ASP B 1 166 ? 15.219 -31.641 -26.375 1 93.19 166 ASP B C 1
ATOM 5546 O O . ASP B 1 166 ? 15.992 -32.5 -26.797 1 93.19 166 ASP B O 1
ATOM 5550 N N . GLN B 1 167 ? 14.234 -31.141 -27.109 1 92.88 167 GLN B N 1
ATOM 5551 C CA . GLN B 1 167 ? 14.164 -31.328 -28.562 1 92.88 167 GLN B CA 1
ATOM 5552 C C . GLN B 1 167 ? 14.125 -32.812 -28.922 1 92.88 167 GLN B C 1
ATOM 5554 O O . GLN B 1 167 ? 14.812 -33.25 -29.844 1 92.88 167 GLN B O 1
ATOM 5559 N N . ARG B 1 168 ? 13.281 -33.531 -28.141 1 96.19 168 ARG B N 1
ATOM 5560 C CA . ARG B 1 168 ? 13.125 -34.969 -28.406 1 96.19 168 ARG B CA 1
ATOM 5561 C C . ARG B 1 168 ? 12.523 -35.219 -29.781 1 96.19 168 ARG B C 1
ATOM 5563 O O . ARG B 1 168 ? 12.984 -36.094 -30.531 1 96.19 168 ARG B O 1
ATOM 5570 N N . CYS B 1 169 ? 11.523 -34.406 -30.094 1 96.62 169 CYS B N 1
ATOM 5571 C CA . CYS B 1 169 ? 10.906 -34.5 -31.422 1 96.62 169 CYS B CA 1
ATOM 5572 C C . CYS B 1 169 ? 11.094 -33.188 -32.188 1 96.62 169 CYS B C 1
ATOM 5574 O O . CYS B 1 169 ? 11.023 -32.094 -31.609 1 96.62 169 CYS B O 1
ATOM 5576 N N . ALA B 1 170 ? 11.305 -33.344 -33.469 1 95.62 170 ALA B N 1
ATOM 5577 C CA . ALA B 1 170 ? 11.383 -32.156 -34.312 1 95.62 170 ALA B CA 1
ATOM 5578 C C . ALA B 1 170 ? 10 -31.594 -34.625 1 95.62 170 ALA B C 1
ATOM 5580 O O . ALA B 1 170 ? 9.109 -32.312 -35.062 1 95.62 170 ALA B O 1
ATOM 5581 N N . VAL B 1 171 ? 9.844 -30.344 -34.375 1 94.62 171 VAL B N 1
ATOM 5582 C CA . VAL B 1 171 ? 8.547 -29.688 -34.531 1 94.62 171 VAL B CA 1
ATOM 5583 C C . VAL B 1 171 ? 8.211 -29.5 -36 1 94.62 171 VAL B C 1
ATOM 5585 O O . VAL B 1 171 ? 7.043 -29.344 -36.344 1 94.62 171 VAL B O 1
ATOM 5588 N N . ASP B 1 172 ? 9.227 -29.516 -36.875 1 94.25 172 ASP B N 1
ATOM 5589 C CA . ASP B 1 172 ? 9.008 -29.266 -38.281 1 94.25 172 ASP B CA 1
ATOM 5590 C C . ASP B 1 172 ? 8.938 -30.578 -39.062 1 94.25 172 ASP B C 1
ATOM 5592 O O . ASP B 1 172 ? 8.875 -30.578 -40.312 1 94.25 172 ASP B O 1
ATOM 5596 N N . ALA B 1 173 ? 8.969 -31.781 -38.375 1 96.69 173 ALA B N 1
ATOM 5597 C CA . ALA B 1 173 ? 8.805 -33.062 -39.062 1 96.69 173 ALA B CA 1
ATOM 5598 C C . ALA B 1 173 ? 7.453 -33.156 -39.75 1 96.69 173 ALA B C 1
ATOM 5600 O O . ALA B 1 173 ? 6.438 -32.719 -39.219 1 96.69 173 ALA B O 1
ATOM 5601 N N . VAL B 1 174 ? 7.457 -33.688 -41 1 97.56 174 VAL B N 1
ATOM 5602 C CA . VAL B 1 174 ? 6.223 -33.781 -41.781 1 97.56 174 VAL B CA 1
ATOM 5603 C C . VAL B 1 174 ? 5.863 -35.25 -42.031 1 97.56 174 VAL B C 1
ATOM 5605 O O . VAL B 1 174 ? 6.75 -36.094 -42.156 1 97.56 174 VAL B O 1
ATOM 5608 N N . ASP B 1 175 ? 4.633 -35.531 -42.062 1 97.81 175 ASP B N 1
ATOM 5609 C CA . ASP B 1 175 ? 4.188 -36.875 -42.406 1 97.81 175 ASP B CA 1
ATOM 5610 C C . ASP B 1 175 ? 4.02 -37.031 -43.906 1 97.81 175 ASP B C 1
ATOM 5612 O O . ASP B 1 175 ? 4.508 -36.188 -44.688 1 97.81 175 ASP B O 1
ATOM 5616 N N . GLN B 1 176 ? 3.402 -38.062 -44.312 1 97.69 176 GLN B N 1
ATOM 5617 C CA . GLN B 1 176 ? 3.262 -38.406 -45.719 1 97.69 176 GLN B CA 1
ATOM 5618 C C . GLN B 1 176 ? 2.439 -37.344 -46.438 1 97.69 176 GLN B C 1
ATOM 5620 O O . GLN B 1 176 ? 2.639 -37.125 -47.656 1 97.69 176 GLN B O 1
ATOM 5625 N N . GLN B 1 177 ? 1.648 -36.656 -45.75 1 97.38 177 GLN B N 1
ATOM 5626 C CA . GLN B 1 177 ? 0.791 -35.625 -46.344 1 97.38 177 GLN B CA 1
ATOM 5627 C C . GLN B 1 177 ? 1.418 -34.25 -46.25 1 97.38 177 GLN B C 1
ATOM 5629 O O . GLN B 1 177 ? 0.786 -33.25 -46.594 1 97.38 177 GLN B O 1
ATOM 5634 N N . GLY B 1 178 ? 2.576 -34.219 -45.719 1 97.62 178 GLY B N 1
ATOM 5635 C CA . GLY B 1 178 ? 3.248 -32.938 -45.531 1 97.62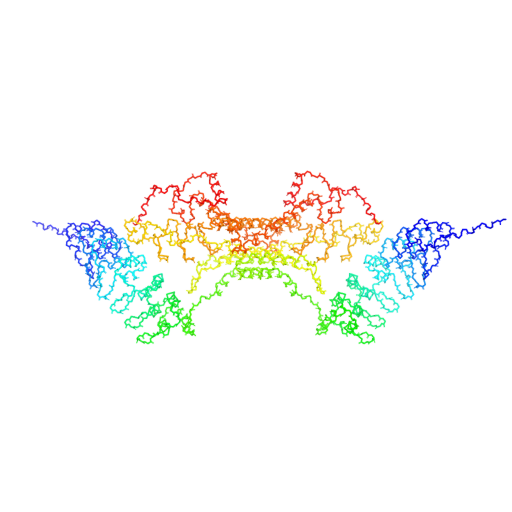 178 GLY B CA 1
ATOM 5636 C C . GLY B 1 178 ? 2.76 -32.156 -44.344 1 97.62 178 GLY B C 1
ATOM 5637 O O . GLY B 1 178 ? 2.984 -30.953 -44.219 1 97.62 178 GLY B O 1
ATOM 5638 N N . ALA B 1 179 ? 2.094 -32.812 -43.438 1 98.06 179 ALA B N 1
ATOM 5639 C CA . ALA B 1 179 ? 1.506 -32.156 -42.281 1 98.06 179 ALA B CA 1
ATOM 5640 C C . ALA B 1 179 ? 2.451 -32.219 -41.094 1 98.06 179 ALA B C 1
ATOM 5642 O O . ALA B 1 179 ? 3.027 -33.25 -40.781 1 98.06 179 ALA B O 1
ATOM 5643 N N . THR B 1 180 ? 2.639 -31.078 -40.5 1 97.88 180 THR B N 1
ATOM 5644 C CA . THR B 1 180 ? 3.369 -31.031 -39.219 1 97.88 180 THR B CA 1
ATOM 5645 C C . THR B 1 180 ? 2.432 -31.266 -38.062 1 97.88 180 THR B C 1
ATOM 5647 O O . THR B 1 180 ? 1.216 -31.359 -38.219 1 97.88 180 THR B O 1
ATOM 5650 N N . ALA B 1 181 ? 3.016 -31.406 -36.844 1 98 181 ALA B N 1
ATOM 5651 C CA . ALA B 1 181 ? 2.199 -31.562 -35.656 1 98 181 ALA B CA 1
ATOM 5652 C C . ALA B 1 181 ? 1.248 -30.391 -35.469 1 98 181 ALA B C 1
ATOM 5654 O O . ALA B 1 181 ? 0.12 -30.562 -35 1 98 181 ALA B O 1
ATOM 5655 N N . LEU B 1 182 ? 1.643 -29.203 -35.906 1 97.69 182 LEU B N 1
ATOM 5656 C CA . LEU B 1 182 ? 0.803 -28.016 -35.812 1 97.69 182 LEU B CA 1
ATOM 5657 C C . LEU B 1 182 ? -0.41 -28.125 -36.719 1 97.69 182 LEU B C 1
ATOM 5659 O O . LEU B 1 182 ? -1.522 -27.75 -36.344 1 97.69 182 LEU B O 1
ATOM 5663 N N . HIS B 1 183 ? -0.182 -28.641 -37.906 1 98.12 183 HIS B N 1
ATOM 5664 C CA . HIS B 1 183 ? -1.292 -28.875 -38.812 1 98.12 183 HIS B CA 1
ATOM 5665 C C . HIS B 1 183 ? -2.336 -29.797 -38.188 1 98.12 183 HIS B C 1
ATOM 5667 O O . HIS B 1 183 ? -3.533 -29.5 -38.25 1 98.12 183 HIS B O 1
ATOM 5673 N N . ILE B 1 184 ? -1.837 -30.859 -37.625 1 98.06 184 ILE B N 1
ATOM 5674 C CA . ILE B 1 184 ? -2.713 -31.875 -37.031 1 98.06 184 ILE B CA 1
ATOM 5675 C C . ILE B 1 184 ? -3.48 -31.297 -35.875 1 98.06 184 ILE B C 1
ATOM 5677 O O . ILE B 1 184 ? -4.699 -31.453 -35.75 1 98.06 184 ILE B O 1
ATOM 5681 N N . ALA B 1 185 ? -2.805 -30.625 -35 1 97.88 185 ALA B N 1
ATOM 5682 C CA . ALA B 1 185 ? -3.439 -29.984 -33.844 1 97.88 185 ALA B CA 1
ATOM 5683 C C . ALA B 1 185 ? -4.5 -28.984 -34.281 1 97.88 185 ALA B C 1
ATOM 5685 O O . ALA B 1 185 ? -5.574 -28.906 -33.688 1 97.88 185 ALA B O 1
ATOM 5686 N N . ALA B 1 186 ? -4.176 -28.219 -35.25 1 97.81 186 ALA B N 1
ATOM 5687 C CA . ALA B 1 186 ? -5.109 -27.219 -35.781 1 97.81 186 ALA B CA 1
ATOM 5688 C C . ALA B 1 186 ? -6.367 -27.875 -36.344 1 97.81 186 ALA B C 1
ATOM 5690 O O . ALA B 1 186 ? -7.48 -27.406 -36.125 1 97.81 186 ALA B O 1
ATOM 5691 N N . GLU B 1 187 ? -6.121 -28.922 -37 1 97.5 187 GLU B N 1
ATOM 5692 C CA . GLU B 1 187 ? -7.246 -29.656 -37.562 1 97.5 187 GLU B CA 1
ATOM 5693 C C . GLU B 1 187 ? -8.156 -30.203 -36.469 1 97.5 187 GLU B C 1
ATOM 5695 O O . GLU B 1 187 ? -9.383 -30.234 -36.656 1 97.5 187 GLU B O 1
ATOM 5700 N N . ARG B 1 188 ? -7.605 -30.609 -35.344 1 96.81 188 ARG B N 1
ATOM 5701 C CA . ARG B 1 188 ? -8.352 -31.203 -34.25 1 96.81 188 ARG B CA 1
ATOM 5702 C C . ARG B 1 188 ? -8.891 -30.109 -33.312 1 96.81 188 ARG B C 1
ATOM 5704 O O . ARG B 1 188 ? -9.625 -30.422 -32.375 1 96.81 188 ARG B O 1
ATOM 5711 N N . GLY B 1 189 ? -8.492 -28.906 -33.531 1 96 189 GLY B N 1
ATOM 5712 C CA . GLY B 1 189 ? -8.953 -27.797 -32.719 1 96 189 GLY B CA 1
ATOM 5713 C C . GLY B 1 189 ? -8.258 -27.719 -31.359 1 96 189 GLY B C 1
ATOM 5714 O O . GLY B 1 189 ? -8.844 -27.281 -30.375 1 96 189 GLY B O 1
ATOM 5715 N N . GLY B 1 190 ? -7.129 -28.281 -31.25 1 95.06 190 GLY B N 1
ATOM 5716 C CA . GLY B 1 190 ? -6.406 -28.266 -30 1 95.06 190 GLY B CA 1
ATOM 5717 C C . GLY B 1 190 ? -5.727 -26.938 -29.703 1 95.06 190 GLY B C 1
ATOM 5718 O O . GLY B 1 190 ? -4.547 -26.766 -30.016 1 95.06 190 GLY B O 1
ATOM 5719 N N . VAL B 1 191 ? -6.391 -26.031 -29.016 1 93.44 191 VAL B N 1
ATOM 5720 C CA . VAL B 1 191 ? -5.91 -24.672 -28.781 1 93.44 191 VAL B CA 1
ATOM 5721 C C . VAL B 1 191 ? -4.633 -24.703 -27.938 1 93.44 191 VAL B C 1
ATOM 5723 O O . VAL B 1 191 ? -3.623 -24.094 -28.312 1 93.44 191 VAL B O 1
ATOM 5726 N N . GLU B 1 192 ? -4.648 -25.469 -26.844 1 92 192 GLU B N 1
ATOM 5727 C CA . GLU B 1 192 ? -3.494 -25.531 -25.953 1 92 192 GLU B CA 1
ATOM 5728 C C . GLU B 1 192 ? -2.293 -26.172 -26.641 1 92 192 GLU B C 1
ATOM 5730 O O . GLU B 1 192 ? -1.16 -25.719 -26.469 1 92 192 GLU B O 1
ATOM 5735 N N . VAL B 1 193 ? -2.562 -27.172 -27.391 1 95.69 193 VAL B N 1
ATOM 5736 C CA . VAL B 1 193 ? -1.493 -27.859 -28.109 1 95.69 193 VAL B CA 1
ATOM 5737 C C . VAL B 1 193 ? -0.882 -26.922 -29.156 1 95.69 193 VAL B C 1
ATOM 5739 O O . VAL B 1 193 ? 0.342 -26.812 -29.25 1 95.69 193 VAL B O 1
ATOM 5742 N N . CYS B 1 194 ? -1.713 -26.188 -29.891 1 95.38 194 CYS B N 1
ATOM 5743 C CA . CYS B 1 194 ? -1.219 -25.25 -30.891 1 95.38 194 CYS B CA 1
ATOM 5744 C C . CYS B 1 194 ? -0.378 -24.156 -30.25 1 95.38 194 CYS B C 1
ATOM 5746 O O . CYS B 1 194 ? 0.69 -23.812 -30.75 1 95.38 194 CYS B O 1
ATOM 5748 N N . TRP B 1 195 ? -0.913 -23.734 -29.172 1 91.88 195 TRP B N 1
ATOM 5749 C CA . TRP B 1 195 ? -0.188 -22.688 -28.453 1 91.88 195 TRP B CA 1
ATOM 5750 C C . TRP B 1 195 ? 1.185 -23.188 -28 1 91.88 195 TRP B C 1
ATOM 5752 O O . TRP B 1 195 ? 2.195 -22.516 -28.219 1 91.88 195 TRP B O 1
ATOM 5762 N N . THR B 1 196 ? 1.217 -24.375 -27.406 1 92.56 196 THR B N 1
ATOM 5763 C CA . THR B 1 196 ? 2.463 -24.969 -26.922 1 92.56 196 THR B CA 1
ATOM 5764 C C . THR B 1 196 ? 3.449 -25.156 -28.062 1 92.56 196 THR B C 1
ATOM 5766 O O . THR B 1 196 ? 4.637 -24.859 -27.938 1 92.56 196 THR B O 1
ATOM 5769 N N . LEU B 1 197 ? 2.967 -25.531 -29.203 1 94.75 197 LEU B N 1
ATOM 5770 C CA . LEU B 1 197 ? 3.814 -25.734 -30.375 1 94.75 197 LEU B CA 1
ATOM 5771 C C . LEU B 1 197 ? 4.332 -24.406 -30.906 1 94.75 197 LEU B C 1
ATOM 5773 O O . LEU B 1 197 ? 5.512 -24.297 -31.234 1 94.75 197 LEU B O 1
ATOM 5777 N N . MET B 1 198 ? 3.504 -23.453 -30.906 1 92.25 198 MET B N 1
ATOM 5778 C CA . MET B 1 198 ? 3.875 -22.141 -31.438 1 92.25 198 MET B CA 1
ATOM 5779 C C . MET B 1 198 ? 4.914 -21.469 -30.547 1 92.25 198 MET B C 1
ATOM 5781 O O . MET B 1 198 ? 5.742 -20.703 -31.031 1 92.25 198 MET B O 1
ATOM 5785 N N . GLN B 1 199 ? 4.836 -21.781 -29.266 1 88.81 199 GLN B N 1
ATOM 5786 C CA . GLN B 1 199 ? 5.824 -21.219 -28.344 1 88.81 199 GLN B CA 1
ATOM 5787 C C . GLN B 1 199 ? 7.23 -21.719 -28.688 1 88.81 199 GLN B C 1
ATOM 5789 O O . GLN B 1 199 ? 8.211 -21.016 -28.453 1 88.81 199 GLN B O 1
ATOM 5794 N N . ARG B 1 200 ? 7.273 -22.859 -29.266 1 88.31 200 ARG B N 1
ATOM 5795 C CA . ARG B 1 200 ? 8.57 -23.453 -29.609 1 88.31 200 ARG B CA 1
ATOM 5796 C C . ARG B 1 200 ? 8.969 -23.094 -31.047 1 88.31 200 ARG B C 1
ATOM 5798 O O . ARG B 1 200 ? 10.141 -22.859 -31.312 1 88.31 200 ARG B O 1
ATOM 5805 N N . THR B 1 201 ? 8.055 -22.984 -31.969 1 86.88 201 THR B N 1
ATOM 5806 C CA . THR B 1 201 ? 8.352 -22.828 -33.375 1 86.88 201 THR B CA 1
ATOM 5807 C C . THR B 1 201 ? 8.297 -21.359 -33.812 1 86.88 201 THR B C 1
ATOM 5809 O O . THR B 1 201 ? 8.859 -20.984 -34.812 1 86.88 201 THR B O 1
ATOM 5812 N N . GLY B 1 202 ? 7.598 -20.672 -33.094 1 86.94 202 GLY B N 1
ATOM 5813 C CA . GLY B 1 202 ? 7.301 -19.312 -33.562 1 86.94 202 GLY B CA 1
ATOM 5814 C C . GLY B 1 202 ? 6.176 -19.266 -34.562 1 86.94 202 GLY B C 1
ATOM 5815 O O . GLY B 1 202 ? 5.453 -20.25 -34.75 1 86.94 202 GLY B O 1
ATOM 5816 N N . CYS B 1 203 ? 6.031 -18.109 -35.25 1 90.5 203 CYS B N 1
ATOM 5817 C CA . CYS B 1 203 ? 4.914 -17.891 -36.156 1 90.5 203 CYS B CA 1
ATOM 5818 C C . CYS B 1 203 ? 5.25 -18.391 -37.562 1 90.5 203 CYS B C 1
ATOM 5820 O O . CYS B 1 203 ? 4.383 -18.422 -38.438 1 90.5 203 CYS B O 1
ATOM 5822 N N . ARG B 1 204 ? 6.418 -18.844 -37.719 1 90.19 204 ARG B N 1
ATOM 5823 C CA . ARG B 1 204 ? 6.852 -19.297 -39.031 1 90.19 204 ARG B CA 1
ATOM 5824 C C . ARG B 1 204 ? 6.035 -20.516 -39.5 1 90.19 204 ARG B C 1
ATOM 5826 O O . ARG B 1 204 ? 5.664 -20.609 -40.656 1 90.19 204 ARG B O 1
ATOM 5833 N N . MET B 1 205 ? 5.727 -21.453 -38.625 1 92.44 205 MET B N 1
ATOM 5834 C CA . MET B 1 205 ? 5.066 -22.719 -38.969 1 92.44 205 MET B CA 1
ATOM 5835 C C . MET B 1 205 ? 3.598 -22.484 -39.312 1 92.44 205 MET B C 1
ATOM 5837 O O . MET B 1 205 ? 2.955 -23.344 -39.906 1 92.44 205 MET B O 1
ATOM 5841 N N . LEU B 1 206 ? 3.139 -21.297 -39 1 94.12 206 LEU B N 1
ATOM 5842 C CA . LEU B 1 206 ? 1.76 -20.953 -39.344 1 94.12 206 LEU B CA 1
ATOM 5843 C C . LEU B 1 206 ? 1.59 -20.797 -40.844 1 94.12 206 LEU B C 1
ATOM 5845 O O . LEU B 1 206 ? 0.48 -20.922 -41.375 1 94.12 206 LEU B O 1
ATOM 5849 N N . HIS B 1 207 ? 2.676 -20.5 -41.5 1 94.44 207 HIS B N 1
ATOM 5850 C CA . HIS B 1 207 ? 2.635 -20.219 -42.906 1 94.44 207 HIS B CA 1
ATOM 5851 C C . HIS B 1 207 ? 2.969 -21.453 -43.75 1 94.44 207 HIS B C 1
ATOM 5853 O O . HIS B 1 207 ? 2.875 -21.438 -44.969 1 94.44 207 HIS B O 1
ATOM 5859 N N . GLN B 1 208 ? 3.326 -22.516 -43.094 1 94.94 208 GLN B N 1
ATOM 5860 C CA . GLN B 1 208 ? 3.691 -23.734 -43.781 1 94.94 208 GLN B CA 1
ATOM 5861 C C . GLN B 1 208 ? 2.455 -24.453 -44.344 1 94.94 208 GLN B C 1
ATOM 5863 O O . GLN B 1 208 ? 1.474 -24.641 -43.625 1 94.94 208 GLN B O 1
ATOM 5868 N N . LYS B 1 209 ? 2.529 -24.875 -45.594 1 96.94 209 LYS B N 1
ATOM 5869 C CA . LYS B 1 209 ? 1.421 -25.578 -46.219 1 96.94 209 LYS B CA 1
ATOM 5870 C C . LYS B 1 209 ? 1.705 -27.078 -46.312 1 96.94 209 LYS B C 1
ATOM 5872 O O . LYS B 1 209 ? 2.85 -27.484 -46.531 1 96.94 209 LYS B O 1
ATOM 5877 N N . ASN B 1 210 ? 0.733 -27.875 -46.094 1 96.94 210 ASN B N 1
ATOM 5878 C CA . ASN B 1 210 ? 0.878 -29.297 -46.344 1 96.94 210 ASN B CA 1
ATOM 5879 C C . ASN B 1 210 ? 0.771 -29.609 -47.844 1 96.94 210 ASN B C 1
ATOM 5881 O O . ASN B 1 210 ? 0.777 -28.688 -48.656 1 96.94 210 ASN B O 1
ATOM 5885 N N . HIS B 1 211 ? 0.741 -30.844 -48.219 1 97.5 211 HIS B N 1
ATOM 5886 C CA . HIS B 1 211 ? 0.748 -31.219 -49.625 1 97.5 211 HIS B CA 1
ATOM 5887 C C . HIS B 1 211 ? -0.565 -30.844 -50.281 1 97.5 211 HIS B C 1
ATOM 5889 O O . HIS B 1 211 ? -0.63 -30.75 -51.531 1 97.5 211 HIS B O 1
ATOM 5895 N N . SER B 1 212 ? -1.595 -30.594 -49.5 1 97.12 212 SER B N 1
ATOM 5896 C CA . SER B 1 212 ? -2.871 -30.141 -50.062 1 97.12 212 SER B CA 1
ATOM 5897 C C . SER B 1 212 ? -2.912 -28.625 -50.156 1 97.12 212 SER B C 1
ATOM 5899 O O . SER B 1 212 ? -3.945 -28.047 -50.531 1 97.12 212 SER B O 1
ATOM 5901 N N . GLY B 1 213 ? -1.902 -27.938 -49.688 1 97.06 213 GLY B N 1
ATOM 5902 C CA . GLY B 1 213 ? -1.813 -26.484 -49.812 1 97.06 213 GLY B CA 1
ATOM 5903 C C . GLY B 1 213 ? -2.475 -25.75 -48.656 1 97.06 213 GLY B C 1
ATOM 5904 O O . GLY B 1 213 ? -2.773 -24.562 -48.75 1 97.06 213 GLY B O 1
ATOM 5905 N N . LEU B 1 214 ? -2.754 -26.469 -47.594 1 97.81 214 LEU B N 1
ATOM 5906 C CA . LEU B 1 214 ? -3.482 -25.875 -46.469 1 97.81 214 LEU B CA 1
ATOM 5907 C C . LEU B 1 214 ? -2.537 -25.547 -45.312 1 97.81 214 LEU B C 1
ATOM 5909 O O . LEU B 1 214 ? -1.672 -26.344 -44.969 1 97.81 214 LEU B O 1
ATOM 5913 N N . THR B 1 215 ? -2.707 -24.312 -44.781 1 97.25 215 THR B N 1
ATOM 5914 C CA . THR B 1 215 ? -1.962 -23.922 -43.594 1 97.25 215 THR B CA 1
ATOM 5915 C C . THR B 1 215 ? -2.688 -24.359 -42.312 1 97.25 215 THR B C 1
ATOM 5917 O O . THR B 1 215 ? -3.852 -24.766 -42.375 1 97.25 215 THR B O 1
ATOM 5920 N N . PRO B 1 216 ? -2.023 -24.328 -41.156 1 97.56 216 PRO B N 1
ATOM 5921 C CA . PRO B 1 216 ? -2.729 -24.625 -39.906 1 97.56 216 PRO B CA 1
ATOM 5922 C C . PRO B 1 216 ? -3.965 -23.766 -39.719 1 97.56 216 PRO B C 1
ATOM 5924 O O . PRO B 1 216 ? -4.996 -24.234 -39.25 1 97.56 216 PRO B O 1
ATOM 5927 N N . LEU B 1 217 ? -3.869 -22.516 -40.156 1 97.06 217 LEU B N 1
ATOM 5928 C CA . LEU B 1 217 ? -5.012 -21.609 -40.031 1 97.06 217 LEU B CA 1
ATOM 5929 C C . LEU B 1 217 ? -6.16 -22.094 -40.906 1 97.06 217 LEU B C 1
ATOM 5931 O O . LEU B 1 217 ? -7.316 -22.109 -40.5 1 97.06 217 LEU B O 1
ATOM 5935 N N . ASP B 1 218 ? -5.812 -22.5 -42.094 1 97.25 218 ASP B N 1
ATOM 5936 C CA . ASP B 1 218 ? -6.828 -23.016 -43 1 97.25 218 ASP B CA 1
ATOM 5937 C C . ASP B 1 218 ? -7.523 -24.25 -42.406 1 97.25 218 ASP B C 1
ATOM 5939 O O . ASP B 1 218 ? -8.742 -24.375 -42.531 1 97.25 218 ASP B O 1
ATOM 5943 N N . LEU B 1 219 ? -6.754 -25.094 -41.812 1 97.69 219 LEU B N 1
ATOM 5944 C CA . LEU B 1 219 ? -7.285 -26.328 -41.25 1 97.69 219 LEU B CA 1
ATOM 5945 C C . LEU B 1 219 ? -8.18 -26.031 -40.062 1 97.69 219 LEU B C 1
ATOM 5947 O O . LEU B 1 219 ? -9.219 -26.672 -39.875 1 97.69 219 LEU B O 1
ATOM 5951 N N . SER B 1 220 ? -7.793 -25.125 -39.25 1 97.38 220 SER B N 1
ATOM 5952 C CA . SER B 1 220 ? -8.617 -24.719 -38.125 1 97.38 220 SER B CA 1
ATOM 5953 C C . SER B 1 220 ? -9.953 -24.172 -38.562 1 97.38 220 SER B C 1
ATOM 5955 O O . SER B 1 220 ? -10.984 -24.391 -37.938 1 97.38 220 SER B O 1
ATOM 5957 N N . LYS B 1 221 ? -10 -23.438 -39.688 1 96.75 221 LYS B N 1
ATOM 5958 C CA . LYS B 1 221 ? -11.211 -22.828 -40.219 1 96.75 221 LYS B CA 1
ATOM 5959 C C . LYS B 1 221 ? -12.18 -23.891 -40.719 1 96.75 221 LYS B C 1
ATOM 5961 O O . LYS B 1 221 ? -13.391 -23.656 -40.781 1 96.75 221 LYS B O 1
ATOM 5966 N N . GLN B 1 222 ? -11.625 -25.016 -41.031 1 95.94 222 GLN B N 1
ATOM 5967 C CA . GLN B 1 222 ? -12.469 -26.094 -41.531 1 95.94 222 GLN B CA 1
ATOM 5968 C C . GLN B 1 222 ? -13.289 -26.719 -40.438 1 95.94 222 GLN B C 1
ATOM 5970 O O . GLN B 1 222 ? -14.375 -27.25 -40.656 1 95.94 222 GLN B O 1
ATOM 5975 N N . GLY B 1 223 ? -12.758 -26.672 -39.188 1 94.5 223 GLY B N 1
ATOM 5976 C CA . GLY B 1 223 ? -13.516 -27.172 -38.031 1 94.5 223 GLY B CA 1
ATOM 5977 C C . GLY B 1 223 ? -14.656 -26.266 -37.625 1 94.5 223 GLY B C 1
ATOM 5978 O O . GLY B 1 223 ? -14.547 -25.047 -37.719 1 94.5 223 GLY B O 1
ATOM 5979 N N . LYS B 1 224 ? -15.797 -26.781 -37.125 1 91.25 224 LYS B N 1
ATOM 5980 C CA . LYS B 1 224 ? -16.984 -25.984 -36.844 1 91.25 224 LYS B CA 1
ATOM 5981 C C . LYS B 1 224 ? -17.234 -25.906 -35.344 1 91.25 224 LYS B C 1
ATOM 5983 O O . LYS B 1 224 ? -18.156 -25.203 -34.875 1 91.25 224 LYS B O 1
ATOM 5988 N N . THR B 1 225 ? -16.469 -26.531 -34.594 1 93.44 225 THR B N 1
ATOM 5989 C CA . THR B 1 225 ? -16.703 -26.547 -33.156 1 93.44 225 THR B CA 1
ATOM 5990 C C . THR B 1 225 ? -16.234 -25.25 -32.5 1 93.44 225 THR B C 1
ATOM 5992 O O . THR B 1 225 ? -15.547 -24.438 -33.156 1 93.44 225 THR B O 1
ATOM 5995 N N . PHE B 1 226 ? -16.656 -25.016 -31.328 1 92.88 226 PHE B N 1
ATOM 5996 C CA . PHE B 1 226 ? -16.297 -23.828 -30.578 1 92.88 226 PHE B CA 1
ATOM 5997 C C . PHE B 1 226 ? -14.781 -23.734 -30.422 1 92.88 226 PHE B C 1
ATOM 5999 O O . PHE B 1 226 ? -14.203 -22.656 -30.516 1 92.88 226 PHE B O 1
ATOM 6006 N N . ARG B 1 227 ? -14.133 -24.875 -30.156 1 92.19 227 ARG B N 1
ATOM 6007 C CA . ARG B 1 227 ? -12.68 -24.906 -30 1 92.19 227 ARG B CA 1
ATOM 6008 C C . ARG B 1 227 ? -11.984 -24.469 -31.281 1 92.19 227 ARG B C 1
ATOM 6010 O O . ARG B 1 227 ? -10.961 -23.781 -31.234 1 92.19 227 ARG B O 1
ATOM 6017 N N . HIS B 1 228 ? -12.516 -24.781 -32.375 1 95.56 228 HIS B N 1
ATOM 6018 C CA . HIS B 1 228 ? -11.945 -24.375 -33.656 1 95.56 228 HIS B CA 1
ATOM 6019 C C . HIS B 1 228 ? -12.078 -22.859 -33.844 1 95.56 228 HIS B C 1
ATOM 6021 O O . HIS B 1 228 ? -11.156 -22.219 -34.375 1 95.56 228 HIS B O 1
ATOM 6027 N N . GLN B 1 229 ? -13.195 -22.391 -33.438 1 95.12 229 GLN B N 1
ATOM 6028 C CA . GLN B 1 229 ? -13.398 -20.938 -33.562 1 95.12 229 GLN B CA 1
ATOM 6029 C C . GLN B 1 229 ? -12.391 -20.172 -32.688 1 95.12 229 GLN B C 1
ATOM 6031 O O . GLN B 1 229 ? -11.797 -19.203 -33.156 1 95.12 229 GLN B O 1
ATOM 6036 N N . GLN B 1 230 ? -12.266 -20.641 -31.5 1 92.69 230 GLN B N 1
ATOM 6037 C CA . GLN B 1 230 ? -11.297 -20 -30.609 1 92.69 230 GLN B CA 1
ATOM 6038 C C . GLN B 1 230 ? -9.891 -20.078 -31.188 1 92.69 230 GLN B C 1
ATOM 6040 O O . GLN B 1 230 ? -9.148 -19.094 -31.141 1 92.69 230 GLN B O 1
ATOM 6045 N N . LEU B 1 231 ? -9.602 -21.203 -31.672 1 95.25 231 LEU B N 1
ATOM 6046 C CA . LEU B 1 231 ? -8.266 -21.406 -32.25 1 95.25 231 LEU B CA 1
ATOM 6047 C C . LEU B 1 231 ? -8.07 -20.531 -33.469 1 95.25 231 LEU B C 1
ATOM 6049 O O . LEU B 1 231 ? -7.008 -19.938 -33.656 1 95.25 231 LEU B O 1
ATOM 6053 N N . THR B 1 232 ? -9.055 -20.453 -34.281 1 96.12 232 THR B N 1
ATOM 6054 C CA . THR B 1 232 ? -8.984 -19.656 -35.5 1 96.12 232 THR B CA 1
ATOM 6055 C C . THR B 1 232 ? -8.734 -18.188 -35.156 1 96.12 232 THR B C 1
ATOM 6057 O O . THR B 1 232 ? -7.93 -17.516 -35.812 1 96.12 232 THR B O 1
ATOM 6060 N N . LYS B 1 233 ? -9.445 -17.734 -34.188 1 93.12 233 LYS B N 1
ATOM 6061 C CA . LYS B 1 233 ? -9.234 -16.359 -33.75 1 93.12 233 LYS B CA 1
ATOM 6062 C C . LYS B 1 233 ? -7.797 -16.156 -33.281 1 93.12 233 LYS B C 1
ATOM 6064 O O . LYS B 1 233 ? -7.176 -15.141 -33.625 1 93.12 233 LYS B O 1
ATOM 6069 N N . LEU B 1 234 ? -7.281 -17.094 -32.531 1 90.38 234 LEU B N 1
ATOM 6070 C CA . LEU B 1 234 ? -5.918 -17.016 -32.031 1 90.38 234 LEU B CA 1
ATOM 6071 C C . LEU B 1 234 ? -4.902 -17.031 -33.156 1 90.38 234 LEU B C 1
ATOM 6073 O O . LEU B 1 234 ? -3.994 -16.203 -33.219 1 90.38 234 LEU B O 1
ATOM 6077 N N . LEU B 1 235 ? -5.055 -17.938 -34.125 1 94.44 235 LEU B N 1
ATOM 6078 C CA . LEU B 1 235 ? -4.105 -18.094 -35.219 1 94.44 235 LEU B CA 1
ATOM 6079 C C . LEU B 1 235 ? -4.172 -16.875 -36.156 1 94.44 235 LEU B C 1
ATOM 6081 O O . LEU B 1 235 ? -3.152 -16.469 -36.719 1 94.44 235 LEU B O 1
ATOM 6085 N N . ASN B 1 236 ? -5.367 -16.312 -36.281 1 93.62 236 ASN B N 1
ATOM 6086 C CA . ASN B 1 236 ? -5.531 -15.109 -37.094 1 93.62 236 ASN B CA 1
ATOM 6087 C C . ASN B 1 236 ? -4.746 -13.93 -36.531 1 93.62 236 ASN B C 1
ATOM 6089 O O . ASN B 1 236 ? -4.238 -13.102 -37.281 1 93.62 236 ASN B O 1
ATOM 6093 N N . ARG B 1 237 ? -4.73 -13.898 -35.281 1 89.06 237 ARG B N 1
ATOM 6094 C CA . ARG B 1 237 ? -3.986 -12.828 -34.625 1 89.06 237 ARG B CA 1
ATOM 6095 C C . ARG B 1 237 ? -2.49 -12.961 -34.875 1 89.06 237 ARG B C 1
ATOM 6097 O O . ARG B 1 237 ? -1.808 -11.961 -35.125 1 89.06 237 ARG B O 1
ATOM 6104 N N . TYR B 1 238 ? -1.977 -14.188 -34.906 1 90.31 238 TYR B N 1
ATOM 6105 C CA . TYR B 1 238 ? -0.532 -14.383 -34.906 1 90.31 238 TYR B CA 1
ATOM 6106 C C . TYR B 1 238 ? -0.029 -14.578 -36.344 1 90.31 238 TYR B C 1
ATOM 6108 O O . TYR B 1 238 ? 1.17 -14.453 -36.594 1 90.31 238 TYR B O 1
ATOM 6116 N N . ILE B 1 239 ? -0.888 -14.844 -37.281 1 89.75 239 ILE B N 1
ATOM 6117 C CA . ILE B 1 239 ? -0.473 -15.023 -38.656 1 89.75 239 ILE B CA 1
ATOM 6118 C C . ILE B 1 239 ? 0.049 -13.703 -39.219 1 89.75 239 ILE B C 1
ATOM 6120 O O . ILE B 1 239 ? 0.838 -13.688 -40.156 1 89.75 239 ILE B O 1
ATOM 6124 N N . ASN B 1 240 ? -0.367 -12.609 -38.594 1 88.5 240 ASN B N 1
ATOM 6125 C CA . ASN B 1 240 ? 0.023 -11.281 -39.062 1 88.5 240 ASN B CA 1
ATOM 6126 C C . ASN B 1 240 ? 1.287 -10.789 -38.344 1 88.5 240 ASN B C 1
ATOM 6128 O O . ASN B 1 240 ? 1.799 -9.711 -38.688 1 88.5 240 ASN B O 1
ATOM 6132 N N . GLU B 1 241 ? 1.75 -11.594 -37.469 1 88.56 241 GLU B N 1
ATOM 6133 C CA . GLU B 1 241 ? 2.996 -11.25 -36.781 1 88.56 241 GLU B CA 1
ATOM 6134 C C . GLU B 1 241 ? 4.211 -11.656 -37.625 1 88.56 241 GLU B C 1
ATOM 6136 O O . GLU B 1 241 ? 4.109 -12.516 -38.5 1 88.56 241 GLU B O 1
ATOM 6141 N N . PRO B 1 242 ? 5.336 -10.945 -37.375 1 87.06 242 PRO B N 1
ATOM 6142 C CA . PRO B 1 242 ? 6.539 -11.352 -38.094 1 87.06 242 PRO B CA 1
ATOM 6143 C C . PRO B 1 242 ? 6.883 -12.82 -37.906 1 87.06 242 PRO B C 1
ATOM 6145 O O . PRO B 1 242 ? 6.617 -13.391 -36.844 1 87.06 242 PRO B O 1
ATOM 6148 N N . LEU B 1 243 ? 7.531 -13.43 -38.844 1 83.69 243 LEU B N 1
ATOM 6149 C CA . LEU B 1 243 ? 7.812 -14.859 -38.906 1 83.69 243 LEU B CA 1
ATOM 6150 C C . LEU B 1 243 ? 8.656 -15.297 -37.719 1 83.69 243 LEU B C 1
ATOM 6152 O O . LEU B 1 243 ? 8.453 -16.375 -37.188 1 83.69 243 LEU B O 1
ATOM 6156 N N . HIS B 1 244 ? 9.453 -14.461 -37.188 1 83.56 244 HIS B N 1
ATOM 6157 C CA . HIS B 1 244 ? 10.383 -14.852 -36.125 1 83.56 244 HIS B CA 1
ATOM 6158 C C . HIS B 1 244 ? 9.844 -14.453 -34.75 1 83.56 244 HIS B C 1
ATOM 6160 O O . HIS B 1 244 ? 10.5 -14.688 -33.75 1 83.56 244 HIS B O 1
ATOM 6166 N N . HIS B 1 245 ? 8.648 -14.031 -34.875 1 84.69 245 HIS B N 1
ATOM 6167 C CA . HIS B 1 245 ? 8.047 -13.625 -33.594 1 84.69 245 HIS B CA 1
ATOM 6168 C C . HIS B 1 245 ? 7.609 -14.836 -32.781 1 84.69 245 HIS B C 1
ATOM 6170 O O . HIS B 1 245 ? 6.98 -15.75 -33.312 1 84.69 245 HIS B O 1
ATOM 6176 N N . ASN B 1 246 ? 8.031 -14.852 -31.484 1 83.38 246 ASN B N 1
ATOM 6177 C CA . ASN B 1 246 ? 7.531 -15.859 -30.547 1 83.38 246 ASN B CA 1
ATOM 6178 C C . ASN B 1 246 ? 6.367 -15.32 -29.719 1 83.38 246 ASN B C 1
ATOM 6180 O O . ASN B 1 246 ? 6.484 -14.281 -29.078 1 83.38 246 ASN B O 1
ATOM 6184 N N . PRO B 1 247 ? 5.266 -15.961 -29.953 1 82.12 247 PRO B N 1
ATOM 6185 C CA . PRO B 1 247 ? 4.125 -15.5 -29.172 1 82.12 247 PRO B CA 1
ATOM 6186 C C . PRO B 1 247 ? 4.445 -15.383 -27.688 1 82.12 247 PRO B C 1
ATOM 6188 O O . PRO B 1 247 ? 5.043 -16.297 -27.094 1 82.12 247 PRO B O 1
ATOM 6191 N N . ARG B 1 248 ? 4.273 -14.156 -27.172 1 74.88 248 ARG B N 1
ATOM 6192 C CA . ARG B 1 248 ? 4.535 -13.93 -25.75 1 74.88 248 ARG B CA 1
ATOM 6193 C C . ARG B 1 248 ? 3.232 -13.789 -24.969 1 74.88 248 ARG B C 1
ATOM 6195 O O . ARG B 1 248 ? 2.219 -13.352 -25.516 1 74.88 248 ARG B O 1
ATOM 6202 N N . GLU B 1 249 ? 3.336 -14.305 -23.812 1 70.81 249 GLU B N 1
ATOM 6203 C CA . GLU B 1 249 ? 2.189 -14.219 -22.906 1 70.81 249 GLU B CA 1
ATOM 6204 C C . GLU B 1 249 ? 1.865 -12.766 -22.562 1 70.81 249 GLU B C 1
ATOM 6206 O O . GLU B 1 249 ? 2.77 -11.961 -22.344 1 70.81 249 GLU B O 1
ATOM 6211 N N . SER B 1 250 ? 0.688 -12.281 -22.984 1 75.62 250 SER B N 1
ATOM 6212 C CA . SER B 1 250 ? 0.282 -10.945 -22.562 1 75.62 250 SER B CA 1
ATOM 6213 C C . SER B 1 250 ? -0.016 -10.906 -21.062 1 75.62 250 SER B C 1
ATOM 6215 O O . SER B 1 250 ? -0.805 -11.703 -20.562 1 75.62 250 SER B O 1
ATOM 6217 N N . ASN B 1 251 ? 0.716 -9.961 -20.391 1 84.12 251 ASN B N 1
ATOM 6218 C CA . ASN B 1 251 ? 0.544 -9.859 -18.938 1 84.12 251 ASN B CA 1
ATOM 6219 C C . ASN B 1 251 ? -0.565 -8.875 -18.578 1 84.12 251 ASN B C 1
ATOM 6221 O O . ASN B 1 251 ? -0.807 -8.609 -17.406 1 84.12 251 ASN B O 1
ATOM 6225 N N . VAL B 1 252 ? -1.27 -8.398 -19.578 1 86.69 252 VAL B N 1
ATOM 6226 C CA . VAL B 1 252 ? -2.291 -7.391 -19.312 1 86.69 252 VAL B CA 1
ATOM 6227 C C . VAL B 1 252 ? -3.43 -8.008 -18.516 1 86.69 252 VAL B C 1
ATOM 6229 O O . VAL B 1 252 ? -3.852 -7.457 -17.484 1 86.69 252 VAL B O 1
ATOM 6232 N N . LEU B 1 253 ? -3.844 -9.203 -18.984 1 88.19 253 LEU B N 1
ATOM 6233 C CA . LEU B 1 253 ? -4.941 -9.867 -18.297 1 88.19 253 LEU B CA 1
ATOM 6234 C C . LEU B 1 253 ? -4.512 -10.32 -16.906 1 88.19 253 LEU B C 1
ATOM 6236 O O . LEU B 1 253 ? -5.312 -10.305 -15.969 1 88.19 253 LEU B O 1
ATOM 6240 N N . TYR B 1 254 ? -3.262 -10.703 -16.844 1 91.56 254 TYR B N 1
ATOM 6241 C CA . TYR B 1 254 ? -2.725 -11.109 -15.547 1 91.56 254 TYR B CA 1
ATOM 6242 C C . TYR B 1 254 ? -2.814 -9.969 -14.539 1 91.56 254 TYR B C 1
ATOM 6244 O O . TYR B 1 254 ? -3.348 -10.141 -13.445 1 91.56 254 TYR B O 1
ATOM 6252 N N . TYR B 1 255 ? -2.42 -8.805 -14.938 1 93.5 255 TYR B N 1
ATOM 6253 C CA . TYR B 1 255 ? -2.395 -7.664 -14.023 1 93.5 255 TYR B CA 1
ATOM 6254 C C . TYR B 1 255 ? -3.801 -7.125 -13.789 1 93.5 255 TYR B C 1
ATOM 6256 O O . TYR B 1 255 ? -4.109 -6.641 -12.695 1 93.5 255 TYR B O 1
ATOM 6264 N N . TRP B 1 256 ? -4.594 -7.219 -14.773 1 92.94 256 TRP B N 1
ATOM 6265 C CA . TRP B 1 256 ? -5.988 -6.84 -14.57 1 92.94 256 TRP B CA 1
ATOM 6266 C C . TRP B 1 256 ? -6.637 -7.711 -13.5 1 92.94 256 TRP B C 1
ATOM 6268 O O . TRP B 1 256 ? -7.34 -7.203 -12.617 1 92.94 256 TRP B O 1
ATOM 6278 N N . THR B 1 257 ? -6.348 -8.992 -13.609 1 93.44 257 THR B N 1
ATOM 6279 C CA . THR B 1 257 ? -6.91 -9.938 -12.648 1 93.44 257 THR B CA 1
ATOM 6280 C C . THR B 1 257 ? -6.336 -9.695 -11.258 1 93.44 257 THR B C 1
ATOM 6282 O O . THR B 1 257 ? -7.051 -9.797 -10.258 1 93.44 257 THR B O 1
ATOM 6285 N N . LEU B 1 258 ? -5.105 -9.305 -11.234 1 95.69 258 LEU B N 1
ATOM 6286 C CA . LEU B 1 258 ? -4.438 -9 -9.977 1 95.69 258 LEU B CA 1
ATOM 6287 C C . LEU B 1 258 ? -5.062 -7.781 -9.312 1 95.69 258 LEU B C 1
ATOM 6289 O O . LEU B 1 258 ? -5.262 -7.766 -8.094 1 95.69 258 LEU B O 1
ATOM 6293 N N . LEU B 1 259 ? -5.457 -6.805 -10.117 1 97.19 259 LEU B N 1
ATOM 6294 C CA . LEU B 1 259 ? -5.93 -5.527 -9.602 1 97.19 259 LEU B CA 1
ATOM 6295 C C . LEU B 1 259 ? -7.441 -5.539 -9.414 1 97.19 259 LEU B C 1
ATOM 6297 O O . LEU B 1 259 ? -8 -4.668 -8.742 1 97.19 259 LEU B O 1
ATOM 6301 N N . PHE B 1 260 ? -8.07 -6.539 -9.969 1 96.75 260 PHE B N 1
ATOM 6302 C CA . PHE B 1 260 ? -9.523 -6.609 -10.031 1 96.75 260 PHE B CA 1
ATOM 6303 C C . PHE B 1 260 ? -10.133 -6.5 -8.641 1 96.75 260 PHE B C 1
ATOM 6305 O O . PHE B 1 260 ? -11.031 -5.688 -8.414 1 96.75 260 PHE B O 1
ATOM 6312 N N . PRO B 1 261 ? -9.641 -7.207 -7.633 1 97.25 261 PRO B N 1
ATOM 6313 C CA . PRO B 1 261 ? -10.25 -7.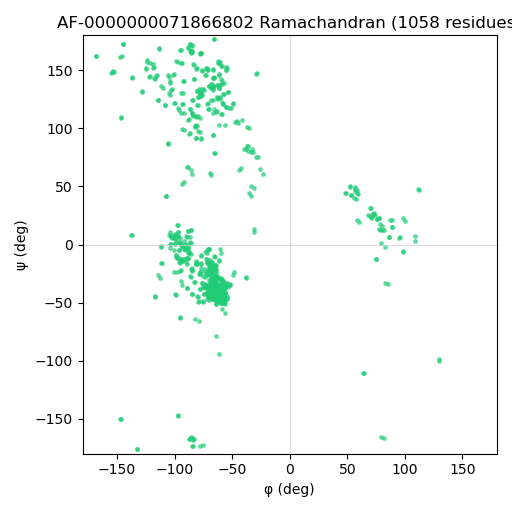094 -6.305 1 97.25 261 PRO B CA 1
ATOM 6314 C C . PRO B 1 261 ? -10.109 -5.695 -5.707 1 97.25 261 PRO B C 1
ATOM 6316 O O . PRO B 1 261 ? -11.047 -5.184 -5.098 1 97.25 261 PRO B O 1
ATOM 6319 N N . THR B 1 262 ? -8.984 -5.047 -5.891 1 97.25 262 THR B N 1
ATOM 6320 C CA . THR B 1 262 ? -8.734 -3.723 -5.332 1 97.25 262 THR B CA 1
ATOM 6321 C C . THR B 1 262 ? -9.633 -2.678 -5.988 1 97.25 262 THR B C 1
ATOM 6323 O O . THR B 1 262 ? -10.273 -1.884 -5.297 1 97.25 262 THR B O 1
ATOM 6326 N N . LEU B 1 263 ? -9.719 -2.742 -7.34 1 97.56 263 LEU B N 1
ATOM 6327 C CA . LEU B 1 263 ? -10.477 -1.748 -8.094 1 97.56 263 LEU B CA 1
ATOM 6328 C C . LEU B 1 263 ? -11.977 -1.93 -7.883 1 97.56 263 LEU B C 1
ATOM 6330 O O . LEU B 1 263 ? -12.703 -0.95 -7.711 1 97.56 263 LEU B O 1
ATOM 6334 N N . THR B 1 264 ? -12.375 -3.186 -7.898 1 97.19 264 THR B N 1
ATOM 6335 C CA . THR B 1 264 ? -13.797 -3.436 -7.68 1 97.19 264 THR B CA 1
ATOM 6336 C C . THR B 1 264 ? -14.188 -3.117 -6.242 1 97.19 264 THR B C 1
ATOM 6338 O O . THR B 1 264 ? -15.281 -2.596 -5.988 1 97.19 264 THR B O 1
ATOM 6341 N N . GLY B 1 265 ? -13.32 -3.494 -5.285 1 96.88 265 GLY B N 1
ATOM 6342 C CA . GLY B 1 265 ? -13.578 -3.086 -3.914 1 96.88 265 GLY B CA 1
ATOM 6343 C C . GLY B 1 265 ? -13.711 -1.584 -3.752 1 96.88 265 GLY B C 1
ATOM 6344 O O . GLY B 1 265 ? -14.602 -1.106 -3.053 1 96.88 265 GLY B O 1
ATOM 6345 N N . ALA B 1 266 ? -12.883 -0.825 -4.418 1 97 266 ALA B N 1
ATOM 6346 C CA . ALA B 1 266 ? -12.938 0.634 -4.387 1 97 266 ALA B CA 1
ATOM 6347 C C . ALA B 1 266 ? -14.242 1.145 -4.992 1 97 266 ALA B C 1
ATOM 6349 O O . ALA B 1 266 ? -14.867 2.059 -4.453 1 97 266 ALA B O 1
ATOM 6350 N N . ALA B 1 267 ? -14.609 0.534 -6.09 1 97 267 ALA B N 1
ATOM 6351 C CA . ALA B 1 267 ? -15.852 0.936 -6.75 1 97 267 ALA B CA 1
ATOM 6352 C C . ALA B 1 267 ? -17.047 0.71 -5.84 1 97 267 ALA B C 1
ATOM 6354 O O . ALA B 1 267 ? -17.953 1.556 -5.762 1 97 267 ALA B O 1
ATOM 6355 N N . ILE B 1 268 ? -17.047 -0.396 -5.164 1 96.5 268 ILE B N 1
ATOM 6356 C CA . ILE B 1 268 ? -18.141 -0.712 -4.25 1 96.5 268 ILE B CA 1
ATOM 6357 C C . ILE B 1 268 ? -18.203 0.335 -3.143 1 96.5 268 ILE B C 1
ATOM 6359 O O . ILE B 1 268 ? -19.281 0.851 -2.832 1 96.5 268 ILE B O 1
ATOM 6363 N N . LEU B 1 269 ? -17.094 0.669 -2.561 1 94.88 269 LEU B N 1
ATOM 6364 C CA . LEU B 1 269 ? -17.031 1.641 -1.475 1 94.88 269 LEU B CA 1
ATOM 6365 C C . LEU B 1 269 ? -17.453 3.025 -1.964 1 94.88 269 LEU B C 1
ATOM 6367 O O . LEU B 1 269 ? -18.141 3.76 -1.253 1 94.88 269 LEU B O 1
ATOM 6371 N N . LEU B 1 270 ? -17.094 3.377 -3.195 1 94.69 270 LEU B N 1
ATOM 6372 C CA . LEU B 1 270 ? -17.453 4.668 -3.77 1 94.69 270 LEU B CA 1
ATOM 6373 C C . LEU B 1 270 ? -18.953 4.738 -4.027 1 94.69 270 LEU B C 1
ATOM 6375 O O . LEU B 1 270 ? -19.594 5.766 -3.758 1 94.69 270 LEU B O 1
ATOM 6379 N N . ILE B 1 271 ? -19.469 3.664 -4.551 1 94.75 271 ILE B N 1
ATOM 6380 C CA . ILE B 1 271 ? -20.922 3.59 -4.781 1 94.75 271 ILE B CA 1
ATOM 6381 C C . ILE B 1 271 ? -21.656 3.699 -3.449 1 94.75 271 ILE B C 1
ATOM 6383 O O . ILE B 1 271 ? -22.656 4.422 -3.342 1 94.75 271 ILE B O 1
ATOM 6387 N N . ALA B 1 272 ? -21.156 3.002 -2.482 1 93.69 272 ALA B N 1
ATOM 6388 C CA . ALA B 1 272 ? -21.766 3.059 -1.154 1 93.69 272 ALA B CA 1
ATOM 6389 C C . ALA B 1 272 ? -21.719 4.477 -0.595 1 93.69 272 ALA B C 1
ATOM 6391 O O . ALA B 1 272 ? -22.688 4.938 0.017 1 93.69 272 ALA B O 1
ATOM 6392 N N . ALA B 1 273 ? -20.625 5.16 -0.759 1 91.69 273 ALA B N 1
ATOM 6393 C CA . ALA B 1 273 ? -20.484 6.531 -0.279 1 91.69 273 ALA B CA 1
ATOM 6394 C C . ALA B 1 273 ? -21.469 7.465 -0.964 1 91.69 273 ALA B C 1
ATOM 6396 O O . ALA B 1 273 ? -22.031 8.359 -0.328 1 91.69 273 ALA B O 1
ATOM 6397 N N . MET B 1 274 ? -21.734 7.262 -2.199 1 92.56 274 MET B N 1
ATOM 6398 C CA . MET B 1 274 ? -22.641 8.102 -2.98 1 92.56 274 MET B CA 1
ATOM 6399 C C . MET B 1 274 ? -24.094 7.887 -2.549 1 92.56 274 MET B C 1
ATOM 6401 O O . MET B 1 274 ? -24.922 8.789 -2.662 1 92.56 274 MET B O 1
ATOM 6405 N N . LEU B 1 275 ? -24.312 6.742 -2.041 1 88.44 275 LEU B N 1
ATOM 6406 C CA . LEU B 1 275 ? -25.688 6.406 -1.675 1 88.44 275 LEU B CA 1
ATOM 6407 C C . LEU B 1 275 ? -25.969 6.773 -0.22 1 88.44 275 LEU B C 1
ATOM 6409 O O . LEU B 1 275 ? -27.078 6.594 0.266 1 88.44 275 LEU B O 1
ATOM 6413 N N . GLY B 1 276 ? -25.031 7.273 0.514 1 80.06 276 GLY B N 1
ATOM 6414 C CA . GLY B 1 276 ? -25.219 7.836 1.844 1 80.06 276 GLY B CA 1
ATOM 6415 C C . GLY B 1 276 ? -25.688 6.812 2.861 1 80.06 276 GLY B C 1
ATOM 6416 O O . GLY B 1 276 ? -25.047 5.781 3.061 1 80.06 276 GLY B O 1
ATOM 6417 N N . GLY B 1 277 ? -26.969 6.918 3.344 1 76.88 277 GLY B N 1
ATOM 6418 C CA . GLY B 1 277 ? -27.547 6.09 4.391 1 76.88 277 GLY B CA 1
ATOM 6419 C C . GLY B 1 277 ? -27.734 4.645 3.977 1 76.88 277 GLY B C 1
ATOM 6420 O O . GLY B 1 277 ? -27.828 3.756 4.828 1 76.88 277 GLY B O 1
ATOM 6421 N N . TYR B 1 278 ? -27.656 4.391 2.738 1 83.56 278 TYR B N 1
ATOM 6422 C CA . TYR B 1 278 ? -27.859 3.029 2.248 1 83.56 278 TYR B CA 1
ATOM 6423 C C . TYR B 1 278 ? -26.516 2.359 1.958 1 83.56 278 TYR B C 1
ATOM 6425 O O . TYR B 1 278 ? -26.469 1.306 1.318 1 83.56 278 TYR B O 1
ATOM 6433 N N . GLY B 1 279 ? -25.5 3.008 2.293 1 86.25 279 GLY B N 1
ATOM 6434 C CA . GLY B 1 279 ? -24.172 2.477 2.041 1 86.25 279 GLY B CA 1
ATOM 6435 C C . GLY B 1 279 ? -23.953 1.104 2.65 1 86.25 279 GLY B C 1
ATOM 6436 O O . GLY B 1 279 ? -23.344 0.233 2.027 1 86.25 279 GLY B O 1
ATOM 6437 N N . GLY B 1 280 ? -24.5 0.86 3.791 1 86.25 280 GLY B N 1
ATOM 6438 C CA . GLY B 1 280 ? -24.359 -0.43 4.445 1 86.25 280 GLY B CA 1
ATOM 6439 C C . GLY B 1 280 ? -25.016 -1.562 3.682 1 86.25 280 GLY B C 1
ATOM 6440 O O . GLY B 1 280 ? -24.453 -2.65 3.561 1 86.25 280 GLY B O 1
ATOM 6441 N N . LEU B 1 281 ? -26.203 -1.282 3.189 1 87.88 281 LEU B N 1
ATOM 6442 C CA . LEU B 1 281 ? -26.922 -2.277 2.412 1 87.88 281 LEU B CA 1
ATOM 6443 C C . LEU B 1 281 ? -26.203 -2.594 1.111 1 87.88 281 LEU B C 1
ATOM 6445 O O . LEU B 1 281 ? -26.125 -3.754 0.704 1 87.88 281 LEU B O 1
ATOM 6449 N N . THR B 1 282 ? -25.719 -1.513 0.535 1 90.75 282 THR B N 1
ATOM 6450 C CA . THR B 1 282 ? -24.953 -1.686 -0.7 1 90.75 282 THR B CA 1
ATOM 6451 C C . THR B 1 282 ? -23.734 -2.564 -0.465 1 90.75 282 THR B C 1
ATOM 6453 O O . THR B 1 282 ? -23.469 -3.5 -1.226 1 90.75 282 THR B O 1
ATOM 6456 N N . CYS B 1 283 ? -22.984 -2.346 0.559 1 92.94 283 CYS B N 1
ATOM 6457 C CA . CYS B 1 283 ? -21.797 -3.145 0.889 1 92.94 283 CYS B CA 1
ATOM 6458 C C . CYS B 1 283 ? -22.188 -4.582 1.219 1 92.94 283 CYS B C 1
ATOM 6460 O O . CYS B 1 283 ? -21.516 -5.523 0.816 1 92.94 283 CYS B O 1
ATOM 6462 N N . GLY B 1 284 ? -23.328 -4.781 1.899 1 92.31 284 GLY B N 1
ATOM 6463 C CA . GLY B 1 284 ? -23.797 -6.102 2.285 1 92.31 284 GLY B CA 1
ATOM 6464 C C . GLY B 1 284 ? -24.172 -6.973 1.101 1 92.31 284 GLY B C 1
ATOM 6465 O O . GLY B 1 284 ? -24.141 -8.203 1.194 1 92.31 284 GLY B O 1
ATOM 6466 N N . LEU B 1 285 ? -24.453 -6.336 -0.001 1 93.94 285 LEU B N 1
ATOM 6467 C CA . LEU B 1 285 ? -24.844 -7.082 -1.191 1 93.94 285 LEU B CA 1
ATOM 6468 C C . LEU B 1 285 ? -23.672 -7.246 -2.145 1 93.94 285 LEU B C 1
ATOM 6470 O O . LEU B 1 285 ? -23.422 -8.336 -2.66 1 93.94 285 LEU B O 1
ATOM 6474 N N . LEU B 1 286 ? -22.922 -6.184 -2.324 1 95.81 286 LEU B N 1
ATOM 6475 C CA . LEU B 1 286 ? -21.953 -6.168 -3.404 1 95.81 286 LEU B CA 1
ATOM 6476 C C . LEU B 1 286 ? -20.656 -6.871 -2.98 1 95.81 286 LEU B C 1
ATOM 6478 O O . LEU B 1 286 ? -19.984 -7.488 -3.807 1 95.81 286 LEU B O 1
ATOM 6482 N N . PHE B 1 287 ? -20.281 -6.809 -1.758 1 95.94 287 PHE B N 1
ATOM 6483 C CA . PHE B 1 287 ? -19.047 -7.465 -1.344 1 95.94 287 PHE B CA 1
ATOM 6484 C C . PHE B 1 287 ? -19.203 -8.977 -1.361 1 95.94 287 PHE B C 1
ATOM 6486 O O . PHE B 1 287 ? -18.297 -9.703 -1.785 1 95.94 287 PHE B O 1
ATOM 6493 N N . PRO B 1 288 ? -20.375 -9.531 -0.903 1 95.75 288 PRO B N 1
ATOM 6494 C CA . PRO B 1 288 ? -20.547 -10.977 -1.09 1 95.75 288 PRO B CA 1
ATOM 6495 C C . PRO B 1 288 ? -20.547 -11.383 -2.561 1 95.75 288 PRO B C 1
ATOM 6497 O O . PRO B 1 288 ? -20.031 -12.453 -2.906 1 95.75 288 PRO B O 1
ATOM 6500 N N . TRP B 1 289 ? -21.109 -10.523 -3.354 1 96.25 289 TRP B N 1
ATOM 6501 C CA . TRP B 1 289 ? -21.031 -10.773 -4.789 1 96.25 289 TRP B CA 1
ATOM 6502 C C . TRP B 1 289 ? -19.594 -10.812 -5.27 1 96.25 289 TRP B C 1
ATOM 6504 O O . TRP B 1 289 ? -19.203 -11.695 -6.043 1 96.25 289 TRP B O 1
ATOM 6514 N N . LEU B 1 290 ? -18.781 -9.867 -4.867 1 96.69 290 LEU B N 1
ATOM 6515 C CA . LEU B 1 290 ? -17.375 -9.836 -5.215 1 96.69 290 LEU B CA 1
ATOM 6516 C C . LEU B 1 290 ? -16.656 -11.086 -4.711 1 96.69 290 LEU B C 1
ATOM 6518 O O . LEU B 1 290 ? -15.867 -11.695 -5.434 1 96.69 290 LEU B O 1
ATOM 6522 N N . ALA B 1 291 ? -16.984 -11.508 -3.486 1 95.69 291 ALA B N 1
ATOM 6523 C CA . ALA B 1 291 ? -16.391 -12.719 -2.912 1 95.69 291 ALA B CA 1
ATOM 6524 C C . ALA B 1 291 ? -16.734 -13.945 -3.744 1 95.69 291 ALA B C 1
ATOM 6526 O O . ALA B 1 291 ? -15.867 -14.773 -4.039 1 95.69 291 ALA B O 1
ATOM 6527 N N . ARG B 1 292 ? -17.969 -14.031 -4.152 1 95.69 292 ARG B N 1
ATOM 6528 C CA . ARG B 1 292 ? -18.406 -15.148 -4.992 1 95.69 292 ARG B CA 1
ATOM 6529 C C . ARG B 1 292 ? -17.672 -15.141 -6.328 1 95.69 292 ARG B C 1
ATOM 6531 O O . ARG B 1 292 ? -17.234 -16.188 -6.801 1 95.69 292 ARG B O 1
ATOM 6538 N N . SER B 1 293 ? -17.531 -13.984 -6.863 1 95.19 293 SER B N 1
ATOM 6539 C CA . SER B 1 293 ? -16.844 -13.844 -8.148 1 95.19 293 SER B CA 1
ATOM 6540 C C . SER B 1 293 ? -15.391 -14.273 -8.047 1 95.19 293 SER B C 1
ATOM 6542 O O . SER B 1 293 ? -14.836 -14.844 -8.984 1 95.19 293 SER B O 1
ATOM 6544 N N . ILE B 1 294 ? -14.766 -14.039 -6.934 1 95.12 294 ILE B N 1
ATOM 6545 C CA . ILE B 1 294 ? -13.352 -14.352 -6.734 1 95.12 294 ILE B CA 1
ATOM 6546 C C . ILE B 1 294 ? -13.188 -15.836 -6.43 1 95.12 294 ILE B C 1
ATOM 6548 O O . ILE B 1 294 ? -12.391 -16.531 -7.07 1 95.12 294 ILE B O 1
ATOM 6552 N N . PHE B 1 295 ? -14.039 -16.375 -5.539 1 93.06 295 PHE B N 1
ATOM 6553 C CA . PHE B 1 295 ? -13.797 -17.703 -4.988 1 93.06 295 PHE B CA 1
ATOM 6554 C C . PHE B 1 295 ? -14.383 -18.781 -5.898 1 93.06 295 PHE B C 1
ATOM 6556 O O . PHE B 1 295 ? -14.203 -19.984 -5.648 1 93.06 295 PHE B O 1
ATOM 6563 N N . THR B 1 296 ? -14.969 -18.375 -7.047 1 92.62 296 THR B N 1
ATOM 6564 C CA . THR B 1 296 ? -15.422 -19.328 -8.047 1 92.62 296 THR B CA 1
ATOM 6565 C C . THR B 1 296 ? -14.414 -19.453 -9.188 1 92.62 296 THR B C 1
ATOM 6567 O O . THR B 1 296 ? -14.578 -20.266 -10.086 1 92.62 296 THR B O 1
ATOM 6570 N N . GLN B 1 297 ? -13.391 -18.75 -9.078 1 90.56 297 GLN B N 1
ATOM 6571 C CA . GLN B 1 297 ? -12.398 -18.781 -10.148 1 90.56 297 GLN B CA 1
ATOM 6572 C C . GLN B 1 297 ? -11.492 -20 -10.031 1 90.56 297 GLN B C 1
ATOM 6574 O O . GLN B 1 297 ? -11.25 -20.484 -8.93 1 90.56 297 GLN B O 1
ATOM 6579 N N . TYR B 1 298 ? -11.016 -20.406 -11.148 1 88.94 298 TYR B N 1
ATOM 6580 C CA . TYR B 1 298 ? -10.07 -21.5 -11.211 1 88.94 298 TYR B CA 1
ATOM 6581 C C . TYR B 1 298 ? -8.672 -21.062 -10.812 1 88.94 298 TYR B C 1
ATOM 6583 O O . TYR B 1 298 ? -8.383 -19.859 -10.789 1 88.94 298 TYR B O 1
ATOM 6591 N N . HIS B 1 299 ? -7.84 -22.016 -10.539 1 90.88 299 HIS B N 1
ATOM 6592 C CA . HIS B 1 299 ? -6.484 -21.719 -10.086 1 90.88 299 HIS B CA 1
ATOM 6593 C C . HIS B 1 299 ? -5.602 -21.281 -11.258 1 90.88 299 HIS B C 1
ATOM 6595 O O . HIS B 1 299 ? -4.531 -20.703 -11.047 1 90.88 299 HIS B O 1
ATOM 6601 N N . ARG B 1 300 ? -6.102 -21.578 -12.406 1 88 300 ARG B N 1
ATOM 6602 C CA . ARG B 1 300 ? -5.465 -21.062 -13.617 1 88 300 ARG B CA 1
ATOM 6603 C C . ARG B 1 300 ? -6.41 -20.156 -14.391 1 88 300 ARG B C 1
ATOM 6605 O O . ARG B 1 300 ? -7.625 -20.359 -14.367 1 88 300 ARG B O 1
ATOM 6612 N N . MET B 1 301 ? -5.777 -19.266 -15.094 1 84.94 301 MET B N 1
ATOM 6613 C CA . MET B 1 301 ? -6.586 -18.375 -15.93 1 84.94 301 MET B CA 1
ATOM 6614 C C . MET B 1 301 ? -7.16 -19.141 -17.125 1 84.94 301 MET B C 1
ATOM 6616 O O . MET B 1 301 ? -6.547 -20.078 -17.625 1 84.94 301 MET B O 1
ATOM 6620 N N . THR B 1 302 ? -8.281 -18.781 -17.641 1 77.12 302 THR B N 1
ATOM 6621 C CA . THR B 1 302 ? -8.992 -19.484 -18.688 1 77.12 302 THR B CA 1
ATOM 6622 C C . THR B 1 302 ? -8.484 -19.062 -20.062 1 77.12 302 THR B C 1
ATOM 6624 O O . THR B 1 302 ? -8.953 -19.562 -21.094 1 77.12 302 THR B O 1
ATOM 6627 N N . THR B 1 303 ? -7.438 -18.406 -20.094 1 76.19 303 THR B N 1
ATOM 6628 C CA . THR B 1 303 ? -6.852 -18.031 -21.375 1 76.19 303 THR B CA 1
ATOM 6629 C C . THR B 1 303 ? -5.965 -19.141 -21.906 1 76.19 303 THR B C 1
ATOM 6631 O O . THR B 1 303 ? -5.742 -20.156 -21.234 1 76.19 303 THR B O 1
ATOM 6634 N N . TYR B 1 304 ? -5.602 -19.047 -23.172 1 75.06 304 TYR B N 1
ATOM 6635 C CA . TYR B 1 304 ? -4.773 -20.062 -23.828 1 75.06 304 TYR B CA 1
ATOM 6636 C C . TYR B 1 304 ? -3.414 -20.172 -23.156 1 75.06 304 TYR B C 1
ATOM 6638 O O . TYR B 1 304 ? -2.734 -21.188 -23.281 1 75.06 304 TYR B O 1
ATOM 6646 N N . GLN B 1 305 ? -3.1 -19.188 -22.312 1 75.12 305 GLN B N 1
ATOM 6647 C CA . GLN B 1 305 ? -1.803 -19.203 -21.641 1 75.12 305 GLN B CA 1
ATOM 6648 C C . GLN B 1 305 ? -1.853 -20.016 -20.344 1 75.12 305 GLN B C 1
ATOM 6650 O O . GLN B 1 305 ? -0.832 -20.531 -19.906 1 75.12 305 GLN B O 1
ATOM 6655 N N . ARG B 1 306 ? -2.996 -20.094 -19.75 1 80.31 306 ARG B N 1
ATOM 6656 C CA . ARG B 1 306 ? -3.254 -20.859 -18.547 1 80.31 306 ARG B CA 1
ATOM 6657 C C . ARG B 1 306 ? -2.268 -20.5 -17.438 1 80.31 306 ARG B C 1
ATOM 6659 O O . ARG B 1 306 ? -1.723 -21.375 -16.766 1 80.31 306 ARG B O 1
ATOM 6666 N N . LEU B 1 307 ? -1.996 -19.203 -17.281 1 83.38 307 LEU B N 1
ATOM 6667 C CA . LEU B 1 307 ? -1.151 -18.703 -16.203 1 83.38 307 LEU B CA 1
ATOM 6668 C C . LEU B 1 307 ? -1.821 -18.922 -14.852 1 83.38 307 LEU B C 1
ATOM 6670 O O . LEU B 1 307 ? -3.047 -19.031 -14.766 1 83.38 307 LEU B O 1
ATOM 6674 N N . PRO B 1 308 ? -0.943 -19.094 -13.805 1 89.12 308 PRO B N 1
ATOM 6675 C CA . PRO B 1 308 ? -1.564 -19.109 -12.477 1 89.12 308 PRO B CA 1
ATOM 6676 C C . PRO B 1 308 ? -2.428 -17.875 -12.219 1 89.12 308 PRO B C 1
ATOM 6678 O O . PRO B 1 308 ? -2.029 -16.75 -12.547 1 89.12 308 PRO B O 1
ATOM 6681 N N . ASN B 1 309 ? -3.576 -18.094 -11.766 1 92.62 309 ASN B N 1
ATOM 6682 C CA . ASN B 1 309 ? -4.547 -17.031 -11.523 1 92.62 309 ASN B CA 1
ATOM 6683 C C . ASN B 1 309 ? -4.145 -16.172 -10.336 1 92.62 309 ASN B C 1
ATOM 6685 O O . ASN B 1 309 ? -4.109 -16.641 -9.195 1 92.62 309 ASN B O 1
ATOM 6689 N N . PRO B 1 310 ? -3.867 -14.883 -10.555 1 94.38 310 PRO B N 1
ATOM 6690 C CA . PRO B 1 310 ? -3.385 -14.039 -9.461 1 94.38 310 PRO B CA 1
ATOM 6691 C C . PRO B 1 310 ? -4.52 -13.391 -8.672 1 94.38 310 PRO B C 1
ATOM 6693 O O . PRO B 1 310 ? -4.273 -12.531 -7.824 1 94.38 310 PRO B O 1
ATOM 6696 N N . ILE B 1 311 ? -5.734 -13.797 -8.859 1 95.69 311 ILE B N 1
ATOM 6697 C CA . ILE B 1 311 ? -6.891 -13.109 -8.289 1 95.69 311 ILE B CA 1
ATOM 6698 C C . ILE B 1 311 ? -6.844 -13.211 -6.762 1 95.69 311 ILE B C 1
ATOM 6700 O O . ILE B 1 311 ? -7.27 -12.297 -6.059 1 95.69 311 ILE B O 1
ATOM 6704 N N . TYR B 1 312 ? -6.332 -14.289 -6.234 1 96 312 TYR B N 1
ATOM 6705 C CA . TYR B 1 312 ? -6.273 -14.477 -4.789 1 96 312 TYR B CA 1
ATOM 6706 C C . TYR B 1 312 ? -5.184 -13.617 -4.168 1 96 312 TYR B C 1
ATOM 6708 O O . TYR B 1 312 ? -5.379 -13.031 -3.098 1 96 312 TYR B O 1
ATOM 6716 N N . LEU B 1 313 ? -4.047 -13.594 -4.844 1 95.38 313 LEU B N 1
ATOM 6717 C CA . LEU B 1 313 ? -3.02 -12.648 -4.422 1 95.38 313 LEU B CA 1
ATOM 6718 C C . LEU B 1 313 ? -3.551 -11.219 -4.461 1 95.38 313 LEU B C 1
ATOM 6720 O O . LEU B 1 313 ? -3.305 -10.438 -3.543 1 95.38 313 LEU B O 1
ATOM 6724 N N . GLY B 1 314 ? -4.266 -10.969 -5.547 1 96.62 314 GLY B N 1
ATOM 6725 C CA . GLY B 1 314 ? -4.906 -9.672 -5.652 1 96.62 314 GLY B CA 1
ATOM 6726 C C . GLY B 1 314 ? -5.855 -9.375 -4.508 1 96.62 314 GLY B C 1
ATOM 6727 O O . GLY B 1 314 ? -5.969 -8.227 -4.066 1 96.62 314 GLY B O 1
ATOM 6728 N N . THR B 1 315 ? -6.527 -10.359 -4.043 1 96.94 315 THR B N 1
ATOM 6729 C CA . THR B 1 315 ? -7.465 -10.203 -2.938 1 96.94 315 THR B CA 1
ATOM 6730 C C . THR B 1 315 ? -6.723 -9.875 -1.645 1 96.94 315 THR B C 1
ATOM 6732 O O . THR B 1 315 ? -7.18 -9.031 -0.863 1 96.94 315 THR B O 1
ATOM 6735 N N . LEU B 1 316 ? -5.609 -10.531 -1.404 1 95.38 316 LEU B N 1
ATOM 6736 C CA . LEU B 1 316 ? -4.777 -10.211 -0.25 1 95.38 316 LEU B CA 1
ATOM 6737 C C . LEU B 1 316 ? -4.312 -8.758 -0.305 1 95.38 316 LEU B C 1
ATOM 6739 O O . LEU B 1 316 ? -4.426 -8.023 0.683 1 95.38 316 LEU B O 1
ATOM 6743 N N . ILE B 1 317 ? -3.869 -8.328 -1.47 1 94.5 317 ILE B N 1
ATOM 6744 C CA . ILE B 1 317 ? -3.393 -6.969 -1.676 1 94.5 317 ILE B CA 1
ATOM 6745 C C . ILE B 1 317 ? -4.539 -5.984 -1.463 1 94.5 317 ILE B C 1
ATOM 6747 O O . ILE B 1 317 ? -4.359 -4.941 -0.825 1 94.5 317 ILE B O 1
ATOM 6751 N N . ALA B 1 318 ? -5.676 -6.332 -1.973 1 96.94 318 ALA B N 1
ATOM 6752 C CA . ALA B 1 318 ? -6.859 -5.488 -1.812 1 96.94 318 ALA B CA 1
ATOM 6753 C C . ALA B 1 318 ? -7.211 -5.316 -0.337 1 96.94 318 ALA B C 1
ATOM 6755 O O . ALA B 1 318 ? -7.508 -4.207 0.112 1 96.94 318 ALA B O 1
ATOM 6756 N N . GLY B 1 319 ? -7.219 -6.418 0.368 1 95 319 GLY B N 1
ATOM 6757 C CA . GLY B 1 319 ? -7.504 -6.352 1.793 1 95 319 GLY B CA 1
ATOM 6758 C C . GLY B 1 319 ? -6.547 -5.449 2.549 1 95 319 GLY B C 1
ATOM 6759 O O . GLY B 1 319 ? -6.977 -4.637 3.375 1 95 319 GLY B O 1
ATOM 6760 N N . LEU B 1 320 ? -5.262 -5.562 2.273 1 92.75 320 LEU B N 1
ATOM 6761 C CA . LEU B 1 320 ? -4.254 -4.73 2.916 1 92.75 320 LEU B CA 1
ATOM 6762 C C . LEU B 1 320 ? -4.445 -3.262 2.555 1 92.75 320 LEU B C 1
ATOM 6764 O O . LEU B 1 320 ? -4.438 -2.396 3.432 1 92.75 320 LEU B O 1
ATOM 6768 N N . PHE B 1 321 ? -4.691 -2.973 1.267 1 95.06 321 PHE B N 1
ATOM 6769 C CA . PHE B 1 321 ? -4.809 -1.615 0.749 1 95.06 321 PHE B CA 1
ATOM 6770 C C . PHE B 1 321 ? -6.008 -0.904 1.365 1 95.06 321 PHE B C 1
ATOM 6772 O O . PHE B 1 321 ? -5.871 0.188 1.921 1 95.06 321 PHE B O 1
ATOM 6779 N N . HIS B 1 322 ? -7.129 -1.501 1.335 1 94.94 322 HIS B N 1
ATOM 6780 C CA . HIS B 1 322 ? -8.352 -0.852 1.797 1 94.94 322 HIS B CA 1
ATOM 6781 C C . HIS B 1 322 ? -8.375 -0.742 3.318 1 94.94 322 HIS B C 1
ATOM 6783 O O . HIS B 1 322 ? -8.914 0.224 3.865 1 94.94 322 HIS B O 1
ATOM 6789 N N . SER B 1 323 ? -7.816 -1.742 4.008 1 94.31 323 SER B N 1
ATOM 6790 C CA . SER B 1 323 ? -7.754 -1.663 5.465 1 94.31 323 SER B CA 1
ATOM 6791 C C . SER B 1 323 ? -6.84 -0.529 5.918 1 94.31 323 SER B C 1
ATOM 6793 O O . SER B 1 323 ? -7.188 0.23 6.824 1 94.31 323 SER B O 1
ATOM 6795 N N . LEU B 1 324 ? -5.695 -0.376 5.281 1 91.56 324 LEU B N 1
ATOM 6796 C CA . LEU B 1 324 ? -4.758 0.685 5.633 1 91.56 324 LEU B CA 1
ATOM 6797 C C . LEU B 1 324 ? -5.332 2.055 5.289 1 91.56 324 LEU B C 1
ATOM 6799 O O . LEU B 1 324 ? -5.176 3.01 6.051 1 91.56 324 LEU B O 1
ATOM 6803 N N . LEU B 1 325 ? -5.996 2.102 4.156 1 92.38 325 LEU B N 1
ATOM 6804 C CA . LEU B 1 325 ? -6.629 3.352 3.748 1 92.38 325 LEU B CA 1
ATOM 6805 C C . LEU B 1 325 ? -7.73 3.744 4.727 1 92.38 325 LEU B C 1
ATOM 6807 O O . LEU B 1 325 ? -7.844 4.914 5.102 1 92.38 325 LEU B O 1
ATOM 6811 N N . CYS B 1 326 ? -8.508 2.811 5.121 1 93.06 326 CYS B N 1
ATOM 6812 C CA . CYS B 1 326 ? -9.578 3.057 6.082 1 93.06 326 CYS B CA 1
ATOM 6813 C C . CYS B 1 326 ? -9.008 3.447 7.441 1 93.06 326 CYS B C 1
ATOM 6815 O O . CYS B 1 326 ? -9.516 4.363 8.094 1 93.06 326 CYS B O 1
ATOM 6817 N N . PHE B 1 327 ? -8.008 2.762 7.828 1 90.88 327 PHE B N 1
ATOM 6818 C CA . PHE B 1 327 ? -7.391 3.018 9.117 1 90.88 327 PHE B CA 1
ATOM 6819 C C . PHE B 1 327 ? -6.867 4.445 9.195 1 90.88 327 PHE B C 1
ATOM 6821 O O . PHE B 1 327 ? -7.156 5.168 10.156 1 90.88 327 PHE B O 1
ATOM 6828 N N . TYR B 1 328 ? -6.172 4.898 8.234 1 88.81 328 TYR B N 1
ATOM 6829 C CA . TYR B 1 328 ? -5.652 6.262 8.234 1 88.81 328 TYR B CA 1
ATOM 6830 C C . TYR B 1 328 ? -6.754 7.266 7.93 1 88.81 328 TYR B C 1
ATOM 6832 O O . TYR B 1 328 ? -6.895 8.273 8.633 1 88.81 328 TYR B O 1
ATOM 6840 N N . GLY B 1 329 ? -7.492 6.977 6.891 1 87.38 329 GLY B N 1
ATOM 6841 C CA . GLY B 1 329 ? -8.43 7.945 6.344 1 87.38 329 GLY B CA 1
ATOM 6842 C C . GLY B 1 329 ? -9.602 8.219 7.266 1 87.38 329 GLY B C 1
ATOM 6843 O O . GLY B 1 329 ? -10.172 9.312 7.25 1 87.38 329 GLY B O 1
ATOM 6844 N N . LYS B 1 330 ? -9.938 7.254 8.031 1 87.62 330 LYS B N 1
ATOM 6845 C CA . LYS B 1 330 ? -11.125 7.434 8.859 1 87.62 330 LYS B CA 1
ATOM 6846 C C . LYS B 1 330 ? -10.773 7.383 10.344 1 87.62 330 LYS B C 1
ATOM 6848 O O . LYS B 1 330 ? -11.133 8.281 11.102 1 87.62 330 LYS B O 1
ATOM 6853 N N . VAL B 1 331 ? -9.992 6.461 10.609 1 86.56 331 VAL B N 1
ATOM 6854 C CA . VAL B 1 331 ? -9.758 6.219 12.031 1 86.56 331 VAL B CA 1
ATOM 6855 C C . VAL B 1 331 ? -8.758 7.234 12.57 1 86.56 331 VAL B C 1
ATOM 6857 O O . VAL B 1 331 ? -9.047 7.961 13.523 1 86.56 331 VAL B O 1
ATOM 6860 N N . MET B 1 332 ? -7.664 7.402 11.906 1 87.06 332 MET B N 1
ATOM 6861 C CA . MET B 1 332 ? -6.59 8.25 12.422 1 87.06 332 MET B CA 1
ATOM 6862 C C . MET B 1 332 ? -6.883 9.719 12.164 1 87.06 332 MET B C 1
ATOM 6864 O O . MET B 1 332 ? -6.281 10.594 12.781 1 87.06 332 MET B O 1
ATOM 6868 N N . THR B 1 333 ? -7.785 10.039 11.305 1 85.25 333 THR B N 1
ATOM 6869 C CA . THR B 1 333 ? -8.102 11.43 11.016 1 85.25 333 THR B CA 1
ATOM 6870 C C . THR B 1 333 ? -9.32 11.891 11.805 1 85.25 333 THR B C 1
ATOM 6872 O O . THR B 1 333 ? -9.898 12.938 11.516 1 85.25 333 THR B O 1
ATOM 6875 N N . GLN B 1 334 ? -9.633 11.18 12.766 1 88.06 334 GLN B N 1
ATOM 6876 C CA . GLN B 1 334 ? -10.711 11.578 13.664 1 88.06 334 GLN B CA 1
ATOM 6877 C C . GLN B 1 334 ? -10.406 12.922 14.32 1 88.06 334 GLN B C 1
ATOM 6879 O O . GLN B 1 334 ? -9.242 13.305 14.469 1 88.06 334 GLN B O 1
ATOM 6884 N N . ASP B 1 335 ? -11.477 13.641 14.711 1 91.56 335 ASP B N 1
ATOM 6885 C CA . ASP B 1 335 ? -11.336 14.93 15.391 1 91.56 335 ASP B CA 1
ATOM 6886 C C . ASP B 1 335 ? -10.469 14.797 16.641 1 91.56 335 ASP B C 1
ATOM 6888 O O . ASP B 1 335 ? -10.781 14.016 17.547 1 91.56 335 ASP B O 1
ATOM 6892 N N . PRO B 1 336 ? -9.383 15.453 16.703 1 94.25 336 PRO B N 1
ATOM 6893 C CA . PRO B 1 336 ? -8.461 15.336 17.828 1 94.25 336 PRO B CA 1
ATOM 6894 C C . PRO B 1 336 ? -9 16 19.094 1 94.25 336 PRO B C 1
ATOM 6896 O O . PRO B 1 336 ? -8.414 15.852 20.172 1 94.25 336 PRO B O 1
ATOM 6899 N N . GLY B 1 337 ? -10.141 16.656 19 1 94.94 337 GLY B N 1
ATOM 6900 C CA . GLY B 1 337 ? -10.695 17.422 20.109 1 94.94 337 GLY B CA 1
ATOM 6901 C C . GLY B 1 337 ? -10.703 18.922 19.859 1 94.94 337 GLY B C 1
ATOM 6902 O O . GLY B 1 337 ? -10.234 19.688 20.688 1 94.94 337 GLY B O 1
ATOM 6903 N N . ALA B 1 338 ? -11.172 19.266 18.688 1 95.81 338 ALA B N 1
ATOM 6904 C CA . ALA B 1 338 ? -11.266 20.672 18.328 1 95.81 338 ALA B CA 1
ATOM 6905 C C . ALA B 1 338 ? -12.188 21.422 19.266 1 95.81 338 ALA B C 1
ATOM 6907 O O . ALA B 1 338 ? -13.258 20.922 19.641 1 95.81 338 ALA B O 1
ATOM 6908 N N . LEU B 1 339 ? -11.758 22.516 19.672 1 96.38 339 LEU B N 1
ATOM 6909 C CA . LEU B 1 339 ? -12.547 23.344 20.578 1 96.38 339 LEU B CA 1
ATOM 6910 C C . LEU B 1 339 ? -13.664 24.062 19.828 1 96.38 339 LEU B C 1
ATOM 6912 O O . LEU B 1 339 ? -13.43 24.656 18.766 1 96.38 339 LEU B O 1
ATOM 6916 N N . CYS B 1 340 ? -14.859 23.891 20.359 1 93 340 CYS B N 1
ATOM 6917 C CA . CYS B 1 340 ? -15.984 24.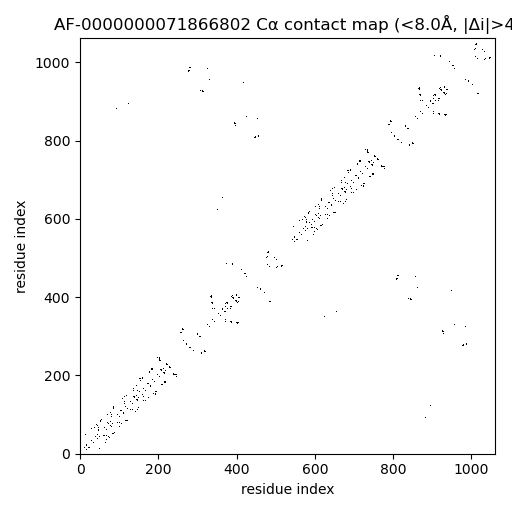641 19.828 1 93 340 CYS B CA 1
ATOM 6918 C C . CYS B 1 340 ? -16.266 25.891 20.656 1 93 340 CYS B C 1
ATOM 6920 O O . CYS B 1 340 ? -15.875 25.969 21.812 1 93 340 CYS B O 1
ATOM 6922 N N . ARG B 1 341 ? -16.891 26.828 20.062 1 92.38 341 ARG B N 1
ATOM 6923 C CA . ARG B 1 341 ? -17.141 28.125 20.703 1 92.38 341 ARG B CA 1
ATOM 6924 C C . ARG B 1 341 ? -17.922 27.953 22 1 92.38 341 ARG B C 1
ATOM 6926 O O . ARG B 1 341 ? -17.703 28.672 22.969 1 92.38 341 ARG B O 1
ATOM 6933 N N . ALA B 1 342 ? -18.766 26.906 22 1 92.25 342 ALA B N 1
ATOM 6934 C CA . ALA B 1 342 ? -19.594 26.672 23.188 1 92.25 342 ALA B CA 1
ATOM 6935 C C . ALA B 1 342 ? -18.766 26.156 24.359 1 92.25 342 ALA B C 1
ATOM 6937 O O . ALA B 1 342 ? -19.172 26.266 25.516 1 92.25 342 ALA B O 1
ATOM 6938 N N . GLU B 1 343 ? -17.625 25.719 24.047 1 93.38 343 GLU B N 1
ATOM 6939 C CA . GLU B 1 343 ? -16.781 25.109 25.078 1 93.38 343 GLU B CA 1
ATOM 6940 C C . GLU B 1 343 ? -15.695 26.078 25.547 1 93.38 343 GLU B C 1
ATOM 6942 O O . GLU B 1 343 ? -14.812 25.703 26.312 1 93.38 343 GLU B O 1
ATOM 6947 N N . ALA B 1 344 ? -15.742 27.297 25.078 1 94.62 344 ALA B N 1
ATOM 6948 C CA . ALA B 1 344 ? -14.766 28.297 25.484 1 94.62 344 ALA B CA 1
ATOM 6949 C C . ALA B 1 344 ? -14.82 28.531 27 1 94.62 344 ALA B C 1
ATOM 6951 O O . ALA B 1 344 ? -15.797 28.172 27.656 1 94.62 344 ALA B O 1
ATOM 6952 N N . ASP B 1 345 ? -13.766 29.016 27.594 1 94.19 345 ASP B N 1
ATOM 6953 C CA . ASP B 1 345 ? -13.672 29.281 29.016 1 94.19 345 ASP B CA 1
ATOM 6954 C C . ASP B 1 345 ? -14.75 30.266 29.469 1 94.19 345 ASP B C 1
ATOM 6956 O O . ASP B 1 345 ? -14.742 31.438 29.062 1 94.19 345 ASP B O 1
ATOM 6960 N N . PRO B 1 346 ? -15.719 29.812 30.281 1 91.81 346 PRO B N 1
ATOM 6961 C CA . PRO B 1 346 ? -16.828 30.688 30.672 1 91.81 346 PRO B CA 1
ATOM 6962 C C . PRO B 1 346 ? -16.391 31.812 31.594 1 91.81 346 PRO B C 1
ATOM 6964 O O . PRO B 1 346 ? -17.141 32.781 31.797 1 91.81 346 PRO B O 1
ATOM 6967 N N . ARG B 1 347 ? -15.25 31.719 32.219 1 90.62 347 ARG B N 1
ATOM 6968 C CA . ARG B 1 347 ? -14.766 32.719 33.156 1 90.62 347 ARG B CA 1
ATOM 6969 C C . ARG B 1 347 ? -14.523 34.062 32.469 1 90.62 347 ARG B C 1
ATOM 6971 O O . ARG B 1 347 ? -14.516 35.125 33.094 1 90.62 347 ARG B O 1
ATOM 6978 N N . PHE B 1 348 ? -14.328 34 31 1 94.19 348 PHE B N 1
ATOM 6979 C CA . PHE B 1 348 ? -13.969 35.188 30.266 1 94.19 348 PHE B CA 1
ATOM 6980 C C . PHE B 1 348 ? -14.914 35.406 29.094 1 94.19 348 PHE B C 1
ATOM 6982 O O . PHE B 1 348 ? -15.203 34.5 28.328 1 94.19 348 PHE B O 1
ATOM 6989 N N . SER B 1 349 ? -15.398 36.562 28.969 1 91.81 349 SER B N 1
ATOM 6990 C CA . SER B 1 349 ? -16.281 36.938 27.859 1 91.81 349 SER B CA 1
ATOM 6991 C C . SER B 1 349 ? -15.617 37.938 26.938 1 91.81 349 SER B C 1
ATOM 6993 O O . SER B 1 349 ? -15.977 38.062 25.75 1 91.81 349 SER B O 1
ATOM 6995 N N . CYS B 1 350 ? -14.773 38.688 27.469 1 94.62 350 CYS B N 1
ATOM 6996 C CA . CYS B 1 350 ? -14.039 39.688 26.719 1 94.62 350 CYS B CA 1
ATOM 6997 C C . CYS B 1 350 ? -12.625 39.844 27.25 1 94.62 350 CYS B C 1
ATOM 6999 O O . CYS B 1 350 ? -12.273 39.25 28.281 1 94.62 350 CYS B O 1
ATOM 7001 N N . ILE B 1 351 ? -11.797 40.594 26.594 1 95.81 351 ILE B N 1
ATOM 7002 C CA . ILE B 1 351 ? -10.391 40.75 26.953 1 95.81 351 ILE B CA 1
ATOM 7003 C C . ILE B 1 351 ? -10.281 41.531 28.266 1 95.81 351 ILE B C 1
ATOM 7005 O O . ILE B 1 351 ? -9.383 41.25 29.062 1 95.81 351 ILE B O 1
ATOM 7009 N N . ALA B 1 352 ? -11.195 42.406 28.516 1 94.81 352 ALA B N 1
ATOM 7010 C CA . ALA B 1 352 ? -11.219 43.156 29.766 1 94.81 352 ALA B CA 1
ATOM 7011 C C . ALA B 1 352 ? -11.258 42.219 30.984 1 94.81 352 ALA B C 1
ATOM 7013 O O . ALA B 1 352 ? -10.625 42.5 32 1 94.81 352 ALA B O 1
ATOM 7014 N N . ASP B 1 353 ? -11.984 41.156 30.781 1 95.19 353 ASP B N 1
ATOM 7015 C CA . ASP B 1 353 ? -12.086 40.156 31.859 1 95.19 353 ASP B CA 1
ATOM 7016 C C . ASP B 1 353 ? -10.719 39.562 32.188 1 95.19 353 ASP B C 1
ATOM 7018 O O . ASP B 1 353 ? -10.406 39.312 33.344 1 95.19 353 ASP B O 1
ATOM 7022 N N . LEU B 1 354 ? -9.938 39.375 31.141 1 94.5 354 LEU B N 1
ATOM 7023 C CA . LEU B 1 354 ? -8.609 38.781 31.328 1 94.5 354 LEU B CA 1
ATOM 7024 C C . LEU B 1 354 ? -7.723 39.719 32.156 1 94.5 354 LEU B C 1
ATOM 7026 O O . LEU B 1 354 ? -7.027 39.281 33.062 1 94.5 354 LEU B O 1
ATOM 7030 N N . VAL B 1 355 ? -7.805 40.938 31.844 1 94.69 355 VAL B N 1
ATOM 7031 C CA . VAL B 1 355 ? -6.973 41.938 32.5 1 94.69 355 VAL B CA 1
ATOM 7032 C C . VAL B 1 355 ? -7.41 42.125 33.938 1 94.69 355 VAL B C 1
ATOM 7034 O O . VAL B 1 355 ? -6.574 42.188 34.844 1 94.69 355 VAL B O 1
ATOM 7037 N N . GLU B 1 356 ? -8.68 42.156 34.188 1 94.62 356 GLU B N 1
ATOM 7038 C CA . GLU B 1 356 ? -9.227 42.344 35.531 1 94.62 356 GLU B CA 1
ATOM 7039 C C . GLU B 1 356 ? -8.891 41.156 36.438 1 94.62 356 GLU B C 1
ATOM 7041 O O . GLU B 1 356 ? -8.734 41.344 37.656 1 94.62 356 GLU B O 1
ATOM 7046 N N . ASN B 1 357 ? -8.742 40.031 35.812 1 94 357 ASN B N 1
ATOM 7047 C CA . ASN B 1 357 ? -8.406 38.844 36.594 1 94 357 ASN B CA 1
ATOM 7048 C C . ASN B 1 357 ? -6.902 38.562 36.562 1 94 357 ASN B C 1
ATOM 7050 O O . ASN B 1 357 ? -6.457 37.5 37 1 94 357 ASN B O 1
ATOM 7054 N N . ASN B 1 358 ? -6.148 39.469 36 1 93.19 358 ASN B N 1
ATOM 7055 C CA . ASN B 1 358 ? -4.691 39.406 35.938 1 93.19 358 ASN B CA 1
ATOM 7056 C C . ASN B 1 358 ? -4.223 38.125 35.25 1 93.19 358 ASN B C 1
ATOM 7058 O O . ASN B 1 358 ? -3.32 37.438 35.75 1 93.19 358 ASN B O 1
ATOM 7062 N N . GLU B 1 359 ? -4.984 37.75 34.188 1 93.38 359 GLU B N 1
ATOM 7063 C CA . GLU B 1 359 ? -4.625 36.594 33.406 1 93.38 359 GLU B CA 1
ATOM 7064 C C . GLU B 1 359 ? -3.775 36.969 32.188 1 93.38 359 GLU B C 1
ATOM 7066 O O . GLU B 1 359 ? -3.834 38.094 31.719 1 93.38 359 GLU B O 1
ATOM 7071 N N . SER B 1 360 ? -3.037 36.031 31.734 1 91.69 360 SER B N 1
ATOM 7072 C CA . SER B 1 360 ? -2.156 36.25 30.594 1 91.69 360 SER B CA 1
ATOM 7073 C C . SER B 1 360 ? -2.957 36.531 29.328 1 91.69 360 SER B C 1
ATOM 7075 O O . SER B 1 360 ? -4 35.906 29.109 1 91.69 360 SER B O 1
ATOM 7077 N N . PRO B 1 361 ? -2.418 37.438 28.5 1 91.56 361 PRO B N 1
ATOM 7078 C CA . PRO B 1 361 ? -3.076 37.688 27.219 1 91.56 361 PRO B CA 1
ATOM 7079 C C . PRO B 1 361 ? -3.086 36.5 26.297 1 91.56 361 PRO B C 1
ATOM 7081 O O . PRO B 1 361 ? -3.889 36.438 25.359 1 91.56 361 PRO B O 1
ATOM 7084 N N . HIS B 1 362 ? -2.23 35.531 26.578 1 89.69 362 HIS B N 1
ATOM 7085 C CA . HIS B 1 362 ? -2.123 34.344 25.734 1 89.69 362 HIS B CA 1
ATOM 7086 C C . HIS B 1 362 ? -3.328 33.438 25.938 1 89.69 362 HIS B C 1
ATOM 7088 O O . HIS B 1 362 ? -3.525 32.469 25.172 1 89.69 362 HIS B O 1
ATOM 7094 N N . ARG B 1 363 ? -4.148 33.781 26.891 1 93.56 363 ARG B N 1
ATOM 7095 C CA . ARG B 1 363 ? -5.359 33 27.125 1 93.56 363 ARG B CA 1
ATOM 7096 C C . ARG B 1 363 ? -6.426 33.344 26.078 1 93.56 363 ARG B C 1
ATOM 7098 O O . ARG B 1 363 ? -7.457 32.656 26.016 1 93.56 363 ARG B O 1
ATOM 7105 N N . PHE B 1 364 ? -6.184 34.344 25.328 1 95.69 364 PHE B N 1
ATOM 7106 C CA . PHE B 1 364 ? -7.031 34.625 24.172 1 95.69 364 PHE B CA 1
ATOM 7107 C C . PHE B 1 364 ? -6.395 34.125 22.891 1 95.69 364 PHE B C 1
ATOM 7109 O O . PHE B 1 364 ? -5.242 34.438 22.594 1 95.69 364 PHE B O 1
ATOM 7116 N N . CYS B 1 365 ? -7.082 33.25 22.172 1 95.19 365 CYS B N 1
ATOM 7117 C CA . CYS B 1 365 ? -6.59 32.812 20.875 1 95.19 365 CYS B CA 1
ATOM 7118 C C . CYS B 1 365 ? -6.973 33.781 19.766 1 95.19 365 CYS B C 1
ATOM 7120 O O . CYS B 1 365 ? -8.148 33.906 19.422 1 95.19 365 CYS B O 1
ATOM 7122 N N . PRO B 1 366 ? -5.98 34.438 19.266 1 93.56 366 PRO B N 1
ATOM 7123 C CA . PRO B 1 366 ? -6.289 35.438 18.25 1 93.56 366 PRO B CA 1
ATOM 7124 C C . PRO B 1 366 ? -6.777 34.812 16.938 1 93.56 366 PRO B C 1
ATOM 7126 O O . PRO B 1 366 ? -7.395 35.5 16.125 1 93.56 366 PRO B O 1
ATOM 7129 N N . TYR B 1 367 ? -6.578 33.562 16.703 1 92.75 367 TYR B N 1
ATOM 7130 C CA . TYR B 1 367 ? -6.941 32.906 15.461 1 92.75 367 TYR B CA 1
ATOM 7131 C C . TYR B 1 367 ? -8.398 32.469 15.484 1 92.75 367 TYR B C 1
ATOM 7133 O O . TYR B 1 367 ? -9.133 32.656 14.516 1 92.75 367 TYR B O 1
ATOM 7141 N N . CYS B 1 368 ? -8.75 31.938 16.609 1 94 368 CYS B N 1
ATOM 7142 C CA . CYS B 1 368 ? -10.109 31.438 16.75 1 94 368 CYS B CA 1
ATOM 7143 C C . CYS B 1 368 ? -10.992 32.469 17.484 1 94 368 CYS B C 1
ATOM 7145 O O . CYS B 1 368 ? -12.211 32.312 17.531 1 94 368 CYS B O 1
ATOM 7147 N N . GLU B 1 369 ? -10.414 33.469 18.047 1 94.25 369 GLU B N 1
ATOM 7148 C CA . GLU B 1 369 ? -11.086 34.562 18.734 1 94.25 369 GLU B CA 1
ATOM 7149 C C . GLU B 1 369 ? -11.969 34.062 19.859 1 94.25 369 GLU B C 1
ATOM 7151 O O . GLU B 1 369 ? -13.148 34.406 19.938 1 94.25 369 GLU B O 1
ATOM 7156 N N . MET B 1 370 ? -11.414 33.219 20.625 1 95 370 MET B N 1
ATOM 7157 C CA . MET B 1 370 ? -12.094 32.688 21.812 1 95 370 MET B CA 1
ATOM 7158 C C . MET B 1 370 ? -11.109 32.438 22.938 1 95 370 MET B C 1
ATOM 7160 O O . MET B 1 370 ? -9.891 32.562 22.75 1 95 370 MET B O 1
ATOM 7164 N N . PHE B 1 371 ? -11.633 32.312 24.141 1 96.5 371 PHE B N 1
ATOM 7165 C CA . PHE B 1 371 ? -10.82 32 25.312 1 96.5 371 PHE B CA 1
ATOM 7166 C C . PHE B 1 371 ? -10.789 30.5 25.562 1 96.5 371 PHE B C 1
ATOM 7168 O O . PHE B 1 371 ? -11.742 29.938 26.109 1 96.5 371 PHE B O 1
ATOM 7175 N N . PRO B 1 372 ? -9.68 29.891 25.109 1 95.56 372 PRO B N 1
ATOM 7176 C CA . PRO B 1 372 ? -9.609 28.438 25.297 1 95.56 372 PRO B CA 1
ATOM 7177 C C . PRO B 1 372 ? -9.516 28.047 26.781 1 95.56 372 PRO B C 1
ATOM 7179 O O . PRO B 1 372 ? -8.891 28.766 27.562 1 95.56 372 PRO B O 1
ATOM 7182 N N . PRO B 1 373 ? -10.156 26.938 27.188 1 94.31 373 PRO B N 1
ATOM 7183 C CA . PRO B 1 373 ? -9.953 26.422 28.547 1 94.31 373 PRO B CA 1
ATOM 7184 C C . PRO B 1 373 ? -8.531 25.938 28.781 1 94.31 373 PRO B C 1
ATOM 7186 O O . PRO B 1 373 ? -7.695 25.984 27.875 1 94.31 373 PRO B O 1
ATOM 7189 N N . ASP B 1 374 ? -8.289 25.531 29.969 1 90.69 374 ASP B N 1
ATOM 7190 C CA . ASP B 1 374 ? -6.965 25.047 30.328 1 90.69 374 ASP B CA 1
ATOM 7191 C C . ASP B 1 374 ? -6.594 23.812 29.484 1 90.69 374 ASP B C 1
ATOM 7193 O O . ASP B 1 374 ? -7.465 23.031 29.094 1 90.69 374 ASP B O 1
ATOM 7197 N N . TYR B 1 375 ? -5.301 23.703 29.188 1 92.31 375 TYR B N 1
ATOM 7198 C CA . TYR B 1 375 ? -4.711 22.578 28.469 1 92.31 375 TYR B CA 1
ATOM 7199 C C . TYR B 1 375 ? -5.172 22.547 27.016 1 92.31 375 TYR B C 1
ATOM 7201 O O . TYR B 1 375 ? -5.387 21.484 26.453 1 92.31 375 TYR B O 1
ATOM 7209 N N . THR B 1 376 ? -5.539 23.656 26.5 1 95.31 376 THR B N 1
ATOM 7210 C CA . THR B 1 376 ? -5.895 23.812 25.094 1 95.31 376 THR B CA 1
ATOM 7211 C C . THR B 1 376 ? -4.859 24.672 24.375 1 95.31 376 THR B C 1
ATOM 7213 O O . THR B 1 376 ? -4.352 25.641 24.938 1 95.31 376 THR B O 1
ATOM 7216 N N . LYS B 1 377 ? -4.508 24.266 23.25 1 95.62 377 LYS B N 1
ATOM 7217 C CA . LYS B 1 377 ? -3.531 25.016 22.469 1 95.62 377 LYS B CA 1
ATOM 7218 C C . LYS B 1 377 ? -3.953 25.094 21 1 95.62 377 LYS B C 1
ATOM 7220 O O . LYS B 1 377 ? -4.539 24.156 20.469 1 95.62 377 LYS B O 1
ATOM 7225 N N . HIS B 1 378 ? -3.682 26.234 20.375 1 96.19 378 HIS B N 1
ATOM 7226 C CA . HIS B 1 378 ? -3.949 26.406 18.953 1 96.19 378 HIS B CA 1
ATOM 7227 C C . HIS B 1 378 ? -2.805 25.859 18.109 1 96.19 378 HIS B C 1
ATOM 7229 O O . HIS B 1 378 ? -1.643 26.203 18.328 1 96.19 378 HIS B O 1
ATOM 7235 N N . CYS B 1 379 ? -3.139 24.984 17.25 1 95.5 379 CYS B N 1
ATOM 7236 C CA . CYS B 1 379 ? -2.168 24.484 16.281 1 95.5 379 CYS B CA 1
ATOM 7237 C C . CYS B 1 379 ? -2.227 25.281 14.992 1 95.5 379 CYS B C 1
ATOM 7239 O O . CYS B 1 379 ? -3.25 25.281 14.305 1 95.5 379 CYS B O 1
ATOM 7241 N N . LYS B 1 380 ? -1.121 25.875 14.648 1 92.69 380 LYS B N 1
ATOM 7242 C CA . LYS B 1 380 ? -1.08 26.734 13.469 1 92.69 380 LYS B CA 1
ATOM 7243 C C . LYS B 1 380 ? -1.153 25.906 12.188 1 92.69 380 LYS B C 1
ATOM 7245 O O . LYS B 1 380 ? -1.641 26.375 11.164 1 92.69 380 LYS B O 1
ATOM 7250 N N . LEU B 1 381 ? -0.753 24.672 12.266 1 93.06 381 LEU B N 1
ATOM 7251 C CA . LEU B 1 381 ? -0.772 23.812 11.086 1 93.06 381 LEU B CA 1
ATOM 7252 C C . LEU B 1 381 ? -2.186 23.312 10.797 1 93.06 381 LEU B C 1
ATOM 7254 O O . LEU B 1 381 ? -2.602 23.25 9.641 1 93.06 381 LEU B O 1
ATOM 7258 N N . CYS B 1 382 ? -2.91 23.016 11.789 1 93.12 382 CYS B N 1
ATOM 7259 C CA . CYS B 1 382 ? -4.277 22.531 11.633 1 93.12 382 CYS B CA 1
ATOM 7260 C C . CYS B 1 382 ? -5.277 23.672 11.719 1 93.12 382 CYS B C 1
ATOM 7262 O O . CYS B 1 382 ? -6.453 23.5 11.391 1 93.12 382 CYS B O 1
ATOM 7264 N N . GLU B 1 383 ? -4.848 24.828 12.188 1 92.81 383 GLU B N 1
ATOM 7265 C CA . GLU B 1 383 ? -5.645 26.047 12.305 1 92.81 383 GLU B CA 1
ATOM 7266 C C . GLU B 1 383 ? -6.875 25.812 13.18 1 92.81 383 GLU B C 1
ATOM 7268 O O . GLU B 1 383 ? -7.988 26.172 12.797 1 92.81 383 GLU B O 1
ATOM 7273 N N . MET B 1 384 ? -6.641 25.156 14.344 1 95 384 MET B N 1
ATOM 7274 C CA . MET B 1 384 ? -7.711 24.922 15.312 1 95 384 MET B CA 1
ATOM 7275 C C . MET B 1 384 ? -7.148 24.75 16.719 1 95 384 MET B C 1
ATOM 7277 O O . MET B 1 384 ? -5.992 24.359 16.875 1 95 384 MET B O 1
ATOM 7281 N N . CYS B 1 385 ? -7.977 25.219 17.688 1 97 385 CYS B N 1
ATOM 7282 C CA . CYS B 1 385 ? -7.637 24.953 19.078 1 97 385 CYS B CA 1
ATOM 7283 C C . CYS B 1 385 ? -7.984 23.516 19.469 1 97 385 CYS B C 1
ATOM 7285 O O . CYS B 1 385 ? -9.078 23.047 19.156 1 97 385 CYS B O 1
ATOM 7287 N N . ILE B 1 386 ? -7.047 22.875 20.047 1 97.19 386 ILE B N 1
ATOM 7288 C CA . ILE B 1 386 ? -7.223 21.453 20.359 1 97.19 386 ILE B CA 1
ATOM 7289 C C . ILE B 1 386 ? -7.234 21.266 21.875 1 97.19 386 ILE B C 1
ATOM 7291 O O . ILE B 1 386 ? -6.309 21.703 22.578 1 97.19 386 ILE B O 1
ATOM 7295 N N . LYS B 1 387 ? -8.297 20.641 22.438 1 96.25 387 LYS B N 1
ATOM 7296 C CA . LYS B 1 387 ? -8.391 20.328 23.859 1 96.25 387 LYS B CA 1
ATOM 7297 C C . LYS B 1 387 ? -7.414 19.219 24.234 1 96.25 387 LYS B C 1
ATOM 7299 O O . LYS B 1 387 ? -7.285 18.219 23.531 1 96.25 387 LYS B O 1
ATOM 7304 N N . ASP B 1 388 ? -6.742 19.438 25.375 1 95.25 388 ASP B N 1
ATOM 7305 C CA . ASP B 1 388 ? -5.703 18.516 25.812 1 95.25 388 ASP B CA 1
ATOM 7306 C C . ASP B 1 388 ? -4.68 18.266 24.719 1 95.25 388 ASP B C 1
ATOM 7308 O O . ASP B 1 388 ? -4.391 17.125 24.375 1 95.25 388 ASP B O 1
ATOM 7312 N N . TYR B 1 389 ? -4.223 19.375 24.172 1 96.5 389 TYR B N 1
ATOM 7313 C CA . TYR B 1 389 ? -3.256 19.312 23.078 1 96.5 389 TYR B CA 1
ATOM 7314 C C . TYR B 1 389 ? -2.002 18.562 23.5 1 96.5 389 TYR B C 1
ATOM 7316 O O . TYR B 1 389 ? -1.367 18.906 24.5 1 96.5 389 TYR B O 1
ATOM 7324 N N . ASP B 1 390 ? -1.719 17.547 22.812 1 96.06 390 ASP B N 1
ATOM 7325 C CA . ASP B 1 390 ? -0.482 16.812 23.078 1 96.06 390 ASP B CA 1
ATOM 7326 C C . ASP B 1 390 ? 0.64 17.281 22.156 1 96.06 390 ASP B C 1
ATOM 7328 O O . ASP B 1 390 ? 1.686 17.734 22.609 1 96.06 390 ASP B O 1
ATOM 7332 N N . HIS B 1 391 ? 0.513 17.125 20.922 1 96.12 391 HIS B N 1
ATOM 7333 C CA . HIS B 1 391 ? 1.445 17.594 19.906 1 96.12 391 HIS B CA 1
ATOM 7334 C C . HIS B 1 391 ? 0.847 17.484 18.5 1 96.12 391 HIS B C 1
ATOM 7336 O O . HIS B 1 391 ? -0.205 16.859 18.328 1 96.12 391 HIS B O 1
ATOM 7342 N N . HIS B 1 392 ? 1.38 18.156 17.578 1 96.25 392 HIS B N 1
ATOM 7343 C CA . HIS B 1 392 ? 1.102 17.906 16.172 1 96.25 392 HIS B CA 1
ATOM 7344 C C . HIS B 1 392 ? 2.023 16.828 15.609 1 96.25 392 HIS B C 1
ATOM 7346 O O . HIS B 1 392 ? 3.244 17 15.586 1 96.25 392 HIS B O 1
ATOM 7352 N N . CYS B 1 393 ? 1.427 15.82 15.234 1 95.5 393 CYS B N 1
ATOM 7353 C CA . CYS B 1 393 ? 2.24 14.742 14.68 1 95.5 393 CYS B CA 1
ATOM 7354 C C . CYS B 1 393 ? 2.508 14.977 13.195 1 95.5 393 CYS B C 1
ATOM 7356 O O . CYS B 1 393 ? 1.607 14.828 12.367 1 95.5 393 CYS B O 1
ATOM 7358 N N . LEU B 1 394 ? 3.713 15.219 12.883 1 94.81 394 LEU B N 1
ATOM 7359 C CA . LEU B 1 394 ? 4.098 15.508 11.508 1 94.81 394 LEU B CA 1
ATOM 7360 C C . LEU B 1 394 ? 3.91 14.281 10.625 1 94.81 394 LEU B C 1
ATOM 7362 O O . LEU B 1 394 ? 3.568 14.406 9.445 1 94.81 394 LEU B O 1
ATOM 7366 N N . PHE B 1 395 ? 4.051 13.094 11.172 1 94.75 395 PHE B N 1
ATOM 7367 C CA . PHE B 1 395 ? 3.99 11.859 10.383 1 94.75 395 PHE B CA 1
ATOM 7368 C C . PHE B 1 395 ? 2.545 11.492 10.07 1 94.75 395 PHE B C 1
ATOM 7370 O O . PHE B 1 395 ? 2.279 10.75 9.125 1 94.75 395 PHE B O 1
ATOM 7377 N N . LEU B 1 396 ? 1.622 11.914 10.852 1 93.69 396 LEU B N 1
ATOM 7378 C CA . LEU B 1 396 ? 0.204 11.742 10.555 1 93.69 396 LEU B CA 1
ATOM 7379 C C . LEU B 1 396 ? -0.385 13.016 9.953 1 93.69 396 LEU B C 1
ATOM 7381 O O . LEU B 1 396 ? -1.502 13 9.438 1 93.69 396 LEU B O 1
ATOM 7385 N N . ASN B 1 397 ? 0.418 14.102 9.984 1 94.44 397 ASN B N 1
ATOM 7386 C CA . ASN B 1 397 ? -0.029 15.43 9.578 1 94.44 397 ASN B CA 1
ATOM 7387 C C . ASN B 1 397 ? -1.359 15.797 10.227 1 94.44 397 ASN B C 1
ATOM 7389 O O . ASN B 1 397 ? -2.273 16.281 9.547 1 94.44 397 ASN B O 1
ATOM 7393 N N . ARG B 1 398 ? -1.401 15.484 11.547 1 94.06 398 ARG B N 1
ATOM 7394 C CA . ARG B 1 398 ? -2.58 15.734 12.367 1 94.06 398 ARG B CA 1
ATOM 7395 C C . ARG B 1 398 ? -2.197 15.938 13.836 1 94.06 398 ARG B C 1
ATOM 7397 O O . ARG B 1 398 ? -1.195 15.391 14.297 1 94.06 398 ARG B O 1
ATOM 7404 N N . CYS B 1 399 ? -2.988 16.75 14.484 1 95.88 399 CYS B N 1
ATOM 7405 C CA . CYS B 1 399 ? -2.756 16.953 15.906 1 95.88 399 CYS B CA 1
ATOM 7406 C C . CYS B 1 399 ? -3.246 15.758 16.719 1 95.88 399 CYS B C 1
ATOM 7408 O O . CYS B 1 399 ? -4.164 15.047 16.281 1 95.88 399 CYS B O 1
ATOM 7410 N N . VAL B 1 400 ? -2.621 15.516 17.766 1 96.31 400 VAL B N 1
ATOM 7411 C CA . VAL B 1 400 ? -3.031 14.547 18.781 1 96.31 400 VAL B CA 1
ATOM 7412 C C . VAL B 1 400 ? -3.514 15.281 20.031 1 96.31 400 VAL B C 1
ATOM 7414 O O . VAL B 1 400 ? -2.803 16.125 20.578 1 96.31 400 VAL B O 1
ATOM 7417 N N . GLY B 1 401 ? -4.711 15.094 20.422 1 95.88 401 GLY B N 1
ATOM 7418 C CA . GLY B 1 401 ? -5.309 15.719 21.594 1 95.88 401 GLY B CA 1
ATOM 7419 C C . GLY B 1 401 ? -6.328 14.836 22.297 1 95.88 401 GLY B C 1
ATOM 7420 O O . GLY B 1 401 ? -6.223 13.609 22.25 1 95.88 401 GLY B O 1
ATOM 7421 N N . ARG B 1 402 ? -7.262 15.391 22.891 1 92.75 402 ARG B N 1
ATOM 7422 C CA . ARG B 1 402 ? -8.227 14.695 23.734 1 92.75 402 ARG B CA 1
ATOM 7423 C C . ARG B 1 402 ? -9.008 13.656 22.938 1 92.75 402 ARG B C 1
ATOM 7425 O O . ARG B 1 402 ? -9.281 12.562 23.438 1 92.75 402 ARG B O 1
ATOM 7432 N N . GLY B 1 403 ? -9.273 13.906 21.766 1 91.19 403 GLY B N 1
ATOM 7433 C CA . GLY B 1 403 ? -10.219 13.102 21 1 91.19 403 GLY B CA 1
ATOM 7434 C C . GLY B 1 403 ? -9.586 11.891 20.359 1 91.19 403 GLY B C 1
ATOM 7435 O O . GLY B 1 403 ? -10.281 10.938 19.984 1 91.19 403 GLY B O 1
ATOM 7436 N N . ASN B 1 404 ? -8.25 11.891 20.172 1 91.56 404 ASN B N 1
ATOM 7437 C CA . ASN B 1 404 ? -7.668 10.797 19.406 1 91.56 404 ASN B CA 1
ATOM 7438 C C . ASN B 1 404 ? -6.383 10.281 20.047 1 91.56 404 ASN B C 1
ATOM 7440 O O . ASN B 1 404 ? -5.656 9.484 19.438 1 91.56 404 ASN B O 1
ATOM 7444 N N . HIS B 1 405 ? -6.082 10.742 21.234 1 93.38 405 HIS B N 1
ATOM 7445 C CA . HIS B 1 405 ? -4.832 10.359 21.875 1 93.38 405 HIS B CA 1
ATOM 7446 C C . HIS B 1 405 ? -4.766 8.852 22.094 1 93.38 405 HIS B C 1
ATOM 7448 O O . HIS B 1 405 ? -3.73 8.227 21.844 1 93.38 405 HIS B O 1
ATOM 7454 N N . ARG B 1 406 ? -5.852 8.273 22.562 1 90.81 406 ARG B N 1
ATOM 7455 C CA . ARG B 1 406 ? -5.898 6.832 22.781 1 90.81 406 ARG B CA 1
ATOM 7456 C C . ARG B 1 406 ? -5.648 6.066 21.5 1 90.81 406 ARG B C 1
ATOM 7458 O O . ARG B 1 406 ? -4.879 5.105 21.469 1 90.81 406 ARG B O 1
ATOM 7465 N N . LEU B 1 407 ? -6.316 6.5 20.5 1 89.44 407 LEU B N 1
ATOM 7466 C CA . LEU B 1 407 ? -6.145 5.879 19.188 1 89.44 407 LEU B CA 1
ATOM 7467 C C . LEU B 1 407 ? -4.703 6.016 18.703 1 89.44 407 LEU B C 1
ATOM 7469 O O . LEU B 1 407 ? -4.164 5.102 18.078 1 89.44 407 LEU B O 1
ATOM 7473 N N . PHE B 1 408 ? -4.121 7.133 18.969 1 93.06 408 PHE B N 1
ATOM 7474 C CA . PHE B 1 408 ? -2.725 7.363 18.609 1 93.06 408 PHE B CA 1
ATOM 7475 C C . PHE B 1 408 ? -1.82 6.34 19.297 1 93.06 408 PHE B C 1
ATOM 7477 O O . PHE B 1 408 ? -0.912 5.793 18.672 1 93.06 408 PHE B O 1
ATOM 7484 N N . LEU B 1 409 ? -2.062 6.043 20.531 1 92.56 409 LEU B N 1
ATOM 7485 C CA . LEU B 1 409 ? -1.275 5.051 21.25 1 92.56 409 LEU B CA 1
ATOM 7486 C C . LEU B 1 409 ? -1.426 3.67 20.625 1 92.56 409 LEU B C 1
ATOM 7488 O O . LEU B 1 409 ? -0.44 2.949 20.453 1 92.56 409 LEU B O 1
ATOM 7492 N N . PHE B 1 410 ? -2.615 3.344 20.25 1 88.56 410 PHE B N 1
ATOM 7493 C CA . PHE B 1 410 ? -2.842 2.07 19.578 1 88.56 410 PHE B CA 1
ATOM 7494 C C . PHE B 1 410 ? -2.1 2.021 18.25 1 88.56 410 PHE B C 1
ATOM 7496 O O . PHE B 1 410 ? -1.571 0.976 17.875 1 88.56 410 PHE B O 1
ATOM 7503 N N . PHE B 1 411 ? -2.133 3.092 17.609 1 90.75 411 PHE B N 1
ATOM 7504 C CA . PHE B 1 411 ? -1.439 3.188 16.344 1 90.75 411 PHE B CA 1
ATOM 7505 C C . PHE B 1 411 ? 0.048 2.902 16.5 1 90.75 411 PHE B C 1
ATOM 7507 O O . PHE B 1 411 ? 0.619 2.098 15.766 1 90.75 411 PHE B O 1
ATOM 7514 N N . ILE B 1 412 ? 0.657 3.549 17.469 1 93.5 412 ILE B N 1
ATOM 7515 C CA . ILE B 1 412 ? 2.088 3.369 17.688 1 93.5 412 ILE B CA 1
ATOM 7516 C C . ILE B 1 412 ? 2.367 1.929 18.109 1 93.5 412 ILE B C 1
ATOM 7518 O O . ILE B 1 412 ? 3.355 1.33 17.672 1 93.5 412 ILE B O 1
ATOM 7522 N N . PHE B 1 413 ? 1.545 1.366 18.938 1 90.81 413 PHE B N 1
ATOM 7523 C CA . PHE B 1 413 ? 1.696 -0.02 19.359 1 90.81 413 PHE B CA 1
ATOM 7524 C C . PHE B 1 413 ? 1.652 -0.96 18.156 1 90.81 413 PHE B C 1
ATOM 7526 O O . PHE B 1 413 ? 2.496 -1.851 18.031 1 90.81 413 PHE B O 1
ATOM 7533 N N . SER B 1 414 ? 0.672 -0.7 17.359 1 88.31 414 SER B N 1
ATOM 7534 C CA . SER B 1 414 ? 0.507 -1.53 16.172 1 88.31 414 SER B CA 1
ATOM 7535 C C . SER B 1 414 ? 1.714 -1.417 15.242 1 88.31 414 SER B C 1
ATOM 7537 O O . SER B 1 414 ? 2.195 -2.422 14.711 1 88.31 414 SER B O 1
ATOM 7539 N N . MET B 1 415 ? 2.193 -0.253 15.055 1 91.25 415 MET B N 1
ATOM 7540 C CA . MET B 1 415 ? 3.377 -0.034 14.234 1 91.25 415 MET B CA 1
ATOM 7541 C C . MET B 1 415 ? 4.598 -0.723 14.836 1 91.25 415 MET B C 1
ATOM 7543 O O . MET B 1 415 ? 5.387 -1.337 14.117 1 91.25 415 MET B O 1
ATOM 7547 N N . GLY B 1 416 ? 4.758 -0.624 16.172 1 93.19 416 GLY B N 1
ATOM 7548 C CA . GLY B 1 416 ? 5.863 -1.286 16.844 1 93.19 416 GLY B CA 1
ATOM 7549 C C . GLY B 1 416 ? 5.871 -2.789 16.641 1 93.19 416 GLY B C 1
ATOM 7550 O O . GLY B 1 416 ? 6.918 -3.377 16.359 1 93.19 416 GLY B O 1
ATOM 7551 N N . ILE B 1 417 ? 4.734 -3.355 16.688 1 91.12 417 ILE B N 1
ATOM 7552 C CA . ILE B 1 417 ? 4.613 -4.797 16.5 1 91.12 417 ILE B CA 1
ATOM 7553 C C . ILE B 1 417 ? 4.945 -5.16 15.055 1 91.12 417 ILE B C 1
ATOM 7555 O O . ILE B 1 417 ? 5.645 -6.141 14.805 1 91.12 417 ILE B O 1
ATOM 7559 N N . ALA B 1 418 ? 4.441 -4.395 14.164 1 90.38 418 ALA B N 1
ATOM 7560 C CA . ALA B 1 418 ? 4.723 -4.637 12.75 1 90.38 418 ALA B CA 1
ATOM 7561 C C . ALA B 1 418 ? 6.223 -4.566 12.477 1 90.38 418 ALA B C 1
ATOM 7563 O O . ALA B 1 418 ? 6.77 -5.426 11.773 1 90.38 418 ALA B O 1
ATOM 7564 N N . HIS B 1 419 ? 6.879 -3.543 12.992 1 94.75 419 HIS B N 1
ATOM 7565 C CA . HIS B 1 419 ? 8.32 -3.396 12.805 1 94.75 419 HIS B CA 1
ATOM 7566 C C . HIS B 1 419 ? 9.07 -4.562 13.438 1 94.75 419 HIS B C 1
ATOM 7568 O O . HIS B 1 419 ? 10.039 -5.066 12.859 1 94.75 419 HIS B O 1
ATOM 7574 N N . LEU B 1 420 ? 8.695 -4.98 14.602 1 93.44 420 LEU B N 1
ATOM 7575 C CA . LEU B 1 420 ? 9.336 -6.098 15.281 1 93.44 420 LEU B CA 1
ATOM 7576 C C . LEU B 1 420 ? 9.227 -7.375 14.461 1 93.44 420 LEU B C 1
ATOM 7578 O O . LEU B 1 420 ? 10.211 -8.102 14.297 1 93.44 420 LEU B O 1
ATOM 7582 N N . LEU B 1 421 ? 8.062 -7.629 13.961 1 89.19 421 LEU B N 1
ATOM 7583 C CA . LEU B 1 421 ? 7.82 -8.836 13.172 1 89.19 421 LEU B CA 1
ATOM 7584 C C . LEU B 1 421 ? 8.625 -8.805 11.875 1 89.19 421 LEU B C 1
ATOM 7586 O O . LEU B 1 421 ? 9.172 -9.828 11.453 1 89.19 421 LEU B O 1
ATOM 7590 N N . PHE B 1 422 ? 8.641 -7.715 11.211 1 94.06 422 PHE B N 1
ATOM 7591 C CA . PHE B 1 422 ? 9.438 -7.59 10 1 94.06 422 PHE B CA 1
ATOM 7592 C C . PHE B 1 422 ? 10.906 -7.891 10.281 1 94.06 422 PHE B C 1
ATOM 7594 O O . PHE B 1 422 ? 11.531 -8.688 9.578 1 94.06 422 PHE B O 1
ATOM 7601 N N . VAL B 1 423 ? 11.438 -7.238 11.328 1 94.88 423 VAL B N 1
ATOM 7602 C CA . VAL B 1 423 ? 12.852 -7.406 11.672 1 94.88 423 VAL B CA 1
ATOM 7603 C C . VAL B 1 423 ? 13.125 -8.867 12.023 1 94.88 423 VAL B C 1
ATOM 7605 O O . VAL B 1 423 ? 14.109 -9.445 11.555 1 94.88 423 VAL B O 1
ATOM 7608 N N . ALA B 1 424 ? 12.273 -9.477 12.75 1 89.69 424 ALA B N 1
ATOM 7609 C CA . ALA B 1 424 ? 12.453 -10.867 13.148 1 89.69 424 ALA B CA 1
ATOM 7610 C C . ALA B 1 424 ? 12.422 -11.797 11.938 1 89.69 424 ALA B C 1
ATOM 7612 O O . ALA B 1 424 ? 13.297 -12.641 11.773 1 89.69 424 ALA B O 1
ATOM 7613 N N . THR B 1 425 ? 11.43 -11.594 11.094 1 88.5 425 THR B N 1
ATOM 7614 C CA . THR B 1 425 ? 11.258 -12.469 9.938 1 88.5 425 THR B CA 1
ATOM 7615 C C . THR B 1 425 ? 12.383 -12.258 8.922 1 88.5 425 THR B C 1
ATOM 7617 O O . THR B 1 425 ? 12.93 -13.219 8.383 1 88.5 425 THR B O 1
ATOM 7620 N N . ALA B 1 426 ? 12.703 -11.008 8.664 1 92.25 426 ALA B N 1
ATOM 7621 C CA . ALA B 1 426 ? 13.766 -10.695 7.711 1 92.25 426 ALA B CA 1
ATOM 7622 C C . ALA B 1 426 ? 15.117 -11.203 8.211 1 92.25 426 ALA B C 1
ATOM 7624 O O . ALA B 1 426 ? 15.953 -11.656 7.426 1 92.25 426 ALA B O 1
ATOM 7625 N N . THR B 1 427 ? 15.344 -11.117 9.5 1 89.81 427 THR B N 1
ATOM 7626 C CA . THR B 1 427 ? 16.578 -11.641 10.078 1 89.81 427 THR B CA 1
ATOM 7627 C C . THR B 1 427 ? 16.625 -13.156 9.961 1 89.81 427 THR B C 1
ATOM 7629 O O . THR B 1 427 ? 17.672 -13.727 9.648 1 89.81 427 THR B O 1
ATOM 7632 N N . SER B 1 428 ? 15.523 -13.797 10.172 1 85.56 428 SER B N 1
ATOM 7633 C CA . SER B 1 428 ? 15.445 -15.242 9.984 1 85.56 428 SER B CA 1
ATOM 7634 C C . SER B 1 428 ? 15.734 -15.625 8.539 1 85.56 428 SER B C 1
ATOM 7636 O O . SER B 1 428 ? 16.438 -16.609 8.281 1 85.56 428 SER B O 1
ATOM 7638 N N . TYR B 1 429 ? 15.227 -14.891 7.586 1 89.31 429 TYR B N 1
ATOM 7639 C CA . TYR B 1 429 ? 15.484 -15.07 6.16 1 89.31 429 TYR B CA 1
ATOM 7640 C C . TYR B 1 429 ? 16.969 -14.969 5.852 1 89.31 429 TYR B C 1
ATOM 7642 O O . TYR B 1 429 ? 17.531 -15.828 5.168 1 89.31 429 TYR B O 1
ATOM 7650 N N . LEU B 1 430 ? 17.641 -13.969 6.422 1 89.12 430 LEU B N 1
ATOM 7651 C CA . LEU B 1 430 ? 19.062 -13.758 6.18 1 89.12 430 LEU B CA 1
ATOM 7652 C C . LEU B 1 430 ? 19.891 -14.867 6.82 1 89.12 430 LEU B C 1
ATOM 7654 O O . LEU B 1 430 ? 20.859 -15.344 6.23 1 89.12 430 LEU B O 1
ATOM 7658 N N . TYR B 1 431 ? 19.484 -15.273 7.957 1 85.62 431 TYR B N 1
ATOM 7659 C CA . TYR B 1 431 ? 20.188 -16.344 8.656 1 85.62 431 TYR B CA 1
ATOM 7660 C C . TYR B 1 431 ? 20.094 -17.656 7.902 1 85.62 431 TYR B C 1
ATOM 7662 O O . TYR B 1 431 ? 21.047 -18.438 7.867 1 85.62 431 TYR B O 1
ATOM 7670 N N . GLY B 1 432 ? 18.953 -17.859 7.336 1 82 432 GLY B N 1
ATOM 7671 C CA . GLY B 1 432 ? 18.734 -19.078 6.57 1 82 432 GLY B CA 1
ATOM 7672 C C . GLY B 1 432 ? 19.578 -19.141 5.312 1 82 432 GLY B C 1
ATOM 7673 O O . GLY B 1 432 ? 19.875 -20.234 4.816 1 82 432 GLY B O 1
ATOM 7674 N N . LYS B 1 433 ? 20.031 -18.047 4.852 1 85.31 433 LYS B N 1
ATOM 7675 C CA . LYS B 1 433 ? 20.828 -18 3.621 1 85.31 433 LYS B CA 1
ATOM 7676 C C . LYS B 1 433 ? 22.312 -18.203 3.91 1 85.31 433 LYS B C 1
ATOM 7678 O O . LYS B 1 433 ? 23.094 -18.453 2.994 1 85.31 433 LYS B O 1
ATOM 7683 N N . MET B 1 434 ? 22.688 -18.156 5.156 1 84.88 434 MET B N 1
ATOM 7684 C CA . MET B 1 434 ? 24.094 -18.344 5.531 1 84.88 434 MET B CA 1
ATOM 7685 C C . MET B 1 434 ? 24.453 -19.828 5.543 1 84.88 434 MET B C 1
ATOM 7687 O O . MET B 1 434 ? 23.688 -20.656 6.051 1 84.88 434 MET B O 1
ATOM 7691 N N . PRO B 1 435 ? 25.594 -20.203 4.766 1 77.56 435 PRO B N 1
ATOM 7692 C CA . PRO B 1 435 ? 26.016 -21.609 4.758 1 77.56 435 PRO B CA 1
ATOM 7693 C C . PRO B 1 435 ? 26.266 -22.156 6.164 1 77.56 435 PRO B C 1
ATOM 7695 O O . PRO B 1 435 ? 26.609 -21.406 7.074 1 77.56 435 PRO B O 1
ATOM 7698 N N . VAL B 1 436 ? 26.016 -23.5 6.258 1 72.5 436 VAL B N 1
ATOM 7699 C CA . VAL B 1 436 ? 26.188 -24.219 7.52 1 72.5 436 VAL B CA 1
ATOM 7700 C C . VAL B 1 436 ? 27.688 -24.344 7.836 1 72.5 436 VAL B C 1
ATOM 7702 O O . VAL B 1 436 ? 28.469 -24.766 6.98 1 72.5 436 VAL B O 1
ATOM 7705 N N . GLY B 1 437 ? 28.203 -23.875 8.922 1 71.56 437 GLY B N 1
ATOM 7706 C CA . GLY B 1 437 ? 29.562 -24.094 9.383 1 71.56 437 GLY B CA 1
ATOM 7707 C C . GLY B 1 437 ? 30.266 -22.797 9.75 1 71.56 437 GLY B C 1
ATOM 7708 O O . GLY B 1 437 ? 29.859 -22.109 10.688 1 71.56 437 GLY B O 1
ATOM 7709 N N . ASN B 1 438 ? 31.203 -22.328 8.633 1 65.94 438 ASN B N 1
ATOM 7710 C CA . ASN B 1 438 ? 32.094 -21.219 8.93 1 65.94 438 ASN B CA 1
ATOM 7711 C C . ASN B 1 438 ? 31.406 -19.875 8.672 1 65.94 438 ASN B C 1
ATOM 7713 O O . ASN B 1 438 ? 31.234 -19.469 7.52 1 65.94 438 ASN B O 1
ATOM 7717 N N . ARG B 1 439 ? 30.891 -19.328 9.641 1 77.25 439 ARG B N 1
ATOM 7718 C CA . ARG B 1 439 ? 30.234 -18.016 9.562 1 77.25 439 ARG B CA 1
ATOM 7719 C C . ARG B 1 439 ? 31.234 -16.891 9.82 1 77.25 439 ARG B C 1
ATOM 7721 O O . ARG B 1 439 ? 31.156 -16.219 10.844 1 77.25 439 ARG B O 1
ATOM 7728 N N . SER B 1 440 ? 32.188 -16.781 8.836 1 83.06 440 SER B N 1
ATOM 7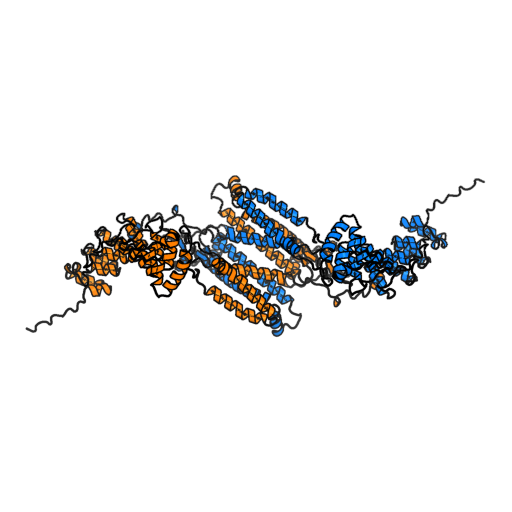729 C CA . SER B 1 440 ? 33.188 -15.727 8.914 1 83.06 440 SER B CA 1
ATOM 7730 C C . SER B 1 440 ? 32.594 -14.359 8.625 1 83.06 440 SER B C 1
ATOM 7732 O O . SER B 1 440 ? 31.5 -14.258 8.055 1 83.06 440 SER B O 1
ATOM 7734 N N . PHE B 1 441 ? 33.156 -13.422 9.156 1 86.5 441 PHE B N 1
ATOM 7735 C CA . PHE B 1 441 ? 32.75 -12.039 8.961 1 86.5 441 PHE B CA 1
ATOM 7736 C C . PHE B 1 441 ? 32.719 -11.695 7.473 1 86.5 441 PHE B C 1
ATOM 7738 O O . PHE B 1 441 ? 31.828 -10.961 7.02 1 86.5 441 PHE B O 1
ATOM 7745 N N . SER B 1 442 ? 33.594 -12.297 6.762 1 85.38 442 SER B N 1
ATOM 7746 C CA . SER B 1 442 ? 33.688 -12.039 5.328 1 85.38 442 SER B CA 1
ATOM 7747 C C . SER B 1 442 ? 32.438 -12.57 4.609 1 85.38 442 SER B C 1
ATOM 7749 O O . SER B 1 442 ? 31.953 -11.945 3.664 1 85.38 442 SER B O 1
ATOM 7751 N N . LEU B 1 443 ? 31.875 -13.617 5.047 1 85.69 443 LEU B N 1
ATOM 7752 C CA . LEU B 1 443 ? 30.688 -14.203 4.43 1 85.69 443 LEU B CA 1
ATOM 7753 C C . LEU B 1 443 ? 29.453 -13.359 4.73 1 85.69 443 LEU B C 1
ATOM 7755 O O . LEU B 1 443 ? 28.578 -13.203 3.873 1 85.69 443 LEU B O 1
ATOM 7759 N N . TRP B 1 444 ? 29.469 -12.828 5.867 1 85.81 444 TRP B N 1
ATOM 7760 C CA . TRP B 1 444 ? 28.359 -11.945 6.223 1 85.81 444 TRP B CA 1
ATOM 7761 C C . TRP B 1 444 ? 28.359 -10.695 5.355 1 85.81 444 TRP B C 1
ATOM 7763 O O . TRP B 1 444 ? 27.312 -10.258 4.887 1 85.81 444 TRP B O 1
ATOM 7773 N N . LEU B 1 445 ? 29.5 -10.156 5.164 1 84.88 445 LEU B N 1
ATOM 7774 C CA . LEU B 1 445 ? 29.609 -8.945 4.355 1 84.88 445 LEU B CA 1
ATOM 7775 C C . LEU B 1 445 ? 29.156 -9.211 2.922 1 84.88 445 LEU B C 1
ATOM 7777 O O . LEU B 1 445 ? 28.5 -8.367 2.312 1 84.88 445 LEU B O 1
ATOM 7781 N N . THR B 1 446 ? 29.516 -10.32 2.439 1 85.88 446 THR B N 1
ATOM 7782 C CA . THR B 1 446 ? 29.094 -10.688 1.093 1 85.88 446 THR B CA 1
ATOM 7783 C C . THR B 1 446 ? 27.578 -10.852 1.026 1 85.88 446 THR B C 1
ATOM 7785 O O . THR B 1 446 ? 26.938 -10.398 0.076 1 85.88 446 THR B O 1
ATOM 7788 N N . LEU B 1 447 ? 27.047 -11.461 2.059 1 87.44 447 LEU B N 1
ATOM 7789 C CA . LEU B 1 447 ? 25.609 -11.648 2.117 1 87.44 447 LEU B CA 1
ATOM 7790 C C . LEU B 1 447 ? 24.891 -10.305 2.193 1 87.44 447 LEU B C 1
ATOM 7792 O O . LEU B 1 447 ? 23.859 -10.102 1.529 1 87.44 447 LEU B O 1
ATOM 7796 N N . PHE B 1 448 ? 25.453 -9.453 2.941 1 87.25 448 PHE B N 1
ATOM 7797 C CA . PHE B 1 448 ? 24.844 -8.133 3.096 1 87.25 448 PHE B CA 1
ATOM 7798 C C . PHE B 1 448 ? 24.875 -7.367 1.775 1 87.25 448 PHE B C 1
ATOM 7800 O O . PHE B 1 448 ? 23.953 -6.605 1.48 1 87.25 448 PHE B O 1
ATOM 7807 N N . GLY B 1 449 ? 25.906 -7.574 1.052 1 85.56 449 GLY B N 1
ATOM 7808 C CA . GLY B 1 449 ? 25.984 -6.949 -0.26 1 85.56 449 GLY B CA 1
ATOM 7809 C C . GLY B 1 449 ? 24.984 -7.527 -1.251 1 85.56 449 GLY B C 1
ATOM 7810 O O . GLY B 1 449 ? 24.344 -6.785 -1.997 1 85.56 449 GLY B O 1
ATOM 7811 N N . GLU B 1 450 ? 24.781 -8.82 -1.201 1 86.75 450 GLU B N 1
ATOM 7812 C CA . GLU B 1 450 ? 23.875 -9.492 -2.131 1 86.75 450 GLU B CA 1
ATOM 7813 C C . GLU B 1 450 ? 22.422 -9.227 -1.778 1 86.75 450 GLU B C 1
ATOM 7815 O O . GLU B 1 450 ? 21.578 -9.078 -2.666 1 86.75 450 GLU B O 1
ATOM 7820 N N . GLU B 1 451 ? 22.219 -9.172 -0.475 1 92 451 GLU B N 1
ATOM 7821 C CA . GLU B 1 451 ? 20.859 -8.953 0.009 1 92 451 GLU B CA 1
ATOM 7822 C C . GLU B 1 451 ? 20.688 -7.551 0.575 1 92 451 GLU B C 1
ATOM 7824 O O . GLU B 1 451 ? 20.047 -7.363 1.613 1 92 451 GLU B O 1
ATOM 7829 N N . PHE B 1 452 ? 21.25 -6.566 -0.097 1 92.06 452 PHE B N 1
ATOM 7830 C CA . PHE B 1 452 ? 21.297 -5.203 0.414 1 92.06 452 PHE B CA 1
ATOM 7831 C C . PHE B 1 452 ? 19.891 -4.684 0.705 1 92.06 452 PHE B C 1
ATOM 7833 O O . PHE B 1 452 ? 19.688 -3.938 1.664 1 92.06 452 PHE B O 1
ATOM 7840 N N . TRP B 1 453 ? 18.922 -5.031 -0.151 1 92.56 453 TRP B N 1
ATOM 7841 C CA . TRP B 1 453 ? 17.562 -4.547 -0.001 1 92.56 453 TRP B CA 1
ATOM 7842 C C . TRP B 1 453 ? 16.969 -4.965 1.345 1 92.56 453 TRP B C 1
ATOM 7844 O O . TRP B 1 453 ? 16.469 -4.133 2.092 1 92.56 453 TRP B O 1
ATOM 7854 N N . VAL B 1 454 ? 17.078 -6.234 1.654 1 94 454 VAL B N 1
ATOM 7855 C CA . VAL B 1 454 ? 16.547 -6.77 2.906 1 94 454 VAL B CA 1
ATOM 7856 C C . VAL B 1 454 ? 17.312 -6.172 4.086 1 94 454 VAL B C 1
ATOM 7858 O O . VAL B 1 454 ? 16.719 -5.785 5.09 1 94 454 VAL B O 1
ATOM 7861 N N . VAL B 1 455 ? 18.578 -6.055 3.951 1 93.88 455 VAL B N 1
ATOM 7862 C CA . VAL B 1 455 ? 19.422 -5.555 5.027 1 93.88 455 VAL B CA 1
ATOM 7863 C C . VAL B 1 455 ? 19.062 -4.109 5.348 1 93.88 455 VAL B C 1
ATOM 7865 O O . VAL B 1 455 ? 18.875 -3.75 6.512 1 93.88 455 VAL B O 1
ATOM 7868 N N . VAL B 1 456 ? 18.969 -3.309 4.34 1 94.38 456 VAL B N 1
ATOM 7869 C CA . VAL B 1 456 ? 18.656 -1.901 4.562 1 94.38 456 VAL B CA 1
ATOM 7870 C C . VAL B 1 456 ? 17.266 -1.771 5.199 1 94.38 456 VAL B C 1
ATOM 7872 O O . VAL B 1 456 ? 17.062 -0.922 6.07 1 94.38 456 VAL B O 1
ATOM 7875 N N . MET B 1 457 ? 16.312 -2.557 4.777 1 95.69 457 MET B N 1
ATOM 7876 C CA . MET B 1 457 ? 14.977 -2.512 5.363 1 95.69 457 MET B CA 1
ATOM 7877 C C . MET B 1 457 ? 15.008 -2.955 6.82 1 95.69 457 MET B C 1
ATOM 7879 O O . MET B 1 457 ? 14.289 -2.408 7.656 1 95.69 457 MET B O 1
ATOM 7883 N N . VAL B 1 458 ? 15.805 -3.961 7.102 1 96.19 458 VAL B N 1
ATOM 7884 C CA . VAL B 1 458 ? 15.938 -4.414 8.484 1 96.19 458 VAL B CA 1
ATOM 7885 C C . VAL B 1 458 ? 16.484 -3.283 9.344 1 96.19 458 VAL B C 1
ATOM 7887 O O . VAL B 1 458 ? 15.969 -3.012 10.43 1 96.19 458 VAL B O 1
ATOM 7890 N N . VAL B 1 459 ? 17.469 -2.637 8.891 1 95.75 459 VAL B N 1
ATOM 7891 C CA . VAL B 1 459 ? 18.109 -1.555 9.633 1 95.75 459 VAL B CA 1
ATOM 7892 C C . VAL B 1 459 ? 17.109 -0.42 9.852 1 95.75 459 VAL B C 1
ATOM 7894 O O . VAL B 1 459 ? 16.953 0.071 10.969 1 95.75 459 VAL B O 1
ATOM 7897 N N . MET B 1 460 ? 16.438 -0.008 8.836 1 96 460 MET B N 1
ATOM 7898 C CA . MET B 1 460 ? 15.492 1.097 8.922 1 96 460 MET B CA 1
ATOM 7899 C C . MET B 1 460 ? 14.328 0.747 9.844 1 96 460 MET B C 1
ATOM 7901 O O . MET B 1 460 ? 13.875 1.588 10.625 1 96 460 MET B O 1
ATOM 7905 N N . ASN B 1 461 ? 13.82 -0.464 9.719 1 97.12 461 ASN B N 1
ATOM 7906 C CA . ASN B 1 461 ? 12.742 -0.889 10.602 1 97.12 461 ASN B CA 1
ATOM 7907 C C . ASN B 1 461 ? 13.211 -0.966 12.055 1 97.12 461 ASN B C 1
ATOM 7909 O O . ASN B 1 461 ? 12.461 -0.61 12.969 1 97.12 461 ASN B O 1
ATOM 7913 N N . ALA B 1 462 ? 14.438 -1.423 12.281 1 97.44 462 ALA B N 1
ATOM 7914 C CA . ALA B 1 462 ? 14.977 -1.496 13.641 1 97.44 462 ALA B CA 1
ATOM 7915 C C . ALA B 1 462 ? 15.141 -0.103 14.242 1 97.44 462 ALA B C 1
ATOM 7917 O O . ALA B 1 462 ? 14.781 0.125 15.398 1 97.44 462 ALA B O 1
ATOM 7918 N N . LEU B 1 463 ? 15.641 0.805 13.469 1 96.62 463 LEU B N 1
ATOM 7919 C CA . LEU B 1 463 ? 15.812 2.178 13.938 1 96.62 463 LEU B CA 1
ATOM 7920 C C . LEU B 1 463 ? 14.461 2.814 14.242 1 96.62 463 LEU B C 1
ATOM 7922 O O . LEU B 1 463 ? 14.305 3.512 15.25 1 96.62 463 LEU B O 1
ATOM 7926 N N . THR B 1 464 ? 13.523 2.641 13.352 1 96.5 464 THR B N 1
ATOM 7927 C CA . THR B 1 464 ? 12.188 3.182 13.57 1 96.5 464 THR B CA 1
ATOM 7928 C C . THR B 1 464 ? 11.547 2.572 14.812 1 96.5 464 THR B C 1
ATOM 7930 O O . THR B 1 464 ? 10.844 3.26 15.562 1 96.5 464 THR B O 1
ATOM 7933 N N . LEU B 1 465 ? 11.797 1.281 15.008 1 96.81 465 LEU B N 1
ATOM 7934 C CA . LEU B 1 465 ? 11.281 0.604 16.203 1 96.81 465 LEU B CA 1
ATOM 7935 C C . LEU B 1 465 ? 11.836 1.242 17.469 1 96.81 465 LEU B C 1
ATOM 7937 O O . LEU B 1 465 ? 11.086 1.484 18.422 1 96.81 465 LEU B O 1
ATOM 7941 N N . LEU B 1 466 ? 13.094 1.528 17.484 1 97.38 466 LEU B N 1
ATOM 7942 C CA . LEU B 1 466 ? 13.703 2.18 18.641 1 97.38 466 LEU B CA 1
ATOM 7943 C C . LEU B 1 466 ? 13.07 3.541 18.891 1 97.38 466 LEU B C 1
ATOM 7945 O O . LEU B 1 466 ? 12.797 3.898 20.047 1 97.38 466 LEU B O 1
ATOM 7949 N N . TRP B 1 467 ? 12.844 4.266 17.844 1 96.62 467 TRP B N 1
ATOM 7950 C CA . TRP B 1 467 ? 12.188 5.562 17.938 1 96.62 467 TRP B CA 1
ATOM 7951 C C . TRP B 1 467 ? 10.773 5.418 18.5 1 96.62 467 TRP B C 1
ATOM 7953 O O . TRP B 1 467 ? 10.336 6.219 19.328 1 96.62 467 TRP B O 1
ATOM 7963 N N . GLU B 1 468 ? 10.086 4.445 18.062 1 96.5 468 GLU B N 1
ATOM 7964 C CA . GLU B 1 468 ? 8.719 4.203 18.516 1 96.5 468 GLU B CA 1
ATOM 7965 C C . GLU B 1 468 ? 8.688 3.818 20 1 96.5 468 GLU B C 1
ATOM 7967 O O . GLU B 1 468 ? 7.773 4.211 20.719 1 96.5 468 GLU B O 1
ATOM 7972 N N . VAL B 1 469 ? 9.641 3.037 20.406 1 96.44 469 VAL B N 1
ATOM 7973 C CA . VAL B 1 469 ? 9.711 2.654 21.812 1 96.44 469 VAL B CA 1
ATOM 7974 C C . VAL B 1 469 ? 9.93 3.895 22.672 1 96.44 469 VAL B C 1
ATOM 7976 O O . VAL B 1 469 ? 9.273 4.066 23.703 1 96.44 469 VAL B O 1
ATOM 7979 N N . TRP B 1 470 ? 10.789 4.734 22.234 1 96.88 470 TRP B N 1
ATOM 7980 C CA . TRP B 1 470 ? 11.016 5.992 22.938 1 96.88 470 TRP B CA 1
ATOM 7981 C C . TRP B 1 470 ? 9.734 6.82 22.984 1 96.88 470 TRP B C 1
ATOM 7983 O O . TRP B 1 470 ? 9.383 7.367 24.031 1 96.88 470 TRP B O 1
ATOM 7993 N N . LEU B 1 471 ? 9.07 6.992 21.859 1 96.38 471 LEU B N 1
ATOM 7994 C CA . LEU B 1 471 ? 7.824 7.75 21.781 1 96.38 471 LEU B CA 1
ATOM 7995 C C . LEU B 1 471 ? 6.77 7.172 22.719 1 96.38 471 LEU B C 1
ATOM 7997 O O . LEU B 1 471 ? 6.055 7.918 23.391 1 96.38 471 LEU B O 1
ATOM 8001 N N . LEU B 1 472 ? 6.68 5.852 22.781 1 95.44 472 LEU B N 1
ATOM 8002 C CA . LEU B 1 472 ? 5.715 5.191 23.656 1 95.44 472 LEU B CA 1
ATOM 8003 C C . LEU B 1 472 ? 6.027 5.473 25.125 1 95.44 472 LEU B C 1
ATOM 8005 O O . LEU B 1 472 ? 5.121 5.711 25.922 1 95.44 472 LEU B O 1
ATOM 8009 N N . ILE B 1 473 ? 7.27 5.453 25.469 1 94.94 473 ILE B N 1
ATOM 8010 C CA . ILE B 1 473 ? 7.684 5.746 26.828 1 94.94 473 ILE B CA 1
ATOM 8011 C C . ILE B 1 473 ? 7.27 7.164 27.203 1 94.94 473 ILE B C 1
ATOM 8013 O O . ILE B 1 473 ? 6.715 7.395 28.281 1 94.94 473 ILE B O 1
ATOM 8017 N N . GLU B 1 474 ? 7.484 8.109 26.328 1 94.75 474 GLU B N 1
ATOM 8018 C CA . GLU B 1 474 ? 7.105 9.5 26.562 1 94.75 474 GLU B CA 1
ATOM 8019 C C . GLU B 1 474 ? 5.594 9.648 26.703 1 94.75 474 GLU B C 1
ATOM 8021 O O . GLU B 1 474 ? 5.117 10.359 27.594 1 94.75 474 GLU B O 1
ATOM 8026 N N . GLN B 1 475 ? 4.871 8.992 25.828 1 95.06 475 GLN B N 1
ATOM 8027 C CA . GLN B 1 475 ? 3.416 9.062 25.875 1 95.06 475 GLN B CA 1
ATOM 8028 C C . GLN B 1 475 ? 2.873 8.391 27.141 1 95.06 475 GLN B C 1
ATOM 8030 O O . GLN B 1 475 ? 1.906 8.875 27.734 1 95.06 475 GLN B O 1
ATOM 8035 N N . PHE B 1 476 ? 3.467 7.309 27.516 1 94 476 PHE B N 1
ATOM 8036 C CA . PHE B 1 476 ? 3.064 6.629 28.734 1 94 476 PHE B CA 1
ATOM 8037 C C . PHE B 1 476 ? 3.312 7.512 29.953 1 94 476 PHE B C 1
ATOM 8039 O O . PHE B 1 476 ? 2.5 7.543 30.891 1 94 476 PHE B O 1
ATOM 8046 N N . ASP B 1 477 ? 4.395 8.203 29.938 1 92.19 477 ASP B N 1
ATOM 8047 C CA . ASP B 1 477 ? 4.695 9.133 31.031 1 92.19 477 ASP B CA 1
ATOM 8048 C C . ASP B 1 477 ? 3.664 10.25 31.094 1 92.19 477 ASP B C 1
ATOM 8050 O O . ASP B 1 477 ? 3.232 10.641 32.188 1 92.19 477 ASP B O 1
ATOM 8054 N N . ALA B 1 478 ? 3.305 10.805 29.969 1 92.19 478 ALA B N 1
ATOM 8055 C CA . ALA B 1 478 ? 2.297 11.859 29.922 1 92.19 478 ALA B CA 1
ATOM 8056 C C . ALA B 1 478 ? 0.959 11.375 30.469 1 92.19 478 ALA B C 1
ATOM 8058 O O . ALA B 1 478 ? 0.312 12.062 31.25 1 92.19 478 ALA B O 1
ATOM 8059 N N . VAL B 1 479 ? 0.585 10.164 30.109 1 92.06 479 VAL B N 1
ATOM 8060 C CA . VAL B 1 479 ? -0.675 9.586 30.578 1 92.06 479 VAL B CA 1
ATOM 8061 C C . VAL B 1 479 ? -0.605 9.32 32.062 1 92.06 479 VAL B C 1
ATOM 8063 O O . VAL B 1 479 ? -1.535 9.648 32.812 1 92.06 479 VAL B O 1
ATOM 8066 N N . ALA B 1 480 ? 0.489 8.773 32.531 1 90.69 480 ALA B N 1
ATOM 8067 C CA . ALA B 1 480 ? 0.653 8.391 33.938 1 90.69 480 ALA B CA 1
ATOM 8068 C C . ALA B 1 480 ? 0.64 9.617 34.844 1 90.69 480 ALA B C 1
ATOM 8070 O O . ALA B 1 480 ? 0.195 9.539 35.969 1 90.69 480 ALA B O 1
ATOM 8071 N N . THR B 1 481 ? 1.112 10.727 34.406 1 88.81 481 THR B N 1
ATOM 8072 C CA . THR B 1 481 ? 1.195 11.945 35.219 1 88.81 481 THR B CA 1
ATOM 8073 C C . THR B 1 481 ? -0.028 12.828 34.969 1 88.81 481 THR B C 1
ATOM 8075 O O . THR B 1 481 ? -0.151 13.891 35.594 1 88.81 481 THR B O 1
ATOM 8078 N N . GLY B 1 482 ? -0.927 12.414 34.156 1 87.88 482 GLY B N 1
ATOM 8079 C CA . GLY B 1 482 ? -2.166 13.148 33.938 1 87.88 482 GLY B CA 1
ATOM 8080 C C . GLY B 1 482 ? -1.967 14.453 33.188 1 87.88 482 GLY B C 1
ATOM 8081 O O . GLY B 1 482 ? -2.615 15.453 33.5 1 87.88 482 GLY B O 1
ATOM 8082 N N . THR B 1 483 ? -0.959 14.539 32.281 1 89.81 483 THR B N 1
ATOM 8083 C CA . THR B 1 483 ? -0.663 15.711 31.469 1 89.81 483 THR B CA 1
ATOM 8084 C C . THR B 1 483 ? -0.459 15.32 30.016 1 89.81 483 THR B C 1
ATOM 8086 O O . THR B 1 483 ? -0.819 14.219 29.609 1 89.81 483 THR B O 1
ATOM 8089 N N . THR B 1 484 ? -0.115 16.219 29.203 1 93.06 484 THR B N 1
ATOM 8090 C CA . THR B 1 484 ? 0.243 15.977 27.797 1 93.06 484 THR B CA 1
ATOM 8091 C C . THR B 1 484 ? 1.718 16.281 27.562 1 93.06 484 THR B C 1
ATOM 8093 O O . THR B 1 484 ? 2.406 16.781 28.453 1 93.06 484 THR B O 1
ATOM 8096 N N . THR B 1 485 ? 2.186 15.914 26.469 1 92.75 485 THR B N 1
ATOM 8097 C CA . THR B 1 485 ? 3.592 16.156 26.156 1 92.75 485 THR B CA 1
ATOM 8098 C C . THR B 1 485 ? 3.896 17.641 26.125 1 92.75 485 THR B C 1
ATOM 8100 O O . THR B 1 485 ? 4.934 18.078 26.641 1 92.75 485 THR B O 1
ATOM 8103 N N . TYR B 1 486 ? 3.027 18.422 25.625 1 92.94 486 TYR B N 1
ATOM 8104 C CA . TYR B 1 486 ? 3.232 19.859 25.516 1 92.94 486 TYR B CA 1
ATOM 8105 C C . TYR B 1 486 ? 3.176 20.516 26.891 1 92.94 486 TYR B C 1
ATOM 8107 O O . TYR B 1 486 ? 4.031 21.328 27.234 1 92.94 486 TYR B O 1
ATOM 8115 N N . PHE B 1 487 ? 2.227 20.203 27.797 1 90.56 487 PHE B N 1
ATOM 8116 C CA . PHE B 1 487 ? 1.963 20.906 29.047 1 90.56 487 PHE B CA 1
ATOM 8117 C C . PHE B 1 487 ? 2.795 20.328 30.172 1 90.56 487 PHE B C 1
ATOM 8119 O O . PHE B 1 487 ? 2.9 20.938 31.25 1 90.56 487 PHE B O 1
ATOM 8126 N N . ARG B 1 488 ? 3.316 19.156 29.984 1 83.06 488 ARG B N 1
ATOM 8127 C CA . ARG B 1 488 ? 4.23 18.578 30.969 1 83.06 488 ARG B CA 1
ATOM 8128 C C . ARG B 1 488 ? 5.445 19.484 31.172 1 83.06 488 ARG B C 1
ATOM 8130 O O . ARG B 1 488 ? 5.977 19.594 32.281 1 83.06 488 ARG B O 1
ATOM 8137 N N . GLN B 1 489 ? 5.852 20.016 30.141 1 69 489 GLN B N 1
ATOM 8138 C CA . GLN B 1 489 ? 7.031 20.875 30.188 1 69 489 GLN B CA 1
ATOM 8139 C C . GLN B 1 489 ? 6.773 22.125 31.031 1 69 489 GLN B C 1
ATOM 8141 O O . GLN B 1 489 ? 7.707 22.688 31.594 1 69 489 GLN B O 1
ATOM 8146 N N . CYS B 1 490 ? 5.488 22.344 31.219 1 62.56 490 CYS B N 1
ATOM 8147 C CA . CYS B 1 490 ? 5.109 23.547 31.953 1 62.56 490 CYS B CA 1
ATOM 8148 C C . CYS B 1 490 ? 4.895 23.25 33.438 1 62.56 490 CYS B C 1
ATOM 8150 O O . CYS B 1 490 ? 4.957 24.156 34.25 1 62.56 490 CYS B O 1
ATOM 8152 N N . GLU B 1 491 ? 4.59 21.828 33.719 1 63.5 491 GLU B N 1
ATOM 8153 C CA . GLU B 1 491 ? 4.227 21.484 35.094 1 63.5 491 GLU B CA 1
ATOM 8154 C C . GLU B 1 491 ? 5.363 20.75 35.812 1 63.5 491 GLU B C 1
ATOM 8156 O O . GLU B 1 491 ? 5.93 19.812 35.281 1 63.5 491 GLU B O 1
ATOM 8161 N N . SER B 1 492 ? 6.277 21.438 36.406 1 53.91 492 SER B N 1
ATOM 8162 C CA . SER B 1 492 ? 7.398 20.891 37.188 1 53.91 492 SER B CA 1
ATOM 8163 C C . SER B 1 492 ? 6.93 19.844 38.188 1 53.91 492 SER B C 1
ATOM 8165 O O . SER B 1 492 ? 7.73 19.062 38.688 1 53.91 492 SER B O 1
ATOM 8167 N N . SER B 1 493 ? 5.672 19.797 38.656 1 53.5 493 SER B N 1
ATOM 8168 C CA . SER B 1 493 ? 5.398 19.062 39.875 1 53.5 493 SER B CA 1
ATOM 8169 C C . SER B 1 493 ? 4.965 17.625 39.594 1 53.5 493 SER B C 1
ATOM 8171 O O . SER B 1 493 ? 3.77 17.359 39.438 1 53.5 493 SER B O 1
ATOM 8173 N N . ALA B 1 494 ? 5.73 16.969 38.844 1 55.59 494 ALA B N 1
ATOM 8174 C CA . ALA B 1 494 ? 5.281 15.617 38.531 1 55.59 494 ALA B CA 1
ATOM 8175 C C . ALA B 1 494 ? 5.266 14.75 39.812 1 55.59 494 ALA B C 1
ATOM 8177 O O . ALA B 1 494 ? 6.25 14.703 40.531 1 55.59 494 ALA B O 1
ATOM 8178 N N . ARG B 1 495 ? 4.125 14.297 40.219 1 59.19 495 ARG B N 1
ATOM 8179 C CA . ARG B 1 495 ? 3.938 13.352 41.312 1 59.19 495 ARG B CA 1
ATOM 8180 C C . ARG B 1 495 ? 4.793 12.102 41.125 1 59.19 495 ARG B C 1
ATOM 8182 O O . ARG B 1 495 ? 4.828 11.539 40.031 1 59.19 495 ARG B O 1
ATOM 8189 N N . GLN B 1 496 ? 5.656 11.852 41.969 1 65.81 496 GLN B N 1
ATOM 8190 C CA . GLN B 1 496 ? 6.488 10.648 41.969 1 65.81 496 GLN B CA 1
ATOM 8191 C C . GLN B 1 496 ? 5.648 9.398 42.219 1 65.81 496 GLN B C 1
ATOM 8193 O O . GLN B 1 496 ? 5.168 9.164 43.312 1 65.81 496 GLN B O 1
ATOM 8198 N N . ARG B 1 497 ? 4.961 8.906 41.219 1 78.44 497 ARG B N 1
ATOM 8199 C CA . ARG B 1 497 ? 4.23 7.645 41.312 1 78.44 497 ARG B CA 1
ATOM 8200 C C . ARG B 1 497 ? 5.156 6.453 41.062 1 78.44 497 ARG B C 1
ATOM 8202 O O . ARG B 1 497 ? 6.164 6.57 40.375 1 78.44 497 ARG B O 1
ATOM 8209 N N . SER B 1 498 ? 4.859 5.395 41.844 1 83.56 498 SER B N 1
ATOM 8210 C CA . SER B 1 498 ? 5.602 4.156 41.656 1 83.56 498 SER B CA 1
ATOM 8211 C C . SER B 1 498 ? 5.367 3.605 40.25 1 83.56 498 SER B C 1
ATOM 8213 O O . SER B 1 498 ? 4.383 3.957 39.594 1 83.56 498 SER B O 1
ATOM 8215 N N . LEU B 1 499 ? 6.301 2.82 39.781 1 87 499 LEU B N 1
ATOM 8216 C CA . LEU B 1 499 ? 6.215 2.225 38.438 1 87 499 LEU B CA 1
ATOM 8217 C C . LEU B 1 499 ? 4.953 1.384 38.312 1 87 499 LEU B C 1
ATOM 8219 O O . LEU B 1 499 ? 4.316 1.384 37.25 1 87 499 LEU B O 1
ATOM 8223 N N . GLY B 1 500 ? 4.617 0.668 39.344 1 87.62 500 GLY B N 1
ATOM 8224 C CA . GLY B 1 500 ? 3.412 -0.142 39.312 1 87.62 500 GLY B CA 1
ATOM 8225 C C . GLY B 1 500 ? 2.145 0.68 39.156 1 87.62 500 GLY B C 1
ATOM 8226 O O . GLY B 1 500 ? 1.253 0.326 38.375 1 87.62 500 GLY B O 1
ATOM 8227 N N . GLN B 1 501 ? 2.064 1.66 39.875 1 88.81 501 GLN B N 1
ATOM 8228 C CA . GLN B 1 501 ? 0.902 2.539 39.781 1 88.81 501 GLN B CA 1
ATOM 8229 C C . GLN B 1 501 ? 0.793 3.191 38.406 1 88.81 501 GLN B C 1
ATOM 8231 O O . GLN B 1 501 ? -0.303 3.311 37.875 1 88.81 501 GLN B O 1
ATOM 8236 N N . ARG B 1 502 ? 1.876 3.594 37.938 1 89.19 502 ARG B N 1
ATOM 8237 C CA . ARG B 1 502 ? 1.913 4.211 36.594 1 89.19 502 ARG B CA 1
ATOM 8238 C C . ARG B 1 502 ? 1.377 3.262 35.531 1 89.19 502 ARG B C 1
ATOM 8240 O O . ARG B 1 502 ? 0.601 3.668 34.656 1 89.19 502 ARG B O 1
ATOM 8247 N N . TRP B 1 503 ? 1.716 2.027 35.656 1 90 503 TRP B N 1
ATOM 8248 C CA . TRP B 1 503 ? 1.282 1.03 34.688 1 90 503 TRP B CA 1
ATOM 8249 C C . TRP B 1 503 ? -0.225 0.812 34.781 1 90 503 TRP B C 1
ATOM 8251 O O . TRP B 1 503 ? -0.886 0.627 33.75 1 90 503 TRP B O 1
ATOM 8261 N N . VAL B 1 504 ? -0.703 0.802 35.906 1 89.38 504 VAL B N 1
ATOM 8262 C CA . VAL B 1 504 ? -2.139 0.605 36.094 1 89.38 504 VAL B CA 1
ATOM 8263 C C . VAL B 1 504 ? -2.902 1.763 35.438 1 89.38 504 VAL B C 1
ATOM 8265 O O . VAL B 1 504 ? -3.938 1.555 34.812 1 89.38 504 VAL B O 1
ATOM 8268 N N . ILE B 1 505 ? -2.395 2.932 35.531 1 89.56 505 ILE B N 1
ATOM 8269 C CA . ILE B 1 505 ? -3.043 4.113 34.969 1 89.56 505 ILE B CA 1
ATOM 8270 C C . ILE B 1 505 ? -3.039 4.031 33.469 1 89.56 505 ILE B C 1
ATOM 8272 O O . ILE B 1 505 ? -4.062 4.277 32.812 1 89.56 505 ILE B O 1
ATOM 8276 N N . VAL B 1 506 ? -1.938 3.66 32.938 1 91.56 506 VAL B N 1
ATOM 8277 C CA . VAL B 1 506 ? -1.789 3.58 31.5 1 91.56 506 VAL B CA 1
ATOM 8278 C C . VAL B 1 506 ? -2.711 2.496 30.938 1 91.56 506 VAL B C 1
ATOM 8280 O O . VAL B 1 506 ? -3.408 2.713 29.953 1 91.56 506 VAL B O 1
ATOM 8283 N N . LEU B 1 507 ? -2.748 1.399 31.625 1 89.75 507 LEU B N 1
ATOM 8284 C CA . LEU B 1 507 ? -3.586 0.297 31.172 1 89.75 507 LEU B CA 1
ATOM 8285 C C . LEU B 1 507 ? -5.062 0.662 31.266 1 89.75 507 LEU B C 1
ATOM 8287 O O . LEU B 1 507 ? -5.855 0.313 30.391 1 89.75 507 LEU B O 1
ATOM 8291 N N . SER B 1 508 ? -5.395 1.296 32.312 1 88.56 508 SER B N 1
ATOM 8292 C CA . SER B 1 508 ? -6.777 1.742 32.438 1 88.56 508 SER B CA 1
ATOM 8293 C C . SER B 1 508 ? -7.156 2.738 31.359 1 88.56 508 SER B C 1
ATOM 8295 O O . SER B 1 508 ? -8.273 2.697 30.828 1 88.56 508 SER B O 1
ATOM 8297 N N . TYR B 1 509 ? -6.258 3.576 31 1 89.88 509 TYR B N 1
ATOM 8298 C CA . TYR B 1 509 ? -6.5 4.543 29.922 1 89.88 509 TYR B CA 1
ATOM 8299 C C . TYR B 1 509 ? -6.684 3.838 28.594 1 89.88 509 TYR B C 1
ATOM 8301 O O . TYR B 1 509 ? -7.578 4.191 27.812 1 89.88 509 TYR B O 1
ATOM 8309 N N . LEU B 1 510 ? -5.922 2.9 28.328 1 87.19 510 LEU B N 1
ATOM 8310 C CA . LEU B 1 510 ? -5.98 2.18 27.062 1 87.19 510 LEU B CA 1
ATOM 8311 C C . LEU B 1 510 ? -7.266 1.36 26.969 1 87.19 510 LEU B C 1
ATOM 8313 O O . LEU B 1 510 ? -7.871 1.276 25.891 1 87.19 510 LEU B O 1
ATOM 8317 N N . LEU B 1 511 ? -7.73 0.848 28.062 1 82.88 511 LEU B N 1
ATOM 8318 C CA . LEU B 1 511 ? -8.875 -0.06 28.047 1 82.88 511 LEU B CA 1
ATOM 8319 C C . LEU B 1 511 ? -10.18 0.71 28.172 1 82.88 511 LEU B C 1
ATOM 8321 O O . LEU B 1 511 ? -11.164 0.383 27.5 1 82.88 511 LEU B O 1
ATOM 8325 N N . GLU B 1 512 ? -10.188 1.804 29 1 79.75 512 GLU B N 1
ATOM 8326 C CA . GLU B 1 512 ? -11.453 2.467 29.312 1 79.75 512 GLU B CA 1
ATOM 8327 C C . GLU B 1 512 ? -11.516 3.859 28.688 1 79.75 512 GLU B C 1
ATOM 8329 O O . GLU B 1 512 ? -12.594 4.438 28.562 1 79.75 512 GLU B O 1
ATOM 8334 N N . GLY B 1 513 ? -10.422 4.453 28.25 1 74.75 513 GLY B N 1
ATOM 8335 C CA . GLY B 1 513 ? -10.406 5.781 27.656 1 74.75 513 GLY B CA 1
ATOM 8336 C C . GLY B 1 513 ? -10.562 6.895 28.672 1 74.75 513 GLY B C 1
ATOM 8337 O O . GLY B 1 513 ? -10.719 8.062 28.297 1 74.75 513 GLY B O 1
ATOM 8338 N N . ARG B 1 514 ? -10.945 6.734 29.969 1 61.47 514 ARG B N 1
ATOM 8339 C CA . ARG B 1 514 ? -11.148 7.77 30.969 1 61.47 514 ARG B CA 1
ATOM 8340 C C . ARG B 1 514 ? -9.836 8.453 31.328 1 61.47 514 ARG B C 1
ATOM 8342 O O . ARG B 1 514 ? -8.867 7.793 31.703 1 61.47 514 ARG B O 1
ATOM 8349 N N . ARG B 1 515 ? -9.609 9.664 30.547 1 61.84 515 ARG B N 1
ATOM 8350 C CA . ARG B 1 515 ? -8.43 10.43 30.938 1 61.84 515 ARG B CA 1
ATOM 8351 C C . ARG B 1 515 ? -8.734 11.328 32.125 1 61.84 515 ARG B C 1
ATOM 8353 O O . ARG B 1 515 ? -9.75 12.023 32.156 1 61.84 515 ARG B O 1
ATOM 8360 N N . ARG B 1 516 ? -8.461 11.188 33.375 1 50.16 516 ARG B N 1
ATOM 8361 C CA . ARG B 1 516 ? -8.539 12.156 34.438 1 50.16 516 ARG B CA 1
ATOM 8362 C C . ARG B 1 516 ? -7.48 13.242 34.312 1 50.16 516 ARG B C 1
ATOM 8364 O O . ARG B 1 516 ? -6.359 13.094 34.781 1 50.16 516 ARG B O 1
ATOM 8371 N N . VAL B 1 517 ? -7.488 14.047 33.188 1 50 517 VAL B N 1
ATOM 8372 C CA . VAL B 1 517 ? -6.59 15.195 33.125 1 50 517 VAL B CA 1
ATOM 8373 C C . VAL B 1 517 ? -7.027 16.234 34.188 1 50 517 VAL B C 1
ATOM 8375 O O . VAL B 1 517 ? -8.219 16.422 34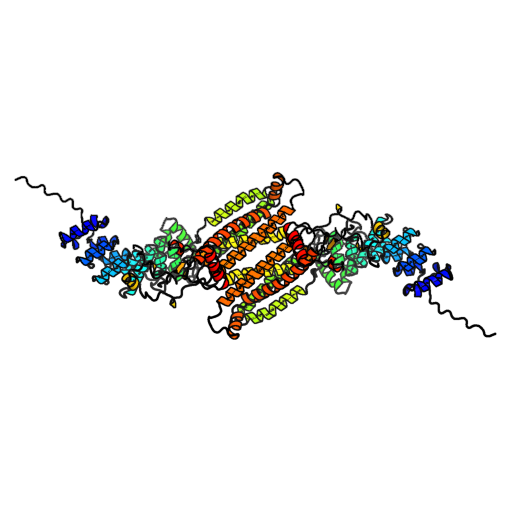.406 1 50 517 VAL B O 1
ATOM 8378 N N . GLY B 1 518 ? -6.328 16.922 35.094 1 49.69 518 GLY B N 1
ATOM 8379 C CA . GLY B 1 518 ? -6.504 18.078 35.938 1 49.69 518 GLY B CA 1
ATOM 8380 C C . GLY B 1 518 ? -7.188 17.75 37.25 1 49.69 518 GLY B C 1
ATOM 8381 O O . GLY B 1 518 ? -7.312 18.594 38.125 1 49.69 518 GLY B O 1
ATOM 8382 N N . ARG B 1 519 ? -8.102 16.828 37.312 1 43.38 519 ARG B N 1
ATOM 8383 C CA . ARG B 1 519 ? -9 16.891 38.469 1 43.38 519 ARG B CA 1
ATOM 8384 C C . ARG B 1 519 ? -8.211 16.922 39.781 1 43.38 519 ARG B C 1
ATOM 8386 O O . ARG B 1 519 ? -8.797 17.031 40.844 1 43.38 519 ARG B O 1
ATOM 8393 N N . GLY B 1 520 ? -7.156 16.281 39.781 1 38.94 520 GLY B N 1
ATOM 8394 C CA . GLY B 1 520 ? -6.773 16.359 41.188 1 38.94 520 GLY B CA 1
ATOM 8395 C C . GLY B 1 520 ? -6.531 17.766 41.656 1 38.94 520 GLY B C 1
ATOM 8396 O O . GLY B 1 520 ? -7.16 18.219 42.625 1 38.94 520 GLY B O 1
ATOM 8397 N N . GLN B 1 521 ? -5.203 18.281 41.625 1 36.22 521 GLN B N 1
ATOM 8398 C CA . GLN B 1 521 ? -4.586 19.25 42.5 1 36.22 521 GLN B CA 1
ATOM 8399 C C . GLN B 1 521 ? -4.832 20.688 42.031 1 36.22 521 GLN B C 1
ATOM 8401 O O . GLN B 1 521 ? -3.891 21.453 41.875 1 36.22 521 GLN B O 1
ATOM 8406 N N . LEU B 1 522 ? -5.625 20.969 41.031 1 36.59 522 LEU B N 1
ATOM 8407 C CA . LEU B 1 522 ? -5.547 22.375 40.656 1 36.59 522 LEU B CA 1
ATOM 8408 C C . LEU B 1 522 ? -5.961 23.266 41.844 1 36.59 522 LEU B C 1
ATOM 8410 O O . LEU B 1 522 ? -6.098 24.469 41.688 1 36.59 522 LEU B O 1
ATOM 8414 N N . ARG B 1 523 ? -6.387 22.766 42.969 1 36.44 523 ARG B N 1
ATOM 8415 C CA . ARG B 1 523 ? -6.664 23.875 43.875 1 36.44 523 ARG B CA 1
ATOM 8416 C C . ARG B 1 523 ? -5.426 24.75 44.062 1 36.44 523 ARG B C 1
ATOM 8418 O O . ARG B 1 523 ? -5.531 25.969 44.219 1 36.44 523 ARG B O 1
ATOM 8425 N N . ALA B 1 524 ? -4.238 24.188 44.562 1 35.44 524 ALA B N 1
ATOM 8426 C CA . ALA B 1 524 ? -3.367 25.016 45.375 1 35.44 524 ALA B CA 1
ATOM 8427 C C . ALA B 1 524 ? -2.523 25.953 44.5 1 35.44 524 ALA B C 1
ATOM 8429 O O . ALA B 1 524 ? -2.291 27.109 44.875 1 35.44 524 ALA B O 1
ATOM 8430 N N . ASP B 1 525 ? -1.524 25.422 43.594 1 32.84 525 ASP B N 1
ATOM 8431 C CA . ASP B 1 525 ? -0.352 26.266 43.375 1 32.84 525 ASP B CA 1
ATOM 8432 C C . ASP B 1 525 ? -0.599 27.281 42.281 1 32.84 525 ASP B C 1
ATOM 8434 O O . ASP B 1 525 ? -0.54 26.938 41.094 1 32.84 525 ASP B O 1
ATOM 8438 N N . LYS B 1 526 ? -1.482 28.25 42.344 1 36.97 526 LYS B N 1
ATOM 8439 C CA . LYS B 1 526 ? -1.583 29.562 41.719 1 36.97 526 LYS B CA 1
ATOM 8440 C C . LYS B 1 526 ? -0.207 30.203 41.562 1 36.97 526 LYS B C 1
ATOM 8442 O O . LYS B 1 526 ? 0.232 30.953 42.438 1 36.97 526 LYS B O 1
ATOM 8447 N N . ALA B 1 527 ? 0.857 29.531 41.125 1 36.03 527 ALA B N 1
ATOM 8448 C CA . ALA B 1 527 ? 2.062 30.328 40.875 1 36.03 527 ALA B CA 1
ATOM 8449 C C . ALA B 1 527 ? 1.819 31.406 39.844 1 36.03 527 ALA B C 1
ATOM 8451 O O . ALA B 1 527 ? 1.204 31.141 38.781 1 36.03 527 ALA B O 1
ATOM 8452 N N . ALA B 1 528 ? 2.061 32.656 40.188 1 34.38 528 ALA B N 1
ATOM 8453 C CA . ALA B 1 528 ? 2.232 33.938 39.531 1 34.38 528 ALA B CA 1
ATOM 8454 C C . ALA B 1 528 ? 3.086 33.844 38.281 1 34.38 528 ALA B C 1
ATOM 8456 O O . ALA B 1 528 ? 4.273 33.531 38.344 1 34.38 528 ALA B O 1
ATOM 8457 N N . ILE B 1 529 ? 2.756 33.219 37.25 1 29.3 529 ILE B N 1
ATOM 8458 C CA . ILE B 1 529 ? 3.561 33.531 36.062 1 29.3 529 ILE B CA 1
ATOM 8459 C C . ILE B 1 529 ? 3.904 35.031 36.062 1 29.3 529 ILE B C 1
ATOM 8461 O O . ILE B 1 529 ? 3.012 35.875 36.094 1 29.3 529 ILE B O 1
ATOM 8465 N N . ASP B 1 530 ? 4.957 35.375 36.75 1 26.34 530 ASP B N 1
ATOM 8466 C CA . ASP B 1 530 ? 5.562 36.688 36.625 1 26.34 530 ASP B CA 1
ATOM 8467 C C . ASP B 1 530 ? 5.398 37.25 35.219 1 26.34 530 ASP B C 1
ATOM 8469 O O . ASP B 1 530 ? 5.832 36.594 34.25 1 26.34 530 ASP B O 1
ATOM 8473 N N . ILE B 1 531 ? 4.32 37.781 34.844 1 22.98 531 ILE B N 1
ATOM 8474 C CA . ILE B 1 531 ? 4.238 38.75 33.781 1 22.98 531 ILE B CA 1
ATOM 8475 C C . ILE B 1 531 ? 5.367 39.781 33.906 1 22.98 531 ILE B C 1
ATOM 8477 O O . ILE B 1 531 ? 5.617 40.281 35 1 22.98 531 ILE B O 1
#

Solvent-accessible surface area (backbone atoms only — not comparable to full-atom values): 56853 Å² total; per-residue (Å²): 131,76,77,72,76,74,70,74,70,77,68,71,56,66,62,58,31,55,77,69,63,39,59,67,61,45,50,50,49,44,74,71,40,62,69,52,50,74,40,58,51,81,71,35,33,26,57,52,30,53,24,22,55,70,61,42,54,68,54,38,51,51,40,48,75,72,65,37,63,46,67,52,53,25,72,61,36,41,28,23,55,34,31,16,28,23,57,28,47,56,60,52,43,52,50,42,47,76,70,63,40,60,78,81,58,42,25,72,59,39,41,43,41,61,46,32,6,40,65,45,56,31,56,66,30,36,51,43,50,45,72,70,67,81,55,62,57,74,48,47,28,75,52,38,45,32,42,54,40,44,18,30,61,72,54,42,51,68,49,40,50,57,38,50,46,93,63,48,34,70,75,81,51,47,28,74,57,39,39,28,30,54,35,42,8,23,48,70,27,30,48,57,45,38,48,58,48,29,58,73,62,20,34,45,64,50,71,44,50,24,74,87,65,46,24,24,52,55,34,10,63,71,37,85,49,70,50,10,50,54,34,32,56,53,44,59,63,43,65,76,43,59,50,83,39,55,76,67,84,73,61,62,63,52,49,47,40,26,42,41,43,37,55,51,50,48,49,50,52,50,52,17,60,74,53,42,71,48,13,36,61,45,48,65,51,49,50,55,49,51,50,53,62,58,75,68,54,59,72,42,39,91,51,85,75,49,45,67,37,41,44,44,28,13,38,52,51,23,52,54,51,53,49,52,48,45,44,48,68,51,58,68,60,44,66,24,28,67,64,50,82,88,64,34,31,82,93,46,89,51,60,66,47,33,51,76,66,72,46,65,75,79,48,47,37,76,85,76,69,43,34,57,41,88,61,43,43,72,37,82,80,77,70,43,40,21,34,49,35,30,49,71,36,53,55,74,69,42,61,33,11,64,54,32,40,66,57,48,52,51,48,52,50,53,50,40,50,52,30,51,50,49,38,52,52,53,48,50,53,54,56,67,68,50,71,90,78,84,78,45,70,69,55,51,54,52,48,41,18,74,40,23,70,62,48,52,47,38,52,53,35,52,53,49,35,53,51,46,51,52,52,49,52,53,51,45,50,20,55,44,65,37,47,26,69,56,54,41,77,72,50,82,78,67,76,88,66,54,71,68,58,35,49,52,46,40,50,46,29,72,74,68,61,65,74,72,60,61,70,78,66,72,76,70,82,79,70,72,75,82,122,133,76,78,72,74,71,71,74,68,76,68,72,56,67,63,57,32,54,75,69,63,37,58,67,61,45,51,49,50,42,74,74,41,61,68,52,50,72,39,59,52,82,71,33,32,27,55,52,31,53,24,22,56,70,60,40,56,68,52,39,52,51,39,48,76,72,66,38,65,47,68,52,53,26,72,61,35,42,28,22,54,35,32,17,27,22,57,28,47,56,63,53,44,52,52,41,48,76,71,62,39,60,78,83,58,45,24,73,58,38,40,43,41,60,46,31,6,42,66,44,58,32,56,66,30,38,51,42,50,45,71,69,67,82,56,59,58,75,48,46,27,77,52,38,46,30,43,54,40,44,18,30,60,72,54,40,50,67,48,40,50,57,39,49,46,91,62,49,34,70,74,81,50,47,26,74,57,38,41,28,31,53,34,43,7,22,47,71,26,28,46,56,46,37,48,57,49,30,58,73,61,19,33,44,63,50,71,44,50,24,73,86,67,45,24,23,54,55,35,9,63,70,38,86,49,70,50,11,51,56,35,32,56,53,45,59,62,43,65,76,43,60,52,84,41,55,76,66,85,71,59,62,63,52,49,47,39,26,43,40,44,38,53,51,51,49,49,50,54,51,54,17,59,74,52,44,72,48,13,36,61,47,47,66,51,51,50,56,50,50,48,50,62,57,75,68,53,60,71,42,38,91,52,86,77,50,46,66,37,42,44,44,30,12,38,51,52,25,52,54,52,54,48,52,47,45,43,48,69,51,58,69,60,45,66,23,27,67,65,48,82,90,63,34,30,83,92,46,90,50,61,65,46,33,51,77,66,72,45,64,75,80,48,47,36,75,86,77,68,44,34,59,40,87,62,43,43,72,36,80,78,77,69,44,40,21,34,50,35,30,48,71,36,52,54,74,69,42,62,33,11,63,54,31,40,64,59,49,52,51,49,53,50,51,50,40,52,53,31,52,50,50,38,51,51,53,48,51,54,56,56,68,68,52,71,91,78,83,78,46,70,68,57,51,54,53,46,41,16,75,40,23,69,61,48,53,48,36,51,53,34,51,54,51,34,54,52,46,52,54,52,49,52,54,51,47,49,19,54,44,66,37,48,27,68,55,54,40,78,72,50,83,80,68,76,88,66,55,72,68,59,34,49,53,47,40,51,45,30,71,75,67,62,66,74,71,60,64,70,78,71,70,78,71,84,79,71,74,74,81,121

Organism: NCBI:txid481459

Foldseek 3Di:
DPPPPPPPVPLDQLLVCLVVVPQVSVLVVCVVPVCQQCDADPQGDGSLLSNLLVVPLVNNLVSLVSPRQQCDAGNQQDGSLLNNLLCQNVSSNVVNVVSPHDQCGATPQRDGSLLSNLLSPHPVSNVVNVVVVPDAQCDATNQSQGSLLNNLLSLNQVSNVVCPPPCSDPQCRATNQRDGSLLNNLLNLNLLSNLVSCQVQPLQQQCDATNVGAGSLRNLVVDDDPSSVVNNVVNVVRNPPDNPDRDDDDCPVQVCLLQVQQVQVVVQQVVLVVVPPCSVVSCVPVVVVVVCVLVPDDQFDPDSVRHGRNNVVSNVVNVVVVVVCCCLVPQVQPQQAFDDQVQFDPCDDDVVSCVVVVHDPLLADPQVRTRHDPCWDADPQVSTIHALWFAQDPVSNGTHGLGCVLVVLVVLVVLLVVLVVLLVVLVVVLVVVQDPDDPDPVSSVVSCVVPVVSVVSNVVSVVVSVVSVVVNVLSLLCQLQLHHNVCVVVDPDRPPDDPVSSVVRSVCCNVPVDRPRPPPDVPDDPPDPPD/DPPPPPPPVPLDQLLVCLVVVPQPSVVVVCVVPVCQQCDADPQGDGSLLSNLLVVPQVNNLVSLVSPRQQCDAGNQQDGSLLNNLLCQNVSSNVSNVVSPDDQCGATPQRDGSLLSNLLSPHPNSNVVNVVVVPDAQCDATNQSQGSLLNNLLSLNQVSNVVCPPPCSDDQCRATNQQDGSLLNNLLNLNLLNNLVSCQVQPLQQQCGATNVGAGSLRNLVVDDDPSSVVNNVVNVVRNPPDNRDRDDDDCPVQVCLLQVQQVQVVVQQVVLVVVPPCSVVSCVPVVVVVVCVLVPDDQFDPDSVRHGRNNVVSNVVNVVVVVVCCCLVPVVQPQQAFDDQVQFDPCDDDVVSCVVVVHDPVLADPQVRTRHDPCWDADPQVSTIHAQWFAQDPVSNGTHGLGCVLVVLVVLVVLLVVLVVLLVVLVVVLVVVQDPDDPDPVSSVVSCVVPVVSVVSNVVSVVVSVVSVVVSVLSLLCQLQLHHNVCVVVDVDRPPDDPVSSVVRSVCCNVPVDRPRPPPDVPDDPPDPPD

Radius of gyration: 45.73 Å; Cα contacts (8 Å, |Δi|>4): 1579; chains: 2; bounding box: 65×178×103 Å